Protein 9DZA (pdb70)

Foldseek 3Di:
DPDPLQVPQFQFPQFFAPQKWKWWFADPQRFTQKIWQNCCVAFVDRVVVRGRPGPVVTHDPQVVVCVVCCVVPQWDWTQGPVGIWIWGWDDFPRIIMIMIGHADDDPCLVVLLVVLVCQLVPDPHQPVHLLNLQQSLQVSLCVSFVFQKKFWWFADPVQKIATCYMDGDPPDDDRHQAIEDNSLQDDVNQVLCLVAFKAKFQFLPDDTTGMPPSPRVVPPTHIRCSNPRGRDGDNQNSLVCVLVQFTIKMKGFQAAPSHGGTIIIGTHNHGHDDHPVSRVSSNSSSPSSNVVVVVVVVVVVVVLLVVLVVLLVVLVVLPVVDDDPLVSCQVCVVSVQVQFVFQWKWWFQPDQTRIHGQDPDSVVVVVVLVVVLPDDDPFKDKFQQVCVVPVVCNVVLQKALMKIWGDLDDRDSGIMIGGHHKDKDKGWHQDDPVPQWDADPVRDPIHGDNGGDTDIDIDISGGDDGDPSSNVSRVSCSVVRD/DCDPLNPPQFQFPQFFADQKWKWKFADPQRFTQKTWQNCCVQQVDRVVVRGRPGPVNGHDPQVVVCVPVCVVVQWDWGADPVGIWIWGWDDFPRIIMIMIGHADDDPCLVVLLVVLVCQLVPVPQQPPHLLSSQQSLQVSLCVSFVFQKKFWWFQDPVQKIATDYMDGDPPDDDRHQAIADNSLQYDVNQVLCLVAFKAKFQFLPDDTTGMPPSPRVVPPGHIRCSHPRGRDGDNQNSLVCVLVQFGIKMKGFQQQPSHGGTITIGTHNHGHDDHPVSRVSSNSSSPSSSVSVNVVVVVVVVVLLVVLVVLLVVLVVLVPVDDDPLVSCQVVVVSVLVQFVFQKKWWQAPDQIRIHGDDDDSVVVVVVLVVVLPDDDDFKDKFQQCCVVPVVCLVVLQKALMKIWGALDPDDSTIMIGGHHKDKDKGWHQDDPVPQWDADPVNPDIHGDNGGDTDIDIDISGGDDGDPSSNVSRVSCSVVRD

Sequence (964 aa):
DLSQCDREPIHLLGGIQSHGVLLAFRGPDRLLEVVSANAQALLGRPPETLLGQPVGRVLPAEVLAQWEPLVARGSVRVVLPAGAYRALLHESDGLTVLELEPAELQPGMEETALEVVRRLVSPLAGVKGTQALLQTAADTVRALTGFDRVMVYRFDADWHGEVLAESKRGGMDGFLGMHFPATDIPVQARALYTRNPLRLIADARARPVPLLPPVVPALGRPLDLSNSALRSVSPVHLEYLRNMGVGASFSLSLLKEGVLWGLIACHHLEPLHISHERRRACEVLTQLLALQLSAEERAAEASEDAHRAALLGQLATAMGEGGTLEEVLEKESERVLALTGAAGVALLLGEEPLLVGCTPAQDEVEALVAWLATQPFQTSFHTDRLGTVYPPLAARADVAAGILAVRLAPAAARFAIWFRPEVARTISWAGNPRKPAEPEPGHQRLHPRGSFQAWEETVRDTSLPWKRADLGAAEGFRGALVDLSQCDREPIHLLGGIQSHGVLLAFRGPDRLLEVVSANAQALLGRPPETLLGQPVGRVLPAEVLAQWEPLVARGSVRVVLPAGAYRALLHESDGLTVLELEPAELQPGMEETALEVVRRLVSPLAGVKGTQALLQTAADTVRALTGFDRVMVYRFDADWHGEVLAESKRGGMDGFLGMHFPATDIPVQARALYTRNPLRLIADARARPVPLLPPVVPALGRPLDLSNSALRSVSPVHLEYLRNMGVGASFSLSLLKEGVLWGLIACHHLEPLHISHERRRACEVLTQLLALQLSAEERAAEASEDAHRAALLGQLATAMGEGGTLEEVLEKESERVLALTGAAGVALLLGEEPLLVGCTPAQDEVEALVAWLATQPFQTSFHTDRLGTVYPPLAARADVAAGILAVRLAPAAARFAIWFRPEVARTISWAGNPRKPAEPEPGHQRLHPRGSFQAWEETVRDTSLPWKRADLGAAEGFRGALV

Structure (mmCIF, N/CA/C/O backbone):
data_9DZA
#
_entry.id   9DZA
#
_cell.length_a   82.330
_cell.length_b   81.690
_cell.length_c   83.490
_cell.angle_alpha   90.000
_cell.angle_beta   107.070
_cell.angle_gamma   90.000
#
_symmetry.space_group_name_H-M   'P 1 21 1'
#
loop_
_entity.id
_entity.type
_entity.pdbx_description
1 polymer 'Photoreceptor-histidine kinase BphP'
2 non-polymer '3-[(2Z)-2-({3-(2-carboxyethyl)-5-[(E)-(4-ethenyl-3-methyl-5-oxo-1,5-dihydro-2H-pyrrol-2-ylidene)methyl]-4-methyl-1H-pyrrol-2-yl}methylidene)-5-{(Z)-[(3E,4S)-3-ethylidene-4-methyl-5-oxopyrrolidin-2-ylidene]methyl}-4-methyl-2H-pyrrol-3-yl]propanoic acid'
3 non-polymer 3,6,9,12,15,18-HEXAOXAICOSANE-1,20-DIOL
4 water water
#
loop_
_atom_site.group_PDB
_atom_site.id
_atom_site.type_symbol
_atom_site.label_atom_id
_atom_site.label_alt_id
_atom_site.label_comp_id
_atom_site.label_asym_id
_atom_site.label_entity_id
_atom_site.label_seq_id
_atom_site.pdbx_PDB_ins_code
_atom_site.Cartn_x
_atom_site.Cartn_y
_atom_site.Cartn_z
_atom_site.occupancy
_atom_site.B_iso_or_equiv
_atom_site.auth_seq_id
_atom_site.auth_comp_id
_atom_site.auth_asym_id
_atom_site.auth_atom_id
_atom_site.pdbx_PDB_model_num
ATOM 1 N N . ASP A 1 1 ? -40.78713 14.40883 -2.56702 1.000 69.39718 9 ASP A N 1
ATOM 2 C CA . ASP A 1 1 ? -41.79805 13.37388 -2.38997 1.000 69.82451 9 ASP A CA 1
ATOM 3 C C . ASP A 1 1 ? -42.42784 13.45267 -1.00099 1.000 70.34440 9 ASP A C 1
ATOM 4 O O . ASP A 1 1 ? -42.27386 14.45119 -0.29652 1.000 69.23062 9 ASP A O 1
ATOM 9 N N . LEU A 1 2 ? -43.12947 12.38649 -0.61390 1.000 71.89807 10 LEU A N 1
ATOM 10 C CA . LEU A 1 2 ? -43.89590 12.35867 0.62845 1.000 72.98962 10 LEU A CA 1
ATOM 11 C C . LEU A 1 2 ? -43.03051 12.56126 1.86840 1.000 70.64118 10 LEU A C 1
ATOM 12 O O . LEU A 1 2 ? -43.16180 13.57195 2.56715 1.000 71.68244 10 LEU A O 1
ATOM 17 N N . SER A 1 3 ? -42.14409 11.61013 2.14470 1.000 65.97589 11 SER A N 1
ATOM 18 C CA . SER A 1 3 ? -41.46220 11.54439 3.42741 1.000 61.36854 11 SER A CA 1
ATOM 19 C C . SER A 1 3 ? -40.33187 12.56657 3.51648 1.000 54.70075 11 SER A C 1
ATOM 20 O O . SER A 1 3 ? -39.76505 13.00316 2.51000 1.000 51.42867 11 SER A O 1
ATOM 23 N N . GLN A 1 4 ? -40.00871 12.94880 4.75771 1.000 50.32985 12 GLN A N 1
ATOM 24 C CA . GLN A 1 4 ? -38.71448 13.56872 5.01160 1.000 47.25719 12 GLN A CA 1
ATOM 25 C C . GLN A 1 4 ? -37.58827 12.58986 4.72576 1.000 41.73907 12 GLN A C 1
ATOM 26 O O . GLN A 1 4 ? -36.45714 13.00647 4.45258 1.000 42.93884 12 GLN A O 1
ATOM 32 N N . CYS A 1 5 ? -37.87330 11.28668 4.81938 1.000 37.44824 13 CYS A N 1
ATOM 33 C CA . CYS A 1 5 ? -36.89702 10.27669 4.42548 1.000 32.85591 13 CYS A CA 1
ATOM 34 C C . CYS A 1 5 ? -36.48291 10.46657 2.97288 1.000 30.26613 13 CYS A C 1
ATOM 35 O O . CYS A 1 5 ? -35.32067 10.24244 2.61603 1.000 28.28749 13 CYS A O 1
ATOM 38 N N . ASP A 1 6 ? -37.42279 10.88985 2.12351 1.000 29.81684 14 ASP A N 1
ATOM 39 C CA . ASP A 1 6 ? -37.18464 11.02051 0.69401 1.000 28.36279 14 ASP A CA 1
ATOM 40 C C . ASP A 1 6 ? -36.34189 12.23645 0.33560 1.000 26.62981 14 ASP A C 1
ATOM 41 O O . ASP A 1 6 ? -35.88466 12.32860 -0.80745 1.000 27.57332 14 ASP A O 1
ATOM 46 N N . ARG A 1 7 ? -36.12896 13.16661 1.26561 1.000 28.35414 15 ARG A N 1
ATOM 47 C CA . ARG A 1 7 ? -35.50133 14.43926 0.93651 1.000 30.15496 15 ARG A CA 1
ATOM 48 C C . ARG A 1 7 ? -34.00229 14.46303 1.18799 1.000 28.14235 15 ARG A C 1
ATOM 49 O O . ARG A 1 7 ? -33.33177 15.39592 0.73121 1.000 30.17256 15 ARG A O 1
ATOM 57 N N . GLU A 1 8 ? -33.46296 13.47822 1.88927 1.000 24.80218 16 GLU A N 1
ATOM 58 C CA . GLU A 1 8 ? -32.04127 13.49533 2.19979 1.000 22.07071 16 GLU A CA 1
ATOM 59 C C . GLU A 1 8 ? -31.24412 13.27644 0.92313 1.000 19.02180 16 GLU A C 1
ATOM 60 O O . GLU A 1 8 ? -31.43124 12.25058 0.25799 1.000 18.62836 16 GLU A O 1
ATOM 66 N N . PRO A 1 9 ? -30.36202 14.20304 0.53826 1.000 19.43401 17 PRO A N 1
ATOM 67 C CA . PRO A 1 9 ? -29.56453 14.05788 -0.69826 1.000 19.12859 17 PRO A CA 1
ATOM 68 C C . PRO A 1 9 ? -28.37075 13.13516 -0.47942 1.000 17.23574 17 PRO A C 1
ATOM 69 O O . PRO A 1 9 ? -27.23116 13.55895 -0.26011 1.000 16.69049 17 PRO A O 1
ATOM 73 N N . ILE A 1 10 ? -28.64357 11.83219 -0.57950 1.000 15.50628 18 ILE A N 1
ATOM 74 C CA . ILE A 1 10 ? -27.66761 10.81320 -0.19229 1.000 15.12653 18 ILE A CA 1
ATOM 75 C C . ILE A 1 10 ? -26.42718 10.80633 -1.08150 1.000 14.61911 18 ILE A C 1
ATOM 76 O O . ILE A 1 10 ? -25.40930 10.21561 -0.70617 1.000 14.69005 18 ILE A O 1
ATOM 81 N N . HIS A 1 11 ? -26.47974 11.43950 -2.25102 1.000 14.63688 19 HIS A N 1
ATOM 82 C CA . HIS A 1 11 ? -25.32489 11.55144 -3.12546 1.000 15.01952 19 HIS A CA 1
ATOM 83 C C . HIS A 1 11 ? -24.49898 12.80247 -2.83363 1.000 14.15332 19 HIS A C 1
ATOM 84 O O . HIS A 1 11 ? -23.45566 13.00196 -3.46718 1.000 13.42017 19 HIS A O 1
ATOM 91 N N . LEU A 1 12 ? -24.92772 13.63379 -1.87266 1.000 14.45323 20 LEU A N 1
ATOM 92 C CA . LEU A 1 12 ? -24.26972 14.89522 -1.55933 1.000 15.24223 20 LEU A CA 1
ATOM 93 C C . LEU A 1 12 ? -23.94129 15.00730 -0.07351 1.000 15.33055 20 LEU A C 1
ATOM 94 O O . LEU A 1 12 ? -23.92774 16.11530 0.48741 1.000 18.18324 20 LEU A O 1
ATOM 99 N N . LEU A 1 13 ? -23.63827 13.88682 0.57668 1.000 15.40032 21 LEU A N 1
ATOM 100 C CA . LEU A 1 13 ? -23.33214 13.91824 2.00535 1.000 14.86070 21 LEU A CA 1
ATOM 101 C C . LEU A 1 13 ? -21.87468 14.25660 2.30691 1.000 16.87614 21 LEU A C 1
ATOM 102 O O . LEU A 1 13 ? -21.54456 14.53106 3.47340 1.000 18.37724 21 LEU A O 1
ATOM 107 N N . GLY A 1 14 ? -21.00274 14.21192 1.30238 1.000 17.04623 22 GLY A N 1
ATOM 108 C CA . GLY A 1 14 ? -19.63443 14.67502 1.44268 1.000 16.44656 22 GLY A CA 1
ATOM 109 C C . GLY A 1 14 ? -18.71679 13.75295 2.21439 1.000 17.61814 22 GLY A C 1
ATOM 110 O O . GLY A 1 14 ? -17.70606 14.21021 2.75541 1.000 19.78625 22 GLY A O 1
ATOM 111 N N . GLY A 1 15 ? -19.02528 12.46667 2.27776 1.000 16.32663 23 GLY A N 1
ATOM 112 C CA . GLY A 1 15 ? -18.21040 11.54662 3.04629 1.000 16.78707 23 GLY A CA 1
ATOM 113 C C . GLY A 1 15 ? -17.93857 10.27400 2.27752 1.000 13.84418 23 GLY A C 1
ATOM 114 O O . GLY A 1 15 ? -18.76153 9.81228 1.47616 1.000 14.82808 23 GLY A O 1
ATOM 115 N N . ILE A 1 16 ? -16.77067 9.68994 2.55160 1.000 13.62924 24 ILE A N 1
ATOM 116 C CA . ILE A 1 16 ? -16.42142 8.36960 2.04831 1.000 13.09694 24 ILE A CA 1
ATOM 117 C C . ILE A 1 16 ? -16.12423 7.44788 3.22956 1.000 14.29739 24 ILE A C 1
ATOM 118 O O . ILE A 1 16 ? -15.90450 7.88971 4.36790 1.000 15.98342 24 ILE A O 1
ATOM 123 N N . GLN A 1 17 ? -16.09147 6.15261 2.93165 1.000 14.24109 25 GLN A N 1
ATOM 124 C CA . GLN A 1 17 ? -15.80715 5.13558 3.92914 1.000 16.06020 25 GLN A CA 1
ATOM 125 C C . GLN A 1 17 ? -14.30879 5.03472 4.18538 1.000 17.05057 25 GLN A C 1
ATOM 126 O O . GLN A 1 17 ? -13.48711 5.20923 3.27908 1.000 16.22659 25 GLN A O 1
ATOM 132 N N . SER A 1 18 ? -13.96770 4.71977 5.44283 1.000 16.46881 26 SER A N 1
ATOM 133 C CA . SER A 1 18 ? -12.60897 4.88985 5.94590 1.000 19.04767 26 SER A CA 1
ATOM 134 C C . SER A 1 18 ? -11.59636 3.94627 5.30676 1.000 19.17315 26 SER A C 1
ATOM 135 O O . SER A 1 18 ? -10.38894 4.18133 5.43728 1.000 24.07451 26 SER A O 1
ATOM 138 N N . HIS A 1 19 ? -12.03850 2.87852 4.64668 1.000 17.04728 27 HIS A N 1
ATOM 139 C CA . HIS A 1 19 ? -11.08959 1.92162 4.09181 1.000 18.42026 27 HIS A CA 1
ATOM 140 C C . HIS A 1 19 ? -10.55586 2.32001 2.72333 1.000 18.23246 27 HIS A C 1
ATOM 141 O O . HIS A 1 19 ? -9.73272 1.58908 2.16405 1.000 19.28321 27 HIS A O 1
ATOM 148 N N . GLY A 1 20 ? -11.00076 3.44293 2.16376 1.000 17.53361 28 GLY A N 1
ATOM 149 C CA . GLY A 1 20 ? -10.53797 3.88868 0.86776 1.000 16.68927 28 GLY A CA 1
ATOM 150 C C . GLY A 1 20 ? -10.13475 5.34899 0.90787 1.000 14.82958 28 GLY A C 1
ATOM 151 O O . GLY A 1 20 ? -10.28521 6.02607 1.92744 1.000 16.38268 28 GLY A O 1
ATOM 152 N N . VAL A 1 21 ? -9.63492 5.82065 -0.23543 1.000 16.26260 29 VAL A N 1
ATOM 153 C CA . VAL A 1 21 ? -9.22378 7.20652 -0.42133 1.000 16.63464 29 VAL A CA 1
ATOM 154 C C . VAL A 1 21 ? -9.80772 7.69947 -1.73941 1.000 15.33217 29 VAL A C 1
ATOM 155 O O . VAL A 1 21 ? -9.88228 6.94432 -2.71578 1.000 15.39814 29 VAL A O 1
ATOM 159 N N . LEU A 1 22 ? -10.24243 8.95807 -1.76785 1.000 15.07222 30 LEU A N 1
ATOM 160 C CA . LEU A 1 22 ? -10.80762 9.55233 -2.97405 1.000 13.68060 30 LEU A CA 1
ATOM 161 C C . LEU A 1 22 ? -10.02804 10.80529 -3.34688 1.000 13.44044 30 LEU A C 1
ATOM 162 O O . LEU A 1 22 ? -9.71292 11.62690 -2.48043 1.000 14.71806 30 LEU A O 1
ATOM 167 N N . LEU A 1 23 ? -9.72115 10.94679 -4.64124 1.000 14.61550 31 LEU A N 1
ATOM 168 C CA . LEU A 1 23 ? -9.05333 12.13358 -5.16884 1.000 16.39258 31 LEU A CA 1
ATOM 169 C C . LEU A 1 23 ? -9.74494 12.53099 -6.45760 1.000 16.97389 31 LEU A C 1
ATOM 170 O O . LEU A 1 23 ? -9.95424 11.67806 -7.31933 1.000 21.98609 31 LEU A O 1
ATOM 175 N N . ALA A 1 24 ? -10.10860 13.80502 -6.59695 1.000 12.97486 32 ALA A N 1
ATOM 176 C CA . ALA A 1 24 ? -10.76719 14.27119 -7.81015 1.000 13.91995 32 ALA A CA 1
ATOM 177 C C . ALA A 1 24 ? -9.90819 15.34300 -8.45472 1.000 14.51296 32 ALA A C 1
ATOM 178 O O . ALA A 1 24 ? -9.45592 16.26782 -7.77640 1.000 16.45727 32 ALA A O 1
ATOM 180 N N . PHE A 1 25 ? -9.67087 15.20458 -9.75807 1.000 15.70122 33 PHE A N 1
ATOM 181 C CA . PHE A 1 25 ? -8.73155 16.04992 -10.48096 1.000 16.34455 33 PHE A CA 1
ATOM 182 C C . PHE A 1 25 ? -9.45364 16.83896 -11.56819 1.000 15.31125 33 PHE A C 1
ATOM 183 O O . PHE A 1 25 ? -10.39413 16.34376 -12.19792 1.000 16.94366 33 PHE A O 1
ATOM 191 N N . ARG A 1 26 ? -8.97293 18.05671 -11.81924 1.000 15.76150 34 ARG A N 1
ATOM 192 C CA . ARG A 1 26 ? -9.65349 19.00938 -12.69211 1.000 16.91786 34 ARG A CA 1
ATOM 193 C C . ARG A 1 26 ? -8.76340 19.44735 -13.85579 1.000 18.39405 34 ARG A C 1
ATOM 194 O O . ARG A 1 26 ? -7.61905 19.87417 -13.65367 1.000 18.41087 34 ARG A O 1
ATOM 202 N N . GLY A 1 27 ? -9.28971 19.35251 -15.07274 1.000 19.84811 35 GLY A N 1
ATOM 203 C CA . GLY A 1 27 ? -8.69317 20.03968 -16.19253 1.000 19.90057 35 GLY A CA 1
ATOM 204 C C . GLY A 1 27 ? -7.56642 19.28693 -16.86841 1.000 21.51523 35 GLY A C 1
ATOM 205 O O . GLY A 1 27 ? -7.25792 18.13992 -16.53609 1.000 21.09737 35 GLY A O 1
ATOM 206 N N . PRO A 1 28 ? -6.94733 19.92315 -17.87031 1.000 22.88684 36 PRO A N 1
ATOM 207 C CA . PRO A 1 28 ? -5.90010 19.23032 -18.63731 1.000 25.25993 36 PRO A CA 1
ATOM 208 C C . PRO A 1 28 ? -4.61700 19.01495 -17.85970 1.000 25.53577 36 PRO A C 1
ATOM 209 O O . PRO A 1 28 ? -3.85918 18.09793 -18.20123 1.000 27.89030 36 PRO A O 1
ATOM 213 N N . ASP A 1 29 ? -4.35445 19.80510 -16.81753 1.000 23.72899 37 ASP A N 1
ATOM 214 C CA . ASP A 1 29 ? -3.19982 19.57832 -15.95834 1.000 24.25261 37 ASP A CA 1
ATOM 215 C C . ASP A 1 29 ? -3.51827 18.66763 -14.78356 1.000 20.68624 37 ASP A C 1
ATOM 216 O O . ASP A 1 29 ? -2.62820 18.38755 -13.97159 1.000 19.76217 37 ASP A O 1
ATOM 221 N N . ARG A 1 30 ? -4.75881 18.19569 -14.67732 1.000 21.54303 38 ARG A N 1
ATOM 222 C CA . ARG A 1 30 ? -5.13744 17.22080 -13.65749 1.000 18.80314 38 ARG A CA 1
ATOM 223 C C . ARG A 1 30 ? -4.83627 17.75109 -12.26233 1.000 16.70641 38 ARG A C 1
ATOM 224 O O . ARG A 1 30 ? -4.18438 17.09333 -11.44742 1.000 19.08122 38 ARG A O 1
ATOM 232 N N . LEU A 1 31 ? -5.30007 18.96271 -11.98720 1.000 16.20152 39 LEU A N 1
ATOM 233 C CA . LEU A 1 31 ? -5.04362 19.55787 -10.68018 1.000 16.13227 39 LEU A CA 1
ATOM 234 C C . LEU A 1 31 ? -5.96702 18.95145 -9.63450 1.000 16.93235 39 LEU A C 1
ATOM 235 O O . LEU A 1 31 ? -7.17189 18.79740 -9.85785 1.000 19.08377 39 LEU A O 1
ATOM 240 N N . LEU A 1 32 ? -5.39135 18.60705 -8.48646 1.000 16.51096 40 LEU A N 1
ATOM 241 C CA . LEU A 1 32 ? -6.17980 18.04748 -7.39203 1.000 18.03185 40 LEU A CA 1
ATOM 242 C C . LEU A 1 32 ? -7.14280 19.10435 -6.85754 1.000 17.06389 40 LEU A C 1
ATOM 243 O O . LEU A 1 32 ? -6.71866 20.18220 -6.41880 1.000 18.19378 40 LEU A O 1
ATOM 248 N N . GLU A 1 33 ? -8.44007 18.80160 -6.89969 1.000 19.34153 41 GLU A N 1
ATOM 249 C CA . GLU A 1 33 ? -9.46639 19.74624 -6.48556 1.000 22.75703 41 GLU A CA 1
ATOM 250 C C . GLU A 1 33 ? -10.28848 19.29610 -5.28808 1.000 18.95446 41 GLU A C 1
ATOM 251 O O . GLU A 1 33 ? -10.74192 20.14693 -4.51844 1.000 18.04347 41 GLU A O 1
ATOM 257 N N . VAL A 1 34 ? -10.52341 17.99788 -5.12709 1.000 15.71149 42 VAL A N 1
ATOM 258 C CA . VAL A 1 34 ? -11.19933 17.45374 -3.95091 1.000 17.27067 42 VAL A CA 1
ATOM 259 C C . VAL A 1 34 ? -10.42900 16.22568 -3.49729 1.000 16.52479 42 VAL A C 1
ATOM 260 O O . VAL A 1 34 ? -10.00753 15.40865 -4.31940 1.000 16.72702 42 VAL A O 1
ATOM 264 N N . VAL A 1 35 ? -10.24029 16.08912 -2.19107 1.000 14.25707 43 VAL A N 1
ATOM 265 C CA . VAL A 1 35 ? -9.49290 14.95298 -1.66663 1.000 15.08247 43 VAL A CA 1
ATOM 266 C C . VAL A 1 35 ? -10.08847 14.55902 -0.32297 1.000 14.75385 43 VAL A C 1
ATOM 267 O O . VAL A 1 35 ? -10.48142 15.41880 0.47139 1.000 15.75130 43 VAL A O 1
ATOM 271 N N . SER A 1 36 ? -10.14966 13.25484 -0.06607 1.000 13.80434 44 SER A N 1
ATOM 272 C CA . SER A 1 36 ? -10.64210 12.79124 1.22420 1.000 13.38423 44 SER A CA 1
ATOM 273 C C . SER A 1 36 ? -9.64085 13.12798 2.32920 1.000 12.16030 44 SER A C 1
ATOM 274 O O . SER A 1 36 ? -8.42220 13.15486 2.11415 1.000 15.95833 44 SER A O 1
ATOM 277 N N . ALA A 1 37 ? -10.16996 13.37751 3.52894 1.000 13.13229 45 ALA A N 1
ATOM 278 C CA . ALA A 1 37 ? -9.36037 13.88309 4.62877 1.000 16.54695 45 ALA A CA 1
ATOM 279 C C . ALA A 1 37 ? -8.38830 12.84721 5.18520 1.000 20.56163 45 ALA A C 1
ATOM 280 O O . ALA A 1 37 ? -7.48742 13.21892 5.94684 1.000 24.03491 45 ALA A O 1
ATOM 282 N N . ASN A 1 38 ? -8.52265 11.57646 4.80058 1.000 19.74113 46 ASN A N 1
ATOM 283 C CA . ASN A 1 38 ? -7.63866 10.51005 5.25314 1.000 18.57479 46 ASN A CA 1
ATOM 284 C C . ASN A 1 38 ? -6.56772 10.18114 4.22433 1.000 21.19190 46 ASN A C 1
ATOM 285 O O . ASN A 1 38 ? -5.88190 9.16297 4.36068 1.000 21.95593 46 ASN A O 1
ATOM 290 N N . ALA A 1 39 ? -6.42169 11.01216 3.19040 1.000 24.15409 47 ALA A N 1
ATOM 291 C CA . ALA A 1 39 ? -5.62769 10.63914 2.02627 1.000 26.83468 47 ALA A CA 1
ATOM 292 C C . ALA A 1 39 ? -4.15390 10.43827 2.32773 1.000 30.16482 47 ALA A C 1
ATOM 293 O O . ALA A 1 39 ? -3.44300 9.88876 1.47950 1.000 28.76940 47 ALA A O 1
ATOM 295 N N . GLN A 1 40 ? -3.66704 10.86722 3.48980 1.000 32.39367 48 GLN A N 1
ATOM 296 C CA . GLN A 1 40 ? -2.31560 10.48064 3.86612 1.000 37.26860 48 GLN A CA 1
ATOM 297 C C . GLN A 1 40 ? -2.19089 8.96835 4.02374 1.000 38.78585 48 GLN A C 1
ATOM 298 O O . GLN A 1 40 ? -1.07184 8.44317 4.01462 1.000 39.63908 48 GLN A O 1
ATOM 304 N N . ALA A 1 41 ? -3.32004 8.25779 4.14078 1.000 39.29926 49 ALA A N 1
ATOM 305 C CA . ALA A 1 41 ? -3.30261 6.80036 4.18941 1.000 42.45223 49 ALA A CA 1
ATOM 306 C C . ALA A 1 41 ? -2.64596 6.19137 2.96108 1.000 44.52927 49 ALA A C 1
ATOM 307 O O . ALA A 1 41 ? -2.22410 5.03229 3.01077 1.000 45.81051 49 ALA A O 1
ATOM 309 N N . LEU A 1 42 ? -2.56217 6.93601 1.85781 1.000 44.65303 50 LEU A N 1
ATOM 310 C CA . LEU A 1 42 ? -1.83351 6.48873 0.68181 1.000 48.09751 50 LEU A CA 1
ATOM 311 C C . LEU A 1 42 ? -0.93136 7.55095 0.06567 1.000 47.49055 50 LEU A C 1
ATOM 312 O O . LEU A 1 42 ? -0.09097 7.20028 -0.76924 1.000 48.98506 50 LEU A O 1
ATOM 317 N N . LEU A 1 43 ? -1.05552 8.82122 0.45567 1.000 45.59686 51 LEU A N 1
ATOM 318 C CA . LEU A 1 43 ? -0.26326 9.88226 -0.16008 1.000 45.74528 51 LEU A CA 1
ATOM 319 C C . LEU A 1 43 ? 1.04044 10.17025 0.57828 1.000 46.46012 51 LEU A C 1
ATOM 320 O O . LEU A 1 43 ? 2.04884 10.48652 -0.06032 1.000 46.50715 51 LEU A O 1
ATOM 325 N N . GLY A 1 44 ? 1.04708 10.09114 1.90818 1.000 46.83306 52 GLY A N 1
ATOM 326 C CA . GLY A 1 44 ? 2.22528 10.39413 2.68727 1.000 48.65581 52 GLY A CA 1
ATOM 327 C C . GLY A 1 44 ? 2.30920 11.82268 3.19267 1.000 51.47545 52 GLY A C 1
ATOM 328 O O . GLY A 1 44 ? 2.97531 12.07156 4.20252 1.000 52.54851 52 GLY A O 1
ATOM 329 N N . ARG A 1 45 ? 1.65909 12.76503 2.51633 1.000 52.43443 53 ARG A N 1
ATOM 330 C CA . ARG A 1 45 ? 1.59769 14.15919 2.92910 1.000 52.71955 53 ARG A CA 1
ATOM 331 C C . ARG A 1 45 ? 0.20039 14.50822 3.42699 1.000 46.93200 53 ARG A C 1
ATOM 332 O O . ARG A 1 45 ? -0.77720 13.82168 3.10602 1.000 44.48654 53 ARG A O 1
ATOM 340 N N . PRO A 1 46 ? 0.06737 15.56849 4.22028 1.000 42.96056 54 PRO A N 1
ATOM 341 C CA . PRO A 1 46 ? -1.26469 16.08078 4.54807 1.000 41.45449 54 PRO A CA 1
ATOM 342 C C . PRO A 1 46 ? -2.00555 16.46294 3.28117 1.000 37.03155 54 PRO A C 1
ATOM 343 O O . PRO A 1 46 ? -1.48741 17.22886 2.45335 1.000 36.40917 54 PRO A O 1
ATOM 347 N N . PRO A 1 47 ? -3.21577 15.93406 3.09005 1.000 32.87084 55 PRO A N 1
ATOM 348 C CA . PRO A 1 47 ? -3.91010 16.13270 1.80925 1.000 32.08418 55 PRO A CA 1
ATOM 349 C C . PRO A 1 47 ? -4.17028 17.58843 1.46338 1.000 31.97414 55 PRO A C 1
ATOM 350 O O . PRO A 1 47 ? -4.11821 17.94680 0.27966 1.000 29.72431 55 PRO A O 1
ATOM 354 N N . GLU A 1 48 ? -4.42933 18.44112 2.45951 1.000 34.17393 56 GLU A N 1
ATOM 355 C CA . GLU A 1 48 ? -4.75366 19.83642 2.17864 1.000 37.11570 56 GLU A CA 1
ATOM 356 C C . GLU A 1 48 ? -3.61266 20.55910 1.47196 1.000 36.25509 56 GLU A C 1
ATOM 357 O O . GLU A 1 48 ? -3.85760 21.48568 0.69260 1.000 36.95478 56 GLU A O 1
ATOM 363 N N . THR A 1 49 ? -2.36836 20.14366 1.71539 1.000 34.47510 57 THR A N 1
ATOM 364 C CA . THR A 1 49 ? -1.21559 20.78196 1.09288 1.000 34.56500 57 THR A CA 1
ATOM 365 C C . THR A 1 49 ? -1.08937 20.45376 -0.38895 1.000 34.12717 57 THR A C 1
ATOM 366 O O . THR A 1 49 ? -0.32208 21.12074 -1.09086 1.000 35.44467 57 THR A O 1
ATOM 370 N N . LEU A 1 50 ? -1.81598 19.45589 -0.87878 1.000 33.96178 58 LEU A N 1
ATOM 371 C CA . LEU A 1 50 ? -1.69531 19.01138 -2.25758 1.000 32.81954 58 LEU A CA 1
ATOM 372 C C . LEU A 1 50 ? -2.82988 19.49283 -3.15139 1.000 28.57041 58 LEU A C 1
ATOM 373 O O . LEU A 1 50 ? -2.78485 19.25408 -4.36145 1.000 25.61742 58 LEU A O 1
ATOM 378 N N . LEU A 1 51 ? -3.83980 20.15852 -2.59508 1.000 26.12020 59 LEU A N 1
ATOM 379 C CA . LEU A 1 51 ? -4.86678 20.77125 -3.42426 1.000 23.90836 59 LEU A CA 1
ATOM 380 C C . LEU A 1 51 ? -4.23640 21.82459 -4.32689 1.000 23.73954 59 LEU A C 1
ATOM 381 O O . LEU A 1 51 ? -3.43557 22.65268 -3.87524 1.000 26.51978 59 LEU A O 1
ATOM 386 N N . GLY A 1 52 ? -4.58588 21.77515 -5.61295 1.000 20.95987 60 GLY A N 1
ATOM 387 C CA . GLY A 1 52 ? -3.99906 22.63817 -6.61559 1.000 22.06870 60 GLY A CA 1
ATOM 388 C C . GLY A 1 52 ? -2.77752 22.07072 -7.30835 1.000 22.72853 60 GLY A C 1
ATOM 389 O O . GLY A 1 52 ? -2.30140 22.67106 -8.28032 1.000 25.29311 60 GLY A O 1
ATOM 390 N N . GLN A 1 53 ? -2.24196 20.93782 -6.83218 1.000 21.41176 61 GLN A N 1
ATOM 391 C CA . GLN A 1 53 ? -1.07594 20.34464 -7.47117 1.000 23.67636 61 GLN A CA 1
ATOM 392 C C . GLN A 1 53 ? -1.49926 19.39866 -8.59076 1.000 21.13800 61 GLN A C 1
ATOM 393 O O . GLN A 1 53 ? -2.53848 18.74077 -8.49408 1.000 21.26289 61 GLN A O 1
ATOM 399 N N . PRO A 1 54 ? -0.71343 19.33233 -9.66442 1.000 21.89152 62 PRO A N 1
ATOM 400 C CA . PRO A 1 54 ? -1.01094 18.38940 -10.74774 1.000 20.86274 62 PRO A CA 1
ATOM 401 C C . PRO A 1 54 ? -0.74638 16.95572 -10.31342 1.000 22.85067 62 PRO A C 1
ATOM 402 O O . PRO A 1 54 ? 0.05736 16.68760 -9.41670 1.000 23.84018 62 PRO A O 1
ATOM 406 N N . VAL A 1 55 ? -1.43752 16.02951 -10.99048 1.000 22.45173 63 VAL A N 1
ATOM 407 C CA . VAL A 1 55 ? -1.48313 14.62451 -10.57693 1.000 22.39594 63 VAL A CA 1
ATOM 408 C C . VAL A 1 55 ? -0.08335 14.03644 -10.40812 1.000 22.26285 63 VAL A C 1
ATOM 409 O O . VAL A 1 55 ? 0.16230 13.23400 -9.49948 1.000 20.60984 63 VAL A O 1
ATOM 413 N N . GLY A 1 56 ? 0.86450 14.45863 -11.24530 1.000 21.48572 64 GLY A N 1
ATOM 414 C CA . GLY A 1 56 ? 2.21135 13.91939 -11.18276 1.000 25.36747 64 GLY A CA 1
ATOM 415 C C . GLY A 1 56 ? 2.98025 14.33126 -9.94898 1.000 27.40196 64 GLY A C 1
ATOM 416 O O . GLY A 1 56 ? 3.96273 13.66941 -9.59780 1.000 30.08952 64 GLY A O 1
ATOM 417 N N . ARG A 1 57 ? 2.57040 15.41801 -9.29500 1.000 26.71348 65 ARG A N 1
ATOM 418 C CA . ARG A 1 57 ? 3.16186 15.83786 -8.03177 1.000 31.03989 65 ARG A CA 1
ATOM 419 C C . ARG A 1 57 ? 2.36762 15.35076 -6.82609 1.000 31.33356 65 ARG A C 1
ATOM 420 O O . ARG A 1 57 ? 2.73433 15.66204 -5.69001 1.000 33.81270 65 ARG A O 1
ATOM 428 N N . VAL A 1 58 ? 1.30136 14.58743 -7.03821 1.000 29.03757 66 VAL A N 1
ATOM 429 C CA . VAL A 1 58 ? 0.38743 14.18942 -5.96711 1.000 26.06658 66 VAL A CA 1
ATOM 430 C C . VAL A 1 58 ? 0.44259 12.68451 -5.70783 1.000 24.99028 66 VAL A C 1
ATOM 431 O O . VAL A 1 58 ? 0.67422 12.24704 -4.57841 1.000 23.87766 66 VAL A O 1
ATOM 435 N N . LEU A 1 59 ? 0.22273 11.88020 -6.73789 1.000 25.44847 67 LEU A N 1
ATOM 436 C CA . LEU A 1 59 ? 0.04993 10.44487 -6.57690 1.000 23.59591 67 LEU A CA 1
ATOM 437 C C . LEU A 1 59 ? 1.39375 9.74118 -6.38898 1.000 24.04626 67 LEU A C 1
ATOM 438 O O . LEU A 1 59 ? 2.43006 10.22179 -6.85867 1.000 24.44464 67 LEU A O 1
ATOM 443 N N . PRO A 1 60 ? 1.39813 8.60437 -5.69261 1.000 25.26043 68 PRO A N 1
ATOM 444 C CA . PRO A 1 60 ? 2.63323 7.82233 -5.56274 1.000 26.14923 68 PRO A CA 1
ATOM 445 C C . PRO A 1 60 ? 3.11211 7.32648 -6.91652 1.000 26.77602 68 PRO A C 1
ATOM 446 O O . PRO A 1 60 ? 2.32205 7.11027 -7.84182 1.000 27.14906 68 PRO A O 1
ATOM 450 N N . ALA A 1 61 ? 4.43278 7.14259 -7.01371 1.000 28.59376 69 ALA A N 1
ATOM 451 C CA . ALA A 1 61 ? 5.04223 6.63284 -8.23863 1.000 27.07656 69 ALA A CA 1
ATOM 452 C C . ALA A 1 61 ? 4.35827 5.35960 -8.72022 1.000 27.02947 69 ALA A C 1
ATOM 453 O O . ALA A 1 61 ? 4.18663 5.16111 -9.92819 1.000 26.10104 69 ALA A O 1
ATOM 455 N N . GLU A 1 62 ? 3.94544 4.49359 -7.78713 1.000 26.49873 70 GLU A N 1
ATOM 456 C CA . GLU A 1 62 ? 3.30636 3.23528 -8.16492 1.000 25.08042 70 GLU A CA 1
ATOM 457 C C . GLU A 1 62 ? 2.00804 3.46551 -8.92633 1.000 23.90252 70 GLU A C 1
ATOM 458 O O . GLU A 1 62 ? 1.71124 2.73815 -9.87809 1.000 23.08581 70 GLU A O 1
ATOM 464 N N . VAL A 1 63 ? 1.22005 4.47202 -8.52722 1.000 22.08506 71 VAL A N 1
ATOM 465 C CA . VAL A 1 63 ? -0.02543 4.74719 -9.23177 1.000 21.67773 71 VAL A CA 1
ATOM 466 C C . VAL A 1 63 ? 0.25298 5.41576 -10.56753 1.000 22.85847 71 VAL A C 1
ATOM 467 O O . VAL A 1 63 ? -0.35613 5.07136 -11.58629 1.000 23.92971 71 VAL A O 1
ATOM 471 N N . LEU A 1 64 ? 1.16931 6.38461 -10.58615 1.000 24.31335 72 LEU A N 1
ATOM 472 C CA . LEU A 1 64 ? 1.51874 7.03390 -11.84537 1.000 26.56976 72 LEU A CA 1
ATOM 473 C C . LEU A 1 64 ? 2.05612 6.03116 -12.85728 1.000 26.33231 72 LEU A C 1
ATOM 474 O O . LEU A 1 64 ? 1.82487 6.17770 -14.06256 1.000 27.09721 72 LEU A O 1
ATOM 479 N N . ALA A 1 65 ? 2.75737 4.99789 -12.38757 1.000 25.90245 73 ALA A N 1
ATOM 480 C CA . ALA A 1 65 ? 3.26327 3.96908 -13.28787 1.000 24.77438 73 ALA A CA 1
ATOM 481 C C . ALA A 1 65 ? 2.15045 3.16385 -13.94581 1.000 26.16354 73 ALA A C 1
ATOM 482 O O . ALA A 1 65 ? 2.40538 2.48135 -14.94435 1.000 27.56312 73 ALA A O 1
ATOM 484 N N . GLN A 1 66 ? 0.92893 3.21793 -13.41300 1.000 25.21405 74 GLN A N 1
ATOM 485 C CA . GLN A 1 66 ? -0.21490 2.54585 -14.01661 1.000 26.44477 74 GLN A CA 1
ATOM 486 C C . GLN A 1 66 ? -1.19226 3.52668 -14.64888 1.000 27.01825 74 GLN A C 1
ATOM 487 O O . GLN A 1 66 ? -2.35064 3.17251 -14.88136 1.000 26.37571 74 GLN A O 1
ATOM 493 N N . TRP A 1 67 ? -0.75573 4.75580 -14.93003 1.000 31.08683 75 TRP A N 1
ATOM 494 C CA . TRP A 1 67 ? -1.71996 5.78572 -15.30584 1.000 34.82826 75 TRP A CA 1
ATOM 495 C C . TRP A 1 67 ? -2.38528 5.47413 -16.64111 1.000 35.11813 75 TRP A C 1
ATOM 496 O O . TRP A 1 67 ? -3.60917 5.60723 -16.77432 1.000 33.58746 75 TRP A O 1
ATOM 507 N N . GLU A 1 68 ? -1.60347 5.04564 -17.63270 1.000 36.99380 76 GLU A N 1
ATOM 508 C CA . GLU A 1 68 ? -2.17618 4.74674 -18.94565 1.000 39.15908 76 GLU A CA 1
ATOM 509 C C . GLU A 1 68 ? -3.24128 3.65564 -18.90756 1.000 34.55077 76 GLU A C 1
ATOM 510 O O . GLU A 1 68 ? -4.34874 3.89299 -19.42018 1.000 33.00338 76 GLU A O 1
ATOM 516 N N . PRO A 1 69 ? -3.00771 2.47124 -18.32264 1.000 33.36419 77 PRO A N 1
ATOM 517 C CA . PRO A 1 69 ? -4.11404 1.50173 -18.23374 1.000 32.60564 77 PRO A CA 1
ATOM 518 C C . PRO A 1 69 ? -5.27722 1.99983 -17.39423 1.000 30.72426 77 PRO A C 1
ATOM 519 O O . PRO A 1 69 ? -6.43794 1.71803 -17.71925 1.000 29.65030 77 PRO A O 1
ATOM 523 N N . LEU A 1 70 ? -4.99876 2.74409 -16.32189 1.000 28.94502 78 LEU A N 1
ATOM 524 C CA . LEU A 1 70 ? -6.07797 3.30494 -15.51871 1.000 29.12365 78 LEU A CA 1
ATOM 525 C C . LEU A 1 70 ? -6.96219 4.22487 -16.35167 1.000 31.43339 78 LEU A C 1
ATOM 526 O O . LEU A 1 70 ? -8.19353 4.11324 -16.32410 1.000 33.49186 78 LEU A O 1
ATOM 531 N N . VAL A 1 71 ? -6.34911 5.14377 -17.10260 1.000 29.25087 79 VAL A N 1
ATOM 532 C CA . VAL A 1 71 ? -7.13684 6.08335 -17.89444 1.000 31.96195 79 VAL A CA 1
ATOM 533 C C . VAL A 1 71 ? -7.88404 5.35614 -19.00218 1.000 33.92746 79 VAL A C 1
ATOM 534 O O . VAL A 1 71 ? -9.05546 5.64672 -19.27550 1.000 33.99336 79 VAL A O 1
ATOM 538 N N . ALA A 1 72 ? -7.22930 4.38888 -19.64467 1.000 34.33779 80 ALA A N 1
ATOM 539 C CA . ALA A 1 72 ? -7.83917 3.71881 -20.78635 1.000 35.16477 80 ALA A CA 1
ATOM 540 C C . ALA A 1 72 ? -8.86671 2.67163 -20.36981 1.000 36.75255 80 ALA A C 1
ATOM 541 O O . ALA A 1 72 ? -9.82676 2.42962 -21.10998 1.000 37.61916 80 ALA A O 1
ATOM 543 N N . ARG A 1 73 ? -8.69151 2.04487 -19.20334 1.000 35.74406 81 ARG A N 1
ATOM 544 C CA . ARG A 1 73 ? -9.58194 0.98174 -18.75394 1.000 37.34710 81 ARG A CA 1
ATOM 545 C C . ARG A 1 73 ? -10.50545 1.36872 -17.60617 1.000 33.37289 81 ARG A C 1
ATOM 546 O O . ARG A 1 73 ? -11.50281 0.67283 -17.38689 1.000 31.42845 81 ARG A O 1
ATOM 554 N N . GLY A 1 74 ? -10.20268 2.44220 -16.86884 1.000 29.72162 82 GLY A N 1
ATOM 555 C CA . GLY A 1 74 ? -11.00644 2.86192 -15.73439 1.000 28.42359 82 GLY A CA 1
ATOM 556 C C . GLY A 1 74 ? -10.79789 2.06726 -14.46136 1.000 23.71400 82 GLY A C 1
ATOM 557 O O . GLY A 1 74 ? -11.43089 2.37955 -13.44133 1.000 24.42147 82 GLY A O 1
ATOM 558 N N . SER A 1 75 ? -9.93165 1.05836 -14.48048 1.000 22.95275 83 SER A N 1
ATOM 559 C CA . SER A 1 75 ? -9.77605 0.15684 -13.34802 1.000 22.98473 83 SER A CA 1
ATOM 560 C C . SER A 1 75 ? -8.44057 -0.54506 -13.49824 1.000 22.19713 83 SER A C 1
ATOM 561 O O . SER A 1 75 ? -8.14980 -1.08624 -14.56643 1.000 23.78377 83 SER A O 1
ATOM 564 N N . VAL A 1 76 ? -7.62864 -0.53057 -12.44172 1.000 19.33163 84 VAL A N 1
ATOM 565 C CA . VAL A 1 76 ? -6.33949 -1.21229 -12.47907 1.000 19.60173 84 VAL A CA 1
ATOM 566 C C . VAL A 1 76 ? -5.94526 -1.59088 -11.06111 1.000 18.48596 84 VAL A C 1
ATOM 567 O O . VAL A 1 76 ? -6.36650 -0.95960 -10.08921 1.000 18.65210 84 VAL A O 1
ATOM 571 N N . ARG A 1 77 ? -5.14099 -2.64208 -10.94977 1.000 18.91551 85 ARG A N 1
ATOM 572 C CA . ARG A 1 77 ? -4.56203 -3.05472 -9.68383 1.000 20.81684 85 ARG A CA 1
ATOM 573 C C . ARG A 1 77 ? -3.23680 -2.32201 -9.51142 1.000 20.86750 85 ARG A C 1
ATOM 574 O O . ARG A 1 77 ? -2.44113 -2.25564 -10.45179 1.000 23.65350 85 ARG A O 1
ATOM 582 N N . VAL A 1 78 ? -3.01260 -1.74059 -8.32877 1.000 20.96152 86 VAL A N 1
ATOM 583 C CA . VAL A 1 78 ? -1.75923 -1.05316 -8.02390 1.000 21.01058 86 VAL A CA 1
ATOM 584 C C . VAL A 1 78 ? -1.20879 -1.58520 -6.70946 1.000 20.07637 86 VAL A C 1
ATOM 585 O O . VAL A 1 78 ? -1.95452 -1.75679 -5.73938 1.000 21.95882 86 VAL A O 1
ATOM 589 N N . VAL A 1 79 ? 0.09770 -1.84116 -6.66706 1.000 20.96301 87 VAL A N 1
ATOM 590 C CA . VAL A 1 79 ? 0.74697 -2.33164 -5.45406 1.000 20.82690 87 VAL A CA 1
ATOM 591 C C . VAL A 1 79 ? 1.39440 -1.15692 -4.73462 1.000 22.17903 87 VAL A C 1
ATOM 592 O O . VAL A 1 79 ? 2.39019 -0.59833 -5.20401 1.000 21.46129 87 VAL A O 1
ATOM 596 N N . LEU A 1 80 ? 0.84072 -0.79174 -3.58789 1.000 22.98783 88 LEU A N 1
ATOM 597 C CA . LEU A 1 80 ? 1.31169 0.30632 -2.76384 1.000 23.22600 88 LEU A CA 1
ATOM 598 C C . LEU A 1 80 ? 2.02072 -0.22449 -1.52668 1.000 23.84369 88 LEU A C 1
ATOM 599 O O . LEU A 1 80 ? 1.94144 -1.41650 -1.21084 1.000 23.16366 88 LEU A O 1
ATOM 604 N N . PRO A 1 81 ? 2.75962 0.62858 -0.81339 1.000 26.67883 89 PRO A N 1
ATOM 605 C CA . PRO A 1 81 ? 3.35572 0.17045 0.44988 1.000 28.65672 89 PRO A CA 1
ATOM 606 C C . PRO A 1 81 ? 2.33343 -0.37100 1.43260 1.000 30.39675 89 PRO A C 1
ATOM 607 O O . PRO A 1 81 ? 2.66072 -1.26763 2.21681 1.000 30.44989 89 PRO A O 1
ATOM 611 N N . ALA A 1 82 ? 1.09221 0.11740 1.39334 1.000 29.38158 90 ALA A N 1
ATOM 612 C CA . ALA A 1 82 ? 0.05453 -0.40866 2.27331 1.000 30.80109 90 ALA A CA 1
ATOM 613 C C . ALA A 1 82 ? -0.49894 -1.75140 1.81266 1.000 30.09423 90 ALA A C 1
ATOM 614 O O . ALA A 1 82 ? -1.19975 -2.40853 2.58899 1.000 31.09852 90 ALA A O 1
ATOM 616 N N . GLY A 1 83 ? -0.20709 -2.17243 0.57950 1.000 25.00862 91 GLY A N 1
ATOM 617 C CA . GLY A 1 83 ? -0.68092 -3.41718 0.01825 1.000 23.74367 91 GLY A CA 1
ATOM 618 C C . GLY A 1 83 ? -1.27419 -3.18530 -1.35525 1.000 22.16976 91 GLY A C 1
ATOM 619 O O . GLY A 1 83 ? -1.14515 -2.10540 -1.94257 1.000 22.34941 91 GLY A O 1
ATOM 620 N N . ALA A 1 84 ? -1.92423 -4.21967 -1.88785 1.000 21.87773 92 ALA A N 1
ATOM 621 C CA . ALA A 1 84 ? -2.53786 -4.13386 -3.20669 1.000 20.41654 92 ALA A CA 1
ATOM 622 C C . ALA A 1 84 ? -3.84838 -3.36789 -3.11429 1.000 18.22360 92 ALA A C 1
ATOM 623 O O . ALA A 1 84 ? -4.69443 -3.67975 -2.27582 1.000 18.74167 92 ALA A O 1
ATOM 625 N N . TYR A 1 85 ? -4.00663 -2.36262 -3.97184 1.000 18.01938 93 TYR A N 1
ATOM 626 C CA . TYR A 1 85 ? -5.22698 -1.58163 -4.05468 1.000 17.55899 93 TYR A CA 1
ATOM 627 C C . TYR A 1 85 ? -5.80010 -1.66358 -5.45949 1.000 16.62820 93 TYR A C 1
ATOM 628 O O . TYR A 1 85 ? -5.07686 -1.86679 -6.43796 1.000 19.24184 93 TYR A O 1
ATOM 637 N N . ARG A 1 86 ? -7.11677 -1.54124 -5.54103 1.000 14.37404 94 ARG A N 1
ATOM 638 C CA . ARG A 1 86 ? -7.80627 -1.37814 -6.80719 1.000 15.60658 94 ARG A CA 1
ATOM 639 C C . ARG A 1 86 ? -8.05028 0.10984 -7.00539 1.000 15.34564 94 ARG A C 1
ATOM 640 O O . ARG A 1 86 ? -8.60334 0.77406 -6.12234 1.000 17.08968 94 ARG A O 1
ATOM 648 N N . ALA A 1 87 ? -7.59644 0.63753 -8.13442 1.000 15.42120 95 ALA A N 1
ATOM 649 C CA . ALA A 1 87 ? -7.81359 2.03461 -8.49046 1.000 15.47314 95 ALA A CA 1
ATOM 650 C C . ALA A 1 87 ? -8.93675 2.12205 -9.51893 1.000 16.09288 95 ALA A C 1
ATOM 651 O O . ALA A 1 87 ? -8.92018 1.40365 -10.52582 1.000 18.30067 95 ALA A O 1
ATOM 653 N N . LEU A 1 88 ? -9.90944 2.99836 -9.25946 1.000 17.01505 96 LEU A N 1
ATOM 654 C CA . LEU A 1 88 ? -11.10114 3.13231 -10.08544 1.000 19.36888 96 LEU A CA 1
ATOM 655 C C . LEU A 1 88 ? -11.26188 4.58658 -10.49772 1.000 17.33895 96 LEU A C 1
ATOM 656 O O . LEU A 1 88 ? -11.13269 5.47808 -9.65824 1.000 20.45053 96 LEU A O 1
ATOM 661 N N . LEU A 1 89 ? -11.57391 4.82799 -11.77608 1.000 17.50904 97 LEU A N 1
ATOM 662 C CA . LEU A 1 89 ? -11.81762 6.17483 -12.27589 1.000 19.99639 97 LEU A CA 1
ATOM 663 C C . LEU A 1 89 ? -13.26294 6.29922 -12.72642 1.000 20.00136 97 LEU A C 1
ATOM 664 O O . LEU A 1 89 ? -13.79273 5.39930 -13.38126 1.000 20.23559 97 LEU A O 1
ATOM 669 N N . HIS A 1 90 ? -13.89064 7.42612 -12.39341 1.000 17.45912 98 HIS A N 1
ATOM 670 C CA . HIS A 1 90 ? -15.14055 7.81627 -13.03731 1.000 17.61047 98 HIS A CA 1
ATOM 671 C C . HIS A 1 90 ? -15.17767 9.33493 -13.11456 1.000 16.76720 98 HIS A C 1
ATOM 672 O O . HIS A 1 90 ? -14.32795 10.02353 -12.54778 1.000 19.52602 98 HIS A O 1
ATOM 679 N N . GLU A 1 91 ? -16.17321 9.85213 -13.82224 1.000 16.62028 99 GLU A N 1
ATOM 680 C CA . GLU A 1 91 ? -16.33836 11.28245 -14.02705 1.000 17.98527 99 GLU A CA 1
ATOM 681 C C . GLU A 1 91 ? -17.52628 11.78104 -13.22006 1.000 15.66009 99 GLU A C 1
ATOM 682 O O . GLU A 1 91 ? -18.58335 11.14134 -13.19568 1.000 19.29663 99 GLU A O 1
ATOM 688 N N . SER A 1 92 ? -17.34625 12.92026 -12.55122 1.000 14.13517 100 SER A N 1
ATOM 689 C CA . SER A 1 92 ? -18.44198 13.53228 -11.81137 1.000 13.97664 100 SER A CA 1
ATOM 690 C C . SER A 1 92 ? -18.17860 15.02576 -11.70130 1.000 14.40479 100 SER A C 1
ATOM 691 O O . SER A 1 92 ? -17.06236 15.43591 -11.35948 1.000 15.47575 100 SER A O 1
ATOM 694 N N . ASP A 1 93 ? -19.20762 15.82812 -11.96482 1.000 14.90763 101 ASP A N 1
ATOM 695 C CA . ASP A 1 93 ? -19.13060 17.27991 -11.79000 1.000 15.98928 101 ASP A CA 1
ATOM 696 C C . ASP A 1 93 ? -17.96416 17.88643 -12.56764 1.000 16.48583 101 ASP A C 1
ATOM 697 O O . ASP A 1 93 ? -17.32111 18.83435 -12.12242 1.000 18.49139 101 ASP A O 1
ATOM 702 N N . GLY A 1 94 ? -17.68976 17.33904 -13.74673 1.000 17.15995 102 GLY A N 1
ATOM 703 C CA . GLY A 1 94 ? -16.58325 17.84976 -14.53026 1.000 18.28540 102 GLY A CA 1
ATOM 704 C C . GLY A 1 94 ? -15.20983 17.50556 -14.00334 1.000 17.86677 102 GLY A C 1
ATOM 705 O O . GLY A 1 94 ? -14.22536 18.09363 -14.45902 1.000 21.87123 102 GLY A O 1
ATOM 706 N N . LEU A 1 95 ? -15.11587 16.58035 -13.04729 1.000 17.11055 103 LEU A N 1
ATOM 707 C CA . LEU A 1 95 ? -13.85480 16.14894 -12.46461 1.000 14.85246 103 LEU A CA 1
ATOM 708 C C . LEU A 1 95 ? -13.62196 14.68041 -12.79511 1.000 15.63112 103 LEU A C 1
ATOM 709 O O . LEU A 1 95 ? -14.57276 13.91082 -12.97779 1.000 16.64842 103 LEU A O 1
ATOM 714 N N . THR A 1 96 ? -12.34833 14.29307 -12.87180 1.000 14.97784 104 THR A N 1
ATOM 715 C CA . THR A 1 96 ? -11.97925 12.88407 -12.92999 1.000 15.49456 104 THR A CA 1
ATOM 716 C C . THR A 1 96 ? -11.74873 12.40180 -11.50338 1.000 17.30845 104 THR A C 1
ATOM 717 O O . THR A 1 96 ? -10.86498 12.91740 -10.80618 1.000 18.44345 104 THR A O 1
ATOM 721 N N . VAL A 1 97 ? -12.54704 11.42760 -11.07072 1.000 17.00391 105 VAL A N 1
ATOM 722 C CA . VAL A 1 97 ? -12.55461 10.96688 -9.68616 1.000 14.08461 105 VAL A CA 1
ATOM 723 C C . VAL A 1 97 ? -11.82495 9.63449 -9.61127 1.000 15.64539 105 VAL A C 1
ATOM 724 O O . VAL A 1 97 ? -12.21598 8.65993 -10.26944 1.000 16.20368 105 VAL A O 1
ATOM 728 N N . LEU A 1 98 ? -10.75023 9.60982 -8.82257 1.000 15.20596 106 LEU A N 1
ATOM 729 C CA . LEU A 1 98 ? -9.95017 8.42034 -8.57176 1.000 13.80483 106 LEU A CA 1
ATOM 730 C C . LEU A 1 98 ? -10.26451 7.90828 -7.17445 1.000 14.80126 106 LEU A C 1
ATOM 731 O O . LEU A 1 98 ? -10.20678 8.66632 -6.19938 1.000 15.38298 106 LEU A O 1
ATOM 736 N N . GLU A 1 99 ? -10.63497 6.64078 -7.08599 1.000 15.29944 107 GLU A N 1
ATOM 737 C CA . GLU A 1 99 ? -10.89014 5.98906 -5.81369 1.000 15.15858 107 GLU A CA 1
ATOM 738 C C . GLU A 1 99 ? -9.93708 4.80993 -5.66525 1.000 13.49106 107 GLU A C 1
ATOM 739 O O . GLU A 1 99 ? -9.67556 4.08628 -6.63352 1.000 14.05327 107 GLU A O 1
ATOM 745 N N . LEU A 1 100 ? -9.42020 4.62126 -4.44976 1.000 14.83332 108 LEU A N 1
ATOM 746 C CA . LEU A 1 100 ? -8.52419 3.51518 -4.14054 1.000 14.93835 108 LEU A CA 1
ATOM 747 C C . LEU A 1 100 ? -9.10961 2.74479 -2.97035 1.000 16.89401 108 LEU A C 1
ATOM 748 O O . LEU A 1 100 ? -9.47768 3.34706 -1.96083 1.000 16.96900 108 LEU A O 1
ATOM 753 N N . GLU A 1 101 ? -9.21713 1.43111 -3.10625 1.000 14.62060 109 GLU A N 1
ATOM 754 C CA . GLU A 1 101 ? -9.69477 0.57571 -2.02986 1.000 16.26842 109 GLU A CA 1
ATOM 755 C C . GLU A 1 101 ? -8.91515 -0.72900 -2.04976 1.000 16.05050 109 GLU A C 1
ATOM 756 O O . GLU A 1 101 ? -8.37199 -1.11842 -3.09013 1.000 16.31446 109 GLU A O 1
ATOM 762 N N . PRO A 1 102 ? -8.83962 -1.43066 -0.91776 1.000 16.69545 110 PRO A N 1
ATOM 763 C CA . PRO A 1 102 ? -8.03357 -2.66316 -0.87412 1.000 16.01170 110 PRO A CA 1
ATOM 764 C C . PRO A 1 102 ? -8.47747 -3.65260 -1.94453 1.000 14.71027 110 PRO A C 1
ATOM 765 O O . PRO A 1 102 ? -9.67230 -3.86601 -2.15588 1.000 15.12450 110 PRO A O 1
ATOM 769 N N . ALA A 1 103 ? -7.50035 -4.23284 -2.64120 1.000 15.56506 111 ALA A N 1
ATOM 770 C CA . ALA A 1 103 ? -7.76231 -5.11894 -3.76635 1.000 16.15900 111 ALA A CA 1
ATOM 771 C C . ALA A 1 103 ? -8.00863 -6.55748 -3.29952 1.000 15.38161 111 ALA A C 1
ATOM 772 O O . ALA A 1 103 ? -7.67454 -6.94495 -2.17921 1.000 17.49902 111 ALA A O 1
ATOM 774 N N . GLU A 1 104 ? -8.62051 -7.34677 -4.18661 1.000 16.16654 112 GLU A N 1
ATOM 775 C CA . GLU A 1 104 ? -8.88920 -8.75659 -3.91420 1.000 15.28640 112 GLU A CA 1
ATOM 776 C C . GLU A 1 104 ? -7.59916 -9.49340 -3.58578 1.000 17.34857 112 GLU A C 1
ATOM 777 O O . GLU A 1 104 ? -6.60864 -9.37148 -4.30202 1.000 17.86987 112 GLU A O 1
ATOM 783 N N . LEU A 1 105 ? -7.62563 -10.28890 -2.51595 1.000 17.19112 113 LEU A N 1
ATOM 784 C CA . LEU A 1 105 ? -6.42324 -10.97564 -2.07097 1.000 20.57995 113 LEU A CA 1
ATOM 785 C C . LEU A 1 105 ? -6.30140 -12.39903 -2.59694 1.000 21.15882 113 LEU A C 1
ATOM 786 O O . LEU A 1 105 ? -5.19094 -12.93947 -2.60783 1.000 23.49143 113 LEU A O 1
ATOM 791 N N . GLN A 1 106 ? -7.40385 -13.02125 -3.02576 1.000 20.97939 114 GLN A N 1
ATOM 792 C CA . GLN A 1 106 ? -7.36814 -14.40803 -3.47289 1.000 20.86916 114 GLN A CA 1
ATOM 793 C C . GLN A 1 106 ? -7.16772 -14.44642 -4.98276 1.000 19.11354 114 GLN A C 1
ATOM 794 O O . GLN A 1 106 ? -8.04402 -13.98006 -5.72213 1.000 18.71828 114 GLN A O 1
ATOM 800 N N . PRO A 1 107 ? -6.05087 -14.97464 -5.48520 1.000 21.22577 115 PRO A N 1
ATOM 801 C CA . PRO A 1 107 ? -5.87691 -15.06009 -6.94428 1.000 22.61204 115 PRO A CA 1
ATOM 802 C C . PRO A 1 107 ? -6.91465 -15.93879 -7.61185 1.000 22.37697 115 PRO A C 1
ATOM 803 O O . PRO A 1 107 ? -7.20862 -15.74567 -8.79588 1.000 23.16107 115 PRO A O 1
ATOM 807 N N . GLY A 1 108 ? -7.47111 -16.90616 -6.89180 1.000 21.47437 116 GLY A N 1
ATOM 808 C CA . GLY A 1 108 ? -8.47612 -17.78999 -7.43929 1.000 20.44713 116 GLY A CA 1
ATOM 809 C C . GLY A 1 108 ? -9.89788 -17.28322 -7.36555 1.000 18.53179 116 GLY A C 1
ATOM 810 O O . GLY A 1 108 ? -10.82137 -18.03783 -7.68569 1.000 19.67200 116 GLY A O 1
ATOM 811 N N . MET A 1 109 ? -10.11252 -16.02651 -6.96652 1.000 18.47168 117 MET A N 1
ATOM 812 C CA . MET A 1 109 ? -11.47812 -15.53823 -6.78810 1.000 18.26114 117 MET A CA 1
ATOM 813 C C . MET A 1 109 ? -12.31667 -15.74319 -8.04595 1.000 16.71540 117 MET A C 1
ATOM 814 O O . MET A 1 109 ? -13.45349 -16.22722 -7.97838 1.000 16.46815 117 MET A O 1
ATOM 819 N N . GLU A 1 110 ? -11.77402 -15.36858 -9.20670 1.000 18.46688 118 GLU A N 1
ATOM 820 C CA . GLU A 1 110 ? -12.57051 -15.42875 -10.42450 1.000 18.08457 118 GLU A CA 1
ATOM 821 C C . GLU A 1 110 ? -12.86694 -16.86649 -10.82685 1.000 17.74684 118 GLU A C 1
ATOM 822 O O . GLU A 1 110 ? -13.93984 -17.14563 -11.38677 1.000 18.28169 118 GLU A O 1
ATOM 828 N N . GLU A 1 111 ? -11.93671 -17.78735 -10.54725 1.000 15.02529 119 GLU A N 1
ATOM 829 C CA . GLU A 1 111 ? -12.20900 -19.20120 -10.76207 1.000 17.48460 119 GLU A CA 1
ATOM 830 C C . GLU A 1 111 ? -13.36093 -19.66592 -9.88510 1.000 17.79027 119 GLU A C 1
ATOM 831 O O . GLU A 1 111 ? -14.27261 -20.36095 -10.35671 1.000 17.46027 119 GLU A O 1
ATOM 837 N N . THR A 1 112 ? -13.35454 -19.26184 -8.61039 1.000 18.43380 120 THR A N 1
ATOM 838 C CA . THR A 1 112 ? -14.46082 -19.58839 -7.71906 1.000 18.56388 120 THR A CA 1
ATOM 839 C C . THR A 1 112 ? -15.76476 -18.96837 -8.20578 1.000 17.60779 120 THR A C 1
ATOM 840 O O . THR A 1 112 ? -16.82099 -19.61242 -8.16295 1.000 17.85045 120 THR A O 1
ATOM 844 N N . ALA A 1 113 ? -15.71068 -17.72325 -8.68889 1.000 16.16807 121 ALA A N 1
ATOM 845 C CA . ALA A 1 113 ? -16.92540 -17.06024 -9.16518 1.000 16.44877 121 ALA A CA 1
ATOM 846 C C . ALA A 1 113 ? -17.52965 -17.78893 -10.35887 1.000 16.50727 121 ALA A C 1
ATOM 847 O O . ALA A 1 113 ? -18.75236 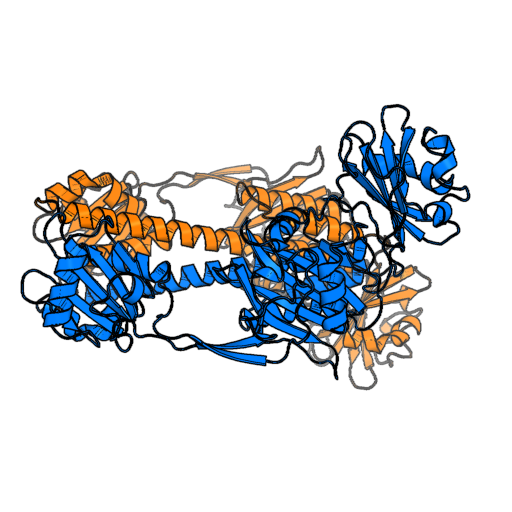-17.93491 -10.45056 1.000 16.84491 121 ALA A O 1
ATOM 849 N N . LEU A 1 114 ? -16.69341 -18.23778 -11.29513 1.000 19.20551 122 LEU A N 1
ATOM 850 C CA . LEU A 1 114 ? -17.21868 -18.98072 -12.43329 1.000 19.89187 122 LEU A CA 1
ATOM 851 C C . LEU A 1 114 ? -17.90000 -20.26949 -11.99278 1.000 18.84450 122 LEU A C 1
ATOM 852 O O . LEU A 1 114 ? -18.90180 -20.67942 -12.58750 1.000 20.04376 122 LEU A O 1
ATOM 857 N N . GLU A 1 115 ? -17.35224 -20.93964 -10.97562 1.000 18.19964 123 GLU A N 1
ATOM 858 C CA . GLU A 1 115 ? -17.97674 -22.15754 -10.46913 1.000 20.47072 123 GLU A CA 1
ATOM 859 C C . GLU A 1 115 ? -19.38721 -21.88658 -9.95756 1.000 21.33478 123 GLU A C 1
ATOM 860 O O . GLU A 1 115 ? -20.30450 -22.67518 -10.21357 1.000 21.45983 123 GLU A O 1
ATOM 866 N N . VAL A 1 116 ? -19.58357 -20.78494 -9.22346 1.000 21.38160 124 VAL A N 1
ATOM 867 C CA . VAL A 1 116 ? -20.92808 -20.49622 -8.72825 1.000 22.42226 124 VAL A CA 1
ATOM 868 C C . VAL A 1 116 ? -21.83234 -19.99659 -9.84573 1.000 20.13488 124 VAL A C 1
ATOM 869 O O . VAL A 1 116 ? -23.05050 -20.21003 -9.80071 1.000 22.03879 124 VAL A O 1
ATOM 873 N N . VAL A 1 117 ? -21.26827 -19.32688 -10.85407 1.000 20.71759 125 VAL A N 1
ATOM 874 C CA . VAL A 1 117 ? -22.05307 -18.96833 -12.03239 1.000 19.38082 125 VAL A CA 1
ATOM 875 C C . VAL A 1 117 ? -22.62938 -20.21654 -12.68509 1.000 20.99606 125 VAL A C 1
ATOM 876 O O . VAL A 1 117 ? -23.75872 -20.20406 -13.18364 1.000 21.15625 125 VAL A O 1
ATOM 880 N N . ARG A 1 118 ? -21.87211 -21.32060 -12.67281 1.000 22.56737 126 ARG A N 1
ATOM 881 C CA . ARG A 1 118 ? -22.36136 -22.56868 -13.25395 1.000 20.70800 126 ARG A CA 1
ATOM 882 C C . ARG A 1 118 ? -23.62559 -23.06166 -12.56292 1.000 25.39508 126 ARG A C 1
ATOM 883 O O . ARG A 1 118 ? -24.47095 -23.69780 -13.20301 1.000 26.13978 126 ARG A O 1
ATOM 891 N N . ARG A 1 119 ? -23.77170 -22.78499 -11.26293 1.000 26.89519 127 ARG A N 1
ATOM 892 C CA . ARG A 1 119 ? -24.96917 -23.20972 -10.53639 1.000 31.03921 127 ARG A CA 1
ATOM 893 C C . ARG A 1 119 ? -26.21972 -22.49034 -11.02398 1.000 33.12596 127 ARG A C 1
ATOM 894 O O . ARG A 1 119 ? -27.31264 -23.07025 -11.00642 1.000 33.64190 127 ARG A O 1
ATOM 902 N N . LEU A 1 120 ? -26.08127 -21.23717 -11.45488 1.000 34.56983 128 LEU A N 1
ATOM 903 C CA . LEU A 1 120 ? -27.20575 -20.39473 -11.83613 1.000 36.65291 128 LEU A CA 1
ATOM 904 C C . LEU A 1 120 ? -27.43355 -20.34762 -13.34322 1.000 38.59550 128 LEU A C 1
ATOM 905 O O . LEU A 1 120 ? -28.49682 -19.89429 -13.78344 1.000 38.16126 128 LEU A O 1
ATOM 910 N N . VAL A 1 121 ? -26.46501 -20.79741 -14.14050 1.000 40.71937 129 VAL A N 1
ATOM 911 C CA . VAL A 1 121 ? -26.63764 -20.95303 -15.57936 1.000 43.71815 129 VAL A CA 1
ATOM 912 C C . VAL A 1 121 ? -26.81431 -22.41891 -15.96961 1.000 50.46847 129 VAL A C 1
ATOM 913 O O . VAL A 1 121 ? -26.83179 -22.74564 -17.16124 1.000 51.81031 129 VAL A O 1
ATOM 917 N N . SER A 1 122 ? -26.98746 -23.30255 -14.98614 1.000 55.34782 130 SER A N 1
ATOM 918 C CA . SER A 1 122 ? -26.87811 -24.73790 -15.20427 1.000 59.95188 130 SER A CA 1
ATOM 919 C C . SER A 1 122 ? -27.87844 -25.21197 -16.25692 1.000 64.37715 130 SER A C 1
ATOM 920 O O . SER A 1 122 ? -28.90723 -24.56584 -16.48397 1.000 64.08910 130 SER A O 1
ATOM 923 N N . PRO A 1 123 ? -27.58641 -26.33936 -16.93078 1.000 68.36857 131 PRO A N 1
ATOM 924 C CA . PRO A 1 123 ? -28.56370 -26.92321 -17.85752 1.000 70.29691 131 PRO A CA 1
ATOM 925 C C . PRO A 1 123 ? -29.91326 -27.08580 -17.18583 1.000 71.66284 131 PRO A C 1
ATOM 926 O O . PRO A 1 123 ? -30.06753 -27.90833 -16.27701 1.000 72.06525 131 PRO A O 1
ATOM 930 N N . LEU A 1 124 ? -30.88653 -26.27979 -17.60980 1.000 72.42932 132 LEU A N 1
ATOM 931 C CA . LEU A 1 124 ? -32.22650 -26.27855 -17.02941 1.000 72.65215 132 LEU A CA 1
ATOM 932 C C . LEU A 1 124 ? -32.16508 -25.94134 -15.53464 1.000 71.81876 132 LEU A C 1
ATOM 933 O O . LEU A 1 124 ? -32.35718 -26.78374 -14.65648 1.000 71.97680 132 LEU A O 1
ATOM 938 N N . ALA A 1 125 ? -31.86782 -24.67112 -15.27260 1.000 71.12522 133 ALA A N 1
ATOM 939 C CA . ALA A 1 125 ? -31.76767 -24.16775 -13.90928 1.000 70.12857 133 ALA A CA 1
ATOM 940 C C . ALA A 1 125 ? -33.11821 -23.62151 -13.46609 1.000 67.76991 133 ALA A C 1
ATOM 941 O O . ALA A 1 125 ? -33.76414 -22.86856 -14.20167 1.000 69.10645 133 ALA A O 1
ATOM 943 N N . GLY A 1 126 ? -33.53810 -24.00017 -12.26346 1.000 63.66950 134 GLY A N 1
ATOM 944 C CA . GLY A 1 126 ? -34.84679 -23.62646 -11.76872 1.000 58.20086 134 GLY A CA 1
ATOM 945 C C . GLY A 1 126 ? -35.94338 -24.61796 -12.06743 1.000 50.77541 134 GLY A C 1
ATOM 946 O O . GLY A 1 126 ? -37.12080 -24.24308 -12.04450 1.000 48.69551 134 GLY A O 1
ATOM 947 N N . VAL A 1 127 ? -35.59604 -25.87515 -12.33203 1.000 46.51009 135 VAL A N 1
ATOM 948 C CA . VAL A 1 127 ? -36.56734 -26.90864 -12.66740 1.000 44.58005 135 VAL A CA 1
ATOM 949 C C . VAL A 1 127 ? -37.22753 -27.47260 -11.41517 1.000 46.72899 135 VAL A C 1
ATOM 950 O O . VAL A 1 127 ? -38.03044 -28.41065 -11.49271 1.000 49.44595 135 VAL A O 1
ATOM 954 N N . LYS A 1 128 ? -36.89556 -26.90967 -10.25591 1.000 45.44164 136 LYS A N 1
ATOM 955 C CA . LYS A 1 128 ? -37.53083 -27.26556 -8.99546 1.000 44.77522 136 LYS A CA 1
ATOM 956 C C . LYS A 1 128 ? -38.51817 -26.21321 -8.52153 1.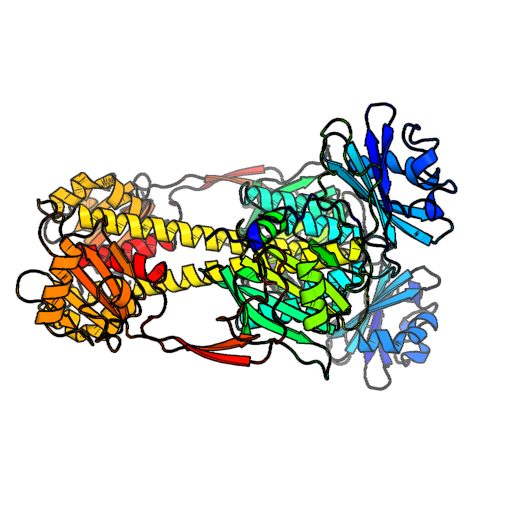000 42.58268 136 LYS A C 1
ATOM 957 O O . LYS A 1 128 ? -39.10322 -26.37535 -7.44661 1.000 43.28229 136 LYS A O 1
ATOM 963 N N . GLY A 1 129 ? -38.71736 -25.14609 -9.29086 1.000 39.82596 137 GLY A N 1
ATOM 964 C CA . GLY A 1 129 ? -39.54017 -24.02809 -8.87264 1.000 36.25784 137 GLY A CA 1
ATOM 965 C C . GLY A 1 129 ? -38.74084 -22.74276 -8.79963 1.000 32.55091 137 GLY A C 1
ATOM 966 O O . GLY A 1 129 ? -37.52913 -22.78698 -8.57722 1.000 33.22555 137 GLY A O 1
ATOM 967 N N . THR A 1 130 ? -39.38909 -21.59024 -8.99122 1.000 32.18867 138 THR A N 1
ATOM 968 C CA . THR A 1 130 ? -38.65493 -20.33090 -8.91212 1.000 31.30845 138 THR A CA 1
ATOM 969 C C . THR A 1 130 ? -38.20099 -20.01826 -7.49233 1.000 28.75418 138 THR A C 1
ATOM 970 O O . THR A 1 130 ? -37.22689 -19.27330 -7.31339 1.000 25.75619 138 THR A O 1
ATOM 974 N N . GLN A 1 131 ? -38.87614 -20.57576 -6.48431 1.000 24.60870 139 GLN A N 1
ATOM 975 C CA . GLN A 1 131 ? -38.34067 -20.52221 -5.12875 1.000 21.56562 139 GLN A CA 1
ATOM 976 C C . GLN A 1 131 ? -36.95615 -21.14303 -5.07619 1.000 24.02292 139 GLN A C 1
ATOM 977 O O . GLN A 1 131 ? -36.05489 -20.60872 -4.41779 1.000 24.64793 139 GLN A O 1
ATOM 983 N N . ALA A 1 132 ? -36.75895 -22.26259 -5.78497 1.000 23.13182 140 ALA A N 1
ATOM 984 C CA . ALA A 1 132 ? -35.43365 -22.87767 -5.81767 1.000 23.41795 140 ALA A CA 1
ATOM 985 C C . ALA A 1 132 ? -34.40798 -21.96989 -6.48879 1.000 23.40015 140 ALA A C 1
ATOM 986 O O . ALA A 1 132 ? -33.23847 -21.95830 -6.09263 1.000 22.82084 140 ALA A O 1
ATOM 988 N N . LEU A 1 133 ? -34.82180 -21.20981 -7.51045 1.000 22.56571 141 LEU A N 1
ATOM 989 C CA . LEU A 1 133 ? -33.92320 -20.23945 -8.13188 1.000 23.71909 141 LEU A CA 1
ATOM 990 C C . LEU A 1 133 ? -33.49645 -19.17941 -7.12689 1.000 20.79182 141 LEU A C 1
ATOM 991 O O . LEU A 1 133 ? -32.31038 -18.84485 -7.02453 1.000 21.28699 141 LEU A O 1
ATOM 996 N N . LEU A 1 134 ? -34.46111 -18.62605 -6.38759 1.000 19.27161 142 LEU A N 1
ATOM 997 C CA . LEU A 1 134 ? -34.14723 -17.60449 -5.39381 1.000 17.44626 142 LEU A CA 1
ATOM 998 C C . LEU A 1 134 ? -33.20596 -18.14707 -4.33571 1.000 16.43674 142 LEU A C 1
ATOM 999 O O . LEU A 1 134 ? -32.27074 -17.45689 -3.92972 1.000 15.89921 142 LEU A O 1
ATOM 1004 N N . GLN A 1 135 ? -33.43124 -19.38948 -3.89034 1.000 18.24709 143 GLN A N 1
ATOM 1005 C CA . GLN A 1 135 ? -32.57197 -19.98881 -2.87075 1.000 17.96914 143 GLN A CA 1
ATOM 1006 C C . GLN A 1 135 ? -31.15270 -20.20068 -3.38826 1.000 18.14414 143 GLN A C 1
ATOM 1007 O O . GLN A 1 135 ? -30.17909 -19.96803 -2.66423 1.000 18.20855 143 GLN A O 1
ATOM 1013 N N . THR A 1 136 ? -31.01614 -20.65223 -4.63413 1.000 17.45402 144 THR A N 1
ATOM 1014 C CA . THR A 1 136 ? -29.68873 -20.83824 -5.20641 1.000 18.47951 144 THR A CA 1
ATOM 1015 C C . THR A 1 136 ? -28.95969 -19.50555 -5.33407 1.000 17.75210 144 THR A C 1
ATOM 1016 O O . THR A 1 136 ? -27.74786 -19.42460 -5.09743 1.000 19.02056 144 THR A O 1
ATOM 1020 N N . ALA A 1 137 ? -29.68711 -18.44227 -5.68041 1.000 16.51544 145 ALA A N 1
ATOM 1021 C CA . ALA A 1 137 ? -29.07697 -17.11481 -5.74294 1.000 17.24560 145 ALA A CA 1
ATOM 1022 C C . ALA A 1 137 ? -28.55244 -16.68571 -4.37694 1.000 16.78853 145 ALA A C 1
ATOM 1023 O O . ALA A 1 137 ? -27.41601 -16.20826 -4.24996 1.000 17.69431 145 ALA A O 1
ATOM 1025 N N . ALA A 1 138 ? -29.36669 -16.85122 -3.33720 1.000 15.70838 146 ALA A N 1
ATOM 1026 C CA . ALA A 1 138 ? -28.92116 -16.50456 -1.99314 1.000 16.96851 146 ALA A CA 1
ATOM 1027 C C . ALA A 1 138 ? -27.72081 -17.34948 -1.58032 1.000 17.08683 146 ALA A C 1
ATOM 1028 O O . ALA A 1 138 ? -26.73100 -16.81945 -1.05936 1.000 18.28308 146 ALA A O 1
ATOM 1030 N N . ASP A 1 139 ? -27.78179 -18.67059 -1.83277 1.000 15.49053 147 ASP A N 1
ATOM 1031 C CA . ASP A 1 139 ? -26.68367 -19.56451 -1.45065 1.000 15.81902 147 ASP A CA 1
ATOM 1032 C C . ASP A 1 139 ? -25.38884 -19.21298 -2.18011 1.000 16.77596 147 ASP A C 1
ATOM 1033 O O . ASP A 1 139 ? -24.30729 -19.22959 -1.57694 1.000 18.53273 147 ASP A O 1
ATOM 1038 N N . THR A 1 140 ? -25.46460 -18.93424 -3.48840 1.000 17.42416 148 THR A N 1
ATOM 1039 C CA . THR A 1 140 ? -24.23712 -18.65949 -4.24108 1.000 19.73030 148 THR A CA 1
ATOM 1040 C C . THR A 1 140 ? -23.62141 -17.32007 -3.85143 1.000 16.48986 148 THR A C 1
ATOM 1041 O O . THR A 1 140 ? -22.38816 -17.20242 -3.76187 1.000 15.54040 148 THR A O 1
ATOM 1045 N N . VAL A 1 141 ? -24.45717 -16.29877 -3.61305 1.000 15.43762 149 VAL A N 1
ATOM 1046 C CA . VAL A 1 141 ? -23.93846 -15.00969 -3.15424 1.000 14.67077 149 VAL A CA 1
ATOM 1047 C C . VAL A 1 141 ? -23.29836 -15.15837 -1.78046 1.000 15.67016 149 VAL A C 1
ATOM 1048 O O . VAL A 1 141 ? -22.22007 -14.60736 -1.51728 1.000 16.63816 149 VAL A O 1
ATOM 1052 N N . ARG A 1 142 ? -23.92343 -15.94314 -0.89807 1.000 14.78807 150 ARG A N 1
ATOM 1053 C CA . ARG A 1 142 ? -23.32081 -16.18966 0.40785 1.000 16.54587 150 ARG A CA 1
ATOM 1054 C C . ARG A 1 142 ? -21.99019 -16.91669 0.26586 1.000 17.02636 150 ARG A C 1
ATOM 1055 O O . ARG A 1 142 ? -21.01003 -16.56862 0.93275 1.000 19.21772 150 ARG A O 1
ATOM 1063 N N . ALA A 1 143 ? -21.92610 -17.90842 -0.62071 1.000 17.24105 151 ALA A N 1
ATOM 1064 C CA . ALA A 1 143 ? -20.67746 -18.63677 -0.80779 1.000 18.82484 151 ALA A CA 1
ATOM 1065 C C . ALA A 1 143 ? -19.58465 -17.72606 -1.35126 1.000 19.96024 151 ALA A C 1
ATOM 1066 O O . ALA A 1 143 ? -18.42332 -17.83131 -0.94655 1.000 23.59130 151 ALA A O 1
ATOM 1068 N N . LEU A 1 144 ? -19.93460 -16.82264 -2.26254 1.000 19.03602 152 LEU A N 1
ATOM 1069 C CA . LEU A 1 144 ? -18.92794 -15.97372 -2.88904 1.000 19.64240 152 LEU A CA 1
ATOM 1070 C C . LEU A 1 144 ? -18.48124 -14.82894 -1.98691 1.000 20.25749 152 LEU A C 1
ATOM 1071 O O . LEU A 1 144 ? -17.31172 -14.43171 -2.04370 1.000 22.61315 152 LEU A O 1
ATOM 1076 N N . THR A 1 145 ? -19.37751 -14.29803 -1.14581 1.000 21.04320 153 THR A N 1
ATOM 1077 C CA . THR A 1 145 ? -19.04608 -13.16404 -0.29159 1.000 20.68289 153 THR A CA 1
ATOM 1078 C C . THR A 1 145 ? -18.56927 -13.56459 1.09202 1.000 21.28424 153 THR A C 1
ATOM 1079 O O . THR A 1 145 ? -17.78701 -12.82529 1.69910 1.000 24.82031 153 THR A O 1
ATOM 1083 N N . GLY A 1 146 ? -19.04430 -14.68732 1.62424 1.000 19.82208 154 GLY A N 1
ATOM 1084 C CA . GLY A 1 146 ? -18.79013 -15.01891 3.01330 1.000 19.09032 154 GLY A CA 1
ATOM 1085 C C . GLY A 1 146 ? -19.62111 -14.25874 4.02605 1.000 18.76669 154 GLY A C 1
ATOM 1086 O O . GLY A 1 146 ? -19.32681 -14.33125 5.21924 1.000 21.03898 154 GLY A O 1
ATOM 1087 N N . PHE A 1 147 ? -20.65329 -13.54114 3.59978 1.000 18.27444 155 PHE A N 1
ATOM 1088 C CA . PHE A 1 147 ? -21.48895 -12.81527 4.54436 1.000 16.95510 155 PHE A CA 1
ATOM 1089 C C . PHE A 1 147 ? -22.32776 -13.78259 5.38224 1.000 15.64475 155 PHE A C 1
ATOM 1090 O O . PHE A 1 147 ? -22.75567 -14.83798 4.91025 1.000 18.77133 155 PHE A O 1
ATOM 1098 N N . ASP A 1 148 ? -22.57656 -13.39636 6.63882 1.000 16.90420 156 ASP A N 1
ATOM 1099 C CA . ASP A 1 148 ? -23.32554 -14.25450 7.55749 1.000 15.24690 156 ASP A CA 1
ATOM 1100 C C . ASP A 1 148 ? -24.73649 -14.55249 7.05167 1.000 16.44396 156 ASP A C 1
ATOM 1101 O O . ASP A 1 148 ? -25.25997 -15.65001 7.27837 1.000 17.99807 156 ASP A O 1
ATOM 1106 N N . ARG A 1 149 ? -25.38465 -13.58061 6.40890 1.000 15.79611 157 ARG A N 1
ATOM 1107 C CA . ARG A 1 149 ? -26.79135 -13.72631 6.05232 1.000 14.58478 157 ARG A CA 1
ATOM 1108 C C . ARG A 1 149 ? -27.02647 -13.02646 4.72878 1.000 12.17336 157 ARG A C 1
ATOM 1109 O O . ARG A 1 149 ? -26.61600 -11.87826 4.55662 1.000 14.98264 157 ARG A O 1
ATOM 1117 N N . VAL A 1 150 ? -27.68593 -13.71517 3.80315 1.000 13.82626 158 VAL A N 1
ATOM 1118 C CA . VAL A 1 150 ? -27.99023 -13.18125 2.48238 1.000 13.38676 158 VAL A CA 1
ATOM 1119 C C . VAL A 1 150 ? -29.47466 -13.40130 2.24723 1.000 13.71023 158 VAL A C 1
ATOM 1120 O O . VAL A 1 150 ? -29.97546 -14.50367 2.47771 1.000 16.06063 158 VAL A O 1
ATOM 1124 N N . MET A 1 151 ? -30.18156 -12.34631 1.82969 1.000 14.21031 159 MET A N 1
ATOM 1125 C CA . MET A 1 151 ? -31.63085 -12.36482 1.66627 1.000 15.41572 159 MET A CA 1
ATOM 1126 C C . MET A 1 151 ? -32.02609 -11.85745 0.28833 1.000 15.92517 159 MET A C 1
ATOM 1127 O O . MET A 1 151 ? -31.44288 -10.89898 -0.22951 1.000 17.73570 159 MET A O 1
ATOM 1132 N N . VAL A 1 152 ? -33.05197 -12.47047 -0.28809 1.000 14.53839 160 VAL A N 1
ATOM 1133 C CA . VAL A 1 152 ? -33.62717 -11.98135 -1.53281 1.000 13.50901 160 VAL A CA 1
ATOM 1134 C C . VAL A 1 152 ? -34.89069 -11.20999 -1.18886 1.000 13.85937 160 VAL A C 1
ATOM 1135 O O . VAL A 1 152 ? -35.84425 -11.78040 -0.64752 1.000 16.16035 160 VAL A O 1
ATOM 1139 N N . TYR A 1 153 ? -34.90220 -9.92717 -1.52805 1.000 12.95139 161 TYR A N 1
ATOM 1140 C CA . TYR A 1 153 ? -35.92765 -8.98198 -1.11067 1.000 14.11335 161 TYR A CA 1
ATOM 1141 C C . TYR A 1 153 ? -36.62741 -8.47000 -2.35940 1.000 13.77461 161 TYR A C 1
ATOM 1142 O O . TYR A 1 153 ? -35.97416 -7.97428 -3.27635 1.000 17.04953 161 TYR A O 1
ATOM 1151 N N . ARG A 1 154 ? -37.94814 -8.61816 -2.41753 1.000 15.06418 162 ARG A N 1
ATOM 1152 C CA . ARG A 1 154 ? -38.71794 -8.21441 -3.58219 1.000 15.06018 162 ARG A CA 1
ATOM 1153 C C . ARG A 1 154 ? -39.62009 -7.05226 -3.20744 1.000 13.51479 162 ARG A C 1
ATOM 1154 O O . ARG A 1 154 ? -40.30342 -7.09700 -2.17791 1.000 15.67890 162 ARG A O 1
ATOM 1162 N N . PHE A 1 155 ? -39.64189 -6.03304 -4.05616 1.000 13.83448 163 PHE A N 1
ATOM 1163 C CA . PHE A 1 155 ? -40.53816 -4.90455 -3.86184 1.000 16.66286 163 PHE A CA 1
ATOM 1164 C C . PHE A 1 155 ? -41.94082 -5.26735 -4.32820 1.000 16.66206 163 PHE A C 1
ATOM 1165 O O . PHE A 1 155 ? -42.12228 -5.81812 -5.41655 1.000 17.24177 163 PHE A O 1
ATOM 1173 N N . ASP A 1 156 ? -42.93250 -4.95422 -3.50394 1.000 17.29002 164 ASP A N 1
ATOM 1174 C CA . ASP A 1 156 ? -44.31713 -5.14202 -3.90021 1.000 20.04402 164 ASP A CA 1
ATOM 1175 C C . ASP A 1 156 ? -44.82653 -3.88466 -4.60329 1.000 20.39445 164 ASP A C 1
ATOM 1176 O O . ASP A 1 156 ? -44.08826 -2.92082 -4.81640 1.000 19.27123 164 ASP A O 1
ATOM 1181 N N . ALA A 1 157 ? -46.10789 -3.89107 -4.97144 1.000 23.39515 165 ALA A N 1
ATOM 1182 C CA . ALA A 1 157 ? -46.63649 -2.83081 -5.82581 1.000 27.27434 165 ALA A CA 1
ATOM 1183 C C . ALA A 1 157 ? -46.64550 -1.46472 -5.14115 1.000 26.81405 165 ALA A C 1
ATOM 1184 O O . ALA A 1 157 ? -46.57170 -0.43771 -5.82504 1.000 27.77990 165 ALA A O 1
ATOM 1186 N N . ASP A 1 158 ? -46.73034 -1.41951 -3.81280 1.000 24.43897 166 ASP A N 1
ATOM 1187 C CA . ASP A 1 158 ? -46.68696 -0.15439 -3.08793 1.000 23.17795 166 ASP A CA 1
ATOM 1188 C C . ASP A 1 158 ? -45.28241 0.21017 -2.61875 1.000 20.15557 166 ASP A C 1
ATOM 1189 O O . ASP A 1 158 ? -45.13105 1.12470 -1.80001 1.000 21.44283 166 ASP A O 1
ATOM 1194 N N . TRP A 1 159 ? -44.26347 -0.49957 -3.10125 1.000 18.67070 167 TRP A N 1
ATOM 1195 C CA . TRP A 1 159 ? -42.84648 -0.29855 -2.80109 1.000 16.79637 167 TRP A CA 1
ATOM 1196 C C . TRP A 1 159 ? -42.41561 -0.77262 -1.41263 1.000 16.30409 167 TRP A C 1
ATOM 1197 O O . TRP A 1 159 ? -41.23024 -0.69277 -1.09690 1.000 17.50942 167 TRP A O 1
ATOM 1208 N N . HIS A 1 160 ? -43.32159 -1.27706 -0.58282 1.000 16.58508 168 HIS A N 1
ATOM 1209 C CA . HIS A 1 160 ? -42.87191 -2.09075 0.53452 1.000 17.54125 168 HIS A CA 1
ATOM 1210 C C . HIS A 1 160 ? -42.38688 -3.43547 -0.00785 1.000 17.15475 168 HIS A C 1
ATOM 1211 O O . HIS A 1 160 ? -42.73082 -3.83804 -1.12024 1.000 18.50848 168 HIS A O 1
ATOM 1218 N N . GLY A 1 161 ? -41.55170 -4.12628 0.76942 1.000 16.22324 169 GLY A N 1
ATOM 1219 C CA . GLY A 1 161 ? -40.91110 -5.33234 0.29512 1.000 15.08922 169 GLY A CA 1
ATOM 1220 C C . GLY A 1 161 ? -41.05500 -6.49032 1.26717 1.000 14.74626 169 GLY A C 1
ATOM 1221 O O . GLY A 1 161 ? -41.48219 -6.32463 2.40574 1.000 16.61371 169 GLY A O 1
ATOM 1222 N N . GLU A 1 162 ? -40.66814 -7.67608 0.78931 1.000 15.50555 170 GLU A N 1
ATOM 1223 C CA . GLU A 1 162 ? -40.67257 -8.87136 1.61739 1.000 16.90989 170 GLU A CA 1
ATOM 1224 C C . GLU A 1 162 ? -39.47740 -9.74558 1.27179 1.000 16.10091 170 GLU A C 1
ATOM 1225 O O . GLU A 1 162 ? -39.00380 -9.76369 0.13149 1.000 16.79001 170 GLU A O 1
ATOM 1231 N N . VAL A 1 163 ? -39.00298 -10.47995 2.27197 1.000 16.54195 171 VAL A N 1
ATOM 1232 C CA . VAL A 1 163 ? -37.88861 -11.40173 2.08334 1.000 15.92591 171 VAL A CA 1
ATOM 1233 C C . VAL A 1 163 ? -38.45338 -12.72219 1.57398 1.000 15.82853 171 VAL A C 1
ATOM 1234 O O . VAL A 1 163 ? -39.19383 -13.40803 2.28639 1.000 17.54111 171 VAL A O 1
ATOM 1238 N N . LEU A 1 164 ? -38.09671 -13.08289 0.34298 1.000 15.01705 172 LEU A N 1
ATOM 1239 C CA . LEU A 1 164 ? -38.62765 -14.28521 -0.28310 1.000 16.52386 172 LEU A CA 1
ATOM 1240 C C . LEU A 1 164 ? -37.75064 -15.50070 -0.04429 1.000 16.54251 172 LEU A C 1
ATOM 1241 O O . LEU A 1 164 ? -38.25713 -16.63131 -0.05151 1.000 18.42537 172 LEU A O 1
ATOM 1246 N N . ALA A 1 165 ? -36.45200 -15.28417 0.16350 1.000 16.17504 173 ALA A N 1
ATOM 1247 C CA . ALA A 1 165 ? -35.49267 -16.36259 0.33317 1.000 14.79856 173 ALA A CA 1
ATOM 1248 C C . ALA A 1 165 ? -34.32775 -15.87658 1.17840 1.000 14.84914 173 ALA A C 1
ATOM 1249 O O . ALA A 1 165 ? -34.00944 -14.68803 1.20487 1.000 15.39943 173 ALA A O 1
ATOM 1251 N N . GLU A 1 166 ? -33.70848 -16.81253 1.88562 1.000 14.68250 174 GLU A N 1
ATOM 1252 C CA . GLU A 1 166 ? -32.64729 -16.46667 2.81541 1.000 15.94096 174 GLU A CA 1
ATOM 1253 C C . GLU A 1 166 ? -31.63466 -17.59989 2.86339 1.000 17.86967 174 GLU A C 1
ATOM 1254 O O . GLU A 1 166 ? -32.00766 -18.77414 2.83946 1.000 18.55940 174 GLU A O 1
ATOM 1260 N N . SER A 1 167 ? -30.35761 -17.23769 2.93943 1.000 18.48077 175 SER A N 1
ATOM 1261 C CA . SER A 1 167 ? -29.27082 -18.18256 3.15703 1.000 18.19423 175 SER A CA 1
ATOM 1262 C C . SER A 1 167 ? -28.39735 -17.62156 4.27547 1.000 18.54037 175 SER A C 1
ATOM 1263 O O . SER A 1 167 ? -27.96307 -16.46999 4.19541 1.000 16.40483 175 SER A O 1
ATOM 1266 N N . LYS A 1 168 ? -28.15888 -18.40911 5.32961 1.000 18.37830 176 LYS A N 1
ATOM 1267 C CA . LYS A 1 168 ? -27.43624 -17.88438 6.48345 1.000 20.75946 176 LYS A CA 1
ATOM 1268 C C . LYS A 1 168 ? -26.75910 -19.01863 7.23053 1.000 23.10377 176 LYS A C 1
ATOM 1269 O O . LYS A 1 168 ? -27.23889 -20.15426 7.22786 1.000 24.40242 176 LYS A O 1
ATOM 1275 N N . ARG A 1 169 ? -25.65049 -18.70059 7.89306 1.000 23.44077 177 ARG A N 1
ATOM 1276 C CA . ARG A 1 169 ? -24.97028 -19.76285 8.61533 1.000 28.02867 177 ARG A CA 1
ATOM 1277 C C . ARG A 1 169 ? -25.72381 -20.10521 9.89195 1.000 28.36864 177 ARG A C 1
ATOM 1278 O O . ARG A 1 169 ? -26.52553 -19.31725 10.40147 1.000 26.94623 177 ARG A O 1
ATOM 1286 N N . GLY A 1 170 ? -25.44846 -21.30681 10.40137 1.000 29.34516 178 GLY A N 1
ATOM 1287 C CA . GLY A 1 170 ? -26.19684 -21.81715 11.53732 1.000 31.24379 178 GLY A CA 1
ATOM 1288 C C . GLY A 1 170 ? -26.07165 -20.92179 12.75475 1.000 33.90614 178 GLY A C 1
ATOM 1289 O O . GLY A 1 170 ? -25.03147 -20.30746 13.00885 1.000 34.52981 178 GLY A O 1
ATOM 1290 N N . GLY A 1 171 ? -27.16278 -20.83788 13.50852 1.000 37.72873 179 GLY A N 1
ATOM 1291 C CA . GLY A 1 171 ? -27.23704 -19.98679 14.66927 1.000 39.49127 179 GLY A CA 1
ATOM 1292 C C . GLY A 1 171 ? -27.66021 -18.56313 14.38258 1.000 40.05356 179 GLY A C 1
ATOM 1293 O O . GLY A 1 171 ? -28.01221 -17.83503 15.31900 1.000 42.26295 179 GLY A O 1
ATOM 1294 N N . MET A 1 172 ? -27.63621 -18.14833 13.11960 1.000 38.20189 180 MET A N 1
ATOM 1295 C CA . MET A 1 172 ? -28.07211 -16.81089 12.75782 1.000 36.67572 180 MET A CA 1
ATOM 1296 C C . MET A 1 172 ? -29.59226 -16.72851 12.79357 1.000 34.53287 180 MET A C 1
ATOM 1297 O O . MET A 1 172 ? -30.29233 -17.65174 12.36669 1.000 34.72956 180 MET A O 1
ATOM 1302 N N . ASP A 1 173 ? -30.10078 -15.61614 13.31345 1.000 33.47381 181 ASP A N 1
ATOM 1303 C CA . ASP A 1 173 ? -31.49427 -15.27088 13.10033 1.000 33.89100 181 ASP A CA 1
ATOM 1304 C C . ASP A 1 173 ? -31.67568 -14.75068 11.67853 1.000 28.23485 181 ASP A C 1
ATOM 1305 O O . ASP A 1 173 ? -30.71167 -14.46817 10.96425 1.000 25.77422 181 ASP A O 1
ATOM 1310 N N . GLY A 1 174 ? -32.93300 -14.61445 11.26700 1.000 25.36392 182 GLY A N 1
ATOM 1311 C CA . GLY A 1 174 ? -33.20118 -14.13388 9.92816 1.000 22.92798 182 GLY A CA 1
ATOM 1312 C C . GLY A 1 174 ? -34.49115 -13.36026 9.79045 1.000 20.35467 182 GLY A C 1
ATOM 1313 O O . GLY A 1 174 ? -35.13021 -13.00860 10.78863 1.000 22.52470 182 GLY A O 1
ATOM 1314 N N . PHE A 1 175 ? -34.87286 -13.08614 8.53739 1.000 18.28044 183 PHE A N 1
ATOM 1315 C CA . PHE A 1 175 ? -36.05080 -12.28663 8.22631 1.000 17.99417 183 PHE A CA 1
ATOM 1316 C C . PHE A 1 175 ? -36.91905 -12.95168 7.16237 1.000 17.91483 183 PHE A C 1
ATOM 1317 O O . PHE A 1 175 ? -37.77701 -12.28800 6.57111 1.000 18.55679 183 PHE A O 1
ATOM 1325 N N . LEU A 1 176 ? -36.70805 -14.24101 6.89764 1.000 18.14310 184 LEU A N 1
ATOM 1326 C CA . LEU A 1 176 ? -37.46085 -14.93081 5.85511 1.000 17.78694 184 LEU A CA 1
ATOM 1327 C C . LEU A 1 176 ? -38.96219 -14.74284 6.03575 1.000 18.92661 184 LEU A C 1
ATOM 1328 O O . LEU A 1 176 ? -39.50589 -14.96806 7.12337 1.000 20.07635 184 LEU A O 1
ATOM 1333 N N . GLY A 1 177 ? -39.62648 -14.32548 4.95535 1.000 18.72621 185 GLY A N 1
ATOM 1334 C CA . GLY A 1 177 ? -41.06610 -14.15249 4.93693 1.000 18.62802 185 GLY A CA 1
ATOM 1335 C C . GLY A 1 177 ? -41.57938 -12.86729 5.54966 1.000 20.49501 185 GLY A C 1
ATOM 1336 O O . GLY A 1 177 ? -42.79872 -12.63492 5.52588 1.000 22.51981 185 GLY A O 1
ATOM 1337 N N . MET A 1 178 ? -40.70777 -12.02136 6.08418 1.000 16.36341 186 MET A N 1
ATOM 1338 C CA . MET A 1 178 ? -41.14804 -10.80538 6.75268 1.000 16.02992 186 MET A CA 1
ATOM 1339 C C . MET A 1 178 ? -41.21111 -9.62369 5.78959 1.000 15.88130 186 MET A C 1
ATOM 1340 O O . MET A 1 178 ? -40.50134 -9.57038 4.77926 1.000 16.69167 186 MET A O 1
ATOM 1345 N N . HIS A 1 179 ? -42.10122 -8.68823 6.10774 1.000 16.04687 187 HIS A N 1
ATOM 1346 C CA . HIS A 1 179 ? -42.39751 -7.52778 5.28633 1.000 14.31769 187 HIS A CA 1
ATOM 1347 C C . HIS A 1 179 ? -41.84399 -6.26922 5.94074 1.000 14.94022 187 HIS A C 1
ATOM 1348 O O . HIS A 1 179 ? -41.82083 -6.14480 7.17027 1.000 15.42507 187 HIS A O 1
ATOM 1355 N N . PHE A 1 180 ? -41.39380 -5.33256 5.10548 1.000 14.59680 188 PHE A N 1
ATOM 1356 C CA . PHE A 1 180 ? -40.76342 -4.11431 5.58973 1.000 14.59667 188 PHE A CA 1
ATOM 1357 C C . PHE A 1 180 ? -41.39490 -2.91937 4.89068 1.000 15.11834 188 PHE A C 1
ATOM 1358 O O . PHE A 1 180 ? -41.73640 -3.00571 3.70463 1.000 14.92378 188 PHE A O 1
ATOM 1366 N N . PRO A 1 181 ? -41.56625 -1.79987 5.60112 1.000 14.28606 189 PRO A N 1
ATOM 1367 C CA . PRO A 1 181 ? -42.19918 -0.61551 5.00708 1.000 15.91622 189 PRO A CA 1
ATOM 1368 C C . PRO A 1 181 ? -41.43047 -0.06907 3.81229 1.000 16.16680 189 PRO A C 1
ATOM 1369 O O . PRO A 1 181 ? -40.20665 -0.19380 3.72025 1.000 15.36987 189 PRO A O 1
ATOM 1373 N N . ALA A 1 182 ? -42.16987 0.59351 2.91681 1.000 15.95081 190 ALA A N 1
ATOM 1374 C CA . ALA A 1 182 ? -41.55475 1.28610 1.78454 1.000 16.59907 190 ALA A CA 1
ATOM 1375 C C . ALA A 1 182 ? -40.51964 2.31731 2.22882 1.000 16.32685 190 ALA A C 1
ATOM 1376 O O . ALA A 1 182 ? -39.51085 2.51784 1.53862 1.000 15.52655 190 ALA A O 1
ATOM 1378 N N . THR A 1 183 ? -40.73935 2.97118 3.37502 1.000 16.35109 191 THR A N 1
ATOM 1379 C CA . THR A 1 183 ? -39.81398 3.99316 3.85654 1.000 16.60849 191 THR A CA 1
ATOM 1380 C C . THR A 1 183 ? -38.46662 3.42604 4.28937 1.000 15.83364 191 THR A C 1
ATOM 1381 O O . THR A 1 183 ? -37.52580 4.20457 4.48583 1.000 18.01199 191 THR A O 1
ATOM 1385 N N . ASP A 1 184 ? -38.34799 2.10414 4.44903 1.000 14.65398 192 ASP A N 1
ATOM 1386 C CA . ASP A 1 184 ? -37.04842 1.52961 4.78393 1.000 14.47633 192 ASP A CA 1
ATOM 1387 C C . ASP A 1 184 ? -36.03667 1.74741 3.66075 1.000 14.78200 192 ASP A C 1
ATOM 1388 O O . ASP A 1 184 ? -34.82923 1.78726 3.91672 1.000 15.23777 192 ASP A O 1
ATOM 1393 N N . ILE A 1 185 ? -36.49957 1.83667 2.41677 1.000 14.05248 193 ILE A N 1
ATOM 1394 C CA . ILE A 1 185 ? -35.64412 2.17370 1.27817 1.000 14.78448 193 ILE A CA 1
ATOM 1395 C C . ILE A 1 185 ? -36.35713 3.28599 0.51793 1.000 15.89417 193 ILE A C 1
ATOM 1396 O O . ILE A 1 185 ? -37.16501 3.00690 -0.37885 1.000 15.94691 193 ILE A O 1
ATOM 1401 N N . PRO A 1 186 ? -36.10464 4.54787 0.85009 1.000 16.10627 194 PRO A N 1
ATOM 1402 C CA . PRO A 1 186 ? -36.95230 5.63737 0.34501 1.000 16.50278 194 PRO A CA 1
ATOM 1403 C C . PRO A 1 186 ? -36.72208 5.91290 -1.13787 1.000 16.59719 194 PRO A C 1
ATOM 1404 O O . PRO A 1 186 ? -35.83744 5.35453 -1.78155 1.000 15.51685 194 PRO A O 1
ATOM 1408 N N . VAL A 1 187 ? -37.53821 6.82025 -1.67544 1.000 15.18958 195 VAL A N 1
ATOM 1409 C CA . VAL A 1 187 ? -37.66151 6.94919 -3.12893 1.000 18.15546 195 VAL A CA 1
ATOM 1410 C C . VAL A 1 187 ? -36.33590 7.34788 -3.77223 1.000 18.48745 195 VAL A C 1
ATOM 1411 O O . VAL A 1 187 ? -35.99067 6.86868 -4.86084 1.000 18.79571 195 VAL A O 1
ATOM 1415 N N . GLN A 1 188 ? -35.56310 8.21059 -3.11164 1.000 17.81376 196 GLN A N 1
ATOM 1416 C CA . GLN A 1 188 ? -34.30048 8.63268 -3.70642 1.000 17.30990 196 GLN A CA 1
ATOM 1417 C C . GLN A 1 188 ? -33.24349 7.54393 -3.61272 1.000 17.05752 196 GLN A C 1
ATOM 1418 O O . GLN A 1 188 ? -32.37473 7.46156 -4.48363 1.000 16.29039 196 GLN A O 1
ATOM 1424 N N . ALA A 1 189 ? -33.31587 6.68421 -2.59098 1.000 16.28770 197 ALA A N 1
ATOM 1425 C CA . ALA A 1 189 ? -32.44571 5.51485 -2.57045 1.000 14.99668 197 ALA A CA 1
ATOM 1426 C C . ALA A 1 189 ? -32.81177 4.54656 -3.68855 1.000 14.51218 197 ALA A C 1
ATOM 1427 O O . ALA A 1 189 ? -31.93095 4.06280 -4.40611 1.000 15.79932 197 ALA A O 1
ATOM 1429 N N . ARG A 1 190 ? -34.10958 4.27503 -3.87511 1.000 14.00420 198 ARG A N 1
ATOM 1430 C CA . ARG A 1 190 ? -34.52692 3.40704 -4.97257 1.000 15.58447 198 ARG A CA 1
ATOM 1431 C C . ARG A 1 190 ? -34.07166 3.96104 -6.31515 1.000 14.82330 198 ARG A C 1
ATOM 1432 O O . ARG A 1 190 ? -33.63657 3.20242 -7.19077 1.000 15.19449 198 ARG A O 1
ATOM 1440 N N . ALA A 1 191 ? -34.14802 5.28550 -6.48799 1.000 14.60477 199 ALA A N 1
ATOM 1441 C CA . ALA A 1 191 ? -33.72493 5.88881 -7.74757 1.000 14.20398 199 ALA A CA 1
ATOM 1442 C C . ALA A 1 191 ? -32.23031 5.70023 -7.95962 1.000 15.37960 199 ALA A C 1
ATOM 1443 O O . ALA A 1 191 ? -31.79405 5.28967 -9.04219 1.000 16.21787 199 ALA A O 1
ATOM 1445 N N . LEU A 1 192 ? -31.43233 5.98362 -6.92561 1.000 14.78659 200 LEU A N 1
ATOM 1446 C CA . LEU A 1 192 ? -29.98985 5.78011 -7.03163 1.000 13.98518 200 LEU A CA 1
ATOM 1447 C C . LEU A 1 192 ? -29.65866 4.32027 -7.32414 1.000 13.30374 200 LEU A C 1
ATOM 1448 O O . LEU A 1 192 ? -28.77095 4.02723 -8.13121 1.000 15.01797 200 LEU A O 1
ATOM 1453 N N . TYR A 1 193 ? -30.36939 3.38946 -6.68478 1.000 12.91050 201 TYR A N 1
ATOM 1454 C CA . TYR A 1 193 ? -30.05646 1.97270 -6.82662 1.000 13.63489 201 TYR A CA 1
ATOM 1455 C C . TYR A 1 193 ? -30.49312 1.41731 -8.16981 1.000 14.90078 201 TYR A C 1
ATOM 1456 O O . TYR A 1 193 ? -30.06923 0.31213 -8.53612 1.000 16.50209 201 TYR A O 1
ATOM 1465 N N . THR A 1 194 ? -31.33423 2.14834 -8.89745 1.000 14.77691 202 THR A N 1
ATOM 1466 C CA . THR A 1 194 ? -31.66684 1.77176 -10.26101 1.000 16.41011 202 THR A CA 1
ATOM 1467 C C . THR A 1 194 ? -30.53435 2.09798 -11.23032 1.000 19.18180 202 THR A C 1
ATOM 1468 O O . THR A 1 194 ? -30.35277 1.38436 -12.22221 1.000 21.76001 202 THR A O 1
ATOM 1472 N N . ARG A 1 195 ? -29.74697 3.14039 -10.93883 1.000 17.94033 203 ARG A N 1
ATOM 1473 C CA . ARG A 1 195 ? -28.62772 3.57689 -11.77094 1.000 20.32981 203 ARG A CA 1
ATOM 1474 C C . ARG A 1 195 ? -27.30217 2.97094 -11.33619 1.000 18.39547 203 ARG A C 1
ATOM 1475 O O . ARG A 1 195 ? -26.43601 2.71357 -12.17801 1.000 20.97169 203 ARG A O 1
ATOM 1483 N N . ASN A 1 196 ? -27.10588 2.79107 -10.03257 1.000 15.61976 204 ASN A N 1
ATOM 1484 C CA . ASN A 1 196 ? -25.86711 2.24041 -9.47885 1.000 14.93397 204 ASN A CA 1
ATOM 1485 C C . ASN A 1 196 ? -26.26343 0.97743 -8.73724 1.000 14.45494 204 ASN A C 1
ATOM 1486 O O . ASN A 1 196 ? -26.80817 1.05534 -7.62165 1.000 15.68246 204 ASN A O 1
ATOM 1491 N N . PRO A 1 197 ? -26.00393 -0.20501 -9.29230 1.000 13.42643 205 PRO A N 1
ATOM 1492 C CA . PRO A 1 197 ? -26.64456 -1.42407 -8.77754 1.000 15.68036 205 PRO A CA 1
ATOM 1493 C C . PRO A 1 197 ? -25.90937 -2.14527 -7.65658 1.000 12.32138 205 PRO A C 1
ATOM 1494 O O . PRO A 1 197 ? -26.35151 -3.22983 -7.27633 1.000 16.50606 205 PRO A O 1
ATOM 1498 N N . LEU A 1 198 ? -24.83545 -1.58705 -7.09141 1.000 12.28380 206 LEU A N 1
ATOM 1499 C CA . LEU A 1 198 ? -24.08537 -2.24098 -6.02424 1.000 15.57984 206 LEU A CA 1
ATOM 1500 C C . LEU A 1 198 ? -23.75143 -1.21244 -4.96403 1.000 15.31983 206 LEU A C 1
ATOM 1501 O O . LEU A 1 198 ? -23.45849 -0.06387 -5.28872 1.000 17.01308 206 LEU A O 1
ATOM 1506 N N . ARG A 1 199 ? -23.72225 -1.64377 -3.70146 1.000 12.19460 207 ARG A N 1
ATOM 1507 C CA . ARG A 1 199 ? -23.26195 -0.77135 -2.62590 1.000 13.27445 207 ARG A CA 1
ATOM 1508 C C . ARG A 1 199 ? -22.75566 -1.62195 -1.47225 1.000 12.97603 207 ARG A C 1
ATOM 1509 O O . ARG A 1 199 ? -23.42109 -2.57661 -1.05859 1.000 13.08643 207 ARG A O 1
ATOM 1517 N N . LEU A 1 200 ? -21.58799 -1.25908 -0.94441 1.000 12.38411 208 LEU A N 1
ATOM 1518 C CA . LEU A 1 200 ? -20.99540 -1.92436 0.21075 1.000 11.97721 208 LEU A CA 1
ATOM 1519 C C . LEU A 1 200 ? -20.86543 -0.93797 1.36108 1.000 15.01316 208 LEU A C 1
ATOM 1520 O O . LEU A 1 200 ? -20.36487 0.17701 1.17532 1.000 15.65069 208 LEU A O 1
ATOM 1525 N N . ILE A 1 201 ? -21.26549 -1.37120 2.55036 1.000 13.16810 209 ILE A N 1
ATOM 1526 C CA . ILE A 1 201 ? -21.00909 -0.66000 3.80293 1.000 14.82670 209 ILE A CA 1
ATOM 1527 C C . ILE A 1 201 ? -20.10336 -1.57686 4.60968 1.000 13.08719 209 ILE A C 1
ATOM 1528 O O . ILE A 1 201 ? -20.57621 -2.51967 5.25224 1.000 14.31686 209 ILE A O 1
ATOM 1533 N N . ALA A 1 202 ? -18.79534 -1.30520 4.57856 1.000 13.28861 210 ALA A N 1
ATOM 1534 C CA . ALA A 1 202 ? -17.83096 -2.26254 5.11457 1.000 13.72423 210 ALA A CA 1
ATOM 1535 C C . ALA A 1 202 ? -17.81529 -2.28417 6.63638 1.000 16.20386 210 ALA A C 1
ATOM 1536 O O . ALA A 1 202 ? -17.52510 -3.32687 7.23609 1.000 17.93255 210 ALA A O 1
ATOM 1538 N N . ASP A 1 203 ? -18.13626 -1.16373 7.27654 1.000 17.99181 211 ASP A N 1
ATOM 1539 C CA . ASP A 1 203 ? -18.11658 -1.09183 8.73625 1.000 19.10783 211 ASP A CA 1
ATOM 1540 C C . ASP A 1 203 ? -19.22893 -0.13371 9.15058 1.000 18.98474 211 ASP A C 1
ATOM 1541 O O . ASP A 1 203 ? -19.04312 1.08316 9.10008 1.000 20.47247 211 ASP A O 1
ATOM 1546 N N . ALA A 1 204 ? -20.36005 -0.69230 9.59200 1.000 20.71693 212 ALA A N 1
ATOM 1547 C CA . ALA A 1 204 ? -21.54285 0.10063 9.92397 1.000 22.83819 212 ALA A CA 1
ATOM 1548 C C . ALA A 1 204 ? -21.33154 1.02817 11.11870 1.000 23.69345 212 ALA A C 1
ATOM 1549 O O . ALA A 1 204 ? -22.11281 1.96994 11.30441 1.000 25.11295 212 ALA A O 1
ATOM 1551 N N . ARG A 1 205 ? -20.30397 0.79588 11.93199 1.000 23.88918 213 ARG A N 1
ATOM 1552 C CA . ARG A 1 205 ? -20.02597 1.66465 13.06395 1.000 25.39699 213 ARG A CA 1
ATOM 1553 C C . ARG A 1 205 ? -18.91206 2.66600 12.79622 1.000 23.57583 213 ARG A C 1
ATOM 1554 O O . ARG A 1 205 ? -18.63472 3.49708 13.66177 1.000 23.06629 213 ARG A O 1
ATOM 1562 N N . ALA A 1 206 ? -18.27831 2.62475 11.62547 1.000 23.64896 214 ALA A N 1
ATOM 1563 C CA . ALA A 1 206 ? -17.18114 3.54086 11.34494 1.000 24.57993 214 ALA A CA 1
ATOM 1564 C C . ALA A 1 206 ? -17.71217 4.93899 11.05770 1.000 24.85395 214 ALA A C 1
ATOM 1565 O O . ALA A 1 206 ? -18.82503 5.10961 10.55351 1.000 25.38460 214 ALA A O 1
ATOM 1567 N N . ARG A 1 207 ? -16.90399 5.95181 11.40294 1.000 21.57458 215 ARG A N 1
ATOM 1568 C CA . ARG A 1 207 ? -17.28370 7.32462 11.11661 1.000 21.79961 215 ARG A CA 1
ATOM 1569 C C . ARG A 1 207 ? -16.93669 7.66510 9.67161 1.000 22.20961 215 ARG A C 1
ATOM 1570 O O . ARG A 1 207 ? -15.94847 7.16422 9.13112 1.000 22.42974 215 ARG A O 1
ATOM 1578 N N . PRO A 1 208 ? -17.72987 8.51695 9.02912 1.000 22.44452 216 PRO A N 1
ATOM 1579 C CA . PRO A 1 208 ? -17.41014 8.91686 7.65502 1.000 20.57560 216 PRO A CA 1
ATOM 1580 C C . PRO A 1 208 ? -16.17099 9.79767 7.61435 1.000 19.43479 216 PRO A C 1
ATOM 1581 O O . PRO A 1 208 ? -15.82694 10.47073 8.59065 1.000 22.17085 216 PRO A O 1
ATOM 1585 N N . VAL A 1 209 ? -15.48127 9.75372 6.48073 1.000 18.70645 217 VAL A N 1
ATOM 1586 C CA . VAL A 1 209 ? -14.30336 10.58220 6.23134 1.000 17.88833 217 VAL A CA 1
ATOM 1587 C C . VAL A 1 209 ? -14.73676 11.74414 5.34677 1.000 17.26924 217 VAL A C 1
ATOM 1588 O O . VAL A 1 209 ? -15.21793 11.50590 4.23221 1.000 17.76924 217 VAL A O 1
ATOM 1592 N N . PRO A 1 210 ? -14.60319 12.98811 5.78905 1.000 17.06991 218 PRO A N 1
ATOM 1593 C CA . PRO A 1 210 ? -15.06661 14.10558 4.96559 1.000 16.23362 218 PRO A CA 1
ATOM 1594 C C . PRO A 1 210 ? -14.13681 14.38878 3.79455 1.000 15.27026 218 PRO A C 1
ATOM 1595 O O . PRO A 1 210 ? -12.96661 14.01161 3.77369 1.000 14.92288 218 PRO A O 1
ATOM 1599 N N . LEU A 1 211 ? -14.69565 15.06174 2.80248 1.000 15.26312 219 LEU A N 1
ATOM 1600 C CA . LEU A 1 211 ? -13.92894 15.55642 1.67116 1.000 15.76634 219 LEU A CA 1
ATOM 1601 C C . LEU A 1 211 ? -13.45922 16.98466 1.94303 1.000 17.27928 219 LEU A C 1
ATOM 1602 O O . LEU A 1 211 ? -14.11493 17.74888 2.65976 1.000 20.67638 219 LEU A O 1
ATOM 1607 N N . LEU A 1 212 ? -12.30855 17.33483 1.36049 1.000 14.64883 220 LEU A N 1
ATOM 1608 C CA . LEU A 1 212 ? -11.68231 18.64627 1.46371 1.000 13.66300 220 LEU A CA 1
ATOM 1609 C C . LEU A 1 212 ? -11.51887 19.21059 0.05970 1.000 16.50627 220 LEU A C 1
ATOM 1610 O O . LEU A 1 212 ? -10.95977 18.52536 -0.80880 1.000 17.68962 220 LEU A O 1
ATOM 1615 N N . PRO A 1 213 ? -11.99519 20.42850 -0.21385 1.000 15.26564 221 PRO A N 1
ATOM 1616 C CA . PRO A 1 213 ? -12.87058 21.25898 0.62437 1.000 14.32991 221 PRO A CA 1
ATOM 1617 C C . PRO A 1 213 ? -14.24974 20.61343 0.65124 1.000 15.52103 221 PRO A C 1
ATOM 1618 O O . PRO A 1 213 ? -14.51084 19.66790 -0.10443 1.000 16.82497 221 PRO A O 1
ATOM 1622 N N . PRO A 1 214 ? -15.15256 21.08249 1.51391 1.000 17.35152 222 PRO A N 1
ATOM 1623 C CA . PRO A 1 214 ? -16.46375 20.42616 1.63183 1.000 17.69757 222 PRO A CA 1
ATOM 1624 C C . PRO A 1 214 ? -17.42506 20.72383 0.49221 1.000 15.34741 222 PRO A C 1
ATOM 1625 O O . PRO A 1 214 ? -18.51051 20.12340 0.45332 1.000 17.67997 222 PRO A O 1
ATOM 1629 N N . VAL A 1 215 ? -17.06414 21.60532 -0.43998 1.000 14.81794 223 VAL A N 1
ATOM 1630 C CA . VAL A 1 215 ? -17.83071 21.80509 -1.66035 1.000 13.43722 223 VAL A CA 1
ATOM 1631 C C . VAL A 1 215 ? -16.86808 21.72397 -2.83095 1.000 13.25033 223 VAL A C 1
ATOM 1632 O O . VAL A 1 215 ? -15.66328 21.92816 -2.68832 1.000 16.26472 223 VAL A O 1
ATOM 1636 N N . VAL A 1 216 ? -17.41479 21.40175 -3.99727 1.000 12.73702 224 VAL A N 1
ATOM 1637 C CA . VAL A 1 216 ? -16.69876 21.65448 -5.24190 1.000 13.23062 224 VAL A CA 1
ATOM 1638 C C . VAL A 1 216 ? -16.74726 23.16761 -5.42291 1.000 13.11758 224 VAL A C 1
ATOM 1639 O O . VAL A 1 216 ? -17.84187 23.73657 -5.53710 1.000 14.10211 224 VAL A O 1
ATOM 1643 N N . PRO A 1 217 ? -15.60618 23.86786 -5.39968 1.000 14.20157 225 PRO A N 1
ATOM 1644 C CA . PRO A 1 217 ? -15.65151 25.34456 -5.41407 1.000 15.19077 225 PRO A CA 1
ATOM 1645 C C . PRO A 1 217 ? -16.46105 25.95248 -6.54773 1.000 15.71601 225 PRO A C 1
ATOM 1646 O O . PRO A 1 217 ? -17.13031 26.96460 -6.33092 1.000 17.76240 225 PRO A O 1
ATOM 1650 N N . ALA A 1 218 ? -16.43866 25.36158 -7.74286 1.000 14.38295 226 ALA A N 1
ATOM 1651 C CA . ALA A 1 218 ? -17.21192 25.92638 -8.84506 1.000 13.55038 226 ALA A CA 1
ATOM 1652 C C . ALA A 1 218 ? -18.71302 25.82385 -8.60926 1.000 13.78006 226 ALA A C 1
ATOM 1653 O O . ALA A 1 218 ? -19.47012 26.62542 -9.15664 1.000 15.43844 226 ALA A O 1
ATOM 1655 N N . LEU A 1 219 ? -19.16347 24.84602 -7.82145 1.000 13.88739 227 LEU A N 1
ATOM 1656 C CA . LEU A 1 219 ? -20.58669 24.55155 -7.67695 1.000 14.19102 227 LEU A CA 1
ATOM 1657 C C . LEU A 1 219 ? -21.18948 25.01879 -6.36338 1.000 14.45923 227 LEU A C 1
ATOM 1658 O O . LEU A 1 219 ? -22.39285 25.28495 -6.31889 1.000 15.81390 227 LEU A O 1
ATOM 1663 N N . GLY A 1 220 ? -20.40675 25.09624 -5.29013 1.000 15.12614 228 GLY A N 1
ATOM 1664 C CA . GLY A 1 220 ? -20.96958 25.47521 -4.00667 1.000 14.61638 228 GLY A CA 1
ATOM 1665 C C . GLY A 1 220 ? -21.77617 24.38758 -3.33090 1.000 13.28047 228 GLY A C 1
ATOM 1666 O O . GLY A 1 220 ? -22.58501 24.68111 -2.44746 1.000 14.27847 228 GLY A O 1
ATOM 1667 N N . ARG A 1 221 ? -21.57333 23.13676 -3.71113 1.000 14.64454 229 ARG A N 1
ATOM 1668 C CA . ARG A 1 221 ? -22.18009 22.00083 -3.03992 1.000 14.07457 229 ARG A CA 1
ATOM 1669 C C . ARG A 1 221 ? -21.16559 20.87190 -3.04842 1.000 14.93470 229 ARG A C 1
ATOM 1670 O O . ARG A 1 221 ? -20.18437 20.92432 -3.79897 1.000 12.64592 229 ARG A O 1
ATOM 1678 N N . PRO A 1 222 ? -21.36255 19.84141 -2.21829 1.000 12.68408 230 PRO A N 1
ATOM 1679 C CA . PRO A 1 222 ? -20.41425 18.72221 -2.18596 1.000 11.85318 230 PRO A CA 1
ATOM 1680 C C . PRO A 1 222 ? -20.35588 18.00428 -3.52901 1.000 10.36362 230 PRO A C 1
ATOM 1681 O O . PRO A 1 222 ? -21.27954 18.07111 -4.34788 1.000 13.06573 230 PRO A O 1
ATOM 1685 N N . LEU A 1 223 ? -19.24060 17.31257 -3.74148 1.000 13.95084 231 LEU A N 1
ATOM 1686 C CA . LEU A 1 223 ? -19.05997 16.48876 -4.92955 1.000 10.82145 231 LEU A CA 1
ATOM 1687 C C . LEU A 1 223 ? -20.15604 15.42272 -5.03246 1.000 12.87664 231 LEU A C 1
ATOM 1688 O O . LEU A 1 223 ? -20.49879 14.76337 -4.04890 1.000 15.25983 231 LEU A O 1
ATOM 1693 N N . ASP A 1 224 ? -20.69637 15.23612 -6.24290 1.000 13.08650 232 ASP A N 1
ATOM 1694 C CA . ASP A 1 224 ? -21.72633 14.22276 -6.46132 1.000 13.85991 232 ASP A CA 1
ATOM 1695 C C . ASP A 1 224 ? -21.09204 12.83427 -6.37950 1.000 14.58210 232 ASP A C 1
ATOM 1696 O O . ASP A 1 224 ? -20.30541 12.45019 -7.24538 1.000 14.16582 232 ASP A O 1
ATOM 1701 N N . LEU A 1 225 ? -21.43735 12.06539 -5.34706 1.000 13.06543 233 LEU A N 1
ATOM 1702 C CA . LEU A 1 225 ? -20.86728 10.73900 -5.16120 1.000 13.42207 233 LEU A CA 1
ATOM 1703 C C . LEU A 1 225 ? -21.77509 9.61789 -5.66959 1.000 13.83319 233 LEU A C 1
ATOM 1704 O O . LEU A 1 225 ? -21.60891 8.45980 -5.25743 1.000 15.60751 233 LEU A O 1
ATOM 1709 N N . SER A 1 226 ? -22.71205 9.93475 -6.57319 1.000 13.49964 234 SER A N 1
ATOM 1710 C CA . SER A 1 226 ? -23.65633 8.93171 -7.07692 1.000 15.64908 234 SER A CA 1
ATOM 1711 C C . SER A 1 226 ? -22.96832 7.66222 -7.55546 1.000 15.33862 234 SER A C 1
ATOM 1712 O O . SER A 1 226 ? -23.45950 6.55721 -7.31011 1.000 17.00610 234 SER A O 1
ATOM 1715 N N . ASN A 1 227 ? -21.85214 7.79725 -8.27441 1.000 14.00019 235 ASN A N 1
ATOM 1716 C CA . ASN A 1 227 ? -21.18404 6.65733 -8.88821 1.000 14.48775 235 ASN A CA 1
ATOM 1717 C C . ASN A 1 227 ? -19.93496 6.23491 -8.12901 1.000 14.81271 235 ASN A C 1
ATOM 1718 O O . ASN A 1 227 ? -19.11600 5.48218 -8.66514 1.000 18.72612 235 ASN A O 1
ATOM 1723 N N . SER A 1 228 ? -19.79764 6.67296 -6.87779 1.000 13.80897 236 SER A N 1
ATOM 1724 C CA . SER A 1 228 ? -18.61210 6.41726 -6.07550 1.000 13.42686 236 SER A CA 1
ATOM 1725 C C . SER A 1 228 ? -18.75817 5.09328 -5.33717 1.000 16.41596 236 SER A C 1
ATOM 1726 O O . SER A 1 228 ? -19.77347 4.84966 -4.68337 1.000 17.44640 236 SER A O 1
ATOM 1729 N N . ALA A 1 229 ? -17.72996 4.24877 -5.42887 1.000 16.39817 237 ALA A N 1
ATOM 1730 C CA . ALA A 1 229 ? -17.72550 2.98913 -4.69144 1.000 16.50390 237 ALA A CA 1
ATOM 1731 C C . ALA A 1 229 ? -17.47610 3.19277 -3.20254 1.000 15.44522 237 ALA A C 1
ATOM 1732 O O . ALA A 1 229 ? -17.83398 2.33155 -2.39515 1.000 20.80982 237 ALA A O 1
ATOM 1734 N N . LEU A 1 230 ? -16.89498 4.31607 -2.82176 1.000 13.63361 238 LEU A N 1
ATOM 1735 C CA . LEU A 1 230 ? -16.55706 4.56507 -1.42337 1.000 13.63269 238 LEU A CA 1
ATOM 1736 C C . LEU A 1 230 ? -17.58096 5.41794 -0.68438 1.000 12.26445 238 LEU A C 1
ATOM 1737 O O . LEU A 1 230 ? -17.40270 5.66616 0.50743 1.000 15.98230 238 LEU A O 1
ATOM 1742 N N . ARG A 1 231 ? -18.66173 5.83796 -1.33836 1.000 11.88115 239 ARG A N 1
ATOM 1743 C CA . ARG A 1 231 ? -19.61033 6.76520 -0.73079 1.000 12.85677 239 ARG A CA 1
ATOM 1744 C C . ARG A 1 231 ? -20.09557 6.24934 0.61819 1.000 13.64345 239 ARG A C 1
ATOM 1745 O O . ARG A 1 231 ? -20.50982 5.09201 0.74223 1.000 14.86978 239 ARG A O 1
ATOM 1753 N N . SER A 1 232 ? -20.03573 7.11855 1.62551 1.000 15.37604 240 SER A N 1
ATOM 1754 C CA . SER A 1 232 ? -20.61108 6.82840 2.92840 1.000 15.97412 240 SER A CA 1
ATOM 1755 C C . SER A 1 232 ? -22.11590 7.07356 2.87185 1.000 13.42413 240 SER A C 1
ATOM 1756 O O . SER A 1 232 ? -22.57053 8.07597 2.30999 1.000 15.95485 240 SER A O 1
ATOM 1759 N N . VAL A 1 233 ? -22.88948 6.12968 3.40185 1.000 14.66937 241 VAL A N 1
ATOM 1760 C CA . VAL A 1 233 ? -24.34301 6.14326 3.23432 1.000 13.89415 241 VAL A CA 1
ATOM 1761 C C . VAL A 1 233 ? -25.03723 7.00196 4.28884 1.000 13.93753 241 VAL A C 1
ATOM 1762 O O . VAL A 1 233 ? -24.42367 7.44744 5.26224 1.000 14.44735 241 VAL A O 1
ATOM 1766 N N . SER A 1 234 ? -26.34320 7.17720 4.12217 1.000 13.33897 242 SER A N 1
ATOM 1767 C CA . SER A 1 234 ? -27.14366 7.99000 5.02327 1.000 14.92297 242 SER A CA 1
ATOM 1768 C C . SER A 1 234 ? -26.92304 7.58453 6.48264 1.000 15.96960 242 SER A C 1
ATOM 1769 O O . SER A 1 234 ? -26.99615 6.38626 6.81214 1.000 15.94890 242 SER A O 1
ATOM 1772 N N . PRO A 1 235 ? -26.70452 8.54581 7.38372 1.000 15.58306 243 PRO A N 1
ATOM 1773 C CA . PRO A 1 235 ? -26.59002 8.21227 8.81360 1.000 17.33744 243 PRO A CA 1
ATOM 1774 C C . PRO A 1 235 ? -27.79919 7.49761 9.39250 1.000 17.16700 243 PRO A C 1
ATOM 1775 O O . PRO A 1 235 ? -27.62478 6.65621 10.28157 1.000 20.50221 243 PRO A O 1
ATOM 1779 N N . VAL A 1 236 ? -29.01502 7.80774 8.93198 1.000 16.40042 244 VAL A N 1
ATOM 1780 C CA . VAL A 1 236 ? -30.19588 7.10823 9.43136 1.000 17.87087 244 VAL A CA 1
ATOM 1781 C C . VAL A 1 236 ? -30.11960 5.62586 9.09371 1.000 16.69674 244 VAL A C 1
ATOM 1782 O O . VAL A 1 236 ? -30.53864 4.77114 9.88175 1.000 16.43664 244 VAL A O 1
ATOM 1786 N N . HIS A 1 237 ? -29.59065 5.29438 7.91635 1.000 14.88595 245 HIS A N 1
ATOM 1787 C CA . HIS A 1 237 ? -29.47552 3.88554 7.56979 1.000 15.72328 245 HIS A CA 1
ATOM 1788 C C . HIS A 1 237 ? -28.38750 3.19738 8.38442 1.000 15.11772 245 HIS A C 1
ATOM 1789 O O . HIS A 1 237 ? -28.53526 2.03019 8.75590 1.000 15.41776 245 HIS A O 1
ATOM 1796 N N . LEU A 1 238 ? -27.28506 3.89484 8.67834 1.000 15.76791 246 LEU A N 1
ATOM 1797 C CA . LEU A 1 238 ? -26.27951 3.28975 9.54789 1.000 15.60065 246 LEU A CA 1
ATOM 1798 C C . LEU A 1 238 ? -26.86422 2.97723 10.92263 1.000 15.19293 246 LEU A C 1
ATOM 1799 O O . LEU A 1 238 ? -26.55909 1.93273 11.51089 1.000 15.39064 246 LEU A O 1
ATOM 1804 N N . GLU A 1 239 ? -27.74063 3.85305 11.43259 1.000 14.69723 247 GLU A N 1
ATOM 1805 C CA . GLU A 1 239 ? -28.42612 3.57120 12.69420 1.000 15.63380 247 GLU A CA 1
ATOM 1806 C C . GLU A 1 239 ? -29.36700 2.38319 12.55781 1.000 15.90739 247 GLU A C 1
ATOM 1807 O O . GLU A 1 239 ? -29.49850 1.57579 13.48392 1.000 15.82768 247 GLU A O 1
ATOM 1813 N N . TYR A 1 240 ? -30.04064 2.27775 11.41049 1.000 15.65354 248 TYR A N 1
ATOM 1814 C CA . TYR A 1 240 ? -30.91750 1.14516 11.13893 1.000 14.87371 248 TYR A CA 1
ATOM 1815 C C . TYR A 1 240 ? -30.14513 -0.16841 11.20331 1.000 14.50470 248 TYR A C 1
ATOM 1816 O O . TYR A 1 240 ? -30.58142 -1.12524 11.85073 1.000 16.03558 248 TYR A O 1
ATOM 1825 N N . LEU A 1 241 ? -28.97594 -0.22192 10.55214 1.000 15.73949 249 LEU A N 1
ATOM 1826 C CA . LEU A 1 241 ? -28.14053 -1.41930 10.62153 1.000 15.73829 249 LEU A CA 1
ATOM 1827 C C . LEU A 1 241 ? -27.71870 -1.71782 12.05619 1.000 15.59747 249 LEU A C 1
ATOM 1828 O O . LEU A 1 241 ? -27.77869 -2.86933 12.50004 1.000 17.43530 249 LEU A O 1
ATOM 1833 N N . ARG A 1 242 ? -27.30096 -0.69130 12.80321 1.000 16.98768 250 ARG A N 1
ATOM 1834 C CA . ARG A 1 242 ? -26.92090 -0.90799 14.19349 1.000 19.80097 250 ARG A CA 1
ATOM 1835 C C . ARG A 1 242 ? -28.09136 -1.44867 15.00684 1.000 17.96864 250 ARG A C 1
ATOM 1836 O O . ARG A 1 242 ? -27.92217 -2.36018 15.82527 1.000 19.80286 250 ARG A O 1
ATOM 1844 N N . ASN A 1 243 ? -29.29675 -0.92777 14.76312 1.000 17.33845 251 ASN A N 1
ATOM 1845 C CA . ASN A 1 243 ? -30.47493 -1.43917 15.45685 1.000 17.77317 251 ASN A CA 1
ATOM 1846 C C . ASN A 1 243 ? -30.78467 -2.88239 15.06485 1.000 18.30896 251 ASN A C 1
ATOM 1847 O O . ASN A 1 243 ? -31.35476 -3.63168 15.86677 1.000 20.77565 251 ASN A O 1
ATOM 1852 N N . MET A 1 244 ? -30.43354 -3.28884 13.84166 1.000 18.46652 252 MET A N 1
ATOM 1853 C CA . MET A 1 244 ? -30.55478 -4.68666 13.44987 1.000 22.76107 252 MET A CA 1
ATOM 1854 C C . MET A 1 244 ? -29.45041 -5.55648 14.02671 1.000 24.94573 252 MET A C 1
ATOM 1855 O O . MET A 1 244 ? -29.54767 -6.78372 13.93792 1.000 27.43789 252 MET A O 1
ATOM 1860 N N . GLY A 1 245 ? -28.40009 -4.95948 14.58328 1.000 25.03179 253 GLY A N 1
ATOM 1861 C CA . GLY A 1 245 ? -27.25420 -5.72863 15.02849 1.000 25.39263 253 GLY A CA 1
ATOM 1862 C C . GLY A 1 245 ? -26.29553 -6.10235 13.92361 1.000 23.34800 253 GLY A C 1
ATOM 1863 O O . GLY A 1 245 ? -25.56540 -7.08923 14.05387 1.000 25.66071 253 GLY A O 1
ATOM 1864 N N . VAL A 1 246 ? -26.25432 -5.31861 12.84727 1.000 19.26304 254 VAL A N 1
ATOM 1865 C CA . VAL A 1 246 ? -25.48910 -5.63520 11.64492 1.000 19.20100 254 VAL A CA 1
ATOM 1866 C C . VAL A 1 246 ? -24.22821 -4.78248 11.62757 1.000 18.27711 254 VAL A C 1
ATOM 1867 O O . VAL A 1 246 ? -24.29635 -3.55425 11.78294 1.000 18.97136 254 VAL A O 1
ATOM 1871 N N . GLY A 1 247 ? -23.07837 -5.43076 11.43022 1.000 16.87532 255 GLY A N 1
ATOM 1872 C CA . GLY A 1 247 ? -21.80006 -4.73769 11.38664 1.000 16.59634 255 GLY A CA 1
ATOM 1873 C C . GLY A 1 247 ? -21.29279 -4.34660 10.00712 1.000 15.73005 255 GLY A C 1
ATOM 1874 O O . GLY A 1 247 ? -20.42598 -3.47245 9.88780 1.000 16.66842 255 GLY A O 1
ATOM 1875 N N . ALA A 1 248 ? -21.80747 -4.99501 8.96471 1.000 16.06583 256 ALA A N 1
ATOM 1876 C CA . ALA A 1 248 ? -21.44603 -4.68556 7.58539 1.000 15.39395 256 ALA A CA 1
ATOM 1877 C C . ALA A 1 248 ? -22.59763 -5.12264 6.69758 1.000 13.35487 256 ALA A C 1
ATOM 1878 O O . ALA A 1 248 ? -23.31389 -6.07040 7.02403 1.000 15.30474 256 ALA A O 1
ATOM 1880 N N . SER A 1 249 ? -22.74598 -4.44356 5.56015 1.000 13.56474 257 SER A N 1
ATOM 1881 C CA . SER A 1 249 ? -23.86908 -4.67120 4.66444 1.000 12.85351 257 SER A CA 1
ATOM 1882 C C . SER A 1 249 ? -23.41283 -4.54031 3.21392 1.000 14.76510 257 SER A C 1
ATOM 1883 O O . SER A 1 249 ? -22.54164 -3.73305 2.89981 1.000 15.95007 257 SER A O 1
ATOM 1886 N N . PHE A 1 250 ? -24.00628 -5.34867 2.32872 1.000 13.00315 258 PHE A N 1
ATOM 1887 C CA . PHE A 1 250 ? -23.70908 -5.30169 0.89638 1.000 12.03068 258 PHE A CA 1
ATOM 1888 C C . PHE A 1 250 ? -24.98508 -5.68044 0.16861 1.000 10.96261 258 PHE A C 1
ATOM 1889 O O . PHE A 1 250 ? -25.53273 -6.75718 0.41200 1.000 13.38802 258 PHE A O 1
ATOM 1897 N N . SER A 1 251 ? -25.46154 -4.82816 -0.72155 1.000 12.54182 259 SER A N 1
ATOM 1898 C CA . SER A 1 251 ? -26.66738 -5.16326 -1.46851 1.000 12.16111 259 SER A CA 1
ATOM 1899 C C . SER A 1 251 ? -26.44818 -4.92247 -2.94647 1.000 11.52584 259 SER A C 1
ATOM 1900 O O . SER A 1 251 ? -25.62452 -4.08633 -3.34555 1.000 12.68956 259 SER A O 1
ATOM 1903 N N . LEU A 1 252 ? -27.20540 -5.67586 -3.74408 1.000 11.90952 260 LEU A N 1
ATOM 1904 C CA . LEU A 1 252 ? -27.16427 -5.61787 -5.19741 1.000 11.72873 260 LEU A CA 1
ATOM 1905 C C . LEU A 1 252 ? -28.57977 -5.42244 -5.71086 1.000 12.37262 260 LEU A C 1
ATOM 1906 O O . LEU A 1 252 ? -29.49931 -6.12100 -5.27690 1.000 13.83901 260 LEU A O 1
ATOM 1911 N N . SER A 1 253 ? -28.74530 -4.50114 -6.65392 1.000 13.12451 261 SER A N 1
ATOM 1912 C CA . SER A 1 253 ? -30.04767 -4.27656 -7.26554 1.000 12.83888 261 SER A CA 1
ATOM 1913 C C . SER A 1 253 ? -30.40216 -5.40518 -8.22022 1.000 13.44784 261 SER A C 1
ATOM 1914 O O . SER A 1 253 ? -29.58211 -5.83760 -9.04189 1.000 16.97867 261 SER A O 1
ATOM 1917 N N . LEU A 1 254 ? -31.64289 -5.88150 -8.11779 1.000 13.48294 262 LEU A N 1
ATOM 1918 C CA . LEU A 1 254 ? -32.18276 -6.83499 -9.07800 1.000 16.78505 262 LEU A CA 1
ATOM 1919 C C . LEU A 1 254 ? -33.00624 -6.04437 -10.07617 1.000 18.67288 262 LEU A C 1
ATOM 1920 O O . LEU A 1 254 ? -34.11070 -5.58622 -9.75715 1.000 18.77823 262 LEU A O 1
ATOM 1925 N N . LEU A 1 255 ? -32.45297 -5.87620 -11.27437 1.000 20.04038 263 LEU A N 1
ATOM 1926 C CA . LEU A 1 255 ? -33.08595 -5.14238 -12.35806 1.000 21.50874 263 LEU A CA 1
ATOM 1927 C C . LEU A 1 255 ? -33.61448 -6.16735 -13.35039 1.000 23.89825 263 LEU A C 1
ATOM 1928 O O . LEU A 1 255 ? -32.84162 -6.88270 -13.99687 1.000 25.05153 263 LEU A O 1
ATOM 1933 N N . LYS A 1 256 ? -34.92953 -6.24406 -13.45901 1.000 23.10861 264 LYS A N 1
ATOM 1934 C CA . LYS A 1 256 ? -35.59179 -7.27260 -14.24219 1.000 26.49802 264 LYS A CA 1
ATOM 1935 C C . LYS A 1 256 ? -36.48560 -6.56655 -15.24675 1.000 29.37274 264 LYS A C 1
ATOM 1936 O O . LYS A 1 256 ? -37.38039 -5.80945 -14.85742 1.000 26.64340 264 LYS A O 1
ATOM 1942 N N . GLU A 1 257 ? -36.20750 -6.77984 -16.53276 1.000 33.53857 265 GLU A N 1
ATOM 1943 C CA . GLU A 1 257 ? -36.90090 -6.08544 -17.61554 1.000 38.73398 265 GLU A CA 1
ATOM 1944 C C . GLU A 1 257 ? -36.86364 -4.56655 -17.43575 1.000 36.17728 265 GLU A C 1
ATOM 1945 O O . GLU A 1 257 ? -37.81337 -3.85364 -17.76475 1.000 35.66406 265 GLU A O 1
ATOM 1951 N N . GLY A 1 258 ? -35.75078 -4.07048 -16.89265 1.000 35.19741 266 GLY A N 1
ATOM 1952 C CA . GLY A 1 258 ? -35.47060 -2.64946 -16.83845 1.000 34.91091 266 GLY A CA 1
ATOM 1953 C C . GLY A 1 258 ? -35.95697 -1.90345 -15.61128 1.000 35.76751 266 GLY A C 1
ATOM 1954 O O . GLY A 1 258 ? -35.70924 -0.69388 -15.50770 1.000 36.49758 266 GLY A O 1
ATOM 1955 N N . VAL A 1 259 ? -36.63996 -2.56533 -14.68036 1.000 34.71784 267 VAL A N 1
ATOM 1956 C CA . VAL A 1 259 ? -37.15813 -1.89041 -13.49744 1.000 34.34066 267 VAL A CA 1
ATOM 1957 C C . VAL A 1 259 ? -36.55775 -2.52158 -12.24282 1.000 27.05016 267 VAL A C 1
ATOM 1958 O O . VAL A 1 259 ? -36.11281 -3.67539 -12.24185 1.000 25.08321 267 VAL A O 1
ATOM 1962 N N . LEU A 1 260 ? -36.53596 -1.73984 -11.16414 1.000 22.76720 268 LEU A N 1
ATOM 1963 C CA . LEU A 1 260 ? -36.01536 -2.23256 -9.89049 1.000 20.94385 268 LEU A CA 1
ATOM 1964 C C . LEU A 1 260 ? -37.02390 -3.19732 -9.28079 1.000 19.76472 268 LEU A C 1
ATOM 1965 O O . LEU A 1 260 ? -38.06181 -2.78463 -8.74992 1.000 22.45701 268 LEU A O 1
ATOM 1970 N N . TRP A 1 261 ? -36.70663 -4.48030 -9.34473 1.000 18.15655 269 TRP A N 1
ATOM 1971 C CA . TRP A 1 261 ? -37.60069 -5.54027 -8.91287 1.000 17.46211 269 TRP A CA 1
ATOM 1972 C C . TRP A 1 261 ? -37.36592 -5.91743 -7.46375 1.000 15.78856 269 TRP A C 1
ATOM 1973 O O . TRP A 1 261 ? -38.30795 -6.30198 -6.75892 1.000 16.68517 269 TRP A O 1
ATOM 1984 N N . GLY A 1 262 ? -36.13075 -5.78885 -7.01119 1.000 15.49285 270 GLY A N 1
ATOM 1985 C CA . GLY A 1 262 ? -35.78537 -6.18275 -5.66618 1.000 14.70159 270 GLY A CA 1
ATOM 1986 C C . GLY A 1 262 ? -34.30935 -5.96704 -5.42888 1.000 14.89085 270 GLY A C 1
ATOM 1987 O O . GLY A 1 262 ? -33.63709 -5.26989 -6.19008 1.000 15.12763 270 GLY A O 1
ATOM 1988 N N . LEU A 1 263 ? -33.81653 -6.58253 -4.36327 1.000 13.49417 271 LEU A N 1
ATOM 1989 C CA . LEU A 1 263 ? -32.40903 -6.52559 -3.99827 1.000 13.01396 271 LEU A CA 1
ATOM 1990 C C . LEU A 1 263 ? -31.98672 -7.89673 -3.50506 1.000 14.68616 271 LEU A C 1
ATOM 1991 O O . LEU A 1 263 ? -32.80373 -8.66209 -2.99173 1.000 14.96937 271 LEU A O 1
ATOM 1996 N N . ILE A 1 264 ? -30.70026 -8.19892 -3.64120 1.000 13.48307 272 ILE A N 1
ATOM 1997 C CA . ILE A 1 264 ? -30.07061 -9.20113 -2.79552 1.000 15.23549 272 ILE A CA 1
ATOM 1998 C C . ILE A 1 264 ? -29.33445 -8.43581 -1.70901 1.000 13.12417 272 ILE A C 1
ATOM 1999 O O . ILE A 1 264 ? -28.44677 -7.62166 -1.99786 1.000 14.02107 272 ILE A O 1
ATOM 2004 N N . ALA A 1 265 ? -29.72947 -8.65438 -0.46470 1.000 12.74028 273 ALA A N 1
ATOM 2005 C CA . ALA A 1 265 ? -29.17294 -7.92842 0.66556 1.000 15.50033 273 ALA A CA 1
ATOM 2006 C C . ALA A 1 265 ? -28.34972 -8.88301 1.51624 1.000 14.89937 273 ALA A C 1
ATOM 2007 O O . ALA A 1 265 ? -28.77772 -10.00470 1.78675 1.000 16.55985 273 ALA A O 1
ATOM 2009 N N . CYS A 1 266 ? -27.16877 -8.43395 1.92986 1.000 14.04699 274 CYS A N 1
ATOM 2010 C CA . CYS A 1 266 ? -26.22497 -9.25276 2.67826 1.000 14.49406 274 CYS A CA 1
ATOM 2011 C C . CYS A 1 266 ? -25.85723 -8.53455 3.96437 1.000 13.52625 274 CYS A C 1
ATOM 2012 O O . CYS A 1 266 ? -25.56221 -7.33513 3.94440 1.000 13.64694 274 CYS A O 1
ATOM 2015 N N . HIS A 1 267 ? -25.84322 -9.28129 5.07115 1.000 13.33792 275 HIS A N 1
ATOM 2016 C CA . HIS A 1 267 ? -25.52086 -8.76017 6.39013 1.000 14.33991 275 HIS A CA 1
ATOM 2017 C C . HIS A 1 267 ? -24.39911 -9.56955 7.01956 1.000 14.52261 275 HIS A C 1
ATOM 2018 O O . HIS A 1 267 ? -24.37378 -10.80182 6.91097 1.000 15.88308 275 HIS A O 1
ATOM 2025 N N . HIS A 1 268 ? -23.50692 -8.87837 7.73762 1.000 13.83110 276 HIS A N 1
ATOM 2026 C CA . HIS A 1 268 ? -22.45560 -9.53049 8.50746 1.000 15.25484 276 HIS A CA 1
ATOM 2027 C C . HIS A 1 268 ? -22.47183 -8.98268 9.92629 1.000 16.61507 276 HIS A C 1
ATOM 2028 O O . HIS A 1 268 ? -22.73279 -7.79346 10.13331 1.000 17.81237 276 HIS A O 1
ATOM 2035 N N . LEU A 1 269 ? -22.19732 -9.84912 10.90640 1.000 17.88497 277 LEU A N 1
ATOM 2036 C CA . LEU A 1 269 ? -22.24234 -9.41656 12.29791 1.000 19.73618 277 LEU A CA 1
ATOM 2037 C C . LEU A 1 269 ? -21.04212 -8.56965 12.69868 1.000 21.52993 277 LEU A C 1
ATOM 2038 O O . LEU A 1 269 ? -21.08505 -7.92349 13.75226 1.000 22.62290 277 LEU A O 1
ATOM 2043 N N . GLU A 1 270 ? -19.98427 -8.56512 11.90140 1.000 19.34605 278 GLU A N 1
ATOM 2044 C CA . GLU A 1 270 ? -18.77125 -7.79910 12.14280 1.000 19.73311 278 GLU A CA 1
ATOM 2045 C C . GLU A 1 270 ? -18.41735 -7.05349 10.87014 1.000 17.59585 278 GLU A C 1
ATOM 2046 O O . GLU A 1 270 ? -18.95441 -7.34902 9.79839 1.000 18.17019 278 GLU A O 1
ATOM 2052 N N . PRO A 1 271 ? -17.50765 -6.08181 10.94863 1.000 19.24090 279 PRO A N 1
ATOM 2053 C CA . PRO A 1 271 ? -17.02870 -5.42143 9.72734 1.000 20.22300 279 PRO A CA 1
ATOM 2054 C C . PRO A 1 271 ? -16.47438 -6.42480 8.72739 1.000 19.97582 279 PRO A C 1
ATOM 2055 O O . PRO A 1 271 ? -15.85470 -7.42522 9.09510 1.000 20.97925 279 PRO A O 1
ATOM 2059 N N . LEU A 1 272 ? -16.70086 -6.14720 7.44516 1.000 17.87266 280 LEU A N 1
ATOM 2060 C CA . LEU A 1 272 ? -16.21732 -7.03257 6.38853 1.000 19.05275 280 LEU A CA 1
ATOM 2061 C C . LEU A 1 272 ? -16.13955 -6.23393 5.10160 1.000 19.13403 280 LEU A C 1
ATOM 2062 O O . LEU A 1 272 ? -17.14037 -5.65224 4.68171 1.000 20.66712 280 LEU A O 1
ATOM 2067 N N . HIS A 1 273 ? -14.96191 -6.19921 4.48887 1.000 17.37275 281 HIS A N 1
ATOM 2068 C CA . HIS A 1 273 ? -14.76745 -5.58355 3.18634 1.000 17.98467 281 HIS A CA 1
ATOM 2069 C C . HIS A 1 273 ? -14.75262 -6.66320 2.11100 1.000 18.91823 281 HIS A C 1
ATOM 2070 O O . HIS A 1 273 ? -14.12532 -7.71706 2.27875 1.000 21.43577 281 HIS A O 1
ATOM 2077 N N . ILE A 1 274 ? -15.46673 -6.38862 1.01994 1.000 17.79361 282 ILE A N 1
ATOM 2078 C CA . ILE A 1 274 ? -15.51547 -7.21231 -0.18629 1.000 20.80436 282 ILE A CA 1
ATOM 2079 C C . ILE A 1 274 ? -14.85997 -6.41039 -1.29994 1.000 17.72093 282 ILE A C 1
ATOM 2080 O O . ILE A 1 274 ? -15.23250 -5.25710 -1.53336 1.000 16.99481 282 ILE A O 1
ATOM 2085 N N . SER A 1 275 ? -13.90236 -7.01496 -1.99515 1.000 15.59503 283 SER A N 1
ATOM 2086 C CA . SER A 1 275 ? -13.16737 -6.28885 -3.02358 1.000 14.62226 283 SER A CA 1
ATOM 2087 C C . SER A 1 275 ? -14.08424 -5.88400 -4.17449 1.000 13.39353 283 SER A C 1
ATOM 2088 O O . SER A 1 275 ? -15.14526 -6.47216 -4.40370 1.000 14.17605 283 SER A O 1
ATOM 2091 N N . HIS A 1 276 ? -13.63622 -4.87652 -4.92591 1.000 13.21440 284 HIS A N 1
ATOM 2092 C CA . HIS A 1 276 ? -14.38747 -4.41421 -6.09038 1.000 14.06840 284 HIS A CA 1
ATOM 2093 C C . HIS A 1 276 ? -14.64658 -5.55302 -7.07061 1.000 14.68255 284 HIS A C 1
ATOM 2094 O O . HIS A 1 276 ? -15.77539 -5.74162 -7.53123 1.000 15.75916 284 HIS A O 1
ATOM 2101 N N . GLU A 1 277 ? -13.60498 -6.31184 -7.41850 1.000 14.05271 285 GLU A N 1
ATOM 2102 C CA . GLU A 1 277 ? -13.77497 -7.39934 -8.36952 1.000 16.31445 285 GLU A CA 1
ATOM 2103 C C . GLU A 1 277 ? -14.68442 -8.49467 -7.83330 1.000 15.79729 285 GLU A C 1
ATOM 2104 O O . GLU A 1 277 ? -15.44035 -9.08906 -8.60412 1.000 17.48104 285 GLU A O 1
ATOM 2110 N N . ARG A 1 278 ? -14.65481 -8.76286 -6.52588 1.000 17.33187 286 ARG A N 1
ATOM 2111 C CA . ARG A 1 278 ? -15.58599 -9.74568 -5.97188 1.000 15.70283 286 ARG A CA 1
ATOM 2112 C C . ARG A 1 278 ? -17.02219 -9.22302 -5.99770 1.000 16.08290 286 ARG A C 1
ATOM 2113 O O . ARG A 1 278 ? -17.95714 -9.98416 -6.27619 1.000 14.67851 286 ARG A O 1
ATOM 2121 N N . ARG A 1 279 ? -17.21935 -7.92352 -5.74146 1.000 15.09728 287 ARG A N 1
ATOM 2122 C CA . ARG A 1 279 ? -18.55814 -7.34168 -5.85918 1.000 14.71279 287 ARG A CA 1
ATOM 2123 C C . ARG A 1 279 ? -19.08294 -7.44715 -7.28940 1.000 14.11795 287 ARG A C 1
ATOM 2124 O O . ARG A 1 279 ? -20.26515 -7.75099 -7.50464 1.000 15.25505 287 ARG A O 1
ATOM 2132 N N . ARG A 1 280 ? -18.21734 -7.19406 -8.27992 1.000 14.42440 288 ARG A N 1
ATOM 2133 C CA . ARG A 1 280 ? -18.61201 -7.33257 -9.68075 1.000 14.86639 288 ARG A CA 1
ATOM 2134 C C . ARG A 1 280 ? -18.94614 -8.77509 -10.03219 1.000 13.92090 288 ARG A C 1
ATOM 2135 O O . ARG A 1 280 ? -19.82445 -9.01809 -10.86754 1.000 16.91471 288 ARG A O 1
ATOM 2143 N N . ALA A 1 281 ? -18.24886 -9.74028 -9.42900 1.000 13.90950 289 ALA A N 1
ATOM 2144 C CA . ALA A 1 281 ? -18.58035 -11.14482 -9.65347 1.000 13.65657 289 ALA A CA 1
ATOM 2145 C C . ALA A 1 281 ? -19.96382 -11.46018 -9.10636 1.000 14.69317 289 ALA A C 1
ATOM 2146 O O . ALA A 1 281 ? -20.75128 -12.16336 -9.75400 1.000 15.78714 289 ALA A O 1
ATOM 2148 N N . CYS A 1 282 ? -20.28775 -10.92454 -7.92725 1.000 16.03961 290 CYS A N 1
ATOM 2149 C CA . CYS A 1 282 ? -21.63246 -11.09068 -7.38141 1.000 15.27860 290 CYS A CA 1
ATOM 2150 C C . CYS A 1 282 ? -22.67159 -10.43545 -8.27041 1.000 13.76494 290 CYS A C 1
ATOM 2151 O O . CYS A 1 282 ? -23.80492 -10.92440 -8.37548 1.000 16.39565 290 CYS A O 1
ATOM 2154 N N . GLU A 1 283 ? -22.30884 -9.33015 -8.91333 1.000 15.18241 291 GLU A N 1
ATOM 2155 C CA . GLU A 1 283 ? -23.22848 -8.67819 -9.83030 1.000 15.70798 291 GLU A CA 1
ATOM 2156 C C . GLU A 1 283 ? -23.59712 -9.58613 -10.99365 1.000 14.45861 291 GLU A C 1
ATOM 2157 O O . GLU A 1 283 ? -24.74119 -9.56707 -11.45716 1.000 14.90860 291 GLU A O 1
ATOM 2163 N N . VAL A 1 284 ? -22.64750 -10.38948 -11.48062 1.000 14.66866 292 VAL A N 1
ATOM 2164 C CA . VAL A 1 284 ? -22.98012 -11.36684 -12.51773 1.000 14.71909 292 VAL A CA 1
ATOM 2165 C C . VAL A 1 284 ? -24.04244 -12.34089 -12.02233 1.000 14.34828 292 VAL A C 1
ATOM 2166 O O . VAL A 1 284 ? -24.98849 -12.66815 -12.75045 1.000 15.73966 292 VAL A O 1
ATOM 2170 N N . LEU A 1 285 ? -23.92081 -12.80746 -10.77697 1.000 14.08291 293 LEU A N 1
ATOM 2171 C CA . LEU A 1 285 ? -24.92154 -13.73328 -10.24107 1.000 15.47027 293 LEU A CA 1
ATOM 2172 C C . LEU A 1 285 ? -26.30119 -13.09545 -10.20829 1.000 14.85815 293 LEU A C 1
ATOM 2173 O O . LEU A 1 285 ? -27.30467 -13.74477 -10.53379 1.000 15.42409 293 LEU A O 1
ATOM 2178 N N . THR A 1 286 ? -26.37312 -11.82094 -9.82060 1.000 15.18104 294 THR A N 1
ATOM 2179 C CA . THR A 1 286 ? -27.66287 -11.14244 -9.73850 1.000 16.75785 294 THR A CA 1
ATOM 2180 C C . THR A 1 286 ? -28.25959 -10.92445 -11.12602 1.000 16.16888 294 THR A C 1
ATOM 2181 O O . THR A 1 286 ? -29.47727 -11.04169 -11.31064 1.000 16.88893 294 THR A O 1
ATOM 2185 N N . GLN A 1 287 ? -27.42117 -10.61296 -12.11267 1.000 15.51512 295 GLN A N 1
ATOM 2186 C CA . GLN A 1 287 ? -27.91866 -10.47863 -13.47534 1.000 14.64863 295 GLN A CA 1
ATOM 2187 C C . GLN A 1 287 ? -28.40815 -11.81893 -14.00502 1.000 13.93424 295 GLN A C 1
ATOM 2188 O O . GLN A 1 287 ? -29.44258 -11.88780 -14.68661 1.000 15.58272 295 GLN A O 1
ATOM 2194 N N . LEU A 1 288 ? -27.70724 -12.90250 -13.67160 1.000 15.07516 296 LEU A N 1
ATOM 2195 C CA . LEU A 1 288 ? -28.17957 -14.22365 -14.07620 1.000 14.47896 296 LEU A CA 1
ATOM 2196 C C . LEU A 1 288 ? -29.49703 -14.58271 -13.39273 1.000 14.58806 296 LEU A C 1
ATOM 2197 O O . LEU A 1 288 ? -30.38629 -15.15978 -14.02996 1.000 15.53156 296 LEU A O 1
ATOM 2202 N N . LEU A 1 289 ? -29.64996 -14.25748 -12.10046 1.000 15.19475 297 LEU A N 1
ATOM 2203 C CA . LEU A 1 289 ? -30.92999 -14.52157 -11.44389 1.000 12.52806 297 LEU A CA 1
ATOM 2204 C C . LEU A 1 289 ? -32.05523 -13.77792 -12.14805 1.000 14.40255 297 LEU A C 1
ATOM 2205 O O . LEU A 1 289 ? -33.12493 -14.34482 -12.39585 1.000 15.54338 297 LEU A O 1
ATOM 2210 N N . ALA A 1 290 ? -31.82680 -12.50941 -12.49627 1.000 15.86291 298 ALA A N 1
ATOM 2211 C CA . ALA A 1 290 ? -32.86644 -11.74679 -13.17802 1.000 15.64676 298 ALA A CA 1
ATOM 2212 C C . ALA A 1 290 ? -33.24103 -12.38936 -14.50644 1.000 13.14541 298 ALA A C 1
ATOM 2213 O O . ALA A 1 290 ? -34.42320 -12.45272 -14.86323 1.000 15.37046 298 ALA A O 1
ATOM 2215 N N . LEU A 1 291 ? -32.24802 -12.87214 -15.25055 1.000 14.18826 299 LEU A N 1
ATOM 2216 C CA . LEU A 1 291 ? -32.51148 -13.51462 -16.53560 1.000 14.93889 299 LEU A CA 1
ATOM 2217 C C . LEU A 1 291 ? -33.26018 -14.83602 -16.36093 1.000 14.20798 299 LEU A C 1
ATOM 2218 O O . LEU A 1 291 ? -34.20919 -15.12764 -17.10452 1.000 15.57234 299 LEU A O 1
ATOM 2223 N N . GLN A 1 292 ? -32.85938 -15.64566 -15.38083 1.000 11.97621 300 GLN A N 1
ATOM 2224 C CA . GLN A 1 292 ? -33.59783 -16.87372 -15.09132 1.000 13.43454 300 GLN A CA 1
ATOM 2225 C C . GLN A 1 292 ? -35.03300 -16.58116 -14.67300 1.000 13.31294 300 GLN A C 1
ATOM 2226 O O . GLN A 1 292 ? -35.96081 -17.27664 -15.09944 1.000 14.65232 300 GLN A O 1
ATOM 2232 N N . LEU A 1 293 ? -35.23656 -15.57188 -13.82213 1.000 13.33141 301 LEU A N 1
ATOM 2233 C CA . LEU A 1 293 ? -36.59658 -15.23284 -13.41683 1.000 12.47851 301 LEU A CA 1
ATOM 2234 C C . LEU A 1 293 ? -37.43174 -14.80595 -14.61380 1.000 12.41649 301 LEU A C 1
ATOM 2235 O O . LEU A 1 293 ? -38.59391 -15.21518 -14.74589 1.000 14.70377 301 LEU A O 1
ATOM 2240 N N . SER A 1 294 ? -36.85220 -14.00101 -15.50756 1.000 12.86012 302 SER A N 1
ATOM 2241 C CA . SER A 1 294 ? -37.57110 -13.58494 -16.71205 1.000 14.76497 302 SER A CA 1
ATOM 2242 C C . SER A 1 294 ? -37.91816 -14.77801 -17.59215 1.000 13.72485 302 SER A C 1
ATOM 2243 O O . SER A 1 294 ? -39.04381 -14.88536 -18.09237 1.000 14.51675 302 SER A O 1
ATOM 2246 N N . ALA A 1 295 ? -36.95608 -15.67345 -17.81456 1.000 13.61700 303 ALA A N 1
ATOM 2247 C CA . ALA A 1 295 ? -37.21280 -16.84071 -18.65191 1.000 14.04006 303 ALA A CA 1
ATOM 2248 C C . ALA A 1 295 ? -38.35122 -17.68052 -18.08890 1.000 13.57971 303 ALA A C 1
ATOM 2249 O O . ALA A 1 295 ? -39.23459 -18.12859 -18.82867 1.000 14.17494 303 ALA A O 1
ATOM 2251 N N . GLU A 1 296 ? -38.34352 -17.90620 -16.77923 1.000 14.36253 304 GLU A N 1
ATOM 2252 C CA . GLU A 1 296 ? -39.37795 -18.73198 -16.17114 1.000 13.97884 304 GLU A CA 1
ATOM 2253 C C . GLU A 1 296 ? -40.73360 -18.04014 -16.20327 1.000 13.91697 304 GLU A C 1
ATOM 2254 O O . GLU A 1 296 ? -41.75716 -18.68667 -16.46428 1.000 14.96066 304 GLU A O 1
ATOM 2260 N N . GLU A 1 297 ? -40.76557 -16.72492 -15.95935 1.000 14.51792 305 GLU A N 1
ATOM 2261 C CA . GLU A 1 297 ? -42.04553 -16.01973 -15.96557 1.000 14.00939 305 GLU A CA 1
ATOM 2262 C C . GLU A 1 297 ? -42.65630 -15.99626 -17.35711 1.000 15.19936 305 GLU A C 1
ATOM 2263 O O . GLU A 1 297 ? -43.87295 -16.16675 -17.50909 1.000 16.54445 305 GLU A O 1
ATOM 2269 N N . ARG A 1 298 ? -41.83619 -15.76369 -18.38086 1.000 14.49433 306 ARG A N 1
ATOM 2270 C CA . ARG A 1 298 ? -42.37318 -15.75756 -19.73497 1.000 14.68207 306 ARG A CA 1
ATOM 2271 C C . ARG A 1 298 ? -42.80975 -17.15234 -20.15352 1.000 13.23217 306 ARG A C 1
ATOM 2272 O O . ARG A 1 298 ? -43.82081 -17.30558 -20.84291 1.000 15.11888 306 ARG A O 1
ATOM 2280 N N . ALA A 1 299 ? -42.07128 -18.18235 -19.74289 1.000 13.58049 307 ALA A N 1
ATOM 2281 C CA . ALA A 1 299 ? -42.50096 -19.54793 -20.03394 1.000 13.38661 307 ALA A CA 1
ATOM 2282 C C . ALA A 1 299 ? -43.83218 -19.85533 -19.35999 1.000 14.01989 307 ALA A C 1
ATOM 2283 O O . ALA A 1 299 ? -44.71481 -20.47546 -19.96883 1.000 14.50792 307 ALA A O 1
ATOM 2285 N N . ALA A 1 300 ? -44.01224 -19.39237 -18.11899 1.000 15.16898 308 ALA A N 1
ATOM 2286 C CA . ALA A 1 300 ? -45.28337 -19.59791 -17.43513 1.000 14.79013 308 ALA A CA 1
ATOM 2287 C C . ALA A 1 300 ? -46.42694 -18.92165 -18.17823 1.000 14.04708 308 ALA A C 1
ATOM 2288 O O . ALA A 1 300 ? -47.51885 -19.48968 -18.30029 1.000 15.70969 308 ALA A O 1
ATOM 2290 N N . GLU A 1 301 ? -46.19628 -17.69857 -18.66796 1.000 13.88335 309 GLU A N 1
ATOM 2291 C CA . GLU A 1 301 ? -47.22105 -16.98886 -19.42306 1.000 15.11686 309 GLU A CA 1
ATOM 2292 C C . GLU A 1 301 ? -47.57656 -17.75244 -20.68457 1.000 12.61201 309 GLU A C 1
ATOM 2293 O O . GLU A 1 301 ? -48.75814 -17.90902 -21.01225 1.000 14.49541 309 GLU A O 1
ATOM 2299 N N . ALA A 1 302 ? -46.57267 -18.24893 -21.40174 1.000 12.62875 310 ALA A N 1
ATOM 2300 C CA . ALA A 1 302 ? -46.85016 -18.98644 -22.62997 1.000 13.74823 310 ALA A CA 1
ATOM 2301 C C . ALA A 1 302 ? -47.66483 -20.24136 -22.33786 1.000 12.70579 310 ALA A C 1
ATOM 2302 O O . ALA A 1 302 ? -48.59384 -20.57575 -23.08015 1.000 13.78232 310 ALA A O 1
ATOM 2304 N N . SER A 1 303 ? -47.35301 -20.93365 -21.24378 1.000 13.46875 311 SER A N 1
ATOM 2305 C CA . SER A 1 303 ? -48.10082 -22.13469 -20.88933 1.000 13.22592 311 SER A CA 1
ATOM 2306 C C . SER A 1 303 ? -49.52171 -21.79446 -20.47781 1.000 14.15784 311 SER A C 1
ATOM 2307 O O . SER A 1 303 ? -50.45760 -22.50201 -20.84771 1.000 14.90003 311 SER A O 1
ATOM 2310 N N . GLU A 1 304 ? -49.69903 -20.72993 -19.68912 1.000 14.09650 312 GLU A N 1
ATOM 2311 C CA . GLU A 1 304 ? -51.04234 -20.32128 -19.29552 1.000 14.56939 312 GLU A CA 1
ATOM 2312 C C . GLU A 1 304 ? -51.86779 -19.93441 -20.50916 1.000 13.75769 312 GLU A C 1
ATOM 2313 O O . GLU A 1 304 ? -53.03250 -20.33879 -20.63243 1.000 13.72701 312 GLU A O 1
ATOM 2319 N N . ASP A 1 305 ? -51.27717 -19.16174 -21.42231 1.000 13.10465 313 ASP A N 1
ATOM 2320 C CA . ASP A 1 305 ? -51.98813 -18.76430 -22.63231 1.000 12.89646 313 ASP A CA 1
ATOM 2321 C C . ASP A 1 305 ? -52.46806 -19.97743 -23.41952 1.000 13.67111 313 ASP A C 1
ATOM 2322 O O . ASP A 1 305 ? -53.58848 -19.98178 -23.94131 1.000 12.78594 313 ASP A O 1
ATOM 2327 N N . ALA A 1 306 ? -51.61738 -20.99495 -23.55286 1.000 13.41981 314 ALA A N 1
ATOM 2328 C CA . ALA A 1 306 ? -52.00007 -22.21884 -24.24886 1.000 14.59597 314 ALA A CA 1
ATOM 2329 C C . ALA A 1 306 ? -53.18713 -22.88652 -23.58180 1.000 14.13778 314 ALA A C 1
ATOM 2330 O O . ALA A 1 306 ? -54.10759 -23.35700 -24.26246 1.000 17.05481 314 ALA A O 1
ATOM 2332 N N . HIS A 1 307 ? -53.19460 -22.93263 -22.25172 1.000 15.45336 315 HIS A N 1
ATOM 2333 C CA . HIS A 1 307 ? -54.35452 -23.47270 -21.55084 1.000 15.06410 315 HIS A CA 1
ATOM 2334 C C . HIS A 1 307 ? -55.62326 -22.69748 -21.86476 1.000 13.43092 315 HIS A C 1
ATOM 2335 O O . HIS A 1 307 ? -56.69217 -23.29915 -22.02422 1.000 14.73892 315 HIS A O 1
ATOM 2342 N N . ARG A 1 308 ? -55.53019 -21.36372 -21.95728 1.000 15.47443 316 ARG A N 1
ATOM 2343 C CA . ARG A 1 308 ? -56.72566 -20.57022 -22.23330 1.000 14.65758 316 ARG A CA 1
ATOM 2344 C C . ARG A 1 308 ? -57.25389 -20.84303 -23.63553 1.000 12.92304 316 ARG A C 1
ATOM 2345 O O . ARG A 1 308 ? -58.46886 -20.98824 -23.82859 1.000 14.78158 316 ARG A O 1
ATOM 2353 N N . ALA A 1 309 ? -56.36571 -20.89522 -24.62663 1.000 15.43305 317 ALA A N 1
ATOM 2354 C CA . ALA A 1 309 ? -56.77906 -21.22395 -25.98473 1.000 17.66821 317 ALA A CA 1
ATOM 2355 C C . ALA A 1 309 ? -57.39977 -22.61003 -26.04249 1.000 16.30504 317 ALA A C 1
ATOM 2356 O O . ALA A 1 309 ? -58.39936 -22.81684 -26.73686 1.000 16.64360 317 ALA A O 1
ATOM 2358 N N . ALA A 1 310 ? -56.84627 -23.56714 -25.28913 1.000 16.89125 318 ALA A N 1
ATOM 2359 C CA . ALA A 1 310 ? -57.40782 -24.91513 -25.28577 1.000 16.42511 318 ALA A CA 1
ATOM 2360 C C . ALA A 1 310 ? -58.81803 -24.91100 -24.71240 1.000 16.70351 318 ALA A C 1
ATOM 2361 O O . ALA A 1 310 ? -59.71075 -25.59168 -25.22927 1.000 16.82048 318 ALA A O 1
ATOM 2363 N N . LEU A 1 311 ? -59.03984 -24.12687 -23.65907 1.000 16.55718 319 LEU A N 1
ATOM 2364 C CA . LEU A 1 311 ? -60.36898 -24.01478 -23.07887 1.000 15.83173 319 LEU A CA 1
ATOM 2365 C C . LEU A 1 311 ? -61.33794 -23.38573 -24.06370 1.000 13.83437 319 LEU A C 1
ATOM 2366 O O . LEU A 1 311 ? -62.47642 -23.85058 -24.19883 1.000 15.42405 319 LEU A O 1
ATOM 2371 N N . LEU A 1 312 ? -60.91036 -22.32466 -24.76256 1.000 14.59099 320 LEU A N 1
ATOM 2372 C CA . LEU A 1 312 ? -61.78446 -21.73340 -25.77151 1.000 16.19466 320 LEU A CA 1
ATOM 2373 C C . LEU A 1 312 ? -62.14581 -22.75172 -26.84705 1.000 17.14066 320 LEU A C 1
ATOM 2374 O O . LEU A 1 312 ? -63.29470 -22.80995 -27.29569 1.000 18.88105 320 LEU A O 1
ATOM 2379 N N . GLY A 1 313 ? -61.18158 -23.56963 -27.26595 1.000 18.06369 321 GLY A N 1
ATOM 2380 C CA . GLY A 1 313 ? -61.47421 -24.58969 -28.25717 1.000 19.50583 321 GLY A CA 1
ATOM 2381 C C . GLY A 1 313 ? -62.40560 -25.66918 -27.73684 1.000 19.52767 321 GLY A C 1
ATOM 2382 O O . GLY A 1 313 ? -63.31541 -26.11100 -28.44545 1.000 18.88458 321 GLY A O 1
ATOM 2383 N N . GLN A 1 314 ? -62.19956 -26.10674 -26.49398 1.000 18.65497 322 GLN A N 1
ATOM 2384 C CA . GLN A 1 314 ? -63.09556 -27.09589 -25.90182 1.000 17.09866 322 GLN A CA 1
ATOM 2385 C C . GLN A 1 314 ? -64.51049 -26.55267 -25.76623 1.000 17.56125 322 GLN A C 1
ATOM 2386 O O . GLN A 1 314 ? -65.48409 -27.28691 -25.96925 1.000 19.32533 322 GLN A O 1
ATOM 2392 N N . LEU A 1 315 ? -64.64956 -25.26536 -25.44202 1.000 18.96833 323 LEU A N 1
ATOM 2393 C CA . LEU A 1 315 ? -65.98168 -24.67863 -25.35027 1.000 18.37186 323 LEU A CA 1
ATOM 2394 C C . LEU A 1 315 ? -66.65034 -24.57985 -26.71758 1.000 18.67301 323 LEU A C 1
ATOM 2395 O O . LEU A 1 315 ? -67.85747 -24.81347 -26.83796 1.000 21.57470 323 LEU A O 1
ATOM 2400 N N . ALA A 1 316 ? -65.88661 -24.25922 -27.76479 1.000 17.94921 324 ALA A N 1
ATOM 2401 C CA . ALA A 1 316 ? -66.45102 -24.23861 -29.11238 1.000 19.47112 324 ALA A CA 1
ATOM 2402 C C . ALA A 1 316 ? -66.89841 -25.63055 -29.54826 1.000 19.76436 324 ALA A C 1
ATOM 2403 O O . ALA A 1 316 ? -67.93864 -25.77957 -30.20515 1.000 21.53245 324 ALA A O 1
ATOM 2405 N N . THR A 1 317 ? -66.12746 -26.66384 -29.19993 1.000 20.42946 325 THR A N 1
ATOM 2406 C CA . THR A 1 317 ? -66.56432 -28.03251 -29.46168 1.000 22.24595 325 THR A CA 1
ATOM 2407 C C . THR A 1 317 ? -67.87815 -28.33745 -28.75622 1.000 22.23319 325 THR A C 1
ATOM 2408 O O . THR A 1 317 ? -68.77787 -28.94983 -29.34536 1.000 25.38761 325 THR A O 1
ATOM 2412 N N . ALA A 1 318 ? -68.02371 -27.87663 -27.51065 1.000 23.64647 326 ALA A N 1
ATOM 2413 C CA . ALA A 1 318 ? -69.23913 -28.13425 -26.74732 1.000 25.96639 326 ALA A CA 1
ATOM 2414 C C . ALA A 1 318 ? -70.43639 -27.41219 -27.35278 1.000 27.64147 326 ALA A C 1
ATOM 2415 O O . ALA A 1 318 ? -71.53315 -27.98133 -27.45356 1.000 27.52484 326 ALA A O 1
ATOM 2417 N N . MET A 1 319 ? -70.26054 -26.14942 -27.73232 1.000 30.22470 327 MET A N 1
ATOM 2418 C CA . MET A 1 319 ? -71.26079 -25.48432 -28.55211 1.000 37.80272 327 MET A CA 1
ATOM 2419 C C . MET A 1 319 ? -71.40236 -26.24173 -29.86689 1.000 41.79880 327 MET A C 1
ATOM 2420 O O . MET A 1 319 ? -70.45452 -26.85847 -30.35868 1.000 43.35691 327 MET A O 1
ATOM 2425 N N . GLY A 1 320 ? -72.60021 -26.21613 -30.43568 1.000 43.95184 328 GLY A N 1
ATOM 2426 C CA . GLY A 1 320 ? -72.79577 -26.93615 -31.67476 1.000 47.65428 328 GLY A CA 1
ATOM 2427 C C . GLY A 1 320 ? -72.72263 -28.44356 -31.56864 1.000 49.71790 328 GLY A C 1
ATOM 2428 O O . GLY A 1 320 ? -72.87006 -29.12428 -32.59082 1.000 50.14375 328 GLY A O 1
ATOM 2429 N N . GLU A 1 321 ? -72.46973 -28.99167 -30.37790 1.000 49.93564 329 GLU A N 1
ATOM 2430 C CA . GLU A 1 321 ? -72.83330 -30.37744 -30.11280 1.000 50.47876 329 GLU A CA 1
ATOM 2431 C C . GLU A 1 321 ? -74.33461 -30.54590 -29.94784 1.000 51.56636 329 GLU A C 1
ATOM 2432 O O . GLU A 1 321 ? -74.79841 -31.66311 -29.68996 1.000 51.95371 329 GLU A O 1
ATOM 2438 N N . GLY A 1 322 ? -75.09058 -29.46979 -30.09426 1.000 51.71311 330 GLY A N 1
ATOM 2439 C CA . GLY A 1 322 ? -76.50313 -29.43196 -29.79687 1.000 51.37316 330 GLY A CA 1
ATOM 2440 C C . GLY A 1 322 ? -76.79032 -28.58215 -28.56991 1.000 51.33090 330 GLY A C 1
ATOM 2441 O O . GLY A 1 322 ? -75.91421 -28.29445 -27.75001 1.000 52.16652 330 GLY A O 1
ATOM 2442 N N . GLY A 1 323 ? -78.04380 -28.17098 -28.45526 1.000 50.17647 331 GLY A N 1
ATOM 2443 C CA . GLY A 1 323 ? -78.47434 -27.37104 -27.33231 1.000 48.35274 331 GLY A CA 1
ATOM 2444 C C . GLY A 1 323 ? -78.17222 -25.89444 -27.51769 1.000 45.47278 331 GLY A C 1
ATOM 2445 O O . GLY A 1 323 ? -77.35389 -25.48654 -28.34275 1.000 47.82878 331 GLY A O 1
ATOM 2446 N N . THR A 1 324 ? -78.85898 -25.08298 -26.71832 1.000 39.43843 332 THR A N 1
ATOM 2447 C CA . THR A 1 324 ? -78.71459 -23.63848 -26.74987 1.000 35.15914 332 THR A CA 1
ATOM 2448 C C . THR A 1 324 ? -77.43003 -23.21807 -26.04019 1.000 32.83699 332 THR A C 1
ATOM 2449 O O . THR A 1 324 ? -76.78914 -24.00156 -25.33692 1.000 32.39443 332 THR A O 1
ATOM 2453 N N . LEU A 1 325 ? -77.05298 -21.95271 -26.24560 1.000 30.13827 333 LEU A N 1
ATOM 2454 C CA . LEU A 1 325 ? -75.87951 -21.39525 -25.57578 1.000 33.55833 333 LEU A CA 1
ATOM 2455 C C . LEU A 1 325 ? -75.97511 -21.55959 -24.06383 1.000 33.64452 333 LEU A C 1
ATOM 2456 O O . LEU A 1 325 ? -74.99465 -21.92797 -23.40594 1.000 31.94187 333 LEU A O 1
ATOM 2461 N N . GLU A 1 326 ? -77.14988 -21.27576 -23.49542 1.000 34.02261 334 GLU A N 1
ATOM 2462 C CA . GLU A 1 326 ? -77.30936 -21.33375 -22.04549 1.000 31.92395 334 GLU A CA 1
ATOM 2463 C C . GLU A 1 326 ? -77.13199 -22.75467 -21.52362 1.000 27.88862 334 GLU A C 1
ATOM 2464 O O . GLU A 1 326 ? -76.51425 -22.96770 -20.47256 1.000 27.46414 334 GLU A O 1
ATOM 2470 N N . GLU A 1 327 ? -77.66424 -23.73978 -22.24650 1.000 23.90236 335 GLU A N 1
ATOM 2471 C CA . GLU A 1 327 ? -77.49271 -25.13116 -21.84369 1.000 21.37197 335 GLU A CA 1
ATOM 2472 C C . GLU A 1 327 ? -76.02238 -25.51114 -21.84179 1.000 22.13274 335 GLU A C 1
ATOM 2473 O O . GLU A 1 327 ? -75.53280 -26.14405 -20.89812 1.000 22.23268 335 GLU A O 1
ATOM 2479 N N . VAL A 1 328 ? -75.30015 -25.12379 -22.89414 1.000 23.37040 336 VAL A N 1
ATOM 2480 C CA . VAL A 1 328 ? -73.89230 -25.48778 -23.00609 1.000 24.74781 336 VAL A CA 1
ATOM 2481 C C . VAL A 1 328 ? -73.07884 -24.83174 -21.89618 1.000 24.92440 336 VAL A C 1
ATOM 2482 O O . VAL A 1 328 ? -72.24017 -25.47671 -21.25395 1.000 26.69631 336 VAL A O 1
ATOM 2486 N N . LEU A 1 329 ? -73.31238 -23.53558 -21.65310 1.000 24.11053 337 LEU A N 1
ATOM 2487 C CA . LEU A 1 329 ? -72.53237 -22.83358 -20.63681 1.000 27.15769 337 LEU A CA 1
ATOM 2488 C C . LEU A 1 329 ? -72.74144 -23.43902 -19.25068 1.000 26.57387 337 LEU A C 1
ATOM 2489 O O . LEU A 1 329 ? -71.80364 -23.50250 -18.44436 1.000 25.03127 337 LEU A O 1
ATOM 2494 N N . GLU A 1 330 ? -73.96063 -23.89499 -18.95574 1.000 28.17865 338 GLU A N 1
ATOM 2495 C CA . GLU A 1 330 ? -74.21124 -24.52804 -17.66430 1.000 30.63798 338 GLU A CA 1
ATOM 2496 C C . GLU A 1 330 ? -73.54416 -25.89686 -17.58096 1.000 28.30379 338 GLU A C 1
ATOM 2497 O O . GLU A 1 330 ? -72.96899 -26.25544 -16.54549 1.000 28.44094 338 GLU A O 1
ATOM 2503 N N . LYS A 1 331 ? -73.62340 -26.67800 -18.65980 1.000 25.47766 339 LYS A N 1
ATOM 2504 C CA . LYS A 1 331 ? -72.99533 -27.99439 -18.68231 1.000 24.70358 339 LYS A CA 1
ATOM 2505 C C . LYS A 1 331 ? -71.47634 -27.87320 -18.59618 1.000 25.19776 339 LYS A C 1
ATOM 2506 O O . LYS A 1 331 ? -70.81646 -28.67177 -17.92329 1.000 26.78111 339 LYS A O 1
ATOM 2512 N N . GLU A 1 332 ? -70.90584 -26.85651 -19.24410 1.000 24.09140 340 GLU A N 1
ATOM 2513 C CA . GLU A 1 332 ? -69.46639 -26.62920 -19.23994 1.000 22.41876 340 GLU A CA 1
ATOM 2514 C C . GLU A 1 332 ? -69.03201 -25.57573 -18.21867 1.000 19.27327 340 GLU A C 1
ATOM 2515 O O . GLU A 1 332 ? -68.03465 -24.87834 -18.43502 1.000 17.44066 340 GLU A O 1
ATOM 2521 N N . SER A 1 333 ? -69.75060 -25.47479 -17.09437 1.000 19.98777 341 SER A N 1
ATOM 2522 C CA . SER A 1 333 ? -69.48930 -24.43215 -16.09821 1.000 20.39962 341 SER A CA 1
ATOM 2523 C C . SER A 1 333 ? -68.03249 -24.40608 -15.63091 1.000 19.10023 341 SER A C 1
ATOM 2524 O O . SER A 1 333 ? -67.43640 -23.33099 -15.49253 1.000 19.10652 341 SER A O 1
ATOM 2527 N N . GLU A 1 334 ? -67.44539 -25.57053 -15.35835 1.000 19.13664 342 GLU A N 1
ATOM 2528 C CA . GLU A 1 334 ? -66.06417 -25.57596 -14.88679 1.000 20.81396 342 GLU A CA 1
ATOM 2529 C C . GLU A 1 334 ? -65.10519 -24.98415 -15.91897 1.000 17.54110 342 GLU A C 1
ATOM 2530 O O . GLU A 1 334 ? -64.17861 -24.25428 -15.55585 1.000 17.09638 342 GLU A O 1
ATOM 2536 N N . ARG A 1 335 ? -65.31008 -25.27654 -17.21096 1.000 16.48627 343 ARG A N 1
ATOM 2537 C CA . ARG A 1 335 ? -64.45064 -24.69210 -18.24721 1.000 15.18574 343 ARG A CA 1
ATOM 2538 C C . ARG A 1 335 ? -64.66703 -23.18981 -18.38583 1.000 15.03916 343 ARG A C 1
ATOM 2539 O O . ARG A 1 335 ? -63.70189 -22.43321 -18.55119 1.000 16.14195 343 ARG A O 1
ATOM 2547 N N . VAL A 1 336 ? -65.92354 -22.73866 -18.35233 1.000 16.04403 344 VAL A N 1
ATOM 2548 C CA . VAL A 1 336 ? -66.20359 -21.30926 -18.46123 1.000 14.59047 344 VAL A CA 1
ATOM 2549 C C . VAL A 1 336 ? -65.54213 -20.53882 -17.32358 1.000 14.12668 344 VAL A C 1
ATOM 2550 O O . VAL A 1 336 ? -65.00790 -19.43926 -17.52639 1.000 15.12797 344 VAL A O 1
ATOM 2554 N N . LEU A 1 337 ? -65.58372 -21.09198 -16.10613 1.000 16.12277 345 LEU A N 1
ATOM 2555 C CA . LEU A 1 337 ? -64.96125 -20.40963 -14.97558 1.000 14.28823 345 LEU A CA 1
ATOM 2556 C C . LEU A 1 337 ? -63.43929 -20.46189 -15.05437 1.000 15.11481 345 LEU A C 1
ATOM 2557 O O . LEU A 1 337 ? -62.75864 -19.49974 -14.66977 1.000 18.52300 345 LEU A O 1
ATOM 2562 N N . ALA A 1 338 ? -62.88369 -21.58028 -15.53510 1.000 15.66214 346 ALA A N 1
ATOM 2563 C CA . ALA A 1 338 ? -61.43426 -21.73841 -15.60383 1.000 14.75276 346 ALA A CA 1
ATOM 2564 C C . ALA A 1 338 ? -60.79214 -20.76048 -16.57164 1.000 15.30972 346 ALA A C 1
ATOM 2565 O O . ALA A 1 338 ? -59.58710 -20.49590 -16.45682 1.000 16.21697 346 ALA A O 1
ATOM 2567 N N . LEU A 1 339 ? -61.56481 -20.22768 -17.52390 1.000 15.94897 347 LEU A N 1
ATOM 2568 C CA . LEU A 1 339 ? -61.02017 -19.26257 -18.47591 1.000 13.78696 347 LEU A CA 1
ATOM 2569 C C . LEU A 1 339 ? -60.31792 -18.12814 -17.75413 1.000 15.11786 347 LEU A C 1
ATOM 2570 O O . LEU A 1 339 ? -59.29038 -17.62801 -18.21780 1.000 15.55001 347 LEU A O 1
ATOM 2575 N N . THR A 1 340 ? -60.86536 -17.69543 -16.61963 1.000 14.41613 348 THR A N 1
ATOM 2576 C CA . THR A 1 340 ? -60.31338 -16.56656 -15.88182 1.000 16.32463 348 THR A CA 1
ATOM 2577 C C . THR A 1 340 ? -59.96185 -16.92595 -14.44439 1.000 17.81404 348 THR A C 1
ATOM 2578 O O . THR A 1 340 ? -59.81483 -16.02536 -13.61411 1.000 17.32912 348 THR A O 1
ATOM 2582 N N . GLY A 1 341 ? -59.84905 -18.21460 -14.12885 1.000 17.73100 349 GLY A N 1
ATOM 2583 C CA . GLY A 1 341 ? -59.59656 -18.63911 -12.76106 1.000 15.77544 349 GLY A CA 1
ATOM 2584 C C . GLY A 1 341 ? -60.63297 -18.13127 -11.78255 1.000 16.34278 349 GLY A C 1
ATOM 2585 O O . GLY A 1 341 ? -60.28065 -17.70281 -10.67764 1.000 19.16986 349 GLY A O 1
ATOM 2586 N N . ALA A 1 342 ? -61.90610 -18.15281 -12.16943 1.000 13.59683 350 ALA A N 1
ATOM 2587 C CA . ALA A 1 342 ? -62.98258 -17.54211 -11.40373 1.000 14.19420 350 ALA A CA 1
ATOM 2588 C C . ALA A 1 342 ? -63.75664 -18.59492 -10.61732 1.000 13.52105 350 ALA A C 1
ATOM 2589 O O . ALA A 1 342 ? -63.66529 -19.80025 -10.88424 1.000 14.39754 350 ALA A O 1
ATOM 2591 N N . ALA A 1 343 ? -64.53832 -18.11780 -9.64028 1.000 15.53993 351 ALA A N 1
ATOM 2592 C CA . ALA A 1 343 ? -65.44351 -18.97576 -8.87683 1.000 15.45983 351 ALA A CA 1
ATOM 2593 C C . ALA A 1 343 ? -66.88976 -18.88387 -9.34801 1.000 16.86392 351 ALA A C 1
ATOM 2594 O O . ALA A 1 343 ? -67.70881 -19.70936 -8.94421 1.000 18.69206 351 ALA A O 1
ATOM 2596 N N . GLY A 1 344 ? -67.21917 -17.90345 -10.18524 1.000 14.72960 352 GLY A N 1
ATOM 2597 C CA . GLY A 1 344 ? -68.57061 -17.75794 -10.69949 1.000 15.11144 352 GLY A CA 1
ATOM 2598 C C . GLY A 1 344 ? -68.55866 -16.82645 -11.89158 1.000 14.32077 352 GLY A C 1
ATOM 2599 O O . GLY A 1 344 ? -67.59274 -16.10153 -12.13849 1.000 14.56088 352 GLY A O 1
ATOM 2600 N N . VAL A 1 345 ? -69.66089 -16.85228 -12.63714 1.000 14.15147 353 VAL A N 1
ATOM 2601 C CA . VAL A 1 345 ? -69.83122 -15.98487 -13.79483 1.000 14.47031 353 VAL A CA 1
ATOM 2602 C C . VAL A 1 345 ? -71.30771 -15.63738 -13.93001 1.000 15.76990 353 VAL A C 1
ATOM 2603 O O . VAL A 1 345 ? -72.18963 -16.47484 -13.69850 1.000 17.25746 353 VAL A O 1
ATOM 2607 N N . ALA A 1 346 ? -71.56586 -14.38905 -14.30853 1.000 16.92742 354 ALA A N 1
ATOM 2608 C CA . ALA A 1 346 ? -72.89445 -13.92266 -14.68041 1.000 14.29190 354 ALA A CA 1
ATOM 2609 C C . ALA A 1 346 ? -72.86968 -13.52961 -16.14899 1.000 17.08309 354 ALA A C 1
ATOM 2610 O O . ALA A 1 346 ? -72.00319 -12.75422 -16.57562 1.000 17.48573 354 ALA A O 1
ATOM 2612 N N . LEU A 1 347 ? -73.80737 -14.07075 -16.91871 1.000 20.08089 355 LEU A N 1
ATOM 2613 C CA . LEU A 1 347 ? -73.91272 -13.78210 -18.33986 1.000 24.30526 355 LEU A CA 1
ATOM 2614 C C . LEU A 1 347 ? -75.19688 -13.00728 -18.55764 1.000 24.50435 355 LEU A C 1
ATOM 2615 O O . LEU A 1 347 ? -76.28335 -13.48027 -18.19793 1.000 24.50163 355 LEU A O 1
ATOM 2620 N N . LEU A 1 348 ? -75.06756 -11.81675 -19.11532 1.000 24.37927 356 LEU A N 1
ATOM 2621 C CA . LEU A 1 348 ? -76.21353 -10.98507 -19.46070 1.000 26.75868 356 LEU A CA 1
ATOM 2622 C C . LEU A 1 348 ? -76.32107 -10.99804 -20.97672 1.000 28.64976 356 LEU A C 1
ATOM 2623 O O . LEU A 1 348 ? -75.63014 -10.24666 -21.67261 1.000 30.21350 356 LEU A O 1
ATOM 2628 N N . LEU A 1 349 ? -77.18867 -11.87728 -21.47332 1.000 29.12080 357 LEU A N 1
ATOM 2629 C CA . LEU A 1 349 ? -77.33513 -12.15742 -22.89217 1.000 33.17927 357 LEU A CA 1
ATOM 2630 C C . LEU A 1 349 ? -78.67386 -11.67291 -23.43370 1.000 34.59322 357 LEU A C 1
ATOM 2631 O O . LEU A 1 349 ? -79.12872 -12.15526 -24.47710 1.000 37.06333 357 LEU A O 1
ATOM 2636 N N . GLY A 1 350 ? -79.32216 -10.73887 -22.73984 1.000 35.43961 358 GLY A N 1
ATOM 2637 C CA . GLY A 1 350 ? -80.57150 -10.18715 -23.22715 1.000 36.51936 358 GLY A CA 1
ATOM 2638 C C . GLY A 1 350 ? -81.71763 -10.22463 -22.23592 1.000 39.71137 358 GLY A C 1
ATOM 2639 O O . GLY A 1 350 ? -82.57314 -9.33465 -22.23789 1.000 43.29546 358 GLY A O 1
ATOM 2640 N N . GLU A 1 351 ? -81.76315 -11.25468 -21.39459 1.000 38.16341 359 GLU A N 1
ATOM 2641 C CA . GLU A 1 351 ? -82.81507 -11.43463 -20.41122 1.000 39.28264 359 GLU A CA 1
ATOM 2642 C C . GLU A 1 351 ? -82.23704 -11.19592 -19.01355 1.000 37.64564 359 GLU A C 1
ATOM 2643 O O . GLU A 1 351 ? -81.27032 -10.42661 -18.86141 1.000 38.78954 359 GLU A O 1
ATOM 2649 N N . GLU A 1 352 ? -82.81663 -11.84642 -18.00653 1.000 34.98284 360 GLU A N 1
ATOM 2650 C CA . GLU A 1 352 ? -82.22672 -11.85702 -16.68537 1.000 34.37340 360 GLU A CA 1
ATOM 2651 C C . GLU A 1 352 ? -80.83899 -12.49498 -16.76989 1.000 30.64155 360 GLU A C 1
ATOM 2652 O O . GLU A 1 352 ? -80.55116 -13.25765 -17.69783 1.000 28.93167 360 GLU A O 1
ATOM 2658 N N . PRO A 1 353 ? -79.94613 -12.17854 -15.83343 1.000 29.12465 361 PRO A N 1
ATOM 2659 C CA . PRO A 1 353 ? -78.60153 -12.76149 -15.89869 1.000 27.35127 361 PRO A CA 1
ATOM 2660 C C . PRO A 1 353 ? -78.63808 -14.26500 -15.67770 1.000 27.15062 361 PRO A C 1
ATOM 2661 O O . PRO A 1 353 ? -79.38353 -14.77352 -14.83403 1.000 28.88170 361 PRO A O 1
ATOM 2665 N N . LEU A 1 354 ? -77.84260 -14.97442 -16.47485 1.000 25.56412 362 LEU A N 1
ATOM 2666 C CA . LEU A 1 354 ? -77.57831 -16.38822 -16.26222 1.000 25.36867 362 LEU A CA 1
ATOM 2667 C C . LEU A 1 354 ? -76.42768 -16.49673 -15.27424 1.000 22.49622 362 LEU A C 1
ATOM 2668 O O . LEU A 1 354 ? -75.31726 -16.02840 -15.55259 1.000 22.34117 362 LEU A O 1
ATOM 2673 N N . LEU A 1 355 ? -76.70137 -17.08217 -14.11531 1.000 23.01250 363 LEU A N 1
ATOM 2674 C CA . LEU A 1 355 ? -75.72940 -17.17073 -13.03619 1.000 21.63957 363 LEU A CA 1
ATOM 2675 C C . LEU A 1 355 ? -75.16837 -18.58310 -12.99022 1.000 21.65288 363 LEU A C 1
ATOM 2676 O O . LEU A 1 355 ? -75.92100 -19.55558 -12.85843 1.000 24.99259 363 LEU A O 1
ATOM 2681 N N . VAL A 1 356 ? -73.84920 -18.69312 -13.08012 1.000 21.71929 364 VAL A N 1
ATOM 2682 C CA . VAL A 1 356 ? -73.17574 -19.97958 -13.10367 1.000 21.90606 364 VAL A CA 1
ATOM 2683 C C . VAL A 1 356 ? -72.09935 -19.93737 -12.03619 1.000 22.71160 364 VAL A C 1
ATOM 2684 O O . VAL A 1 356 ? -71.33035 -18.97591 -11.97398 1.000 21.82405 364 VAL A O 1
ATOM 2688 N N . GLY A 1 357 ? -72.06665 -20.95636 -11.18109 1.000 23.51798 365 GLY A N 1
ATOM 2689 C CA . GLY A 1 357 ? -71.12159 -20.95835 -10.08108 1.000 24.00985 365 GLY A CA 1
ATOM 2690 C C . GLY A 1 357 ? -71.51641 -20.00526 -8.96177 1.000 26.31366 365 GLY A C 1
ATOM 2691 O O . GLY A 1 357 ? -72.68831 -19.67598 -8.77175 1.000 29.50361 365 GLY A O 1
ATOM 2692 N N . CYS A 1 358 ? -70.50566 -19.56313 -8.21234 1.000 25.20505 366 CYS A N 1
ATOM 2693 C CA . CYS A 1 358 ? -70.67488 -18.70478 -7.04018 1.000 26.10998 366 CYS A CA 1
ATOM 2694 C C . CYS A 1 358 ? -70.72129 -17.25422 -7.48373 1.000 20.64295 366 CYS A C 1
ATOM 2695 O O . CYS A 1 358 ? -69.69239 -16.68102 -7.85249 1.000 19.71322 366 CYS A O 1
ATOM 2698 N N . THR A 1 359 ? -71.89992 -16.65332 -7.42790 1.000 20.22479 367 THR A N 1
ATOM 2699 C CA . THR A 1 359 ? -72.07165 -15.25072 -7.76450 1.000 19.96024 367 THR A CA 1
ATOM 2700 C C . THR A 1 359 ? -72.92107 -14.59737 -6.69225 1.000 21.96583 367 THR A C 1
ATOM 2701 O O . THR A 1 359 ? -73.59710 -15.28411 -5.91847 1.000 23.84202 367 THR A O 1
ATOM 2705 N N . PRO A 1 360 ? -72.92848 -13.26726 -6.63330 1.000 19.78279 368 PRO A N 1
ATOM 2706 C CA . PRO A 1 360 ? -73.97349 -12.57996 -5.87289 1.000 20.49040 368 PRO A CA 1
ATOM 2707 C C . PRO A 1 360 ? -75.34435 -12.94451 -6.42997 1.000 21.35084 368 PRO A C 1
ATOM 2708 O O . PRO A 1 360 ? -75.47358 -13.46417 -7.54122 1.000 21.94440 368 PRO A O 1
ATOM 2712 N N . ALA A 1 361 ? -76.37999 -12.67453 -5.63748 1.000 21.63397 369 ALA A N 1
ATOM 2713 C CA . ALA A 1 361 ? -77.74068 -12.99331 -6.04746 1.000 22.60167 369 ALA A CA 1
ATOM 2714 C C . ALA A 1 361 ? -78.16246 -12.12665 -7.23444 1.000 21.05337 369 ALA A C 1
ATOM 2715 O O . ALA A 1 361 ? -77.51515 -11.13384 -7.58134 1.000 21.63161 369 ALA A O 1
ATOM 2717 N N . GLN A 1 362 ? -79.27987 -12.51818 -7.85467 1.000 21.21019 370 GLN A N 1
ATOM 2718 C CA . GLN A 1 362 ? -79.73737 -11.86776 -9.08198 1.000 21.56380 370 GLN A CA 1
ATOM 2719 C C . GLN A 1 362 ? -79.85215 -10.35163 -8.92724 1.000 22.22468 370 GLN A C 1
ATOM 2720 O O . GLN A 1 362 ? -79.40192 -9.59697 -9.79765 1.000 21.02322 370 GLN A O 1
ATOM 2726 N N . ASP A 1 363 ? -80.47152 -9.89033 -7.83329 1.000 24.03996 371 ASP A N 1
ATOM 2727 C CA . ASP A 1 363 ? -80.63642 -8.45302 -7.60148 1.000 23.37239 371 ASP A CA 1
ATOM 2728 C C . ASP A 1 363 ? -79.29418 -7.73481 -7.58494 1.000 24.02737 371 ASP A C 1
ATOM 2729 O O . ASP A 1 363 ? -79.13350 -6.67990 -8.21390 1.000 25.22120 371 ASP A O 1
ATOM 2734 N N . GLU A 1 364 ? -78.32035 -8.28511 -6.85071 1.000 22.08034 372 GLU A N 1
ATOM 2735 C CA . GLU A 1 364 ? -77.00606 -7.65713 -6.77043 1.000 20.94918 372 GLU A CA 1
ATOM 2736 C C . GLU A 1 364 ? -76.30259 -7.66504 -8.12424 1.000 20.27190 372 GLU A C 1
ATOM 2737 O O . GLU A 1 364 ? -75.63408 -6.68942 -8.48953 1.000 20.55328 372 GLU A O 1
ATOM 2743 N N . VAL A 1 365 ? -76.44809 -8.74996 -8.89043 1.000 18.46257 373 VAL A N 1
ATOM 2744 C CA . VAL A 1 365 ? -75.87662 -8.77591 -10.23794 1.000 18.83984 373 VAL A CA 1
ATOM 2745 C C . VAL A 1 365 ? -76.52830 -7.71661 -11.11878 1.000 20.30919 373 VAL A C 1
ATOM 2746 O O . VAL A 1 365 ? -75.85020 -7.00188 -11.86490 1.000 21.37672 373 VAL A O 1
ATOM 2750 N N . GLU A 1 366 ? -77.85270 -7.58922 -11.04408 1.000 20.25033 374 GLU A N 1
ATOM 2751 C CA . GLU A 1 366 ? -78.52144 -6.61868 -11.90059 1.000 21.71773 374 GLU A CA 1
ATOM 2752 C C . GLU A 1 366 ? -78.10141 -5.19176 -11.55619 1.000 20.65312 374 GLU A C 1
ATOM 2753 O O . GLU A 1 366 ? -77.90364 -4.36695 -12.45334 1.000 21.85514 374 GLU A O 1
ATOM 2759 N N . ALA A 1 367 ? -77.92003 -4.89234 -10.26616 1.000 20.10012 375 ALA A N 1
ATOM 2760 C CA . ALA A 1 367 ? -77.45800 -3.56344 -9.87007 1.000 19.25704 375 ALA A CA 1
ATOM 2761 C C . ALA A 1 367 ? -76.03633 -3.30800 -10.34876 1.000 21.05367 375 ALA A C 1
ATOM 2762 O O . ALA A 1 367 ? -75.72683 -2.21550 -10.83975 1.000 21.95722 375 ALA A O 1
ATOM 2764 N N . LEU A 1 368 ? -75.15901 -4.30535 -10.21653 1.000 19.60485 376 LEU A N 1
ATOM 2765 C CA . LEU A 1 368 ? -73.78752 -4.15018 -10.68926 1.000 19.27295 376 LEU A CA 1
ATOM 2766 C C . LEU A 1 368 ? -73.74733 -3.90077 -12.19480 1.000 20.07242 376 LEU A C 1
ATOM 2767 O O . LEU A 1 368 ? -72.95745 -3.08250 -12.67662 1.000 20.42987 376 LEU A O 1
ATOM 2772 N N . VAL A 1 369 ? -74.60122 -4.58975 -12.95378 1.000 22.14377 377 VAL A N 1
ATOM 2773 C CA . VAL A 1 369 ? -74.64018 -4.39264 -14.40211 1.000 24.25142 377 VAL A CA 1
ATOM 2774 C C . VAL A 1 369 ? -75.05629 -2.97263 -14.74424 1.000 23.98677 377 VAL A C 1
ATOM 2775 O O . VAL A 1 369 ? -74.48175 -2.34137 -15.63868 1.000 22.99698 377 VAL A O 1
ATOM 2779 N N . ALA A 1 370 ? -76.06679 -2.45151 -14.04678 1.000 23.84953 378 ALA A N 1
ATOM 2780 C CA . ALA A 1 370 ? -76.50762 -1.08569 -14.29939 1.000 25.79341 378 ALA A CA 1
ATOM 2781 C C . ALA A 1 370 ? -75.41632 -0.07946 -13.95597 1.000 27.34816 378 ALA A C 1
ATOM 2782 O O . ALA A 1 370 ? -75.30850 0.96372 -14.60952 1.000 29.20238 378 ALA A O 1
ATOM 2784 N N . TRP A 1 371 ? -74.59266 -0.38030 -12.94656 1.000 26.44186 379 TRP A N 1
ATOM 2785 C CA . TRP A 1 371 ? -73.43775 0.46153 -12.64217 1.000 25.36984 379 TRP A CA 1
ATOM 2786 C C . TRP A 1 371 ? -72.35335 0.31088 -13.70240 1.000 24.96397 379 TRP A C 1
ATOM 2787 O O . TRP A 1 371 ? -71.81332 1.30664 -14.19618 1.000 27.40954 379 TRP A O 1
ATOM 2798 N N . LEU A 1 372 ? -72.01171 -0.93309 -14.05935 1.000 24.00084 380 LEU A N 1
ATOM 2799 C CA . LEU A 1 372 ? -71.00614 -1.15336 -15.09599 1.000 26.99290 380 LEU A CA 1
ATOM 2800 C C . LEU A 1 372 ? -71.35404 -0.42980 -16.38983 1.000 29.16163 380 LEU A C 1
ATOM 2801 O O . LEU A 1 372 ? -70.45887 0.07036 -17.07988 1.000 29.34730 380 LEU A O 1
ATOM 2806 N N . ALA A 1 373 ? -72.64211 -0.34654 -16.72699 1.000 30.60018 381 ALA A N 1
ATOM 2807 C CA . ALA A 1 373 ? -73.04672 0.30454 -17.96539 1.000 32.40787 381 ALA A CA 1
ATOM 2808 C C . ALA A 1 373 ? -72.73606 1.79664 -17.97927 1.000 36.50683 381 ALA A C 1
ATOM 2809 O O . ALA A 1 373 ? -72.82041 2.41716 -19.04613 1.000 38.66935 381 ALA A O 1
ATOM 2811 N N . THR A 1 374 ? -72.37503 2.38356 -16.83594 1.000 40.12177 382 THR A N 1
ATOM 2812 C CA . THR A 1 374 ? -72.04087 3.80066 -16.76690 1.000 43.99362 382 THR A CA 1
ATOM 2813 C C . THR A 1 374 ? -70.54096 4.06858 -16.74370 1.000 44.11682 382 THR A C 1
ATOM 2814 O O . THR A 1 374 ? -70.12262 5.17620 -17.08884 1.000 46.64931 382 THR A O 1
ATOM 2818 N N . GLN A 1 375 ? -69.72692 3.09387 -16.35926 1.000 42.92942 383 GLN A N 1
ATOM 2819 C CA . GLN A 1 375 ? -68.29827 3.31164 -16.22143 1.000 44.42119 383 GLN A CA 1
ATOM 2820 C C . GLN A 1 375 ? -67.60865 3.28737 -17.58333 1.000 43.94294 383 GLN A C 1
ATOM 2821 O O . GLN A 1 375 ? -68.10266 2.67711 -18.53513 1.000 43.83822 383 GLN A O 1
ATOM 2827 N N . PRO A 1 376 ? -66.45921 3.94620 -17.70353 1.000 43.49062 384 PRO A N 1
ATOM 2828 C CA . PRO A 1 376 ? -65.76803 3.98188 -18.99712 1.000 44.34645 384 PRO A CA 1
ATOM 2829 C C . PRO A 1 376 ? -64.61935 2.98752 -19.05351 1.000 44.71913 384 PRO A C 1
ATOM 2830 O O . PRO A 1 376 ? -63.58140 3.19590 -18.41526 1.000 44.90823 384 PRO A O 1
ATOM 2834 N N . PHE A 1 377 ? -64.77933 1.89797 -19.81749 1.000 44.47226 385 PHE A N 1
ATOM 2835 C CA . PHE A 1 377 ? -63.71995 0.89314 -19.82518 1.000 44.89367 385 PHE A CA 1
ATOM 2836 C C . PHE A 1 377 ? -63.54976 0.14447 -21.14507 1.000 46.95560 385 PHE A C 1
ATOM 2837 O O . PHE A 1 377 ? -63.03152 -0.97874 -21.13071 1.000 48.76635 385 PHE A O 1
ATOM 2845 N N . GLN A 1 378 ? -63.96306 0.72103 -22.27180 1.000 44.61922 386 GLN A N 1
ATOM 2846 C CA . GLN A 1 378 ? -63.68936 0.15851 -23.59293 1.000 43.01822 386 GLN A CA 1
ATOM 2847 C C . GLN A 1 378 ? -64.32986 -1.21367 -23.79634 1.000 36.86366 386 GLN A C 1
ATOM 2848 O O . GLN A 1 378 ? -65.45604 -1.30226 -24.28798 1.000 37.56832 386 GLN A O 1
ATOM 2854 N N . THR A 1 379 ? -63.62165 -2.29264 -23.45345 1.000 30.52778 387 THR A N 1
ATOM 2855 C CA . THR A 1 379 ? -64.16065 -3.63719 -23.64796 1.000 27.15160 387 THR A CA 1
ATOM 2856 C C . THR A 1 379 ? -64.08265 -4.48080 -22.38146 1.000 25.25396 387 THR A C 1
ATOM 2857 O O . THR A 1 379 ? -64.89902 -5.38637 -22.19213 1.000 24.58874 387 THR A O 1
ATOM 2861 N N . SER A 1 380 ? -63.11000 -4.20303 -21.51489 1.000 23.51111 388 SER A N 1
ATOM 2862 C CA . SER A 1 380 ? -62.89390 -4.99906 -20.31468 1.000 25.22440 388 SER A CA 1
ATOM 2863 C C . SER A 1 380 ? -62.68178 -4.09464 -19.11170 1.000 23.46415 388 SER A C 1
ATOM 2864 O O . SER A 1 380 ? -62.03750 -3.04545 -19.21170 1.000 23.87176 388 SER A O 1
ATOM 2867 N N . PHE A 1 381 ? -63.23098 -4.52020 -17.97642 1.000 22.56794 389 PHE A N 1
ATOM 2868 C CA . PHE A 1 381 ? -63.04939 -3.88197 -16.67892 1.000 22.75531 389 PHE A CA 1
ATOM 2869 C C . PHE A 1 381 ? -62.64420 -4.97153 -15.69524 1.000 20.78358 389 PHE A C 1
ATOM 2870 O O . PHE A 1 381 ? -63.25278 -6.04589 -15.67779 1.000 21.51900 389 PHE A O 1
ATOM 2878 N N . HIS A 1 382 ? -61.62302 -4.70808 -14.87915 1.000 18.74428 390 HIS A N 1
ATOM 2879 C CA . HIS A 1 382 ? -61.25630 -5.68347 -13.86463 1.000 18.54175 390 HIS A CA 1
ATOM 2880 C C . HIS A 1 382 ? -60.76399 -4.97978 -12.61059 1.000 15.97889 390 HIS A C 1
ATOM 2881 O O . HIS A 1 382 ? -60.18045 -3.89488 -12.67136 1.000 19.52181 390 HIS A O 1
ATOM 2888 N N . THR A 1 383 ? -60.99733 -5.62106 -11.47057 1.000 16.21728 391 THR A N 1
ATOM 2889 C CA . THR A 1 383 ? -60.45800 -5.15785 -10.19818 1.000 14.65072 391 THR A CA 1
ATOM 2890 C C . THR A 1 383 ? -60.32569 -6.34405 -9.25377 1.000 16.22583 391 THR A C 1
ATOM 2891 O O . THR A 1 383 ? -61.12008 -7.28258 -9.30513 1.000 14.43007 391 THR A O 1
ATOM 2895 N N . ASP A 1 384 ? -59.31540 -6.29325 -8.38228 1.000 17.16073 392 ASP A N 1
ATOM 2896 C CA . ASP A 1 384 ? -59.15335 -7.27543 -7.31224 1.000 16.56411 392 ASP A CA 1
ATOM 2897 C C . ASP A 1 384 ? -59.64064 -6.76559 -5.95839 1.000 16.32144 392 ASP A C 1
ATOM 2898 O O . ASP A 1 384 ? -59.43541 -7.43672 -4.94301 1.000 17.96763 392 ASP A O 1
ATOM 2903 N N . ARG A 1 385 ? -60.28720 -5.59494 -5.91761 1.000 16.61091 393 ARG A N 1
ATOM 2904 C CA . ARG A 1 385 ? -60.78285 -5.04075 -4.66110 1.000 17.50721 393 ARG A CA 1
ATOM 2905 C C . ARG A 1 385 ? -62.02761 -4.21388 -4.99294 1.000 17.01547 393 ARG A C 1
ATOM 2906 O O . ARG A 1 385 ? -62.03192 -2.97929 -4.97305 1.000 19.42803 393 ARG A O 1
ATOM 2914 N N . LEU A 1 386 ? -63.09671 -4.93512 -5.33309 1.000 15.74017 394 LEU A N 1
ATOM 2915 C CA . LEU A 1 386 ? -64.28968 -4.30510 -5.87493 1.000 17.69441 394 LEU A CA 1
ATOM 2916 C C . LEU A 1 386 ? -64.88592 -3.30917 -4.89546 1.000 18.99832 394 LEU A C 1
ATOM 2917 O O . LEU A 1 386 ? -65.38416 -2.25684 -5.30989 1.000 20.05293 394 LEU A O 1
ATOM 2922 N N . GLY A 1 387 ? -64.78969 -3.59444 -3.59478 1.000 19.04139 395 GLY A N 1
ATOM 2923 C CA . GLY A 1 387 ? -65.46026 -2.76615 -2.60491 1.000 22.22783 395 GLY A CA 1
ATOM 2924 C C . GLY A 1 387 ? -64.94580 -1.34250 -2.53331 1.000 25.78366 395 GLY A C 1
ATOM 2925 O O . GLY A 1 387 ? -65.66999 -0.44171 -2.10118 1.000 27.98430 395 GLY A O 1
ATOM 2926 N N . THR A 1 388 ? -63.69670 -1.10824 -2.94481 1.000 28.59175 396 THR A N 1
ATOM 2927 C CA . THR A 1 388 ? -63.18862 0.25940 -2.89274 1.000 32.49284 396 THR A CA 1
ATOM 2928 C C . THR A 1 388 ? -63.77076 1.13226 -3.99583 1.000 30.64478 396 THR A C 1
ATOM 2929 O O . THR A 1 388 ? -63.83566 2.35493 -3.82851 1.000 30.01311 396 THR A O 1
ATOM 2933 N N . VAL A 1 389 ? -64.20935 0.53839 -5.10392 1.000 28.87795 397 VAL A N 1
ATOM 2934 C CA . VAL A 1 389 ? -64.82048 1.29251 -6.19014 1.000 27.68533 397 VAL A CA 1
ATOM 2935 C C . VAL A 1 389 ? -66.33153 1.11852 -6.27621 1.000 27.53714 397 VAL A C 1
ATOM 2936 O O . VAL A 1 389 ? -66.99342 1.93705 -6.93647 1.000 26.85145 397 VAL A O 1
ATOM 2940 N N . TYR A 1 390 ? -66.90059 0.09821 -5.63882 1.000 24.89969 398 TYR A N 1
ATOM 2941 C CA . TYR A 1 390 ? -68.32237 -0.21312 -5.78242 1.000 22.11723 398 TYR A CA 1
ATOM 2942 C C . TYR A 1 390 ? -68.87389 -0.64122 -4.42935 1.000 22.58017 398 TYR A C 1
ATOM 2943 O O . TYR A 1 390 ? -68.97262 -1.83831 -4.12680 1.000 21.62033 398 TYR A O 1
ATOM 2952 N N . PRO A 1 391 ? -69.27812 0.32359 -3.60417 1.000 25.38613 399 PRO A N 1
ATOM 2953 C CA . PRO A 1 391 ? -69.64762 0.04796 -2.19703 1.000 26.58142 399 PRO A CA 1
ATOM 2954 C C . PRO A 1 391 ? -70.78674 -0.94880 -2.02494 1.000 25.01769 399 PRO A C 1
ATOM 2955 O O . PRO A 1 391 ? -70.83412 -1.62826 -0.98767 1.000 24.79084 399 PRO A O 1
ATOM 2959 N N . PRO A 1 392 ? -71.74995 -1.05886 -2.95556 1.000 23.23280 400 PRO A N 1
ATOM 2960 C CA . PRO A 1 392 ? -72.82718 -2.04360 -2.72963 1.000 23.46190 400 PRO A CA 1
ATOM 2961 C C . PRO A 1 392 ? -72.35768 -3.48661 -2.56120 1.000 22.53538 400 PRO A C 1
ATOM 2962 O O . PRO A 1 392 ? -73.10286 -4.29773 -1.99954 1.000 25.69247 400 PRO A O 1
ATOM 2966 N N . LEU A 1 393 ? -71.15908 -3.84408 -3.02229 1.000 20.50048 401 LEU A N 1
ATOM 2967 C CA . LEU A 1 393 ? -70.64869 -5.19975 -2.85080 1.000 20.71398 401 LEU A CA 1
ATOM 2968 C C . LEU A 1 393 ? -69.42508 -5.24760 -1.94417 1.000 21.20524 401 LEU A C 1
ATOM 2969 O O . LEU A 1 393 ? -68.72882 -6.26185 -1.89226 1.000 21.45153 401 LEU A O 1
ATOM 2974 N N . ALA A 1 394 ? -69.18861 -4.18077 -1.18447 1.000 21.44813 402 ALA A N 1
ATOM 2975 C CA . ALA A 1 394 ? -68.03347 -4.12672 -0.29728 1.000 21.55423 402 ALA A CA 1
ATOM 2976 C C . ALA A 1 394 ? -68.10811 -5.16816 0.81329 1.000 21.04734 402 ALA A C 1
ATOM 2977 O O . ALA A 1 394 ? -67.06796 -5.67172 1.24853 1.000 22.44784 402 ALA A O 1
ATOM 2979 N N . ALA A 1 395 ? -69.31009 -5.51686 1.27459 1.000 22.74051 403 ALA A N 1
ATOM 2980 C CA . ALA A 1 395 ? -69.44114 -6.52967 2.31724 1.0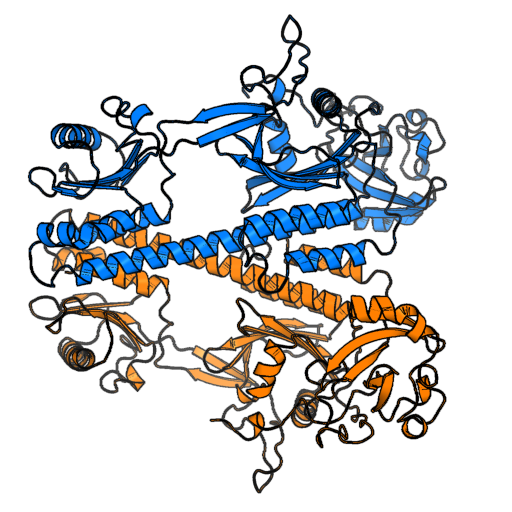00 23.40574 403 ALA A CA 1
ATOM 2981 C C . ALA A 1 395 ? -69.43929 -7.95109 1.76922 1.000 23.48496 403 ALA A C 1
ATOM 2982 O O . ALA A 1 395 ? -69.39306 -8.90606 2.55795 1.000 24.41680 403 ALA A O 1
ATOM 2984 N N . ARG A 1 396 ? -69.47462 -8.11183 0.44784 1.000 20.68941 404 ARG A N 1
ATOM 2985 C CA . ARG A 1 396 ? -69.61226 -9.41419 -0.19530 1.000 18.45790 404 ARG A CA 1
ATOM 2986 C C . ARG A 1 396 ? -68.28633 -9.92526 -0.74144 1.000 17.46399 404 ARG A C 1
ATOM 2987 O O . ARG A 1 396 ? -68.23435 -10.48534 -1.84174 1.000 17.41548 404 ARG A O 1
ATOM 2995 N N . ALA A 1 397 ? -67.20260 -9.76292 0.02291 1.000 16.13003 405 ALA A N 1
ATOM 2996 C CA . ALA A 1 397 ? -65.91137 -10.30718 -0.38017 1.000 17.27348 405 ALA A CA 1
ATOM 2997 C C . ALA A 1 397 ? -65.90157 -11.82689 -0.38292 1.000 17.58501 405 ALA A C 1
ATOM 2998 O O . ALA A 1 397 ? -64.94474 -12.41815 -0.89778 1.000 19.42556 405 ALA A O 1
ATOM 3000 N N . ASP A 1 398 ? -66.94200 -12.46759 0.16196 1.000 16.40763 406 ASP A N 1
ATOM 3001 C CA . ASP A 1 398 ? -67.00066 -13.92430 0.12194 1.000 16.45651 406 ASP A CA 1
ATOM 3002 C C . ASP A 1 398 ? -67.20108 -14.43406 -1.29392 1.000 13.76343 406 ASP A C 1
ATOM 3003 O O . ASP A 1 398 ? -66.78605 -15.55402 -1.60619 1.000 16.00453 406 ASP A O 1
ATOM 3008 N N . VAL A 1 399 ? -67.82140 -13.63615 -2.16297 1.000 14.58880 407 VAL A N 1
ATOM 3009 C CA . VAL A 1 399 ? -68.07950 -14.05416 -3.53904 1.000 13.62409 407 VAL A CA 1
ATOM 3010 C C . VAL A 1 399 ? -67.63958 -13.04510 -4.58017 1.000 15.43619 407 VAL A C 1
ATOM 3011 O O . VAL A 1 399 ? -67.57495 -13.39443 -5.77616 1.000 18.44811 407 VAL A O 1
ATOM 3015 N N . ALA A 1 400 ? -67.34039 -11.80343 -4.21364 1.000 16.27486 408 ALA A N 1
ATOM 3016 C CA . ALA A 1 400 ? -67.17110 -10.75640 -5.21133 1.000 16.89133 408 ALA A CA 1
ATOM 3017 C C . ALA A 1 400 ? -66.12594 -9.74589 -4.75975 1.000 16.79876 408 ALA A C 1
ATOM 3018 O O . ALA A 1 400 ? -66.31734 -8.53158 -4.90484 1.000 18.48780 408 ALA A O 1
ATOM 3020 N N . ALA A 1 401 ? -65.00010 -10.23971 -4.21096 1.000 15.48546 409 ALA A N 1
ATOM 3021 C CA . ALA A 1 401 ? -63.86508 -9.36506 -3.93228 1.000 15.68274 409 ALA A CA 1
ATOM 3022 C C . ALA A 1 401 ? -63.23835 -8.85043 -5.21806 1.000 15.73163 409 ALA A C 1
ATOM 3023 O O . ALA A 1 401 ? -62.78006 -7.70880 -5.27275 1.000 15.55057 409 ALA A O 1
ATOM 3025 N N . GLY A 1 402 ? -63.20959 -9.67211 -6.25403 1.000 16.85156 410 GLY A N 1
ATOM 3026 C CA . GLY A 1 402 ? -62.74325 -9.23803 -7.55189 1.000 15.43318 410 GLY A CA 1
ATOM 3027 C C . GLY A 1 402 ? -63.73747 -9.58740 -8.63922 1.000 15.03377 410 GLY A C 1
ATOM 3028 O O . GLY A 1 402 ? -64.49066 -10.56272 -8.53912 1.000 13.58558 410 GLY A O 1
ATOM 3029 N N . ILE A 1 403 ? -63.74557 -8.75672 -9.68250 1.000 15.22502 411 ILE A N 1
ATOM 3030 C CA . ILE A 1 403 ? -64.51169 -9.04339 -10.88939 1.000 14.52475 411 ILE A CA 1
ATOM 3031 C C . ILE A 1 403 ? -63.67875 -8.76143 -12.12781 1.000 11.996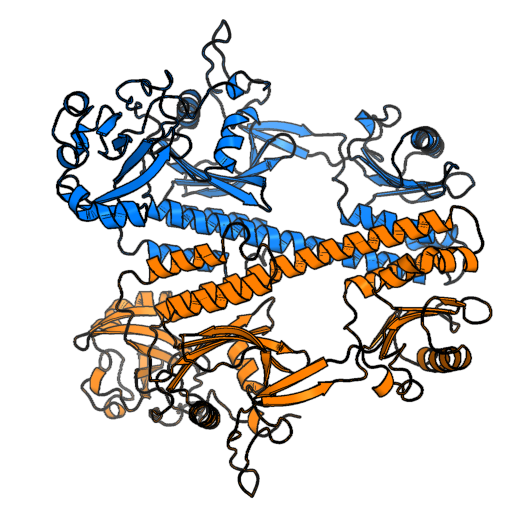75 411 ILE A C 1
ATOM 3032 O O . ILE A 1 403 ? -62.75824 -7.93523 -12.12211 1.000 13.98611 411 ILE A O 1
ATOM 3037 N N . LEU A 1 404 ? -64.03781 -9.45486 -13.20566 1.000 12.17605 412 LEU A N 1
ATOM 3038 C CA . LEU A 1 404 ? -63.55636 -9.19005 -14.55190 1.000 16.10150 412 LEU A CA 1
ATOM 3039 C C . LEU A 1 404 ? -64.81202 -9.17883 -15.40703 1.000 13.28254 412 LEU A C 1
ATOM 3040 O O . LEU A 1 404 ? -65.50764 -10.19344 -15.48406 1.000 13.63465 412 LEU A O 1
ATOM 3045 N N . ALA A 1 405 ? -65.12425 -8.02222 -16.00742 1.000 15.83299 413 ALA A N 1
ATOM 3046 C CA . ALA A 1 405 ? -66.31690 -7.83324 -16.82258 1.000 17.11279 413 ALA A CA 1
ATOM 3047 C C . ALA A 1 405 ? -65.91203 -7.47801 -18.24893 1.000 18.69550 413 ALA A C 1
ATOM 3048 O O . ALA A 1 405 ? -64.99543 -6.67904 -18.46295 1.000 20.61490 413 ALA A O 1
ATOM 3050 N N . VAL A 1 406 ? -66.58247 -8.08454 -19.22818 1.000 17.77602 414 VAL A N 1
ATOM 3051 C CA . VAL A 1 406 ? -66.34347 -7.76213 -20.63044 1.000 19.47779 414 VAL A CA 1
ATOM 3052 C C . VAL A 1 406 ? -67.64695 -7.37363 -21.30540 1.000 20.73476 414 VAL A C 1
ATOM 3053 O O . VAL A 1 406 ? -68.71380 -7.93031 -21.01953 1.000 19.65389 414 VAL A O 1
ATOM 3057 N N . ARG A 1 407 ? -67.53952 -6.42514 -22.23141 1.000 21.49891 415 ARG A N 1
ATOM 3058 C CA . ARG A 1 407 ? -68.69638 -5.91894 -22.96201 1.000 23.39133 415 ARG A CA 1
ATOM 3059 C C . ARG A 1 407 ? -69.07894 -6.87285 -24.08444 1.000 23.86723 415 ARG A C 1
ATOM 3060 O O . ARG A 1 407 ? -68.21559 -7.39296 -24.79652 1.000 24.12183 415 ARG A O 1
ATOM 3068 N N . LEU A 1 408 ? -70.38504 -7.08956 -24.24772 1.000 22.22475 416 LEU A N 1
ATOM 3069 C CA . LEU A 1 408 ? -70.91084 -7.93880 -25.31016 1.000 25.69231 416 LEU A CA 1
ATOM 3070 C C . LEU A 1 408 ? -71.74351 -7.15704 -26.31824 1.000 29.33647 416 LEU A C 1
ATOM 3071 O O . LEU A 1 408 ? -72.34312 -7.76186 -27.21883 1.000 31.39693 416 LEU A O 1
ATOM 3076 N N . ALA A 1 409 ? -71.79424 -5.83388 -26.19466 1.000 33.55911 417 ALA A N 1
ATOM 3077 C CA . ALA A 1 409 ? -72.62292 -5.00548 -27.05895 1.000 39.79517 417 ALA A CA 1
ATOM 3078 C C . ALA A 1 409 ? -72.09747 -3.58154 -26.98910 1.000 45.88400 417 ALA A C 1
ATOM 3079 O O . ALA A 1 409 ? -71.60908 -3.15853 -25.93432 1.000 45.85965 417 ALA A O 1
ATOM 3081 N N . PRO A 1 410 ? -72.17495 -2.82039 -28.08627 1.000 51.28070 418 PRO A N 1
ATOM 3082 C CA . PRO A 1 410 ? -71.65111 -1.44645 -28.07124 1.000 53.80284 418 PRO A CA 1
ATOM 3083 C C . PRO A 1 410 ? -72.32676 -0.56068 -27.03587 1.000 56.23505 418 PRO A C 1
ATOM 3084 O O . PRO A 1 410 ? -71.65888 -0.00686 -26.15682 1.000 57.31098 418 PRO A O 1
ATOM 3088 N N . ALA A 1 411 ? -73.64908 -0.42451 -27.12311 1.000 56.94705 419 ALA A N 1
ATOM 3089 C CA . ALA A 1 411 ? -74.39592 0.45551 -26.23004 1.000 57.36829 419 ALA A CA 1
ATOM 3090 C C . ALA A 1 411 ? -75.17434 -0.28909 -25.15365 1.000 56.46280 419 ALA A C 1
ATOM 3091 O O . ALA A 1 411 ? -75.22067 0.16855 -24.00638 1.000 56.84178 419 ALA A O 1
ATOM 3093 N N . ALA A 1 412 ? -75.78401 -1.42408 -25.49246 1.000 53.71186 420 ALA A N 1
ATOM 3094 C CA . ALA A 1 412 ? -76.61601 -2.14405 -24.53885 1.000 51.00368 420 ALA A CA 1
ATOM 3095 C C . ALA A 1 412 ? -75.78254 -2.66564 -23.36889 1.000 49.07129 420 ALA A C 1
ATOM 3096 O O . ALA A 1 412 ? -74.56923 -2.86465 -23.46894 1.000 49.56759 420 ALA A O 1
ATOM 3098 N N . ALA A 1 413 ? -76.45846 -2.87841 -22.23757 1.000 46.63248 421 ALA A N 1
ATOM 3099 C CA . ALA A 1 413 ? -75.81849 -3.42009 -21.03910 1.000 44.21166 421 ALA A CA 1
ATOM 3100 C C . ALA A 1 413 ? -75.82058 -4.94022 -21.14566 1.000 39.48109 421 ALA A C 1
ATOM 3101 O O . ALA A 1 413 ? -76.63126 -5.64444 -20.54065 1.000 40.65179 421 ALA A O 1
ATOM 3103 N N . ARG A 1 414 ? -74.89241 -5.44867 -21.95027 1.000 33.25448 422 ARG A N 1
ATOM 3104 C CA . ARG A 1 414 ? -74.71029 -6.87872 -22.14949 1.000 29.54362 422 ARG A CA 1
ATOM 3105 C C . ARG A 1 414 ? -73.27109 -7.19045 -21.77078 1.000 25.27731 422 ARG A C 1
ATOM 3106 O O . ARG A 1 414 ? -72.34431 -6.59403 -22.32378 1.000 24.67085 422 ARG A O 1
ATOM 3114 N N . PHE A 1 415 ? -73.08797 -8.08939 -20.80631 1.000 24.45335 423 PHE A N 1
ATOM 3115 C CA . PHE A 1 415 ? -71.76478 -8.33772 -20.24846 1.000 23.25516 423 PHE A CA 1
ATOM 3116 C C . PHE A 1 415 ? -71.62768 -9.80143 -19.86319 1.000 19.36681 423 PHE A C 1
ATOM 3117 O O . PHE A 1 415 ? -72.61045 -10.49994 -19.60462 1.000 22.18769 423 PHE A O 1
ATOM 3125 N N . ALA A 1 416 ? -70.37902 -10.24775 -19.80838 1.000 19.36334 424 ALA A N 1
ATOM 3126 C CA . ALA A 1 416 ? -69.98809 -11.41385 -19.02969 1.000 17.35122 424 ALA A CA 1
ATOM 3127 C C . ALA A 1 416 ? -69.15849 -10.90413 -17.86438 1.000 17.78072 424 ALA A C 1
ATOM 3128 O O . ALA A 1 416 ? -68.23716 -10.10595 -18.06956 1.000 20.02596 424 ALA A O 1
ATOM 3130 N N . ILE A 1 417 ? -69.49393 -11.33652 -16.64483 1.000 16.57195 425 ILE A N 1
ATOM 3131 C CA . ILE A 1 417 ? -68.82989 -10.86094 -15.42821 1.000 15.96311 425 ILE A CA 1
ATOM 3132 C C . ILE A 1 417 ? -68.37299 -12.06498 -14.62499 1.000 15.73688 425 ILE A C 1
ATOM 3133 O O . ILE A 1 417 ? -69.20581 -12.79952 -14.07355 1.000 16.52677 425 ILE A O 1
ATOM 3138 N N . TRP A 1 418 ? -67.05562 -12.26090 -14.53903 1.000 14.94679 426 TRP A N 1
ATOM 3139 C CA . TRP A 1 418 ? -66.50202 -13.30898 -13.69783 1.000 13.33447 426 TRP A CA 1
ATOM 3140 C C . TRP A 1 418 ? -66.23199 -12.76684 -12.29779 1.000 15.32333 426 TRP A C 1
ATOM 3141 O O . TRP A 1 418 ? -65.88522 -11.59712 -12.11926 1.000 18.28135 426 TRP A O 1
ATOM 3152 N N . PHE A 1 419 ? -66.38161 -13.64060 -11.30694 1.000 11.87401 427 PHE A N 1
ATOM 3153 C CA . PHE A 1 419 ? -66.28423 -13.28007 -9.89747 1.000 12.17295 427 PHE A CA 1
ATOM 3154 C C . PHE A 1 419 ? -65.20548 -14.10920 -9.20346 1.000 12.49340 427 PHE A C 1
ATOM 3155 O O . PHE A 1 419 ? -65.01424 -15.29163 -9.51118 1.000 13.44910 427 PHE A O 1
ATOM 3163 N N . ARG A 1 420 ? -64.53661 -13.48463 -8.22611 1.000 13.28736 428 ARG A N 1
ATOM 3164 C CA . ARG A 1 420 ? -63.55902 -14.12973 -7.35567 1.000 13.30691 428 ARG A CA 1
ATOM 3165 C C . ARG A 1 420 ? -63.78457 -13.73394 -5.90348 1.000 13.53431 428 ARG A C 1
ATOM 3166 O O . ARG A 1 420 ? -64.08366 -12.56428 -5.61646 1.000 14.94189 428 ARG A O 1
ATOM 3174 N N . PRO A 1 421 ? -63.61713 -14.67489 -4.97092 1.000 14.70319 429 PRO A N 1
ATOM 3175 C CA . PRO A 1 421 ? -63.67761 -14.34752 -3.54249 1.000 14.18658 429 PRO A CA 1
ATOM 3176 C C . PRO A 1 421 ? -62.37164 -13.71571 -3.09485 1.000 14.85999 429 PRO A C 1
ATOM 3177 O O . PRO A 1 421 ? -61.36652 -13.73695 -3.79975 1.000 15.20151 429 PRO A O 1
ATOM 3181 N N . GLU A 1 422 ? -62.40076 -13.17101 -1.88287 1.000 14.89578 430 GLU A N 1
ATOM 3182 C CA . GLU A 1 422 ? -61.16051 -12.71028 -1.28326 1.000 14.60130 430 GLU A CA 1
ATOM 3183 C C . GLU A 1 422 ? -60.24025 -13.89158 -0.99943 1.000 14.15781 430 GLU A C 1
ATOM 3184 O O . GLU A 1 422 ? -60.67168 -15.03893 -0.85048 1.000 13.46239 430 GLU A O 1
ATOM 3190 N N . VAL A 1 423 ? -58.94902 -13.58928 -0.94895 1.000 17.08305 431 VAL A N 1
ATOM 3191 C CA . VAL A 1 423 ? -57.92678 -14.48742 -0.42385 1.000 17.34738 431 VAL A CA 1
ATOM 3192 C C . VAL A 1 423 ? -57.27865 -13.74110 0.73178 1.000 16.21378 431 VAL A C 1
ATOM 3193 O O . VAL A 1 423 ? -56.47066 -12.82982 0.51690 1.000 16.93697 431 VAL A O 1
ATOM 3197 N N . ALA A 1 424 ? -57.63436 -14.11424 1.95768 1.000 16.63283 432 ALA A N 1
ATOM 3198 C CA . ALA A 1 424 ? -57.01954 -13.51152 3.12839 1.000 18.04058 432 ALA A CA 1
ATOM 3199 C C . ALA A 1 424 ? -55.54253 -13.87471 3.17532 1.000 18.26648 432 ALA A C 1
ATOM 3200 O O . ALA A 1 424 ? -55.14737 -14.99188 2.83101 1.000 21.14259 432 ALA A O 1
ATOM 3202 N N . ARG A 1 425 ? -54.72004 -12.91029 3.57861 1.000 20.74605 433 ARG A N 1
ATOM 3203 C CA . ARG A 1 425 ? -53.26855 -13.06794 3.61401 1.000 23.72146 433 ARG A CA 1
ATOM 3204 C C . ARG A 1 425 ? -52.76406 -12.53943 4.94385 1.000 23.10842 433 ARG A C 1
ATOM 3205 O O . ARG A 1 425 ? -52.86457 -11.33896 5.21338 1.000 23.41436 433 ARG A O 1
ATOM 3213 N N . THR A 1 426 ? -52.22092 -13.42833 5.76652 1.000 22.83548 434 THR A N 1
ATOM 3214 C CA . THR A 1 426 ? -51.61488 -13.04342 7.03199 1.000 24.48048 434 THR A CA 1
ATOM 3215 C C . THR A 1 426 ? -50.12858 -12.81435 6.79027 1.000 26.23627 434 THR A C 1
ATOM 3216 O O . THR A 1 426 ? -49.41848 -13.72280 6.34050 1.000 28.66081 434 THR A O 1
ATOM 3220 N N . ILE A 1 427 ? -49.66648 -11.59561 7.05575 1.000 25.78680 435 ILE A N 1
ATOM 3221 C CA . ILE A 1 427 ? -48.27841 -11.22767 6.81177 1.000 25.25498 435 ILE A CA 1
ATOM 3222 C C . ILE A 1 427 ? -47.64142 -10.76540 8.11268 1.000 24.43486 435 ILE A C 1
ATOM 3223 O O . ILE A 1 427 ? -48.29683 -10.18000 8.98476 1.000 26.26582 435 ILE A O 1
ATOM 3228 N N . SER A 1 428 ? -46.34660 -11.03393 8.23924 1.000 20.14552 436 SER A N 1
ATOM 3229 C CA . SER A 1 428 ? -45.57708 -10.61615 9.40536 1.000 19.18155 436 SER A CA 1
ATOM 3230 C C . SER A 1 428 ? -44.67404 -9.45268 9.01689 1.000 16.28398 436 SER A C 1
ATOM 3231 O O . SER A 1 428 ? -43.78970 -9.60201 8.16447 1.000 17.42150 436 SER A O 1
ATOM 3234 N N . TRP A 1 429 ? -44.89284 -8.30080 9.64888 1.000 15.66677 437 TRP A N 1
ATOM 3235 C CA . TRP A 1 429 ? -44.03870 -7.13839 9.46340 1.000 16.22181 437 TRP A CA 1
ATOM 3236 C C . TRP A 1 429 ? -42.86676 -7.21455 10.42787 1.000 17.20165 437 TRP A C 1
ATOM 3237 O O . TRP A 1 429 ? -43.01289 -7.67941 11.56036 1.000 17.08607 437 TRP A O 1
ATOM 3248 N N . ALA A 1 430 ? -41.70659 -6.73245 9.97903 1.000 15.82353 438 ALA A N 1
ATOM 3249 C CA . ALA A 1 430 ? -40.52523 -6.64338 10.83102 1.000 15.43493 438 ALA A CA 1
ATOM 3250 C C . ALA A 1 430 ? -40.60926 -5.32610 11.58589 1.000 18.95534 438 ALA A C 1
ATOM 3251 O O . ALA A 1 430 ? -40.06689 -4.30243 11.16089 1.000 17.37873 438 ALA A O 1
ATOM 3253 N N . GLY A 1 431 ? -41.29148 -5.36662 12.72795 1.000 16.31125 439 GLY A N 1
ATOM 3254 C CA . GLY A 1 431 ? -41.60405 -4.17830 13.48759 1.000 16.50806 439 GLY A CA 1
ATOM 3255 C C . GLY A 1 431 ? -42.99709 -3.67327 13.16555 1.000 19.79647 439 GLY A C 1
ATOM 3256 O O . GLY A 1 431 ? -43.62888 -4.06510 12.18460 1.000 20.81698 439 GLY A O 1
ATOM 3257 N N . ASN A 1 432 ? -43.47374 -2.77190 14.00230 1.000 21.10350 440 ASN A N 1
ATOM 3258 C CA . ASN A 1 432 ? -44.79910 -2.19943 13.83345 1.000 21.93229 440 ASN A CA 1
ATOM 3259 C C . ASN A 1 432 ? -44.80707 -1.23379 12.65838 1.000 20.14059 440 ASN A C 1
ATOM 3260 O O . ASN A 1 432 ? -44.19565 -0.16182 12.75618 1.000 18.20140 440 ASN A O 1
ATOM 3265 N N . PRO A 1 433 ? -45.50244 -1.54165 11.55565 1.000 22.23535 441 PRO A N 1
ATOM 3266 C CA . PRO A 1 433 ? -45.52397 -0.61947 10.40957 1.000 20.47938 441 PRO A CA 1
ATOM 3267 C C . PRO A 1 433 ? -46.28059 0.66381 10.67071 1.000 21.64692 441 PRO A C 1
ATOM 3268 O O . PRO A 1 433 ? -46.17223 1.59242 9.85768 1.000 22.55947 441 PRO A O 1
ATOM 3272 N N . ARG A 1 434 ? -47.04595 0.74745 11.76261 1.000 22.68074 442 ARG A N 1
ATOM 3273 C CA . ARG A 1 434 ? -47.66886 2.00842 12.14245 1.000 24.51566 442 ARG A CA 1
ATOM 3274 C C . ARG A 1 434 ? -46.66015 2.98649 12.72334 1.000 23.52901 442 ARG A C 1
ATOM 3275 O O . ARG A 1 434 ? -46.94725 4.18454 12.79391 1.000 25.39721 442 ARG A O 1
ATOM 3283 N N . LYS A 1 435 ? -45.49633 2.50104 13.15049 1.000 20.55482 443 LYS A N 1
ATOM 3284 C CA . LYS A 1 435 ? -44.42687 3.33473 13.69835 1.000 21.11086 443 LYS A CA 1
ATOM 3285 C C . LYS A 1 435 ? -43.14038 3.02481 12.94138 1.000 20.97732 443 LYS A C 1
ATOM 3286 O O . LYS A 1 435 ? -42.21894 2.39988 13.48033 1.000 21.55452 443 LYS A O 1
ATOM 3292 N N . PRO A 1 436 ? -43.04047 3.46040 11.68350 1.000 20.12435 444 PRO A N 1
ATOM 3293 C CA . PRO A 1 436 ? -41.90264 3.07199 10.83948 1.000 20.38856 444 PRO A CA 1
ATOM 3294 C C . PRO A 1 436 ? -40.61849 3.84979 11.08964 1.000 21.58984 444 PRO A C 1
ATOM 3295 O O . PRO A 1 436 ? -39.61889 3.58566 10.40934 1.000 23.36583 444 PRO A O 1
ATOM 3299 N N . ALA A 1 437 ? -40.62003 4.78948 12.03005 1.000 19.87405 445 ALA A N 1
ATOM 3300 C CA . ALA A 1 437 ? -39.45017 5.58705 12.36123 1.000 19.59064 445 ALA A CA 1
ATOM 3301 C C . ALA A 1 437 ? -39.69288 6.20029 13.73049 1.000 19.98094 445 ALA A C 1
ATOM 3302 O O . ALA A 1 437 ? -40.80519 6.16453 14.26118 1.000 23.86168 445 ALA A O 1
ATOM 3304 N N . GLU A 1 438 ? -38.63736 6.76997 14.29662 1.000 20.06329 446 GLU A N 1
ATOM 3305 C CA . GLU A 1 438 ? -38.69862 7.42506 15.60279 1.000 22.56440 446 GLU A CA 1
ATOM 3306 C C . GLU A 1 438 ? -38.14066 8.83376 15.46136 1.000 21.14139 446 GLU A C 1
ATOM 3307 O O . GLU A 1 438 ? -36.96971 9.08684 15.76597 1.000 20.96584 446 GLU A O 1
ATOM 3313 N N . PRO A 1 439 ? -38.94974 9.77677 14.99193 1.000 21.16441 447 PRO A N 1
ATOM 3314 C CA . PRO A 1 439 ? -38.47648 11.16129 14.89241 1.000 22.03969 447 PRO A CA 1
ATOM 3315 C C . PRO A 1 439 ? -38.31762 11.78310 16.26823 1.000 20.03461 447 PRO A C 1
ATOM 3316 O O . PRO A 1 439 ? -39.01645 11.42867 17.22051 1.000 22.70235 447 PRO A O 1
ATOM 3320 N N . GLU A 1 440 ? -37.38313 12.72775 16.36542 1.000 17.16644 448 GLU A N 1
ATOM 3321 C CA . GLU A 1 440 ? -37.26625 13.50254 17.58570 1.000 15.73034 448 GLU A CA 1
ATOM 3322 C C . GLU A 1 440 ? -38.36601 14.55444 17.61171 1.000 16.16533 448 GLU A C 1
ATOM 3323 O O . GLU A 1 440 ? -38.93741 14.88448 16.56520 1.000 18.30977 448 GLU A O 1
ATOM 3329 N N . PRO A 1 441 ? -38.70777 15.06983 18.79569 1.000 18.14794 449 PRO A N 1
ATOM 3330 C CA . PRO A 1 441 ? -39.65506 16.18696 18.86889 1.000 18.27132 449 PRO A CA 1
ATOM 3331 C C . PRO A 1 441 ? -39.19690 17.32486 17.97600 1.000 18.38328 449 PRO A C 1
ATOM 3332 O O . PRO A 1 441 ? -38.02095 17.69256 17.96249 1.000 16.76524 449 PRO A O 1
ATOM 3336 N N . GLY A 1 442 ? -40.14454 17.87578 17.22101 1.000 20.93611 450 GLY A N 1
ATOM 3337 C CA . GLY A 1 442 ? -39.86510 18.84575 16.19752 1.000 24.03286 450 GLY A CA 1
ATOM 3338 C C . GLY A 1 442 ? -39.74907 18.24510 14.81914 1.000 27.78564 450 GLY A C 1
ATOM 3339 O O . GLY A 1 442 ? -39.82110 18.97898 13.82857 1.000 30.99947 450 GLY A O 1
ATOM 3340 N N . HIS A 1 443 ? -39.57959 16.92587 14.74131 1.000 29.50925 451 HIS A N 1
ATOM 3341 C CA . HIS A 1 443 ? -39.57473 16.18696 13.48019 1.000 33.11148 451 HIS A CA 1
ATOM 3342 C C . HIS A 1 443 ? -38.50025 16.70874 12.53089 1.000 34.18587 451 HIS A C 1
ATOM 3343 O O . HIS A 1 443 ? -38.73837 16.93245 11.34177 1.000 35.64467 451 HIS A O 1
ATOM 3350 N N . GLN A 1 444 ? -37.29243 16.88423 13.08281 1.000 35.67768 452 GLN A N 1
ATOM 3351 C CA . GLN A 1 444 ? -36.17154 17.48774 12.38113 1.000 37.47900 452 GLN A CA 1
ATOM 3352 C C . GLN A 1 444 ? -34.91610 16.62226 12.29572 1.000 37.15295 452 GLN A C 1
ATOM 3353 O O . GLN A 1 444 ? -34.05637 16.91783 11.46060 1.000 37.87548 452 GLN A O 1
ATOM 3359 N N . ARG A 1 445 ? -34.77008 15.58296 13.12227 1.000 36.21379 453 ARG A N 1
ATOM 3360 C CA . ARG A 1 445 ? -33.59485 14.71389 13.05902 1.000 36.78473 453 ARG A CA 1
ATOM 3361 C C . ARG A 1 445 ? -33.88692 13.31269 12.54079 1.000 41.25405 453 ARG A C 1
ATOM 3362 O O . ARG A 1 445 ? -33.15765 12.81330 11.67379 1.000 45.53488 453 ARG A O 1
ATOM 3370 N N . LEU A 1 446 ? -34.90568 12.64740 13.08177 1.000 37.68574 454 LEU A N 1
ATOM 3371 C CA . LEU A 1 446 ? -35.36773 11.35575 12.56999 1.000 33.98032 454 LEU A CA 1
ATOM 3372 C C . LEU A 1 446 ? -34.40276 10.19872 12.83850 1.000 29.17428 454 LEU A C 1
ATOM 3373 O O . LEU A 1 446 ? -33.19298 10.29694 12.60412 1.000 28.49994 454 LEU A O 1
ATOM 3378 N N . HIS A 1 447 ? -34.93870 9.09596 13.33710 1.000 24.81484 455 HIS A N 1
ATOM 3379 C CA . HIS A 1 447 ? -34.17996 7.89634 13.63905 1.000 21.05075 455 HIS A CA 1
ATOM 3380 C C . HIS A 1 447 ? -34.99256 6.71491 13.14093 1.000 20.35710 455 HIS A C 1
ATOM 3381 O O . HIS A 1 447 ? -36.20967 6.82804 12.96775 1.000 20.36530 455 HIS A O 1
ATOM 3388 N N . PRO A 1 448 ? -34.34797 5.58157 12.87342 1.000 20.26807 456 PRO A N 1
ATOM 3389 C CA . PRO A 1 448 ? -35.10322 4.37963 12.51234 1.000 18.52806 456 PRO A CA 1
ATOM 3390 C C . PRO A 1 448 ? -35.79783 3.80916 13.73709 1.000 17.90653 456 PRO A C 1
ATOM 3391 O O . PRO A 1 448 ? -35.53504 4.19059 14.88279 1.000 19.98059 456 PRO A O 1
ATOM 3395 N N . ARG A 1 449 ? -36.71075 2.88145 13.47376 1.000 17.56638 457 ARG A N 1
ATOM 3396 C CA . ARG A 1 449 ? -37.36835 2.17044 14.55429 1.000 18.26894 457 ARG A CA 1
ATOM 3397 C C . ARG A 1 449 ? -36.35774 1.31584 15.30619 1.000 20.35378 457 ARG A C 1
ATOM 3398 O O . ARG A 1 449 ? -35.32018 0.91451 14.76844 1.000 20.67688 457 ARG A O 1
ATOM 3406 N N . GLY A 1 450 ? -36.65676 1.06238 16.57463 1.000 23.01769 458 GLY A N 1
ATOM 3407 C CA . GLY A 1 450 ? -35.75570 0.28721 17.39582 1.000 23.93807 458 GLY A CA 1
ATOM 3408 C C . GLY A 1 450 ? -36.00952 -1.20409 17.34438 1.000 24.41923 458 GLY A C 1
ATOM 3409 O O . GLY A 1 450 ? -35.11725 -1.98739 17.67820 1.000 29.03997 458 GLY A O 1
ATOM 3410 N N . SER A 1 451 ? -37.20675 -1.61934 16.92844 1.000 23.05669 459 SER A N 1
ATOM 3411 C CA . SER A 1 451 ? -37.60610 -3.01940 17.00660 1.000 24.62019 459 SER A CA 1
ATOM 3412 C C . SER A 1 451 ? -37.99115 -3.56235 15.64102 1.000 21.35415 459 SER A C 1
ATOM 3413 O O . SER A 1 451 ? -38.72877 -2.92012 14.88603 1.000 22.40264 459 SER A O 1
ATOM 3416 N N . PHE A 1 452 ? -37.50003 -4.76430 15.34726 1.000 17.09526 460 PHE A N 1
ATOM 3417 C CA . PHE A 1 452 ? -37.85029 -5.48784 14.13418 1.000 18.90078 460 PHE A CA 1
ATOM 3418 C C . PHE A 1 452 ? -38.64024 -6.75270 14.44038 1.000 21.18184 460 PHE A C 1
ATOM 3419 O O . PHE A 1 452 ? -38.70893 -7.65597 13.60224 1.000 22.17938 460 PHE A O 1
ATOM 3427 N N . GLN A 1 453 ? -39.23677 -6.83036 15.62648 1.000 23.21795 461 GLN A N 1
ATOM 3428 C CA . GLN A 1 453 ? -39.97760 -8.02058 16.01961 1.000 26.24239 461 GLN A CA 1
ATOM 3429 C C . GLN A 1 453 ? -41.26211 -8.15716 15.20037 1.000 23.16765 461 GLN A C 1
ATOM 3430 O O . GLN A 1 453 ? -41.89380 -7.16831 14.82297 1.000 20.33790 461 GLN A O 1
ATOM 3436 N N . ALA A 1 454 ? -41.63831 -9.40721 14.92938 1.000 21.31091 462 ALA A N 1
ATOM 3437 C CA . ALA A 1 454 ? -42.78957 -9.70258 14.08410 1.000 21.21738 462 ALA A CA 1
ATOM 3438 C C . ALA A 1 454 ? -44.05736 -9.01589 14.57787 1.000 22.11569 462 ALA A C 1
ATOM 3439 O O . ALA A 1 454 ? -44.40075 -9.06563 15.76571 1.000 24.69046 462 ALA A O 1
ATOM 3441 N N . TRP A 1 455 ? -44.76195 -8.38769 13.64465 1.000 21.04901 463 TRP A N 1
ATOM 3442 C CA . TRP A 1 455 ? -46.02583 -7.71528 13.90277 1.000 22.45033 463 TRP A CA 1
ATOM 3443 C C . TRP A 1 455 ? -46.99367 -8.18356 12.82555 1.000 20.99104 463 TRP A C 1
ATOM 3444 O O . TRP A 1 455 ? -46.75173 -7.95987 11.63647 1.000 21.77384 463 TRP A O 1
ATOM 3455 N N . GLU A 1 456 ? -48.08118 -8.83166 13.23650 1.000 21.96439 464 GLU A N 1
ATOM 3456 C CA . GLU A 1 456 ? -48.94717 -9.57287 12.33052 1.000 24.60531 464 GLU A CA 1
ATOM 3457 C C . GLU A 1 456 ? -50.16714 -8.75370 11.93037 1.000 22.06739 464 GLU A C 1
ATOM 3458 O O . GLU A 1 456 ? -50.79233 -8.09880 12.76551 1.000 26.22427 464 GLU A O 1
ATOM 3464 N N . GLU A 1 457 ? -50.50657 -8.80261 10.64384 1.000 23.15629 465 GLU A N 1
ATOM 3465 C CA . GLU A 1 457 ? -51.78292 -8.29965 10.16188 1.000 25.27418 465 GLU A CA 1
ATOM 3466 C C . GLU A 1 457 ? -52.30007 -9.24921 9.09449 1.000 22.90049 465 GLU A C 1
ATOM 3467 O O . GLU A 1 457 ? -51.52261 -9.94598 8.43655 1.000 23.51864 465 GLU A O 1
ATOM 3473 N N . THR A 1 458 ? -53.62450 -9.29069 8.94262 1.000 20.80890 466 THR A N 1
ATOM 3474 C CA . THR A 1 458 ? -54.26732 -10.07972 7.90447 1.000 22.62160 466 THR A CA 1
ATOM 3475 C C . THR A 1 458 ? -54.96427 -9.13465 6.94478 1.000 21.75351 466 THR A C 1
ATOM 3476 O O . THR A 1 458 ? -55.78210 -8.30968 7.36229 1.000 23.54400 466 THR A O 1
ATOM 3480 N N . VAL A 1 459 ? -54.61525 -9.23953 5.67636 1.000 21.29620 467 VAL A N 1
ATOM 3481 C CA . VAL A 1 459 ? -55.20648 -8.42209 4.62791 1.000 24.24120 467 VAL A CA 1
ATOM 3482 C C . VAL A 1 459 ? -56.45179 -9.13483 4.11794 1.000 21.40570 467 VAL A C 1
ATOM 3483 O O . VAL A 1 459 ? -56.39723 -10.31705 3.76304 1.000 20.10293 467 VAL A O 1
ATOM 3487 N N . ARG A 1 460 ? -57.56172 -8.40995 4.05891 1.000 19.43940 468 ARG A N 1
ATOM 3488 C CA . ARG A 1 460 ? -58.86339 -8.95140 3.69386 1.000 19.03050 468 ARG A CA 1
ATOM 3489 C C . ARG A 1 460 ? -59.41561 -8.19776 2.49157 1.000 17.97699 468 ARG A C 1
ATOM 3490 O O . ARG A 1 460 ? -58.89606 -7.15150 2.09375 1.000 18.79677 468 ARG A O 1
ATOM 3498 N N . ASP A 1 461 ? -60.48963 -8.75009 1.91826 1.000 17.41029 469 ASP A N 1
ATOM 3499 C CA . ASP A 1 461 ? -61.34094 -8.11620 0.90846 1.000 19.10491 469 ASP A CA 1
ATOM 3500 C C . ASP A 1 461 ? -60.69816 -7.96992 -0.46714 1.000 18.55564 469 ASP A C 1
ATOM 3501 O O . ASP A 1 461 ? -61.27329 -7.29045 -1.34520 1.000 19.51879 469 ASP A O 1
ATOM 3506 N N . THR A 1 462 ? -59.55830 -8.61975 -0.70710 1.000 16.48282 470 THR A N 1
ATOM 3507 C CA . THR A 1 462 ? -58.85449 -8.54695 -1.97918 1.000 18.81862 470 THR A CA 1
ATOM 3508 C C . THR A 1 462 ? -58.71457 -9.94542 -2.56482 1.000 14.03400 470 THR A C 1
ATOM 3509 O O . THR A 1 462 ? -58.30659 -10.88172 -1.86462 1.000 17.62056 470 THR A O 1
ATOM 3513 N N . SER A 1 463 ? -59.05086 -10.08163 -3.84741 1.000 13.27213 471 SER A N 1
ATOM 3514 C CA . SER A 1 463 ? -58.93084 -11.35416 -4.54301 1.000 13.07091 471 SER A CA 1
ATOM 3515 C C . SER A 1 463 ? -57.50462 -11.55181 -5.04114 1.000 15.43003 471 SER A C 1
ATOM 3516 O O . SER A 1 463 ? -56.67277 -10.64579 -4.99741 1.000 18.51463 471 SER A O 1
ATOM 3519 N N . LEU A 1 464 ? -57.23409 -12.75092 -5.54868 1.000 16.82971 472 LEU A N 1
ATOM 3520 C CA . LEU A 1 464 ? -56.03113 -12.92841 -6.35051 1.000 18.14636 472 LEU A CA 1
ATOM 3521 C C . LEU A 1 464 ? -56.06659 -11.95390 -7.52559 1.000 16.20478 472 LEU A C 1
ATOM 3522 O O . LEU A 1 464 ? -57.14061 -11.62233 -8.03758 1.000 18.08258 472 LEU A O 1
ATOM 3527 N N . PRO A 1 465 ? -54.91121 -11.47742 -7.96682 1.000 15.75445 473 PRO A N 1
ATOM 3528 C CA . PRO A 1 465 ? -54.89756 -10.50417 -9.05629 1.000 15.55744 473 PRO A CA 1
ATOM 3529 C C . PRO A 1 465 ? -55.25557 -11.16870 -10.36639 1.000 14.97917 473 PRO A C 1
ATOM 3530 O O . PRO A 1 465 ? -54.94193 -12.33786 -10.60224 1.000 15.86043 473 PRO A O 1
ATOM 3534 N N . TRP A 1 466 ? -55.92498 -10.40371 -11.22562 1.000 17.67886 474 TRP A N 1
ATOM 3535 C CA . TRP A 1 466 ? -56.26228 -10.91552 -12.54192 1.000 19.36788 474 TRP A CA 1
ATOM 3536 C C . TRP A 1 466 ? -55.00842 -10.91945 -13.40197 1.000 20.78568 474 TRP A C 1
ATOM 3537 O O . TRP A 1 466 ? -54.31918 -9.89988 -13.53293 1.000 25.55602 474 TRP A O 1
ATOM 3548 N N . LYS A 1 467 ? -54.70405 -12.07275 -13.96523 1.000 20.50530 475 LYS A N 1
ATOM 3549 C CA . LYS A 1 467 ? -53.49327 -12.25557 -14.74516 1.000 21.53852 475 LYS A CA 1
ATOM 3550 C C . LYS A 1 467 ? -53.73392 -11.88831 -16.21108 1.000 18.22907 475 LYS A C 1
ATOM 3551 O O . LYS A 1 467 ? -54.86910 -11.88158 -16.70500 1.000 16.97219 475 LYS A O 1
ATOM 3557 N N . ARG A 1 468 ? -52.64409 -11.52727 -16.88950 1.000 17.33384 476 ARG A N 1
ATOM 3558 C CA . ARG A 1 468 ? -52.69647 -11.26103 -18.32238 1.000 18.22292 476 ARG A CA 1
ATOM 3559 C C . ARG A 1 468 ? -53.43631 -12.36268 -19.08185 1.000 16.38089 476 ARG A C 1
ATOM 3560 O O . ARG A 1 468 ? -54.25603 -12.07499 -19.95997 1.000 15.98786 476 ARG A O 1
ATOM 3568 N N . ALA A 1 469 ? -53.17752 -13.62920 -18.74187 1.000 17.08784 477 ALA A N 1
ATOM 3569 C CA . ALA A 1 469 ? -53.85660 -14.73881 -19.40874 1.000 16.04083 477 ALA A CA 1
ATOM 3570 C C . ALA A 1 469 ? -55.35708 -14.72654 -19.14239 1.000 14.41205 477 ALA A C 1
ATOM 3571 O O . ALA A 1 469 ? -56.14827 -15.11739 -20.01085 1.000 14.20459 477 ALA A O 1
ATOM 3573 N N . ASP A 1 470 ? -55.76251 -14.33080 -17.93320 1.000 15.34581 478 ASP A N 1
ATOM 3574 C CA . ASP A 1 470 ? -57.18689 -14.19573 -17.62151 1.000 16.92310 478 ASP A CA 1
ATOM 3575 C C . ASP A 1 470 ? -57.84698 -13.15823 -18.52126 1.000 15.00700 478 ASP A C 1
ATOM 3576 O O . ASP A 1 470 ? -58.96337 -13.36783 -19.02421 1.000 15.71224 478 ASP A O 1
ATOM 3581 N N . LEU A 1 471 ? -57.17949 -12.01779 -18.70755 1.000 15.44970 479 LEU A N 1
ATOM 3582 C CA . LEU A 1 471 ? -57.72452 -10.93810 -19.52021 1.000 15.18185 479 LEU A CA 1
ATOM 3583 C C . LEU A 1 471 ? -57.81421 -11.33418 -20.98693 1.000 14.23542 479 LEU A C 1
ATOM 3584 O O . LEU A 1 471 ? -58.80784 -11.02516 -21.64923 1.000 15.40985 479 LEU A O 1
ATOM 3589 N N . GLY A 1 472 ? -56.79135 -12.01399 -21.51069 1.000 14.80575 480 GLY A N 1
ATOM 3590 C CA . GLY A 1 472 ? -56.85425 -12.48459 -22.88505 1.000 15.13250 480 GLY A CA 1
ATOM 3591 C C . GLY A 1 472 ? -57.92956 -13.53441 -23.09073 1.000 14.09192 480 GLY A C 1
ATOM 3592 O O . GLY A 1 472 ? -58.63124 -13.52559 -24.10194 1.000 15.67801 480 GLY A O 1
ATOM 3593 N N . ALA A 1 473 ? -58.08057 -14.45414 -22.13879 1.000 13.26532 481 ALA A N 1
ATOM 3594 C CA . ALA A 1 473 ? -59.13079 -15.45998 -22.27402 1.000 12.42329 481 ALA A CA 1
ATOM 3595 C C . ALA A 1 473 ? -60.50569 -14.80586 -22.33523 1.000 11.69151 481 ALA A C 1
ATOM 3596 O O . ALA A 1 473 ? -61.36089 -15.20927 -23.13432 1.000 14.41655 481 ALA A O 1
ATOM 3598 N N . ALA A 1 474 ? -60.73124 -13.79327 -21.49434 1.000 12.91142 482 ALA A N 1
ATOM 3599 C CA . ALA A 1 474 ? -62.01694 -13.10703 -21.48844 1.000 14.71111 482 ALA A CA 1
ATOM 3600 C C . ALA A 1 474 ? -62.28144 -12.40009 -22.81314 1.000 15.98265 482 ALA A C 1
ATOM 3601 O O . ALA A 1 474 ? -63.40555 -12.43279 -23.32251 1.000 16.02641 482 ALA A O 1
ATOM 3603 N N . GLU A 1 475 ? -61.26540 -11.74000 -23.38166 1.000 16.89365 483 GLU A N 1
ATOM 3604 C CA . GLU A 1 475 ? -61.44882 -11.10831 -24.68503 1.000 18.64991 483 GLU A CA 1
ATOM 3605 C C . GLU A 1 475 ? -61.75225 -12.14554 -25.75779 1.000 17.71318 483 GLU A C 1
ATOM 3606 O O . GLU A 1 475 ? -62.60977 -11.92230 -26.62404 1.000 20.37455 483 GLU A O 1
ATOM 3612 N N . GLY A 1 476 ? -61.07119 -13.29343 -25.70886 1.000 18.05275 484 GLY A N 1
ATOM 3613 C CA . GLY A 1 476 ? -61.31683 -14.34389 -26.68253 1.000 19.76341 484 GLY A CA 1
ATOM 3614 C C . GLY A 1 476 ? -62.69158 -14.97626 -26.56308 1.000 19.89617 484 GLY A C 1
ATOM 3615 O O . GLY A 1 476 ? -63.25548 -15.43178 -27.55941 1.000 22.46367 484 GLY A O 1
ATOM 3616 N N . PHE A 1 477 ? -63.25050 -15.01872 -25.35371 1.000 18.05226 485 PHE A N 1
ATOM 3617 C CA . PHE A 1 477 ? -64.57582 -15.59649 -25.16940 1.000 16.35438 485 PHE A CA 1
ATOM 3618 C C . PHE A 1 477 ? -65.70035 -14.66721 -25.61149 1.000 16.54042 485 PHE A C 1
ATOM 3619 O O . PHE A 1 477 ? -66.80186 -15.15360 -25.90238 1.000 16.86075 485 PHE A O 1
ATOM 3627 N N . ARG A 1 478 ? -65.44974 -13.35254 -25.67058 1.000 17.38508 486 ARG A N 1
ATOM 3628 C CA . ARG A 1 478 ? -66.46977 -12.40649 -26.12564 1.000 17.77677 486 ARG A CA 1
ATOM 3629 C C . ARG A 1 478 ? -67.04313 -12.79722 -27.47996 1.000 20.45484 486 ARG A C 1
ATOM 3630 O O . ARG A 1 478 ? -68.25182 -12.67589 -27.71099 1.000 21.88523 486 ARG A O 1
ATOM 3638 N N . GLY A 1 479 ? -66.20057 -13.29554 -28.37932 1.000 21.69064 487 GLY A N 1
ATOM 3639 C CA . GLY A 1 479 ? -66.67592 -13.63590 -29.71207 1.000 24.13282 487 GLY A CA 1
ATOM 3640 C C . GLY A 1 479 ? -67.67259 -14.77750 -29.72790 1.000 26.66912 487 GLY A C 1
ATOM 3641 O O . GLY A 1 479 ? -68.58178 -14.80115 -30.56272 1.000 28.32990 487 GLY A O 1
ATOM 3642 N N . ALA A 1 480 ? -67.52877 -15.73329 -28.80767 1.000 25.49415 488 ALA A N 1
ATOM 3643 C CA . ALA A 1 480 ? -68.49054 -16.82788 -28.72113 1.000 25.82406 488 ALA A CA 1
ATOM 3644 C C . ALA A 1 480 ? -69.85336 -16.36179 -28.22160 1.000 26.47164 488 ALA A C 1
ATOM 3645 O O . ALA A 1 480 ? -70.86552 -17.01924 -28.50062 1.000 27.48486 488 ALA A O 1
ATOM 3647 N N . LEU A 1 481 ? -69.90271 -15.23674 -27.50976 1.000 26.74986 489 LEU A N 1
ATOM 3648 C CA . LEU A 1 481 ? -71.12950 -14.73819 -26.90194 1.000 27.08777 489 LEU A CA 1
ATOM 3649 C C . LEU A 1 481 ? -71.83246 -13.66906 -27.72959 1.000 26.23172 489 LEU A C 1
ATOM 3650 O O . LEU A 1 481 ? -73.06624 -13.60106 -27.70847 1.000 26.43012 489 LEU A O 1
ATOM 3655 N N . VAL A 1 482 ? -71.09436 -12.84519 -28.46660 1.000 28.61220 490 VAL A N 1
ATOM 3656 C CA . VAL A 1 482 ? -71.69286 -11.75582 -29.23698 1.000 31.87814 490 VAL A CA 1
ATOM 3657 C C . VAL A 1 482 ? -72.67711 -12.25315 -30.29315 1.000 35.99306 490 VAL A C 1
ATOM 3658 O O . VAL A 1 482 ? -73.81591 -11.79466 -30.34224 1.000 40.46246 490 VAL A O 1
ATOM 3662 N N . ASP B 1 1 ? -33.63671 -42.55435 -42.83196 1.000 86.15532 9 ASP B N 1
ATOM 3663 C CA . ASP B 1 1 ? -32.93001 -43.79636 -43.12275 1.000 86.14374 9 ASP B CA 1
ATOM 3664 C C . ASP B 1 1 ? -31.64352 -43.91250 -42.31158 1.000 83.06303 9 ASP B C 1
ATOM 3665 O O . ASP B 1 1 ? -30.69348 -43.15998 -42.53263 1.000 83.27586 9 ASP B O 1
ATOM 3670 N N . LEU B 1 2 ? -31.61910 -44.85719 -41.37000 1.000 79.19811 10 LEU B N 1
ATOM 3671 C CA . LEU B 1 2 ? -30.39983 -45.15191 -40.62679 1.000 74.87632 10 LEU B CA 1
ATOM 3672 C C . LEU B 1 2 ? -29.33691 -45.66889 -41.58618 1.000 70.07815 10 LEU B C 1
ATOM 3673 O O . LEU B 1 2 ? -29.35553 -46.84289 -41.97285 1.000 71.37277 10 LEU B O 1
ATOM 3678 N N . SER B 1 3 ? -28.41492 -44.79606 -41.97861 1.000 63.05205 11 SER B N 1
ATOM 3679 C CA . SER B 1 3 ? -27.44961 -45.08557 -43.02285 1.000 56.55052 11 SER B CA 1
ATOM 3680 C C . SER B 1 3 ? -26.14057 -45.59554 -42.42209 1.000 48.51931 11 SER B C 1
ATOM 3681 O O . SER B 1 3 ? -26.02007 -45.80202 -41.20933 1.000 44.17662 11 SER B O 1
ATOM 3684 N N . GLN B 1 4 ? -25.14356 -45.79736 -43.29046 1.000 44.79918 12 GLN B N 1
ATOM 3685 C CA . GLN B 1 4 ? -23.82643 -46.23724 -42.84066 1.000 42.51907 12 GLN B CA 1
ATOM 3686 C C . GLN B 1 4 ? -23.19265 -45.21711 -41.90233 1.000 38.04837 12 GLN B C 1
ATOM 3687 O O . GLN B 1 4 ? -22.45959 -45.58610 -40.97728 1.000 38.65577 12 GLN B O 1
ATOM 3693 N N . CYS B 1 5 ? -23.44902 -43.92741 -42.13906 1.000 34.08944 13 CYS B N 1
ATOM 3694 C CA . CYS B 1 5 ? -22.88949 -42.88563 -41.28364 1.000 31.69332 13 CYS B CA 1
ATOM 3695 C C . CYS B 1 5 ? -23.30840 -43.08917 -39.83815 1.000 28.39641 13 CYS B C 1
ATOM 3696 O O . CYS B 1 5 ? -22.52912 -42.82766 -38.91475 1.000 28.17675 13 CYS B O 1
ATOM 3699 N N . ASP B 1 6 ? -24.54038 -43.55241 -39.62660 1.000 27.78961 14 ASP B N 1
ATOM 3700 C CA . ASP B 1 6 ? -25.13762 -43.63115 -38.30316 1.000 26.19810 14 ASP B CA 1
ATOM 3701 C C . ASP B 1 6 ? -24.67567 -44.84045 -37.50563 1.000 25.64699 14 ASP B C 1
ATOM 3702 O O . ASP B 1 6 ? -24.96175 -44.90651 -36.30781 1.000 25.49289 14 ASP B O 1
ATOM 3707 N N . ARG B 1 7 ? -23.99329 -45.80290 -38.12738 1.000 25.24278 15 ARG B N 1
ATOM 3708 C CA . ARG B 1 7 ? -23.68513 -47.05845 -37.45459 1.000 27.75071 15 ARG B CA 1
ATOM 3709 C C . ARG B 1 7 ? -22.27839 -47.12198 -36.87607 1.000 23.81949 15 ARG B C 1
ATOM 3710 O O . ARG B 1 7 ? -21.96036 -48.08704 -36.16445 1.000 27.28889 15 ARG B O 1
ATOM 3718 N N . GLU B 1 8 ? -21.43495 -46.14510 -37.15768 1.000 22.14709 16 GLU B N 1
ATOM 3719 C CA . GLU B 1 8 ? -20.08631 -46.15401 -36.60400 1.000 20.77817 16 GLU B CA 1
ATOM 3720 C C . GLU B 1 8 ? -20.17241 -45.98767 -35.09069 1.000 18.82117 16 GLU B C 1
ATOM 3721 O O . GLU B 1 8 ? -20.75661 -45.00114 -34.61584 1.000 18.47680 16 GLU B O 1
ATOM 3727 N N . PRO B 1 9 ? -19.64013 -46.92456 -34.29721 1.000 18.55920 17 PRO B N 1
ATOM 3728 C CA . PRO B 1 9 ? -19.68505 -46.76965 -32.82739 1.000 16.92890 17 PRO B CA 1
ATOM 3729 C C . PRO B 1 9 ? -18.55700 -45.86329 -32.34566 1.000 15.63764 17 PRO B C 1
ATOM 3730 O O . PRO B 1 9 ? -17.48211 -46.30518 -31.93859 1.000 15.28390 17 PRO B O 1
ATOM 3734 N N . ILE B 1 10 ? -18.82932 -44.55285 -32.38733 1.000 13.91225 18 ILE B N 1
ATOM 3735 C CA . ILE B 1 10 ? -17.78574 -43.55078 -32.18744 1.000 14.46466 18 ILE B CA 1
ATOM 3736 C C . ILE B 1 10 ? -17.27794 -43.53536 -30.76075 1.000 15.07578 18 ILE B C 1
ATOM 3737 O O . ILE B 1 10 ? -16.21244 -42.97500 -30.48856 1.000 13.51315 18 ILE B O 1
ATOM 3742 N N . HIS B 1 11 ? -18.00467 -44.14899 -29.84390 1.000 13.27921 19 HIS B N 1
ATOM 3743 C CA . HIS B 1 11 ? -17.54541 -44.26909 -28.46559 1.000 13.45459 19 HIS B CA 1
ATOM 3744 C C . HIS B 1 11 ? -16.70622 -45.51762 -28.22307 1.000 13.83264 19 HIS B C 1
ATOM 3745 O O . HIS B 1 11 ? -16.22538 -45.70337 -27.10594 1.000 15.03550 19 HIS B O 1
ATOM 3752 N N . LEU B 1 12 ? -16.51132 -46.36831 -29.23881 1.000 13.64084 20 LEU B N 1
ATOM 3753 C CA . LEU B 1 12 ? -15.79451 -47.63436 -29.10742 1.000 13.74921 20 LEU B CA 1
ATOM 3754 C C . LEU B 1 12 ? -14.64818 -47.75549 -30.11227 1.000 13.61691 20 LEU B C 1
ATOM 3755 O O . LEU B 1 12 ? -14.28446 -48.86601 -30.50830 1.000 16.42691 20 LEU B O 1
ATOM 3760 N N . LEU B 1 13 ? -14.04850 -46.63350 -30.51836 1.000 13.31551 21 LEU B N 1
ATOM 3761 C CA . LEU B 1 13 ? -12.94625 -46.68137 -31.48004 1.000 13.23828 21 LEU B CA 1
ATOM 3762 C C . LEU B 1 13 ? -11.60472 -47.00523 -30.82979 1.000 15.16068 21 LEU B C 1
ATOM 3763 O O . LEU B 1 13 ? -10.64485 -47.31765 -31.54554 1.000 18.89765 21 LEU B O 1
ATOM 3768 N N . GLY B 1 14 ? -11.51217 -46.93689 -29.50393 1.000 13.57931 22 GLY B N 1
ATOM 3769 C CA . GLY B 1 14 ? -10.31966 -47.39487 -28.80619 1.000 15.71585 22 GLY B CA 1
ATOM 3770 C C . GLY B 1 14 ? -9.08620 -46.53217 -28.95986 1.000 15.86503 22 GLY B C 1
ATOM 3771 O O . GLY B 1 14 ? -7.96815 -47.04324 -28.85070 1.000 16.28816 22 GLY B O 1
ATOM 3772 N N . GLY B 1 15 ? -9.25417 -45.23755 -29.18636 1.000 13.81775 23 GLY B N 1
ATOM 3773 C CA . GLY B 1 15 ? -8.12463 -44.34268 -29.36989 1.000 15.38274 23 GLY B CA 1
ATOM 3774 C C . GLY B 1 15 ? -8.33191 -43.02998 -28.64249 1.000 13.15666 23 GLY B C 1
ATOM 3775 O O . GLY B 1 15 ? -9.46223 -42.57004 -28.43726 1.000 14.93512 23 GLY B O 1
ATOM 3776 N N . ILE B 1 16 ? -7.21598 -42.43504 -28.22908 1.000 12.10744 24 ILE B N 1
ATOM 3777 C CA . ILE B 1 16 ? -7.22398 -41.09715 -27.65591 1.000 11.72205 24 ILE B CA 1
ATOM 3778 C C . ILE B 1 16 ? -6.32347 -40.19040 -28.48616 1.000 13.13457 24 ILE B C 1
ATOM 3779 O O . ILE B 1 16 ? -5.53690 -40.63891 -29.31923 1.000 15.27449 24 ILE B O 1
ATOM 3784 N N . GLN B 1 17 ? -6.45480 -38.89739 -28.23759 1.000 12.85114 25 GLN B N 1
ATOM 3785 C CA . GLN B 1 17 ? -5.64913 -37.90435 -28.92033 1.000 11.85335 25 GLN B CA 1
ATOM 3786 C C . GLN B 1 17 ? -4.27735 -37.76574 -28.26976 1.000 12.93085 25 GLN B C 1
ATOM 3787 O O . GLN B 1 17 ? -4.10690 -37.97891 -27.06572 1.000 15.76032 25 GLN B O 1
ATOM 3793 N N . SER B 1 18 ? -3.30190 -37.36438 -29.08740 1.000 16.33792 26 SER B N 1
ATOM 3794 C CA . SER B 1 18 ? -1.88883 -37.47690 -28.74415 1.000 19.04859 26 SER B CA 1
ATOM 3795 C C . SER B 1 18 ? -1.44381 -36.52088 -27.64459 1.000 18.72308 26 SER B C 1
ATOM 3796 O O . SER B 1 18 ? -0.34693 -36.70266 -27.09977 1.000 22.04143 26 SER B O 1
ATOM 3799 N N . HIS B 1 19 ? -2.23978 -35.51294 -27.30320 1.000 17.84337 27 HIS B N 1
ATOM 3800 C CA . HIS B 1 19 ? -1.79445 -34.52840 -26.32360 1.000 19.34816 27 HIS B CA 1
ATOM 3801 C C . HIS B 1 19 ? -2.09328 -34.92793 -24.88602 1.000 18.46755 27 HIS B C 1
ATOM 3802 O O . HIS B 1 19 ? -1.69261 -34.21041 -23.96030 1.000 19.14799 27 HIS B O 1
ATOM 3809 N N . GLY B 1 20 ? -2.76563 -36.05482 -24.65903 1.000 16.88317 28 GLY B N 1
ATOM 3810 C CA . GLY B 1 20 ? -3.05398 -36.50426 -23.31444 1.000 15.30751 28 GLY B CA 1
ATOM 3811 C C . GLY B 1 20 ? -2.74371 -37.97826 -23.12599 1.000 12.60980 28 GLY B C 1
ATOM 3812 O O . GLY B 1 20 ? -2.31637 -38.66933 -24.05084 1.000 15.61976 28 GLY B O 1
ATOM 3813 N N . VAL B 1 21 ? -2.96388 -38.43583 -21.89163 1.000 12.18784 29 VAL B N 1
ATOM 3814 C CA . VAL B 1 21 ? -2.77661 -39.82917 -21.50531 1.000 12.65372 29 VAL B CA 1
ATOM 3815 C C . VAL B 1 21 ? -4.02956 -40.28889 -20.77455 1.000 14.22079 29 VAL B C 1
ATOM 3816 O O . VAL B 1 21 ? -4.64211 -39.51176 -20.02979 1.000 16.09409 29 VAL B O 1
ATOM 3820 N N . LEU B 1 22 ? -4.41185 -41.55160 -20.98900 1.000 14.46874 30 LEU B N 1
ATOM 3821 C CA . LEU B 1 22 ? -5.57420 -42.14276 -20.33574 1.000 14.28107 30 LEU B CA 1
ATOM 3822 C C . LEU B 1 22 ? -5.16751 -43.39890 -19.57751 1.000 13.83225 30 LEU B C 1
ATOM 3823 O O . LEU B 1 22 ? -4.41699 -44.23908 -20.09988 1.000 14.37902 30 LEU B O 1
ATOM 3828 N N . LEU B 1 23 ? -5.68494 -43.52555 -18.34921 1.000 13.28009 31 LEU B N 1
ATOM 3829 C CA . LEU B 1 23 ? -5.48175 -44.70167 -17.51388 1.000 13.57415 31 LEU B CA 1
ATOM 3830 C C . LEU B 1 23 ? -6.79394 -45.03396 -16.82677 1.000 16.42583 31 LEU B C 1
ATOM 3831 O O . LEU B 1 23 ? -7.44367 -44.14237 -16.27693 1.000 20.01171 31 LEU B O 1
ATOM 3836 N N . ALA B 1 24 ? -7.16009 -46.31385 -16.81443 1.000 16.18762 32 ALA B N 1
ATOM 3837 C CA . ALA B 1 24 ? -8.39035 -46.76360 -16.18103 1.000 16.15865 32 ALA B CA 1
ATOM 3838 C C . ALA B 1 24 ? -8.05859 -47.81093 -15.13079 1.000 17.29012 32 ALA B C 1
ATOM 3839 O O . ALA B 1 24 ? -7.28788 -48.73577 -15.39939 1.000 17.63806 32 ALA B O 1
ATOM 3841 N N . PHE B 1 25 ? -8.66710 -47.67880 -13.95073 1.000 16.85891 33 PHE B N 1
ATOM 3842 C CA . PHE B 1 25 ? -8.32952 -48.48463 -12.78225 1.000 17.18710 33 PHE B CA 1
ATOM 3843 C C . PHE B 1 25 ? -9.52963 -49.29980 -12.31232 1.000 16.54575 33 PHE B C 1
ATOM 3844 O O . PHE B 1 25 ? -10.66706 -48.82944 -12.36748 1.000 17.88361 33 PHE B O 1
ATOM 3852 N N . ARG B 1 26 ? -9.26932 -50.52358 -11.84809 1.000 16.76201 34 ARG B N 1
ATOM 3853 C CA . ARG B 1 26 ? -10.30764 -51.47956 -11.46637 1.000 18.91306 34 ARG B CA 1
ATOM 3854 C C . ARG B 1 26 ? -10.22812 -51.85291 -9.98860 1.000 17.69020 34 ARG B C 1
ATOM 3855 O O . ARG B 1 26 ? -9.15384 -52.19323 -9.48676 1.000 18.60637 34 ARG B O 1
ATOM 3863 N N . GLY B 1 27 ? -11.36384 -51.78409 -9.30076 1.000 19.87525 35 GLY B N 1
ATOM 3864 C CA . GLY B 1 27 ? -11.52015 -52.44213 -8.01992 1.000 22.52818 35 GLY B CA 1
ATOM 3865 C C . GLY B 1 27 ? -10.91462 -51.69918 -6.85077 1.000 22.46151 35 GLY B C 1
ATOM 3866 O O . GLY B 1 27 ? -10.35710 -50.60516 -7.00512 1.000 21.72843 35 GLY B O 1
ATOM 3867 N N . PRO B 1 28 ? -10.98592 -52.30800 -5.65543 1.000 23.23405 36 PRO B N 1
ATOM 3868 C CA . PRO B 1 28 ? -10.57980 -51.59000 -4.43591 1.000 23.69993 36 PRO B CA 1
ATOM 3869 C C . PRO B 1 28 ? -9.10456 -51.27285 -4.39910 1.000 25.09022 36 PRO B C 1
ATOM 3870 O O . PRO B 1 28 ? -8.71336 -50.26066 -3.80535 1.000 27.75033 36 PRO B O 1
ATOM 3874 N N . ASP B 1 29 ? -8.27292 -52.10498 -5.01164 1.000 24.11897 37 ASP B N 1
ATOM 3875 C CA . ASP B 1 29 ? -6.84643 -51.84013 -5.09157 1.000 24.46409 37 ASP B CA 1
ATOM 3876 C C . ASP B 1 29 ? -6.47250 -50.96460 -6.27764 1.000 21.59122 37 ASP B C 1
ATOM 3877 O O . ASP B 1 29 ? -5.28717 -50.67110 -6.45180 1.000 23.87328 37 ASP B O 1
ATOM 3882 N N . ARG B 1 30 ? -7.44642 -50.54755 -7.08748 1.000 18.60611 38 ARG B N 1
ATOM 3883 C CA . ARG B 1 30 ? -7.20638 -49.61793 -8.18981 1.000 20.65862 38 ARG B CA 1
ATOM 3884 C C . ARG B 1 30 ? -6.10362 -50.12730 -9.11121 1.000 19.07295 38 ARG B C 1
ATOM 3885 O O . ARG B 1 30 ? -5.10445 -49.45578 -9.36734 1.000 21.56251 38 ARG B O 1
ATOM 3893 N N . LEU B 1 31 ? -6.28114 -51.35508 -9.57749 1.000 18.46338 39 LEU B N 1
ATOM 3894 C CA . LEU B 1 31 ? -5.32937 -51.95592 -10.49786 1.000 19.13568 39 LEU B CA 1
ATOM 3895 C C . LEU B 1 31 ? -5.48788 -51.37190 -11.89959 1.000 16.24224 39 LEU B C 1
ATOM 3896 O O . LEU B 1 31 ? -6.60605 -51.16746 -12.39711 1.000 17.79484 39 LEU B O 1
ATOM 3901 N N . LEU B 1 32 ? -4.35848 -51.12226 -12.55180 1.000 17.67610 40 LEU B N 1
ATOM 3902 C CA . LEU B 1 32 ? -4.38505 -50.56144 -13.89822 1.000 18.44979 40 LEU B CA 1
ATOM 3903 C C . LEU B 1 32 ? -4.96478 -51.57753 -14.87785 1.000 19.47259 40 LEU B C 1
ATOM 3904 O O . LEU B 1 32 ? -4.42443 -52.67491 -15.04966 1.000 20.22539 40 LEU B O 1
ATOM 3909 N N . GLU B 1 33 ? -6.05912 -51.20313 -15.52893 1.000 18.05735 41 GLU B N 1
ATOM 3910 C CA . GLU B 1 33 ? -6.79742 -52.08609 -16.42605 1.000 20.36562 41 GLU B CA 1
ATOM 3911 C C . GLU B 1 33 ? -6.66181 -51.70728 -17.89086 1.000 18.54004 41 GLU B C 1
ATOM 3912 O O . GLU B 1 33 ? -6.59233 -52.59212 -18.75163 1.000 21.17378 41 GLU B O 1
ATOM 3918 N N . VAL B 1 34 ? -6.64185 -50.41352 -18.19332 1.000 16.49891 42 VAL B N 1
ATOM 3919 C CA . VAL B 1 34 ? -6.51893 -49.90406 -19.55671 1.000 15.81746 42 VAL B CA 1
ATOM 3920 C C . VAL B 1 34 ? -5.55433 -48.73157 -19.48885 1.000 17.68506 42 VAL B C 1
ATOM 3921 O O . VAL B 1 34 ? -5.59115 -47.94646 -18.53603 1.000 18.79157 42 VAL B O 1
ATOM 3925 N N . VAL B 1 35 ? -4.67898 -48.61767 -20.48398 1.000 16.17853 43 VAL B N 1
ATOM 3926 C CA . VAL B 1 35 ? -3.71183 -47.52585 -20.50965 1.000 15.32957 43 VAL B CA 1
ATOM 3927 C C . VAL B 1 35 ? -3.42609 -47.15977 -21.96152 1.000 14.20944 43 VAL B C 1
ATOM 3928 O O . VAL B 1 35 ? -3.28665 -48.03189 -22.82437 1.000 14.90426 43 VAL B O 1
ATOM 3932 N N . SER B 1 36 ? -3.32622 -45.86413 -22.23388 1.000 13.66946 44 SER B N 1
ATOM 3933 C CA . SER B 1 36 ? -3.00309 -45.44629 -23.59149 1.000 14.01549 44 SER B CA 1
ATOM 3934 C C . SER B 1 36 ? -1.53248 -45.74036 -23.89813 1.000 14.03016 44 SER B C 1
ATOM 3935 O O . SER B 1 36 ? -0.66546 -45.71787 -23.01218 1.000 14.69341 44 SER B O 1
ATOM 3938 N N . ALA B 1 37 ? -1.25486 -46.02384 -25.17055 1.000 14.97596 45 ALA B N 1
ATOM 3939 C CA . ALA B 1 37 ? 0.05830 -46.51727 -25.57449 1.000 16.45403 45 ALA B CA 1
ATOM 3940 C C . ALA B 1 37 ? 1.16731 -45.48823 -25.40887 1.000 17.86714 45 ALA B C 1
ATOM 3941 O O . ALA B 1 37 ? 2.34368 -45.86704 -25.44557 1.000 20.97646 45 ALA B O 1
ATOM 3943 N N . ASN B 1 38 ? 0.82615 -44.21354 -25.22544 1.000 17.15253 46 ASN B N 1
ATOM 3944 C CA . ASN B 1 38 ? 1.79033 -43.12894 -25.12286 1.000 16.84534 46 ASN B CA 1
ATOM 3945 C C . ASN B 1 38 ? 2.12878 -42.77597 -23.67735 1.000 17.22808 46 ASN B C 1
ATOM 3946 O O . ASN B 1 38 ? 2.74305 -41.72784 -23.42994 1.000 19.64240 46 ASN B O 1
ATOM 3951 N N . ALA B 1 39 ? 1.76126 -43.62792 -22.71736 1.000 19.47330 47 ALA B N 1
ATOM 3952 C CA . ALA B 1 39 ? 1.81513 -43.24201 -21.31029 1.000 20.22911 47 ALA B CA 1
ATOM 3953 C C . ALA B 1 39 ? 3.20670 -43.32303 -20.69141 1.000 24.35764 47 ALA B C 1
ATOM 3954 O O . ALA B 1 39 ? 3.36548 -42.91611 -19.53752 1.000 27.65064 47 ALA B O 1
ATOM 3956 N N . GLN B 1 40 ? 4.20996 -43.83651 -21.40437 1.000 25.01009 48 GLN B N 1
ATOM 3957 C CA . GLN B 1 40 ? 5.51360 -44.03013 -20.77491 1.000 31.56070 48 GLN B CA 1
ATOM 3958 C C . GLN B 1 40 ? 6.15215 -42.70578 -20.37548 1.000 39.36385 48 GLN B C 1
ATOM 3959 O O . GLN B 1 40 ? 6.78262 -42.61027 -19.31462 1.000 40.56536 48 GLN B O 1
ATOM 3965 N N . ALA B 1 41 ? 5.99204 -41.67237 -21.20347 1.000 43.38684 49 ALA B N 1
ATOM 3966 C CA . ALA B 1 41 ? 6.60653 -40.38240 -20.91339 1.000 48.58574 49 ALA B CA 1
ATOM 3967 C C . ALA B 1 41 ? 6.13169 -39.78880 -19.59168 1.000 53.16309 49 ALA B C 1
ATOM 3968 O O . ALA B 1 41 ? 6.82916 -38.93899 -19.02466 1.000 55.52081 49 ALA B O 1
ATOM 3970 N N . LEU B 1 42 ? 4.97039 -40.21505 -19.08444 1.000 52.95525 50 LEU B N 1
ATOM 3971 C CA . LEU B 1 42 ? 4.48380 -39.76859 -17.78580 1.000 52.33886 50 LEU B CA 1
ATOM 3972 C C . LEU B 1 42 ? 4.46904 -40.86232 -16.72426 1.000 50.64128 50 LEU B C 1
ATOM 3973 O O . LEU B 1 42 ? 4.20943 -40.55964 -15.55387 1.000 53.19617 50 LEU B O 1
ATOM 3978 N N . LEU B 1 43 ? 4.74191 -42.11566 -17.09041 1.000 46.95815 51 LEU B N 1
ATOM 3979 C CA . LEU B 1 43 ? 4.82711 -43.20101 -16.12420 1.000 45.41780 51 LEU B CA 1
ATOM 3980 C C . LEU B 1 43 ? 6.24880 -43.67806 -15.86428 1.000 45.67665 51 LEU B C 1
ATOM 3981 O O . LEU B 1 43 ? 6.45539 -44.47717 -14.94408 1.000 46.73878 51 LEU B O 1
ATOM 3986 N N . GLY B 1 44 ? 7.22801 -43.22409 -16.64523 1.000 45.04091 52 GLY B N 1
ATOM 3987 C CA . GLY B 1 44 ? 8.59379 -43.68730 -16.50947 1.000 45.26887 52 GLY B CA 1
ATOM 3988 C C . GLY B 1 44 ? 8.82354 -45.13777 -16.87092 1.000 44.95711 52 GLY B C 1
ATOM 3989 O O . GLY B 1 44 ? 9.98343 -45.56109 -16.95027 1.000 44.61143 52 GLY B O 1
ATOM 3990 N N . ARG B 1 45 ? 7.76824 -45.91691 -17.08561 1.000 43.35676 53 ARG B N 1
ATOM 3991 C CA . ARG B 1 45 ? 7.85558 -47.31107 -17.47949 1.000 43.54112 53 ARG B CA 1
ATOM 3992 C C . ARG B 1 45 ? 7.01125 -47.51159 -18.72931 1.000 41.57133 53 ARG B C 1
ATOM 3993 O O . ARG B 1 45 ? 6.01834 -46.80162 -18.93113 1.000 40.60895 53 ARG B O 1
ATOM 4001 N N . PRO B 1 46 ? 7.38959 -48.45089 -19.59302 1.000 38.48218 54 PRO B N 1
ATOM 4002 C CA . PRO B 1 46 ? 6.53699 -48.79782 -20.73401 1.000 36.66366 54 PRO B CA 1
ATOM 4003 C C . PRO B 1 46 ? 5.17119 -49.24210 -20.24197 1.000 34.21595 54 PRO B C 1
ATOM 4004 O O . PRO B 1 46 ? 5.07604 -50.12399 -19.37304 1.000 35.09141 54 PRO B O 1
ATOM 4008 N N . PRO B 1 47 ? 4.09113 -48.64594 -20.76009 1.000 30.17367 55 PRO B N 1
ATOM 4009 C CA . PRO B 1 47 ? 2.77820 -48.81565 -20.10695 1.000 30.55144 55 PRO B CA 1
ATOM 4010 C C . PRO B 1 47 ? 2.28418 -50.25227 -20.02196 1.000 30.35050 55 PRO B C 1
ATOM 4011 O O . PRO B 1 47 ? 1.57581 -50.59054 -19.06694 1.000 29.18120 55 PRO B O 1
ATOM 4015 N N . GLU B 1 48 ? 2.64932 -51.11216 -20.97477 1.000 30.86944 56 GLU B N 1
ATOM 4016 C CA . GLU B 1 48 ? 2.15567 -52.48719 -20.96797 1.000 34.08458 56 GLU B CA 1
ATOM 4017 C C . GLU B 1 48 ? 2.66257 -53.27796 -19.76461 1.000 33.46935 56 GLU B C 1
ATOM 4018 O O . GLU B 1 48 ? 1.95873 -54.16518 -19.26956 1.000 35.23180 56 GLU B O 1
ATOM 4024 N N . THR B 1 49 ? 3.86604 -52.97187 -19.27892 1.000 31.91700 57 THR B N 1
ATOM 4025 C CA . THR B 1 49 ? 4.43792 -53.68412 -18.13849 1.000 32.50033 57 THR B CA 1
ATOM 4026 C C . THR B 1 49 ? 3.78355 -53.30673 -16.81530 1.000 32.07514 57 THR B C 1
ATOM 4027 O O . THR B 1 49 ? 4.10572 -53.91334 -15.78615 1.000 32.97937 57 THR B O 1
ATOM 4031 N N . LEU B 1 50 ? 2.88978 -52.31984 -16.81181 1.000 31.98040 58 LEU B N 1
ATOM 4032 C CA . LEU B 1 50 ? 2.22927 -51.86647 -15.59685 1.000 32.17161 58 LEU B CA 1
ATOM 4033 C C . LEU B 1 50 ? 0.77665 -52.29942 -15.49398 1.000 29.07006 58 LEU B C 1
ATOM 4034 O O . LEU B 1 50 ? 0.15705 -52.06466 -14.45045 1.000 27.13982 58 LEU B O 1
ATOM 4039 N N . LEU B 1 51 ? 0.21514 -52.90550 -16.53952 1.000 26.69749 59 LEU B N 1
ATOM 4040 C CA . LEU B 1 51 ? -1.12773 -53.45862 -16.43817 1.000 26.02345 59 LEU B CA 1
ATOM 4041 C C . LEU B 1 51 ? -1.17703 -54.50734 -15.33324 1.000 26.89102 59 LEU B C 1
ATOM 4042 O O . LEU B 1 51 ? -0.29611 -55.36782 -15.23483 1.000 25.99461 59 LEU B O 1
ATOM 4047 N N . GLY B 1 52 ? -2.21702 -54.43050 -14.50265 1.000 27.72222 60 GLY B N 1
ATOM 4048 C CA . GLY B 1 52 ? -2.36072 -55.28914 -13.34675 1.000 28.49863 60 GLY B CA 1
ATOM 4049 C C . GLY B 1 52 ? -1.68940 -54.78151 -12.09074 1.000 30.94904 60 GLY B C 1
ATOM 4050 O O . GLY B 1 52 ? -1.81036 -55.42547 -11.03768 1.000 32.31361 60 GLY B O 1
ATOM 4051 N N . GLN B 1 53 ? -0.99918 -53.64905 -12.16143 1.000 28.80767 61 GLN B N 1
ATOM 4052 C CA . GLN B 1 53 ? -0.31822 -53.13923 -10.98725 1.000 30.45042 61 GLN B CA 1
ATOM 4053 C C . GLN B 1 53 ? -1.20002 -52.14184 -10.24271 1.000 28.31036 61 GLN B C 1
ATOM 4054 O O . GLN B 1 53 ? -2.03269 -51.45881 -10.85089 1.000 26.97610 61 GLN B O 1
ATOM 4060 N N . PRO B 1 54 ? -1.02573 -52.04873 -8.92613 1.000 28.78304 62 PRO B N 1
ATOM 4061 C CA . PRO B 1 54 ? -1.79866 -51.08093 -8.14106 1.000 29.82978 62 PRO B CA 1
ATOM 4062 C C . PRO B 1 54 ? -1.38187 -49.65353 -8.45137 1.000 29.60632 62 PRO B C 1
ATOM 4063 O O . PRO B 1 54 ? -0.22988 -49.37292 -8.79560 1.000 29.44655 62 PRO B O 1
ATOM 4067 N N . VAL B 1 55 ? -2.34313 -48.74185 -8.28624 1.000 26.66851 63 VAL B N 1
ATOM 4068 C CA . VAL B 1 55 ? -2.16711 -47.34971 -8.69209 1.000 29.40299 63 VAL B CA 1
ATOM 4069 C C . VAL B 1 55 ? -0.91013 -46.73461 -8.08205 1.000 28.89504 63 VAL B C 1
ATOM 4070 O O . VAL B 1 55 ? -0.24279 -45.91114 -8.71748 1.000 27.23154 63 VAL B O 1
ATOM 4074 N N . GLY B 1 56 ? -0.53484 -47.15930 -6.87086 1.000 29.94880 64 GLY B N 1
ATOM 4075 C CA . GLY B 1 56 ? 0.65602 -46.61950 -6.23269 1.000 32.05089 64 GLY B CA 1
ATOM 4076 C C . GLY B 1 56 ? 1.94810 -46.97629 -6.94194 1.000 34.12750 64 GLY B C 1
ATOM 4077 O O . GLY B 1 56 ? 2.95337 -46.27560 -6.79193 1.000 36.59877 64 GLY B O 1
ATOM 4078 N N . ARG B 1 57 ? 1.95324 -48.06542 -7.70787 1.000 35.39582 65 ARG B N 1
ATOM 4079 C CA . ARG B 1 57 ? 3.11846 -48.44633 -8.49312 1.000 37.14483 65 ARG B CA 1
ATOM 4080 C C . ARG B 1 57 ? 3.01977 -47.98429 -9.94106 1.000 35.88742 65 ARG B C 1
ATOM 4081 O O . ARG B 1 57 ? 3.86682 -48.35338 -10.76288 1.000 36.41555 65 ARG B O 1
ATOM 4089 N N . VAL B 1 58 ? 2.01011 -47.17846 -10.26638 1.000 34.11863 66 VAL B N 1
ATOM 4090 C CA . VAL B 1 58 ? 1.77490 -46.73516 -11.63385 1.000 33.55567 66 VAL B CA 1
ATOM 4091 C C . VAL B 1 58 ? 1.90341 -45.22097 -11.70908 1.000 33.71253 66 VAL B C 1
ATOM 4092 O O . VAL B 1 58 ? 2.71090 -44.69477 -12.48132 1.000 33.23459 66 VAL B O 1
ATOM 4096 N N . LEU B 1 59 ? 1.08874 -44.49910 -10.89618 1.000 33.84580 67 LEU B N 1
ATOM 4097 C CA . LEU B 1 59 ? 1.01095 -43.05298 -11.02462 1.000 34.25734 67 LEU B CA 1
ATOM 4098 C C . LEU B 1 59 ? 2.09324 -42.37240 -10.19759 1.000 36.95827 67 LEU B C 1
ATOM 4099 O O . LEU B 1 59 ? 2.54916 -42.91704 -9.18722 1.000 37.55458 67 LEU B O 1
ATOM 4104 N N . PRO B 1 60 ? 2.52066 -41.18715 -10.62575 1.000 38.32336 68 PRO B N 1
ATOM 4105 C CA . PRO B 1 60 ? 3.39450 -40.37094 -9.77688 1.000 38.40844 68 PRO B CA 1
ATOM 4106 C C . PRO B 1 60 ? 2.64720 -39.90434 -8.53815 1.000 38.46118 68 PRO B C 1
ATOM 4107 O O . PRO B 1 60 ? 1.42373 -39.74819 -8.54456 1.000 39.33369 68 PRO B O 1
ATOM 4111 N N . ALA B 1 61 ? 3.40336 -39.68635 -7.45800 1.000 39.59018 69 ALA B N 1
ATOM 4112 C CA . ALA B 1 61 ? 2.79112 -39.28068 -6.19360 1.000 41.53426 69 ALA B CA 1
ATOM 4113 C C . ALA B 1 61 ? 1.99752 -37.98617 -6.32881 1.000 43.21017 69 ALA B C 1
ATOM 4114 O O . ALA B 1 61 ? 1.01735 -37.78212 -5.60307 1.000 42.49834 69 ALA B O 1
ATOM 4116 N N . GLU B 1 62 ? 2.39495 -37.10852 -7.25464 1.000 44.06808 70 GLU B N 1
ATOM 4117 C CA . GLU B 1 62 ? 1.70219 -35.83387 -7.41580 1.000 43.92490 70 GLU B CA 1
ATOM 4118 C C . GLU B 1 62 ? 0.24018 -36.02561 -7.80073 1.000 42.86334 70 GLU B C 1
ATOM 4119 O O . GLU B 1 62 ? -0.60362 -35.18500 -7.47389 1.000 43.21955 70 GLU B O 1
ATOM 4125 N N . VAL B 1 63 ? -0.08503 -37.11702 -8.48695 1.000 38.12129 71 VAL B N 1
ATOM 4126 C CA . VAL B 1 63 ? -1.47862 -37.36245 -8.84618 1.000 38.78866 71 VAL B CA 1
ATOM 4127 C C . VAL B 1 63 ? -2.25500 -37.92861 -7.66200 1.000 38.33440 71 VAL B C 1
ATOM 4128 O O . VAL B 1 63 ? -3.31627 -37.41378 -7.28931 1.000 38.52862 71 VAL B O 1
ATOM 4132 N N . LEU B 1 64 ? -1.73433 -38.99271 -7.05071 1.000 37.18282 72 LEU B N 1
ATOM 4133 C CA . LEU B 1 64 ? -2.43542 -39.63807 -5.94381 1.000 37.30516 72 LEU B CA 1
ATOM 4134 C C . LEU B 1 64 ? -2.71382 -38.67109 -4.79859 1.000 37.68493 72 LEU B C 1
ATOM 4135 O O . LEU B 1 64 ? -3.69739 -38.84365 -4.06934 1.000 38.98881 72 LEU B O 1
ATOM 4140 N N . ALA B 1 65 ? -1.86681 -37.64752 -4.63006 1.000 35.16005 73 ALA B N 1
ATOM 4141 C CA . ALA B 1 65 ? -2.00562 -36.73240 -3.50223 1.000 35.30863 73 ALA B CA 1
ATOM 4142 C C . ALA B 1 65 ? -3.31555 -35.95515 -3.53082 1.000 36.45114 73 ALA B C 1
ATOM 4143 O O . ALA B 1 65 ? -3.84601 -35.60688 -2.47278 1.000 37.84425 73 ALA B O 1
ATOM 4145 N N . GLN B 1 66 ? -3.84514 -35.64493 -4.71518 1.000 35.11484 74 GLN B N 1
ATOM 4146 C CA . GLN B 1 66 ? -5.14392 -34.99081 -4.81572 1.000 36.48481 74 GLN B CA 1
ATOM 4147 C C . GLN B 1 66 ? -6.24318 -35.95256 -5.24428 1.000 35.06685 74 GLN B C 1
ATOM 4148 O O . GLN B 1 66 ? -7.23278 -35.53132 -5.85194 1.000 34.61660 74 GLN B O 1
ATOM 4154 N N . TRP B 1 67 ? -6.09238 -37.24219 -4.92538 1.000 32.90579 75 TRP B N 1
ATOM 4155 C CA . TRP B 1 67 ? -7.10628 -38.20997 -5.32536 1.000 32.71077 75 TRP B CA 1
ATOM 4156 C C . TRP B 1 67 ? -8.46920 -37.85746 -4.74608 1.000 31.64411 75 TRP B C 1
ATOM 4157 O O . TRP B 1 67 ? -9.49582 -38.03104 -5.41457 1.000 29.94531 75 TRP B O 1
ATOM 4168 N N . GLU B 1 68 ? -8.49952 -37.34602 -3.50975 1.000 33.04999 76 GLU B N 1
ATOM 4169 C CA . GLU B 1 68 ? -9.77415 -37.03485 -2.86453 1.000 34.92642 76 GLU B CA 1
ATOM 4170 C C . GLU B 1 68 ? -10.55668 -35.94381 -3.58090 1.000 33.38597 76 GLU B C 1
ATOM 4171 O O . GLU B 1 68 ? -11.71682 -36.18783 -3.95613 1.000 32.98445 76 GLU B O 1
ATOM 4177 N N . PRO B 1 69 ? -10.01538 -34.74042 -3.80293 1.000 33.23902 77 PRO B N 1
ATOM 4178 C CA . PRO B 1 69 ? -10.79142 -33.75361 -4.56965 1.000 31.86065 77 PRO B CA 1
ATOM 4179 C C . PRO B 1 69 ? -11.03387 -34.19037 -5.99928 1.000 30.24133 77 PRO B C 1
ATOM 4180 O O . PRO B 1 69 ? -12.03996 -33.79021 -6.60069 1.000 31.20752 77 PRO B O 1
ATOM 4184 N N . LEU B 1 70 ? -10.15017 -35.02587 -6.54712 1.000 29.23703 78 LEU B N 1
ATOM 4185 C CA . LEU B 1 70 ? -10.34410 -35.55265 -7.89377 1.000 29.13788 78 LEU B CA 1
ATOM 4186 C C . LEU B 1 70 ? -11.58027 -36.44275 -7.96395 1.000 29.52454 78 LEU B C 1
ATOM 4187 O O . LEU B 1 70 ? -12.38979 -36.32572 -8.89223 1.000 27.94230 78 LEU B O 1
ATOM 4192 N N . VAL B 1 71 ? -11.72960 -37.35577 -7.00097 1.000 29.72424 79 VAL B N 1
ATOM 4193 C CA . VAL B 1 71 ? -12.95509 -38.14414 -6.89404 1.000 30.89425 79 VAL B CA 1
ATOM 4194 C C . VAL B 1 71 ? -14.13106 -37.24763 -6.53339 1.000 34.20963 79 VAL B C 1
ATOM 4195 O O . VAL B 1 71 ? -15.24446 -37.41604 -7.05180 1.000 35.04135 79 VAL B O 1
ATOM 4199 N N . ALA B 1 72 ? -13.90197 -36.27786 -5.64541 1.000 35.77231 80 ALA B N 1
ATOM 4200 C CA . ALA B 1 72 ? -14.98757 -35.42759 -5.17163 1.000 38.22788 80 ALA B CA 1
ATOM 4201 C C . ALA B 1 72 ? -15.48009 -34.49193 -6.26716 1.000 39.66205 80 ALA B C 1
ATOM 4202 O O . ALA B 1 72 ? -16.69059 -34.36040 -6.48743 1.000 41.01114 80 ALA B O 1
ATOM 4204 N N . ARG B 1 73 ? -14.55681 -33.83405 -6.96744 1.000 39.75363 81 ARG B N 1
ATOM 4205 C CA . ARG B 1 73 ? -14.90982 -32.79903 -7.92722 1.000 39.26815 81 ARG B CA 1
ATOM 4206 C C . ARG B 1 73 ? -14.74568 -33.21791 -9.38192 1.000 36.06588 81 ARG B C 1
ATOM 4207 O O . ARG B 1 73 ? -15.27508 -32.53645 -10.26568 1.000 35.89195 81 ARG B O 1
ATOM 4215 N N . GLY B 1 74 ? -14.04512 -34.31340 -9.65901 1.000 32.43340 82 GLY B N 1
ATOM 4216 C CA . GLY B 1 74 ? -13.86623 -34.76532 -11.02277 1.000 29.68160 82 GLY B CA 1
ATOM 4217 C C . GLY B 1 74 ? -12.72877 -34.10586 -11.77220 1.000 26.23516 82 GLY B C 1
ATOM 4218 O O . GLY B 1 74 ? -12.47273 -34.48274 -12.92672 1.000 21.98473 82 GLY B O 1
ATOM 4219 N N . SER B 1 75 ? -12.03608 -33.14204 -11.16450 1.000 26.83731 83 SER B N 1
ATOM 4220 C CA . SER B 1 75 ? -10.94319 -32.45701 -11.84360 1.000 25.79402 83 SER B CA 1
ATOM 4221 C C . SER B 1 75 ? -10.08099 -31.71638 -10.83290 1.000 26.39762 83 SER B C 1
ATOM 4222 O O . SER B 1 75 ? -10.60573 -31.02417 -9.95686 1.000 27.51640 83 SER B O 1
ATOM 4225 N N . VAL B 1 76 ? -8.75752 -31.86415 -10.96248 1.000 22.56888 84 VAL B N 1
ATOM 4226 C CA . VAL B 1 76 ? -7.78630 -31.12368 -10.16534 1.000 22.34428 84 VAL B CA 1
ATOM 4227 C C . VAL B 1 76 ? -6.61740 -30.73831 -11.06565 1.000 22.14782 84 VAL B C 1
ATOM 4228 O O . VAL B 1 76 ? -6.42081 -31.29847 -12.14603 1.000 22.25521 84 VAL B O 1
ATOM 4232 N N . ARG B 1 77 ? -5.83610 -29.76768 -10.60434 1.000 21.70157 85 ARG B N 1
ATOM 4233 C CA . ARG B 1 77 ? -4.62207 -29.34945 -11.28798 1.000 21.73717 85 ARG B CA 1
ATOM 4234 C C . ARG B 1 77 ? -3.43042 -29.95446 -10.55744 1.000 23.65884 85 ARG B C 1
ATOM 4235 O O . ARG B 1 77 ? -3.30382 -29.79008 -9.34359 1.000 24.61803 85 ARG B O 1
ATOM 4243 N N . VAL B 1 78 ? -2.57643 -30.67505 -11.28964 1.000 22.92625 86 VAL B N 1
ATOM 4244 C CA . VAL B 1 78 ? -1.40503 -31.33701 -10.72148 1.000 25.88453 86 VAL B CA 1
ATOM 4245 C C . VAL B 1 78 ? -0.14927 -30.79573 -11.39606 1.000 26.13434 86 VAL B C 1
ATOM 4246 O O . VAL B 1 78 ? -0.11061 -30.61393 -12.61837 1.000 26.07285 86 VAL B O 1
ATOM 4250 N N . VAL B 1 79 ? 0.87638 -30.52808 -10.60064 1.000 29.01974 87 VAL B N 1
ATOM 4251 C CA . VAL B 1 79 ? 2.11350 -29.94003 -11.09817 1.000 32.41128 87 VAL B CA 1
ATOM 4252 C C . VAL B 1 79 ? 3.17830 -31.02917 -11.12730 1.000 33.70023 87 VAL B C 1
ATOM 4253 O O . VAL B 1 79 ? 3.58542 -31.54357 -10.07941 1.000 34.14387 87 VAL B O 1
ATOM 4257 N N . LEU B 1 80 ? 3.62287 -31.37951 -12.32594 1.000 35.34599 88 LEU B N 1
ATOM 4258 C CA . LEU B 1 80 ? 4.63369 -32.39106 -12.58321 1.000 38.89704 88 LEU B CA 1
ATOM 4259 C C . LEU B 1 80 ? 5.89159 -31.75898 -13.16649 1.000 40.59875 88 LEU B C 1
ATOM 4260 O O . LEU B 1 80 ? 5.89702 -30.58143 -13.54202 1.000 38.66649 88 LEU B O 1
ATOM 4265 N N . PRO B 1 81 ? 6.99729 -32.51332 -13.23003 1.000 43.56876 89 PRO B N 1
ATOM 4266 C CA . PRO B 1 81 ? 8.19392 -32.00053 -13.92583 1.000 44.22462 89 PRO B CA 1
ATOM 4267 C C . PRO B 1 81 ? 7.93594 -31.52572 -15.34702 1.000 44.64402 89 PRO B C 1
ATOM 4268 O O . PRO B 1 81 ? 8.43113 -30.46212 -15.74003 1.000 45.52277 89 PRO B O 1
ATOM 4272 N N . ALA B 1 82 ? 7.17925 -32.29155 -16.13642 1.000 44.74833 90 ALA B N 1
ATOM 4273 C CA . ALA B 1 82 ? 6.89188 -31.90301 -17.51299 1.000 44.20265 90 ALA B CA 1
ATOM 4274 C C . ALA B 1 82 ? 6.02456 -30.65450 -17.61058 1.000 42.01235 90 ALA B C 1
ATOM 4275 O O . ALA B 1 82 ? 5.94238 -30.06336 -18.69325 1.000 43.83162 90 ALA B O 1
ATOM 4277 N N . GLY B 1 83 ? 5.38626 -30.24114 -16.52680 1.000 36.46386 91 GLY B N 1
ATOM 4278 C CA . GLY B 1 83 ? 4.58968 -29.03669 -16.51597 1.000 32.66077 91 GLY B CA 1
ATOM 4279 C C . GLY B 1 83 ? 3.31282 -29.25335 -15.73545 1.000 29.62773 91 GLY B C 1
ATOM 4280 O O . GLY B 1 83 ? 3.12754 -30.27587 -15.07290 1.000 30.96822 91 GLY B O 1
ATOM 4281 N N . ALA B 1 84 ? 2.41977 -28.27023 -15.81865 1.000 26.37475 92 ALA B N 1
ATOM 4282 C CA . ALA B 1 84 ? 1.13859 -28.35228 -15.12914 1.000 24.45721 92 ALA B CA 1
ATOM 4283 C C . ALA B 1 84 ? 0.15527 -29.12956 -15.98737 1.000 22.37913 92 ALA B C 1
ATOM 4284 O O . ALA B 1 84 ? 0.04572 -28.88898 -17.19219 1.000 20.62521 92 ALA B O 1
ATOM 4286 N N . TYR B 1 85 ? -0.55465 -30.06657 -15.36692 1.000 20.35856 93 TYR B N 1
ATOM 4287 C CA . TYR B 1 85 ? -1.52898 -30.88220 -16.06637 1.000 19.78242 93 TYR B CA 1
ATOM 4288 C C . TYR B 1 85 ? -2.86161 -30.83973 -15.33687 1.000 17.90871 93 TYR B C 1
ATOM 4289 O O . TYR B 1 85 ? -2.92133 -30.69156 -14.11347 1.000 18.33948 93 TYR B O 1
ATOM 4298 N N . ARG B 1 86 ? -3.93306 -30.94208 -16.10974 1.000 16.90040 94 ARG B N 1
ATOM 4299 C CA . ARG B 1 86 ? -5.27193 -31.10612 -15.56769 1.000 16.34497 94 ARG B CA 1
ATOM 4300 C C . ARG B 1 86 ? -5.56779 -32.59796 -15.52493 1.000 15.17891 94 ARG B C 1
ATOM 4301 O O . ARG B 1 86 ? -5.42930 -33.28777 -16.54638 1.000 17.25503 94 ARG B O 1
ATOM 4309 N N . ALA B 1 87 ? -5.92219 -33.10460 -14.34213 1.000 14.23459 95 ALA B N 1
ATOM 4310 C CA . ALA B 1 87 ? -6.38275 -34.48063 -14.19150 1.000 15.26261 95 ALA B CA 1
ATOM 4311 C C . ALA B 1 87 ? -7.90407 -34.49743 -14.17124 1.000 15.98343 95 ALA B C 1
ATOM 4312 O O . ALA B 1 87 ? -8.52269 -33.71672 -13.44233 1.000 19.07402 95 ALA B O 1
ATOM 4314 N N . LEU B 1 88 ? -8.49710 -35.37759 -14.97735 1.000 16.00236 96 LEU B N 1
ATOM 4315 C CA . LEU B 1 88 ? -9.94501 -35.51651 -15.08813 1.000 16.57862 96 LEU B CA 1
ATOM 4316 C C . LEU B 1 88 ? -10.32852 -36.95216 -14.76246 1.000 18.60570 96 LEU B C 1
ATOM 4317 O O . LEU B 1 88 ? -9.70813 -37.89102 -15.27041 1.000 19.22232 96 LEU B O 1
ATOM 4322 N N . LEU B 1 89 ? -11.37036 -37.12499 -13.95209 1.000 18.04606 97 LEU B N 1
ATOM 4323 C CA . LEU B 1 89 ? -11.79121 -38.44945 -13.50995 1.000 17.64742 97 LEU B CA 1
ATOM 4324 C C . LEU B 1 89 ? -13.27221 -38.64884 -13.79291 1.000 17.84975 97 LEU B C 1
ATOM 4325 O O . LEU B 1 89 ? -14.08974 -37.77598 -13.47952 1.000 20.56874 97 LEU B O 1
ATOM 4330 N N . HIS B 1 90 ? -13.61376 -39.78963 -14.39920 1.000 15.49604 98 HIS B N 1
ATOM 4331 C CA . HIS B 1 90 ? -15.00624 -40.20500 -14.53680 1.000 15.59604 98 HIS B CA 1
ATOM 4332 C C . HIS B 1 90 ? -15.05465 -41.72305 -14.45034 1.000 16.13104 98 HIS B C 1
ATOM 4333 O O . HIS B 1 90 ? -14.02147 -42.39934 -14.43506 1.000 17.81333 98 HIS B O 1
ATOM 4340 N N . GLU B 1 91 ? -16.26647 -42.25998 -14.38708 1.000 18.40168 99 GLU B N 1
ATOM 4341 C CA . GLU B 1 91 ? -16.45354 -43.69955 -14.33112 1.000 21.35143 99 GLU B CA 1
ATOM 4342 C C . GLU B 1 91 ? -17.05186 -44.19923 -15.63828 1.000 19.98394 99 GLU B C 1
ATOM 4343 O O . GLU B 1 91 ? -17.93580 -43.56299 -16.21909 1.000 21.16749 99 GLU B O 1
ATOM 4349 N N . SER B 1 92 ? -16.52527 -45.32050 -16.11676 1.000 18.14436 100 SER B N 1
ATOM 4350 C CA . SER B 1 92 ? -17.02270 -45.96044 -17.32122 1.000 16.99725 100 SER B CA 1
ATOM 4351 C C . SER B 1 92 ? -16.74442 -47.44415 -17.19145 1.000 17.79137 100 SER B C 1
ATOM 4352 O O . SER B 1 92 ? -15.65095 -47.84064 -16.77914 1.000 16.93844 100 SER B O 1
ATOM 4355 N N . ASP B 1 93 ? -17.73721 -48.25736 -17.53895 1.000 17.00451 101 ASP B N 1
ATOM 4356 C CA . ASP B 1 93 ? -17.54834 -49.70284 -17.63964 1.000 17.07407 101 ASP B CA 1
ATOM 4357 C C . ASP B 1 93 ? -17.05202 -50.30115 -16.32327 1.000 18.24234 101 ASP B C 1
ATOM 4358 O O . ASP B 1 93 ? -16.25351 -51.23950 -16.31507 1.000 20.20632 101 ASP B O 1
ATOM 4363 N N . GLY B 1 94 ? -17.50165 -49.75148 -15.20344 1.000 19.05721 102 GLY B N 1
ATOM 4364 C CA . GLY B 1 94 ? -17.03436 -50.24253 -13.92297 1.000 19.59961 102 GLY B CA 1
ATOM 4365 C C . GLY B 1 94 ? -15.59832 -49.91974 -13.59613 1.000 20.50743 102 GLY B C 1
ATOM 4366 O O . GLY B 1 94 ? -15.04777 -50.49748 -12.64881 1.000 19.54804 102 GLY B O 1
ATOM 4367 N N . LEU B 1 95 ? -14.98410 -49.00019 -14.33376 1.000 20.24732 103 LEU B N 1
ATOM 4368 C CA . LEU B 1 95 ? -13.60843 -48.58670 -14.12046 1.000 16.09755 103 LEU B CA 1
ATOM 4369 C C . LEU B 1 95 ? -13.57515 -47.10656 -13.76778 1.000 15.79756 103 LEU B C 1
ATOM 4370 O O . LEU B 1 95 ? -14.45157 -46.33272 -14.16140 1.000 17.96869 103 LEU B O 1
ATOM 4375 N N . THR B 1 96 ? -12.54858 -46.71061 -13.02889 1.000 17.12116 104 THR B N 1
ATOM 4376 C CA . THR B 1 96 ? -12.29198 -45.30384 -12.78023 1.000 16.69246 104 THR B CA 1
ATOM 4377 C C . THR B 1 96 ? -11.32647 -44.83257 -13.85884 1.000 16.17770 104 THR B C 1
ATOM 4378 O O . THR B 1 96 ? -10.21520 -45.35755 -13.97223 1.000 17.49707 104 THR B O 1
ATOM 4382 N N . VAL B 1 97 ? -11.75934 -43.87032 -14.66658 1.000 15.54521 105 VAL B N 1
ATOM 4383 C CA . VAL B 1 97 ? -10.99832 -43.43271 -15.83328 1.000 15.39928 105 VAL B CA 1
ATOM 4384 C C . VAL B 1 97 ? -10.33519 -42.09731 -15.52479 1.000 16.56498 105 VAL B C 1
ATOM 4385 O O . VAL B 1 97 ? -11.01074 -41.10794 -15.22086 1.000 17.69770 105 VAL B O 1
ATOM 4389 N N . LEU B 1 98 ? -9.00937 -42.07187 -15.61228 1.000 16.47189 106 LEU B N 1
ATOM 4390 C CA . LEU B 1 98 ? -8.21436 -40.87831 -15.37950 1.000 16.55646 106 LEU B CA 1
ATOM 4391 C C . LEU B 1 98 ? -7.62371 -40.39689 -16.69894 1.000 16.33792 106 LEU B C 1
ATOM 4392 O O . LEU B 1 98 ? -6.99327 -41.17333 -17.42807 1.000 16.07015 106 LEU B O 1
ATOM 4397 N N . GLU B 1 99 ? -7.81619 -39.11560 -16.99209 1.000 15.26746 107 GLU B N 1
ATOM 4398 C CA . GLU B 1 99 ? -7.22726 -38.47478 -18.15650 1.000 15.77723 107 GLU B CA 1
ATOM 4399 C C . GLU B 1 99 ? -6.36736 -37.30453 -17.71271 1.000 16.38458 107 GLU B C 1
ATOM 4400 O O . GLU B 1 99 ? -6.73677 -36.56014 -16.79599 1.000 16.31391 107 GLU B O 1
ATOM 4406 N N . LEU B 1 100 ? -5.22126 -37.15034 -18.36753 1.000 14.67384 108 LEU B N 1
ATOM 4407 C CA . LEU B 1 100 ? -4.30710 -36.04560 -18.10618 1.000 15.29488 108 LEU B CA 1
ATOM 4408 C C . LEU B 1 100 ? -4.05160 -35.29039 -19.40399 1.000 14.51262 108 LEU B C 1
ATOM 4409 O O . LEU B 1 100 ? -3.72223 -35.89982 -20.42388 1.000 14.53765 108 LEU B O 1
ATOM 4414 N N . GLU B 1 101 ? -4.20431 -33.97596 -19.36723 1.000 14.79396 109 GLU B N 1
ATOM 4415 C CA . GLU B 1 101 ? -3.90453 -33.12039 -20.50775 1.000 15.70220 109 GLU B CA 1
ATOM 4416 C C . GLU B 1 101 ? -3.27938 -31.83227 -19.99404 1.000 13.71763 109 GLU B C 1
ATOM 4417 O O . GLU B 1 101 ? -3.40158 -31.51291 -18.80981 1.000 15.51068 109 GLU B O 1
ATOM 4423 N N . PRO B 1 102 ? -2.60309 -31.07354 -20.85366 1.000 14.76692 110 PRO B N 1
ATOM 4424 C CA . PRO B 1 102 ? -1.93425 -29.85789 -20.36864 1.000 14.78597 110 PRO B CA 1
ATOM 4425 C C . PRO B 1 102 ? -2.92833 -28.89977 -19.72472 1.000 12.56931 110 PRO B C 1
ATOM 4426 O O . PRO B 1 102 ? -4.03270 -28.69121 -20.23467 1.000 16.47393 110 PRO B O 1
ATOM 4430 N N . ALA B 1 103 ? -2.52543 -28.31281 -18.59652 1.000 14.83442 111 ALA B N 1
ATOM 4431 C CA . ALA B 1 103 ? -3.39839 -27.40043 -17.86600 1.000 16.54173 111 ALA B CA 1
ATOM 4432 C C . ALA B 1 103 ? -3.36311 -25.98672 -18.44468 1.000 16.93540 111 ALA B C 1
ATOM 4433 O O . ALA B 1 103 ? -2.45708 -25.60310 -19.19376 1.000 19.91552 111 ALA B O 1
ATOM 4435 N N . GLU B 1 104 ? -4.36994 -25.19642 -18.06421 1.000 16.89845 112 GLU B N 1
ATOM 4436 C CA . GLU B 1 104 ? -4.40313 -23.78999 -18.44388 1.000 15.89288 112 GLU B CA 1
ATOM 4437 C C . GLU B 1 104 ? -3.19754 -23.06867 -17.86201 1.000 17.82902 112 GLU B C 1
ATOM 4438 O O . GLU B 1 104 ? -2.90093 -23.19735 -16.67306 1.000 18.71742 112 GLU B O 1
ATOM 4444 N N . LEU B 1 105 ? -2.49827 -22.30880 -18.70190 1.000 19.43445 113 LEU B N 1
ATOM 4445 C CA . LEU B 1 105 ? -1.30176 -21.61366 -18.24300 1.000 22.01934 113 LEU B CA 1
ATOM 4446 C C . LEU B 1 105 ? -1.49420 -20.11681 -18.01172 1.000 21.50401 113 LEU B C 1
ATOM 4447 O O . LEU B 1 105 ? -0.61801 -19.49102 -17.40499 1.000 21.83544 113 LEU B O 1
ATOM 4452 N N . GLN B 1 106 ? -2.61159 -19.52756 -18.45208 1.000 20.53242 114 GLN B N 1
ATOM 4453 C CA . GLN B 1 106 ? -2.84389 -18.10259 -18.24427 1.000 23.09771 114 GLN B CA 1
ATOM 4454 C C . GLN B 1 106 ? -3.50005 -17.88877 -16.88623 1.000 23.05230 114 GLN B C 1
ATOM 4455 O O . GLN B 1 106 ? -4.61709 -18.37781 -16.66905 1.000 23.50155 114 GLN B O 1
ATOM 4461 N N . PRO B 1 107 ? -2.85645 -17.18501 -15.95269 1.000 25.49449 115 PRO B N 1
ATOM 4462 C CA . PRO B 1 107 ? -3.47352 -16.99747 -14.63069 1.000 24.18857 115 PRO B CA 1
ATOM 4463 C C . PRO B 1 107 ? -4.77493 -16.23079 -14.68677 1.000 24.26260 115 PRO B C 1
ATOM 4464 O O . PRO B 1 107 ? -5.67036 -16.49100 -13.87430 1.000 26.40494 115 PRO B O 1
ATOM 4468 N N . GLY B 1 108 ? -4.90584 -15.29814 -15.62456 1.000 25.07463 116 GLY B N 1
ATOM 4469 C CA . GLY B 1 108 ? -6.07954 -14.46865 -15.76600 1.000 22.18843 116 GLY B CA 1
ATOM 4470 C C . GLY B 1 108 ? -7.17800 -15.01359 -16.65033 1.000 20.84337 116 GLY B C 1
ATOM 4471 O O . GLY B 1 108 ? -8.10474 -14.26228 -16.97509 1.000 19.86159 116 GLY B O 1
ATOM 4472 N N . MET B 1 109 ? -7.11465 -16.29415 -17.03674 1.000 20.39735 117 MET B N 1
ATOM 4473 C CA . MET B 1 109 ? -8.13152 -16.86023 -17.92092 1.000 18.05615 117 MET B CA 1
ATOM 4474 C C . MET B 1 109 ? -9.53511 -16.64936 -17.36347 1.000 17.09631 117 MET B C 1
ATOM 4475 O O . MET B 1 109 ? -10.42608 -16.16119 -18.06854 1.000 17.25643 117 MET B O 1
ATOM 4480 N N . GLU B 1 110 ? -9.75538 -17.01513 -16.09475 1.000 18.52814 118 GLU B N 1
ATOM 4481 C CA . GLU B 1 110 ? -11.10937 -16.93857 -15.54855 1.000 19.19141 118 GLU B CA 1
ATOM 4482 C C . GLU B 1 110 ? -11.58412 -15.49935 -15.39389 1.000 17.29672 118 GLU B C 1
ATOM 4483 O O . GLU B 1 110 ? -12.78466 -15.23552 -15.51786 1.000 16.81242 118 GLU B O 1
ATOM 4489 N N . GLU B 1 111 ? -10.66420 -14.56893 -15.11141 1.000 19.14009 119 GLU B N 1
ATOM 4490 C CA . GLU B 1 111 ? -11.01037 -13.15081 -15.09385 1.000 19.13262 119 GLU B CA 1
ATOM 4491 C C . GLU B 1 111 ? -11.48266 -12.70327 -16.46812 1.000 18.67309 119 GLU B C 1
ATOM 4492 O O . GLU B 1 111 ? -12.49665 -12.00145 -16.59523 1.000 18.47533 119 GLU B O 1
ATOM 4498 N N . THR B 1 112 ? -10.76714 -13.12077 -17.51423 1.000 19.71016 120 THR B N 1
ATOM 4499 C CA . THR B 1 112 ? -11.20818 -12.82935 -18.87005 1.000 20.98088 120 THR B CA 1
ATOM 4500 C C . THR B 1 112 ? -12.55518 -13.48207 -19.15233 1.000 18.45319 120 THR B C 1
ATOM 4501 O O . THR B 1 112 ? -13.43227 -12.86830 -19.77666 1.000 20.10373 120 THR B O 1
ATOM 4505 N N . ALA B 1 113 ? -12.74770 -14.71780 -18.67246 1.000 16.95782 121 ALA B N 1
ATOM 4506 C CA . ALA B 1 113 ? -14.01235 -15.41414 -18.90390 1.000 17.20122 121 ALA B CA 1
ATOM 4507 C C . ALA B 1 113 ? -15.18669 -14.65592 -18.29278 1.000 15.58556 121 ALA B C 1
ATOM 4508 O O . ALA B 1 113 ? -16.24306 -14.52740 -18.92146 1.000 18.10262 121 ALA B O 1
ATOM 4510 N N . LEU B 1 114 ? -15.02908 -14.15145 -17.06545 1.000 17.25514 122 LEU B N 1
ATOM 4511 C CA . LEU B 1 114 ? -16.10248 -13.35910 -16.46049 1.000 17.16594 122 LEU B CA 1
ATOM 4512 C C . LEU B 1 114 ? -16.40351 -12.10132 -17.26849 1.000 18.15166 122 LEU B C 1
ATOM 4513 O O . LEU B 1 114 ? -17.56665 -11.69850 -17.39016 1.000 18.54187 122 LEU B O 1
ATOM 4518 N N . GLU B 1 115 ? -15.37549 -11.46360 -17.83116 1.000 18.23662 123 GLU B N 1
ATOM 4519 C CA . GLU B 1 115 ? -15.62603 -10.26296 -18.62548 1.000 20.64068 123 GLU B CA 1
ATOM 4520 C C . GLU B 1 115 ? -16.46492 -10.57101 -19.86155 1.000 21.25187 123 GLU B C 1
ATOM 4521 O O . GLU B 1 115 ? -17.37931 -9.80756 -20.20347 1.000 22.70886 123 GLU B O 1
ATOM 4527 N N . VAL B 1 116 ? -16.19010 -11.68824 -20.54230 1.000 20.67264 124 VAL B N 1
ATOM 4528 C CA . VAL B 1 116 ? -17.01458 -11.98716 -21.70897 1.000 21.71888 124 VAL B CA 1
ATOM 4529 C C . VAL B 1 116 ? -18.40540 -12.46635 -21.30037 1.000 20.47037 124 VAL B C 1
ATOM 4530 O O . VAL B 1 116 ? -19.38524 -12.21490 -22.01677 1.000 19.84758 124 VAL B O 1
ATOM 4534 N N . VAL B 1 117 ? -18.52365 -13.14473 -20.14939 1.000 18.84279 125 VAL B N 1
ATOM 4535 C CA . VAL B 1 117 ? -19.84430 -13.47583 -19.60828 1.000 18.50754 125 VAL B CA 1
ATOM 4536 C C . VAL B 1 117 ? -20.68114 -12.21509 -19.41375 1.000 20.72964 125 VAL B C 1
ATOM 4537 O O . VAL B 1 117 ? -21.88333 -12.20049 -19.70650 1.000 22.04177 125 VAL B O 1
ATOM 4541 N N . ARG B 1 118 ? -20.06081 -11.13688 -18.92493 1.000 19.32130 126 ARG B N 1
ATOM 4542 C CA . ARG B 1 118 ? -20.77646 -9.87243 -18.74419 1.000 20.55224 126 ARG B CA 1
ATOM 4543 C C . ARG B 1 118 ? -21.30390 -9.32910 -20.06396 1.000 24.46632 126 ARG B C 1
ATOM 4544 O O . ARG B 1 118 ? -22.40340 -8.75964 -20.11369 1.000 25.17831 126 ARG B O 1
ATOM 4552 N N . ARG B 1 119 ? -20.52030 -9.46371 -21.13666 1.000 25.16804 127 ARG B N 1
ATOM 4553 C CA . ARG B 1 119 ? -20.96595 -8.99505 -22.44495 1.000 28.97846 127 ARG B CA 1
ATOM 4554 C C . ARG B 1 119 ? -22.16472 -9.79504 -22.93245 1.000 31.16251 127 ARG B C 1
ATOM 4555 O O . ARG B 1 119 ? -23.08302 -9.24489 -23.56028 1.000 31.44314 127 ARG B O 1
ATOM 4563 N N . LEU B 1 120 ? -22.18342 -11.09476 -22.64889 1.000 34.49794 128 LEU B N 1
ATOM 4564 C CA . LEU B 1 120 ? -23.28881 -11.92502 -23.10307 1.000 35.55083 128 LEU B CA 1
ATOM 4565 C C . LEU B 1 120 ? -24.48101 -11.87946 -22.15346 1.000 41.13603 128 LEU B C 1
ATOM 4566 O O . LEU B 1 120 ? -25.61272 -12.11498 -22.59318 1.000 41.95606 128 LEU B O 1
ATOM 4571 N N . VAL B 1 121 ? -24.26241 -11.55888 -20.87560 1.000 45.89932 129 VAL B N 1
ATOM 4572 C CA . VAL B 1 121 ? -25.36474 -11.34726 -19.93998 1.000 51.33258 129 VAL B CA 1
ATOM 4573 C C . VAL B 1 121 ? -25.47174 -9.86381 -19.59204 1.000 57.63863 129 VAL B C 1
ATOM 4574 O O . VAL B 1 121 ? -25.84885 -9.49382 -18.47320 1.000 58.90993 129 VAL B O 1
ATOM 4578 N N . SER B 1 122 ? -25.16257 -9.00275 -20.56051 1.000 61.80365 130 SER B N 1
ATOM 4579 C CA . SER B 1 122 ? -25.35332 -7.57377 -20.36802 1.000 66.29233 130 SER B CA 1
ATOM 4580 C C . SER B 1 122 ? -26.80769 -7.30233 -19.98576 1.000 69.78797 130 SER B C 1
ATOM 4581 O O . SER B 1 122 ? -27.70174 -8.07766 -20.34106 1.000 70.59028 130 SER B O 1
ATOM 4584 N N . PRO B 1 123 ? -27.07098 -6.22581 -19.22645 1.000 71.76224 131 PRO B N 1
ATOM 4585 C CA . PRO B 1 123 ? -28.46306 -5.85286 -18.94066 1.000 72.46400 131 PRO B CA 1
ATOM 4586 C C . PRO B 1 123 ? -29.29831 -5.85614 -20.20979 1.000 71.90895 131 PRO B C 1
ATOM 4587 O O . PRO B 1 123 ? -29.34433 -4.87071 -20.95237 1.000 71.96209 131 PRO B O 1
ATOM 4591 N N . LEU B 1 124 ? -29.93925 -6.99685 -20.46742 1.000 71.54642 132 LEU B N 1
ATOM 4592 C CA . LEU B 1 124 ? -30.60674 -7.29082 -21.73465 1.000 71.04500 132 LEU B CA 1
ATOM 4593 C C . LEU B 1 124 ? -29.62401 -7.18619 -22.90709 1.000 70.02184 132 LEU B C 1
ATOM 4594 O O . LEU B 1 124 ? -29.65803 -6.26244 -23.72382 1.000 67.56823 132 LEU B O 1
ATOM 4599 N N . ALA B 1 125 ? -28.72253 -8.16582 -22.94539 1.000 71.05693 133 ALA B N 1
ATOM 4600 C CA . ALA B 1 125 ? -27.87410 -8.36763 -24.10873 1.000 71.89067 133 ALA B CA 1
ATOM 4601 C C . ALA B 1 125 ? -28.70449 -8.99388 -25.21912 1.000 72.43977 133 ALA B C 1
ATOM 4602 O O . ALA B 1 125 ? -29.48730 -9.91796 -24.98072 1.000 73.12196 133 ALA B O 1
ATOM 4604 N N . GLY B 1 126 ? -28.53641 -8.48275 -26.43518 1.000 71.82925 134 GLY B N 1
ATOM 4605 C CA . GLY B 1 126 ? -29.43194 -8.83761 -27.51784 1.000 70.54675 134 GLY B CA 1
ATOM 4606 C C . GLY B 1 126 ? -30.70116 -8.01703 -27.43802 1.000 69.00645 134 GLY B C 1
ATOM 4607 O O . GLY B 1 126 ? -31.81159 -8.55659 -27.46590 1.000 67.39349 134 GLY B O 1
ATOM 4608 N N . VAL B 1 127 ? -30.53188 -6.69428 -27.32609 1.000 68.81698 135 VAL B N 1
ATOM 4609 C CA . VAL B 1 127 ? -31.65140 -5.77365 -27.14307 1.000 66.79273 135 VAL B CA 1
ATOM 4610 C C . VAL B 1 127 ? -32.24691 -5.29522 -28.46069 1.000 64.57696 135 VAL B C 1
ATOM 4611 O O . VAL B 1 127 ? -33.26847 -4.58966 -28.45092 1.000 65.34033 135 VAL B O 1
ATOM 4615 N N . LYS B 1 128 ? -31.63386 -5.63427 -29.59987 1.000 59.60441 136 LYS B N 1
ATOM 4616 C CA . LYS B 1 128 ? -32.23445 -5.38573 -30.90339 1.000 53.88545 136 LYS B CA 1
ATOM 4617 C C . LYS B 1 128 ? -31.97992 -6.60616 -31.79102 1.000 49.97291 136 LYS B C 1
ATOM 4618 O O . LYS B 1 128 ? -31.22677 -6.56773 -32.75780 1.000 51.09567 136 LYS B O 1
ATOM 4624 N N . GLY B 1 129 ? -32.61364 -7.70960 -31.43277 1.000 44.49140 137 GLY B N 1
ATOM 4625 C CA . GLY B 1 129 ? -32.73069 -8.89188 -32.26240 1.000 39.87150 137 GLY B CA 1
ATOM 4626 C C . GLY B 1 129 ? -31.89278 -10.03738 -31.71127 1.000 34.86556 137 GLY B C 1
ATOM 4627 O O . GLY B 1 129 ? -30.74378 -9.85219 -31.28019 1.000 32.38210 137 GLY B O 1
ATOM 4628 N N . THR B 1 130 ? -32.47241 -11.24421 -31.73477 1.000 32.96978 138 THR B N 1
ATOM 4629 C CA . THR B 1 130 ? -31.72307 -12.43508 -31.35672 1.000 31.64766 138 THR B CA 1
ATOM 4630 C C . THR B 1 130 ? -30.51785 -12.66115 -32.25548 1.000 27.97273 138 THR B C 1
ATOM 4631 O O . THR B 1 130 ? -29.58123 -13.35091 -31.84313 1.000 27.05710 138 THR B O 1
ATOM 4635 N N . GLN B 1 131 ? -30.51949 -12.10650 -33.47198 1.000 25.11988 139 GLN B N 1
ATOM 4636 C CA . GLN B 1 131 ? -29.31367 -12.15047 -34.29148 1.000 22.86069 139 GLN B CA 1
ATOM 4637 C C . GLN B 1 131 ? -28.13914 -11.52014 -33.55289 1.000 20.19332 139 GLN B C 1
ATOM 4638 O O . GLN B 1 131 ? -27.01314 -12.03539 -33.60631 1.000 19.62226 139 GLN B O 1
ATOM 4644 N N . ALA B 1 132 ? -28.39177 -10.42824 -32.81758 1.000 20.99273 140 ALA B N 1
ATOM 4645 C CA . ALA B 1 132 ? -27.32695 -9.80215 -32.03211 1.000 19.81406 140 ALA B CA 1
ATOM 4646 C C . ALA B 1 132 ? -26.82377 -10.72497 -30.92947 1.000 20.44776 140 ALA B C 1
ATOM 4647 O O . ALA B 1 132 ? -25.63066 -10.70906 -30.60231 1.000 20.35605 140 ALA B O 1
ATOM 4649 N N . LEU B 1 133 ? -27.72108 -11.51618 -30.32645 1.000 20.24100 141 LEU B N 1
ATOM 4650 C CA . LEU B 1 133 ? -27.30134 -12.49257 -29.32560 1.000 20.13067 141 LEU B CA 1
ATOM 4651 C C . LEU B 1 133 ? -26.38262 -13.52508 -29.94682 1.000 16.50498 141 LEU B C 1
ATOM 4652 O O . LEU B 1 133 ? -25.34353 -13.86949 -29.37668 1.000 18.26133 141 LEU B O 1
ATOM 4657 N N . LEU B 1 134 ? -26.75304 -14.03026 -31.12591 1.000 16.36275 142 LEU B N 1
ATOM 4658 C CA . LEU B 1 134 ? -25.92410 -15.02593 -31.79703 1.000 14.90195 142 LEU B CA 1
ATOM 4659 C C . LEU B 1 134 ? -24.54495 -14.46988 -32.12472 1.000 14.76772 142 LEU B C 1
ATOM 4660 O O . LEU B 1 134 ? -23.53615 -15.15226 -31.92617 1.000 15.29622 142 LEU B O 1
ATOM 4665 N N . GLN B 1 135 ? -24.47831 -13.22542 -32.61287 1.000 14.71182 143 GLN B N 1
ATOM 4666 C CA . GLN B 1 135 ? -23.18296 -12.63568 -32.93403 1.000 14.92790 143 GLN B CA 1
ATOM 4667 C C . GLN B 1 135 ? -22.34461 -12.43468 -31.67780 1.000 16.79133 143 GLN B C 1
ATOM 4668 O O . GLN B 1 135 ? -21.13861 -12.69150 -31.68404 1.000 17.27244 143 GLN B O 1
ATOM 4674 N N . THR B 1 136 ? -22.95621 -11.95770 -30.59609 1.000 15.04872 144 THR B N 1
ATOM 4675 C CA . THR B 1 136 ? -22.19431 -11.77412 -29.36471 1.000 15.37083 144 THR B CA 1
ATOM 4676 C C . THR B 1 136 ? -21.63386 -13.10337 -28.86577 1.000 15.60894 144 THR B C 1
ATOM 4677 O O . THR B 1 136 ? -20.47529 -13.17617 -28.43912 1.000 16.07198 144 THR B O 1
ATOM 4681 N N . ALA B 1 137 ? -22.42018 -14.18008 -28.96136 1.000 14.42735 145 ALA B N 1
ATOM 4682 C CA . ALA B 1 137 ? -21.91335 -15.49267 -28.55793 1.000 16.18029 145 ALA B CA 1
ATOM 4683 C C . ALA B 1 137 ? -20.74036 -15.93566 -29.43077 1.000 15.28760 145 ALA B C 1
ATOM 4684 O O . ALA B 1 137 ? -19.74139 -16.46398 -28.92224 1.000 16.29949 145 ALA B O 1
ATOM 4686 N N . ALA B 1 138 ? -20.84382 -15.74542 -30.74815 1.000 15.62567 146 ALA B N 1
ATOM 4687 C CA . ALA B 1 138 ? -19.74105 -16.10894 -31.63271 1.000 15.50938 146 ALA B CA 1
ATOM 4688 C C . ALA B 1 138 ? -18.50301 -15.29295 -31.30141 1.000 14.79787 146 ALA B C 1
ATOM 4689 O O . ALA B 1 138 ? -17.39055 -15.83342 -31.19957 1.000 14.33140 146 ALA B O 1
ATOM 4691 N N . ASP B 1 139 ? -18.68783 -13.98290 -31.10493 1.000 14.88446 147 ASP B N 1
ATOM 4692 C CA . ASP B 1 139 ? -17.55940 -13.09552 -30.82695 1.000 13.78338 147 ASP B CA 1
ATOM 4693 C C . ASP B 1 139 ? -16.89296 -13.42485 -29.49906 1.000 14.74267 147 ASP B C 1
ATOM 4694 O O . ASP B 1 139 ? -15.66082 -13.40398 -29.40485 1.000 16.09490 147 ASP B O 1
ATOM 4699 N N . THR B 1 140 ? -17.68031 -13.70499 -28.45777 1.000 15.78092 148 THR B N 1
ATOM 4700 C CA . THR B 1 140 ? -17.09308 -13.94772 -27.13999 1.000 16.02792 148 THR B CA 1
ATOM 4701 C C . THR B 1 140 ? -16.37948 -15.29354 -27.08169 1.000 15.01434 148 THR B C 1
ATOM 4702 O O . THR B 1 140 ? -15.31767 -15.41356 -26.45681 1.000 16.33076 148 THR B O 1
ATOM 4706 N N . VAL B 1 141 ? -16.94633 -16.32098 -27.71267 1.000 14.34781 149 VAL B N 1
ATOM 4707 C CA . VAL B 1 141 ? -16.24193 -17.59437 -27.79431 1.000 15.35960 149 VAL B CA 1
ATOM 4708 C C . VAL B 1 141 ? -14.93778 -17.44219 -28.57112 1.000 15.67485 149 VAL B C 1
ATOM 4709 O O . VAL B 1 141 ? -13.89174 -17.96725 -28.16284 1.000 17.62075 149 VAL B O 1
ATOM 4713 N N . ARG B 1 142 ? -14.96003 -16.69920 -29.68029 1.000 14.60231 150 ARG B N 1
ATOM 4714 C CA . ARG B 1 142 ? -13.71407 -16.47369 -30.41449 1.000 15.26567 150 ARG B CA 1
ATOM 4715 C C . ARG B 1 142 ? -12.68946 -15.71919 -29.56754 1.000 16.78825 150 ARG B C 1
ATOM 4716 O O . ARG B 1 142 ? -11.50181 -16.06912 -29.56228 1.000 18.17414 150 ARG B O 1
ATOM 4724 N N . ALA B 1 143 ? -13.13392 -14.70691 -28.81705 1.000 16.44888 151 ALA B N 1
ATOM 4725 C CA . ALA B 1 143 ? -12.21575 -13.97709 -27.94699 1.000 16.66774 151 ALA B CA 1
ATOM 4726 C C . ALA B 1 143 ? -11.60400 -14.89576 -26.89712 1.000 18.44150 151 ALA B C 1
ATOM 4727 O O . ALA B 1 143 ? -10.40126 -14.81616 -26.61641 1.000 21.33316 151 ALA B O 1
ATOM 4729 N N . LEU B 1 144 ? -12.41323 -15.78872 -26.32350 1.000 17.89367 152 LEU B N 1
ATOM 4730 C CA . LEU B 1 144 ? -11.94397 -16.64607 -25.24319 1.000 19.22322 152 LEU B CA 1
ATOM 4731 C C . LEU B 1 144 ? -11.06654 -17.78963 -25.74654 1.000 19.81725 152 LEU B C 1
ATOM 4732 O O . LEU B 1 144 ? -10.11591 -18.17529 -25.06324 1.000 20.94820 152 LEU B O 1
ATOM 4737 N N . THR B 1 145 ? -11.34964 -18.33981 -26.93329 1.000 20.83716 153 THR B N 1
ATOM 4738 C CA . THR B 1 145 ? -10.58130 -19.48108 -27.43147 1.000 20.49923 153 THR B CA 1
ATOM 4739 C C . THR B 1 145 ? -9.40384 -19.08853 -28.31082 1.000 22.38088 153 THR B C 1
ATOM 4740 O O . THR B 1 145 ? -8.42946 -19.84783 -28.39937 1.000 25.02554 153 THR B O 1
ATOM 4744 N N . GLY B 1 146 ? -9.47831 -17.95168 -28.99330 1.000 22.45735 154 GLY B N 1
ATOM 4745 C CA . GLY B 1 146 ? -8.48307 -17.65246 -30.00004 1.000 21.91787 154 GLY B CA 1
ATOM 4746 C C . GLY B 1 146 ? -8.60076 -18.44217 -31.28660 1.000 20.51357 154 GLY B C 1
ATOM 4747 O O . GLY B 1 146 ? -7.67796 -18.39694 -32.10492 1.000 21.73577 154 GLY B O 1
ATOM 4748 N N . PHE B 1 147 ? -9.70605 -19.15597 -31.50538 1.000 18.01969 155 PHE B N 1
ATOM 4749 C CA . PHE B 1 147 ? -9.87850 -19.89155 -32.75489 1.000 16.65341 155 PHE B CA 1
ATOM 4750 C C . PHE B 1 147 ? -10.09752 -18.94045 -33.93179 1.000 16.27271 155 PHE B C 1
ATOM 4751 O O . PHE B 1 147 ? -10.74503 -17.89706 -33.79916 1.000 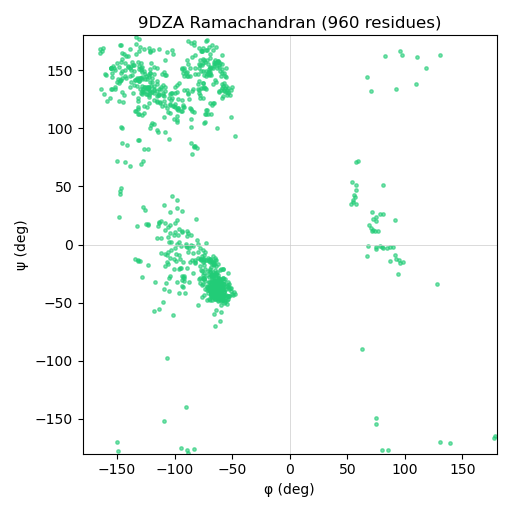17.39396 155 PHE B O 1
ATOM 4759 N N . ASP B 1 148 ? -9.57864 -19.33688 -35.10156 1.000 16.10434 156 ASP B N 1
ATOM 4760 C CA . ASP B 1 148 ? -9.65224 -18.49812 -36.29572 1.000 16.89004 156 ASP B CA 1
ATOM 4761 C C . ASP B 1 148 ? -11.09642 -18.20533 -36.70661 1.000 16.04774 156 ASP B C 1
ATOM 4762 O O . ASP B 1 148 ? -11.39213 -17.11288 -37.20736 1.000 18.77928 156 ASP B O 1
ATOM 4767 N N . ARG B 1 149 ? -12.00335 -19.17032 -36.53488 1.000 14.99786 157 ARG B N 1
ATOM 4768 C CA . ARG B 1 149 ? -13.36359 -19.03365 -37.04082 1.000 16.08591 157 ARG B CA 1
ATOM 4769 C C . ARG B 1 149 ? -14.32099 -19.68599 -36.05514 1.000 15.73727 157 ARG B C 1
ATOM 4770 O O . ARG B 1 149 ? -14.11329 -20.83546 -35.65555 1.000 16.71490 157 ARG B O 1
ATOM 4778 N N . VAL B 1 150 ? -15.36096 -18.95672 -35.65826 1.000 14.41664 158 VAL B N 1
ATOM 4779 C CA . VAL B 1 150 ? -16.37820 -19.47990 -34.75484 1.000 14.30397 158 VAL B CA 1
ATOM 4780 C C . VAL B 1 150 ? -17.73709 -19.27656 -35.40858 1.000 13.85745 158 VAL B C 1
ATOM 4781 O O . VAL B 1 150 ? -18.02970 -18.18554 -35.89838 1.000 16.59865 158 VAL B O 1
ATOM 4785 N N . MET B 1 151 ? -18.56023 -20.32294 -35.42405 1.000 12.91242 159 MET B N 1
ATOM 4786 C CA . MET B 1 151 ? -19.84571 -20.28437 -36.10786 1.000 11.96469 159 MET B CA 1
ATOM 4787 C C . MET B 1 151 ? -20.94799 -20.78959 -35.19234 1.000 13.68852 159 MET B C 1
ATOM 4788 O O . MET B 1 151 ? -20.76498 -21.75738 -34.45588 1.000 15.26340 159 MET B O 1
ATOM 4793 N N . VAL B 1 152 ? -22.10667 -20.14492 -35.25562 1.000 14.03316 160 VAL B N 1
ATOM 4794 C CA . VAL B 1 152 ? -23.30326 -20.62828 -34.58263 1.000 14.53462 160 VAL B CA 1
ATOM 4795 C C . VAL B 1 152 ? -24.12573 -21.39901 -35.60601 1.000 14.70300 160 VAL B C 1
ATOM 4796 O O . VAL B 1 152 ? -24.57831 -20.82759 -36.60560 1.000 15.17673 160 VAL B O 1
ATOM 4800 N N . TYR B 1 153 ? -24.32137 -22.69499 -35.35476 1.000 13.53821 161 TYR B N 1
ATOM 4801 C CA . TYR B 1 153 ? -24.92789 -23.62303 -36.30333 1.000 12.73780 161 TYR B CA 1
ATOM 4802 C C . TYR B 1 153 ? -26.24089 -24.12406 -35.71821 1.000 13.32028 161 TYR B C 1
ATOM 4803 O O . TYR B 1 153 ? -26.25152 -24.68397 -34.62150 1.000 16.97768 161 TYR B O 1
ATOM 4812 N N . ARG B 1 154 ? -27.34861 -23.91991 -36.43370 1.000 12.63612 162 ARG B N 1
ATOM 4813 C CA . ARG B 1 154 ? -28.66620 -24.32918 -35.95221 1.000 12.92483 162 ARG B CA 1
ATOM 4814 C C . ARG B 1 154 ? -29.19677 -25.52600 -36.74021 1.000 14.73245 162 ARG B C 1
ATOM 4815 O O . ARG B 1 154 ? -29.18973 -25.51455 -37.97797 1.000 16.59422 162 ARG B O 1
ATOM 4823 N N . PHE B 1 155 ? -29.69229 -26.53773 -36.01913 1.000 15.14763 163 PHE B N 1
ATOM 4824 C CA . PHE B 1 155 ? -30.35620 -27.67448 -36.64772 1.000 16.16937 163 PHE B CA 1
ATOM 4825 C C . PHE B 1 155 ? -31.77840 -27.30664 -37.04061 1.000 16.25744 163 PHE B C 1
ATOM 4826 O O . PHE B 1 155 ? -32.54674 -26.78886 -36.22304 1.000 17.47817 163 PHE B O 1
ATOM 4834 N N . ASP B 1 156 ? -32.12849 -27.59455 -38.29021 1.000 15.28752 164 ASP B N 1
ATOM 4835 C CA . ASP B 1 156 ? -33.48516 -27.40166 -38.75995 1.000 18.70539 164 ASP B CA 1
ATOM 4836 C C . ASP B 1 156 ? -34.30732 -28.66093 -38.49294 1.000 21.02918 164 ASP B C 1
ATOM 4837 O O . ASP B 1 156 ? -33.81313 -29.64997 -37.94665 1.000 19.99405 164 ASP B O 1
ATOM 4842 N N . ALA B 1 157 ? -35.58707 -28.62648 -38.88164 1.000 23.59543 165 ALA B N 1
ATOM 4843 C CA . ALA B 1 157 ? -36.51105 -29.67700 -38.46870 1.000 25.36571 165 ALA B CA 1
ATOM 4844 C C . ALA B 1 157 ? -36.11173 -31.05053 -38.99700 1.000 26.42701 165 ALA B C 1
ATOM 4845 O O . ALA B 1 157 ? -36.41492 -32.06509 -38.35933 1.000 28.16371 165 ALA B O 1
ATOM 4847 N N . ASP B 1 158 ? -35.44388 -31.11193 -40.15055 1.000 24.90088 166 ASP B N 1
ATOM 4848 C CA . ASP B 1 158 ? -35.01586 -32.37813 -40.73159 1.000 23.07546 166 ASP B CA 1
ATOM 4849 C C . ASP B 1 158 ? -33.59133 -32.76231 -40.34567 1.000 20.20906 166 ASP B C 1
ATOM 4850 O O . ASP B 1 158 ? -33.03032 -33.69424 -40.92944 1.000 23.19605 166 ASP B O 1
ATOM 4855 N N . TRP B 1 159 ? -32.99657 -32.05279 -39.39152 1.000 16.99765 167 TRP B N 1
ATOM 4856 C CA . TRP B 1 159 ? -31.65251 -32.25915 -38.84962 1.000 17.03899 167 TRP B CA 1
ATOM 4857 C C . TRP B 1 159 ? -30.52174 -31.80058 -39.76055 1.000 15.98047 167 TRP B C 1
ATOM 4858 O O . TRP B 1 159 ? -29.36066 -31.86374 -39.34947 1.000 15.52248 167 TRP B O 1
ATOM 4869 N N . HIS B 1 160 ? -30.80410 -31.33346 -40.97028 1.000 16.80538 168 HIS B N 1
ATOM 4870 C CA . HIS B 1 160 ? -29.79870 -30.52817 -41.63913 1.000 15.60703 168 HIS B CA 1
ATOM 4871 C C . HIS B 1 160 ? -29.68725 -29.20547 -40.89129 1.000 15.37057 168 HIS B C 1
ATOM 4872 O O . HIS B 1 160 ? -30.56279 -28.85094 -40.10670 1.000 18.49479 168 HIS B O 1
ATOM 4879 N N . GLY B 1 161 ? -28.56855 -28.49841 -41.07343 1.000 14.59047 169 GLY B N 1
ATOM 4880 C CA . GLY B 1 161 ? -28.32929 -27.28015 -40.33347 1.000 13.53687 169 GLY B CA 1
ATOM 4881 C C . GLY B 1 161 ? -27.84483 -26.13291 -41.20404 1.000 13.80148 169 GLY B C 1
ATOM 4882 O O . GLY B 1 161 ? -27.53708 -26.29681 -42.39032 1.000 14.08717 169 GLY B O 1
ATOM 4883 N N . GLU B 1 162 ? -27.75993 -24.95966 -40.57476 1.000 15.34189 170 GLU B N 1
ATOM 4884 C CA . GLU B 1 162 ? -27.30927 -23.75693 -41.26264 1.000 14.92649 170 GLU B CA 1
ATOM 4885 C C . GLU B 1 162 ? -26.53841 -22.86409 -40.30093 1.000 13.93424 170 GLU B C 1
ATOM 4886 O O . GLU B 1 162 ? -26.81831 -22.82371 -39.09577 1.000 15.15289 170 GLU B O 1
ATOM 4892 N N . VAL B 1 163 ? -25.55645 -22.15536 -40.84725 1.000 15.57024 171 VAL B N 1
ATOM 4893 C CA . VAL B 1 163 ? -24.73835 -21.23538 -40.06380 1.000 14.21695 171 VAL B CA 1
ATOM 4894 C C . VAL B 1 163 ? -25.48158 -19.90689 -39.95250 1.000 13.85200 171 VAL B C 1
ATOM 4895 O O . VAL B 1 163 ? -25.67598 -19.20203 -40.94870 1.000 15.14119 171 VAL B O 1
ATOM 4899 N N . LEU B 1 164 ? -25.89121 -19.55661 -38.73335 1.000 14.63661 172 LEU B N 1
ATOM 4900 C CA . LEU B 1 164 ? -26.67198 -18.34228 -38.52023 1.000 15.20959 172 LEU B CA 1
ATOM 4901 C C . LEU B 1 164 ? -25.82673 -17.11744 -38.20153 1.000 14.97152 172 LEU B C 1
ATOM 4902 O O . LEU B 1 164 ? -26.24462 -15.99442 -38.50349 1.000 17.12521 172 LEU B O 1
ATOM 4907 N N . ALA B 1 165 ? -24.66455 -17.30635 -37.58271 1.000 16.24439 173 ALA B N 1
ATOM 4908 C CA . ALA B 1 165 ? -23.77809 -16.20409 -37.25678 1.000 15.44794 173 ALA B CA 1
ATOM 4909 C C . ALA B 1 165 ? -22.34946 -16.71786 -37.28132 1.000 15.44751 173 ALA B C 1
ATOM 4910 O O . ALA B 1 165 ? -22.09617 -17.90524 -37.09024 1.000 14.25267 173 ALA B O 1
ATOM 4912 N N . GLU B 1 166 ? -21.41577 -15.80203 -37.49131 1.000 15.51912 174 GLU B N 1
ATOM 4913 C CA . GLU B 1 166 ? -20.02351 -16.16700 -37.66644 1.000 14.06456 174 GLU B CA 1
ATOM 4914 C C . GLU B 1 166 ? -19.14823 -15.04377 -37.13450 1.000 14.64489 174 GLU B C 1
ATOM 4915 O O . GLU B 1 166 ? -19.47822 -13.86268 -37.27995 1.000 18.44077 174 GLU B O 1
ATOM 4921 N N . SER B 1 167 ? -18.03922 -15.42414 -36.50386 1.000 16.28739 175 SER B N 1
ATOM 4922 C CA . SER B 1 167 ? -17.01146 -14.48518 -36.07253 1.000 15.91751 175 SER B CA 1
ATOM 4923 C C . SER B 1 167 ? -15.68424 -15.05145 -36.54410 1.000 14.60179 175 SER B C 1
ATOM 4924 O O . SER B 1 167 ? -15.34611 -16.18854 -36.20941 1.000 16.28073 175 SER B O 1
ATOM 4927 N N . LYS B 1 168 ? -14.93064 -14.27999 -37.32067 1.000 17.19774 176 LYS B N 1
ATOM 4928 C CA . LYS B 1 168 ? -13.70231 -14.84165 -37.86382 1.000 20.11809 176 LYS B CA 1
ATOM 4929 C C . LYS B 1 168 ? -12.63825 -13.76846 -38.03805 1.000 22.34094 176 LYS B C 1
ATOM 4930 O O . LYS B 1 168 ? -12.94336 -12.58771 -38.22869 1.000 23.69007 176 LYS B O 1
ATOM 4936 N N . ARG B 1 169 ? -11.38010 -14.20428 -37.96437 1.000 23.64135 177 ARG B N 1
ATOM 4937 C CA . ARG B 1 169 ? -10.24721 -13.33443 -38.24402 1.000 26.61357 177 ARG B CA 1
ATOM 4938 C C . ARG B 1 169 ? -10.34838 -12.77763 -39.65552 1.000 27.71086 177 ARG B C 1
ATOM 4939 O O . ARG B 1 169 ? -10.90463 -13.41046 -40.55557 1.000 25.18001 177 ARG B O 1
ATOM 4947 N N . GLY B 1 170 ? -9.79471 -11.57873 -39.84272 1.000 30.91325 178 GLY B N 1
ATOM 4948 C CA . GLY B 1 170 ? -9.71435 -10.97099 -41.15761 1.000 33.14612 178 GLY B CA 1
ATOM 4949 C C . GLY B 1 170 ? -8.93523 -11.81826 -42.14255 1.000 35.08806 178 GLY B C 1
ATOM 4950 O O . GLY B 1 170 ? -7.84899 -12.31197 -41.82763 1.000 36.22934 178 GLY B O 1
ATOM 4951 N N . GLY B 1 171 ? -9.48717 -12.00991 -43.33508 1.000 38.43677 179 GLY B N 1
ATOM 4952 C CA . GLY B 1 171 ? -8.86285 -12.83422 -44.34323 1.000 40.29100 179 GLY B CA 1
ATOM 4953 C C . GLY B 1 171 ? -9.33546 -14.27191 -44.37756 1.000 39.99709 179 GLY B C 1
ATOM 4954 O O . GLY B 1 171 ? -9.04683 -14.97887 -45.34882 1.000 42.78488 179 GLY B O 1
ATOM 4955 N N . MET B 1 172 ? -10.04209 -14.72788 -43.34693 1.000 37.36882 180 MET B N 1
ATOM 4956 C CA . MET B 1 172 ? -10.60295 -16.06878 -43.35924 1.000 35.58966 180 MET B CA 1
ATOM 4957 C C . MET B 1 172 ? -11.78861 -16.13422 -44.31080 1.000 33.12749 180 MET B C 1
ATOM 4958 O O . MET B 1 172 ? -12.55223 -15.17665 -44.45060 1.000 32.30852 180 MET B O 1
ATOM 4963 N N . ASP B 1 173 ? -11.93599 -17.27864 -44.97411 1.000 32.24199 181 ASP B N 1
ATOM 4964 C CA . ASP B 1 173 ? -13.22134 -17.62252 -45.55369 1.000 32.04482 181 ASP B CA 1
ATOM 4965 C C . ASP B 1 173 ? -14.16110 -18.08288 -44.44283 1.000 27.26308 181 ASP B C 1
ATOM 4966 O O . ASP B 1 173 ? -13.74318 -18.38128 -43.32292 1.000 26.95036 181 ASP B O 1
ATOM 4971 N N . GLY B 1 174 ? -15.44641 -18.15818 -44.76743 1.000 25.92759 182 GLY B N 1
ATOM 4972 C CA . GLY B 1 174 ? -16.42894 -18.57894 -43.79508 1.000 25.08297 182 GLY B CA 1
ATOM 4973 C C . GLY B 1 174 ? -17.58794 -19.28984 -44.45537 1.000 22.98568 182 GLY B C 1
ATOM 4974 O O . GLY B 1 174 ? -17.61840 -19.48828 -45.67316 1.000 23.61654 182 GLY B O 1
ATOM 4975 N N . PHE B 1 175 ? -18.56424 -19.65885 -43.62423 1.000 18.47015 183 PHE B N 1
ATOM 4976 C CA . PHE B 1 175 ? -19.72228 -20.42152 -44.06822 1.000 17.36746 183 PHE B CA 1
ATOM 4977 C C . PHE B 1 175 ? -21.03086 -19.73502 -43.70897 1.000 15.02265 183 PHE B C 1
ATOM 4978 O O . PHE B 1 175 ? -22.07003 -20.39280 -43.68341 1.000 16.73889 183 PHE B O 1
ATOM 4986 N N . LEU B 1 176 ? -20.99553 -18.44366 -43.38815 1.000 16.68673 184 LEU B N 1
ATOM 4987 C CA . LEU B 1 176 ? -22.19587 -17.73568 -42.95567 1.000 17.16678 184 LEU B CA 1
ATOM 4988 C C . LEU B 1 176 ? -23.32007 -17.90666 -43.96761 1.000 17.64342 184 LEU B C 1
ATOM 4989 O O . LEU B 1 176 ? -23.12218 -17.71958 -45.16918 1.000 18.15312 184 LEU B O 1
ATOM 4994 N N . GLY B 1 177 ? -24.50108 -18.27287 -43.46893 1.000 16.00583 185 GLY B N 1
ATOM 4995 C CA . GLY B 1 177 ? -25.67913 -18.44142 -44.29208 1.000 17.17680 185 GLY B CA 1
ATOM 4996 C C . GLY B 1 177 ? -25.78362 -19.76037 -45.02490 1.000 19.81128 185 GLY B C 1
ATOM 4997 O O . GLY B 1 177 ? -26.78686 -19.98654 -45.71344 1.000 24.22705 185 GLY B O 1
ATOM 4998 N N . MET B 1 178 ? -24.79215 -20.63337 -44.91976 1.000 17.32730 186 MET B N 1
ATOM 4999 C CA . MET B 1 178 ? -24.78305 -21.85593 -45.71051 1.000 14.58111 186 MET B CA 1
ATOM 5000 C C . MET B 1 178 ? -25.41097 -23.02474 -44.95786 1.000 16.05283 186 MET B C 1
ATOM 5001 O O . MET B 1 178 ? -25.38251 -23.09108 -43.72630 1.000 15.62361 186 MET B O 1
ATOM 5006 N N . HIS B 1 179 ? -25.97091 -23.95277 -45.72673 1.000 14.84868 187 HIS B N 1
ATOM 5007 C CA . HIS B 1 179 ? -26.67785 -25.12736 -45.23749 1.000 15.22909 187 HIS B CA 1
ATOM 5008 C C . HIS B 1 179 ? -25.85741 -26.39222 -45.46345 1.000 15.84834 187 HIS B C 1
ATOM 5009 O O . HIS B 1 179 ? -25.14200 -26.52128 -46.45646 1.000 16.10409 187 HIS B O 1
ATOM 5016 N N . PHE B 1 180 ? -25.98548 -27.33955 -44.53681 1.000 15.04820 188 PHE B N 1
ATOM 5017 C CA . PHE B 1 180 ? -25.17913 -28.54838 -44.55755 1.000 15.71295 188 PHE B CA 1
ATOM 5018 C C . PHE B 1 180 ? -26.09533 -29.74597 -44.33983 1.000 15.37180 188 PHE B C 1
ATOM 5019 O O . PHE B 1 180 ? -27.05688 -29.65225 -43.57044 1.000 14.65599 188 PHE B O 1
ATOM 5027 N N . PRO B 1 181 ? -25.82928 -30.87517 -45.00296 1.000 16.22264 189 PRO B N 1
ATOM 5028 C CA . PRO B 1 181 ? -26.69716 -32.05389 -44.85787 1.000 15.20358 189 PRO B CA 1
ATOM 5029 C C . PRO B 1 181 ? -26.74750 -32.58505 -43.42986 1.000 13.15242 189 PRO B C 1
ATOM 5030 O O . PRO B 1 181 ? -25.80283 -32.44170 -42.64777 1.000 14.34653 189 PRO B O 1
ATOM 5034 N N . ALA B 1 182 ? -27.85660 -33.25427 -43.11230 1.000 14.84390 190 ALA B N 1
ATOM 5035 C CA . ALA B 1 182 ? -28.00299 -33.87715 -41.79804 1.000 14.81986 190 ALA B CA 1
ATOM 5036 C C . ALA B 1 182 ? -26.93402 -34.93398 -41.55363 1.000 14.84013 190 ALA B C 1
ATOM 5037 O O . ALA B 1 182 ? -26.50971 -35.13458 -40.41124 1.000 14.14026 190 ALA B O 1
ATOM 5039 N N . THR B 1 183 ? -26.47625 -35.60481 -42.61124 1.000 13.55952 191 THR B N 1
ATOM 5040 C CA . THR B 1 183 ? -25.45080 -36.63107 -42.48167 1.000 14.75996 191 THR B CA 1
ATOM 5041 C C . THR B 1 183 ? -24.07981 -36.07636 -42.11627 1.000 14.53114 191 THR B C 1
ATOM 5042 O O . THR B 1 183 ? -23.20125 -36.87249 -41.77550 1.000 15.17591 191 THR B O 1
ATOM 5046 N N . ASP B 1 184 ? -23.87169 -34.75623 -42.19552 1.000 12.63402 192 ASP B N 1
ATOM 5047 C CA . ASP B 1 184 ? -22.61950 -34.17688 -41.70879 1.000 13.99520 192 ASP B CA 1
ATOM 5048 C C . ASP B 1 184 ? -22.42890 -34.41293 -40.21171 1.000 13.66585 192 ASP B C 1
ATOM 5049 O O . ASP B 1 184 ? -21.29087 -34.46588 -39.73990 1.000 13.87458 192 ASP B O 1
ATOM 5054 N N . ILE B 1 185 ? -23.51862 -34.51709 -39.45203 1.000 14.00283 193 ILE B N 1
ATOM 5055 C CA . ILE B 1 185 ? -23.46247 -34.83984 -38.02684 1.000 12.47435 193 ILE B CA 1
ATOM 5056 C C . ILE B 1 185 ? -24.48527 -35.94547 -37.80256 1.000 13.39087 193 ILE B C 1
ATOM 5057 O O . ILE B 1 185 ? -25.66314 -35.66498 -37.51864 1.000 13.07436 193 ILE B O 1
ATOM 5062 N N . PRO B 1 186 ? -24.08468 -37.19272 -37.92260 1.000 13.91992 194 PRO B N 1
ATOM 5063 C CA . PRO B 1 186 ? -25.06028 -38.29189 -37.97598 1.000 15.40083 194 PRO B CA 1
ATOM 5064 C C . PRO B 1 186 ? -25.73585 -38.58575 -36.64901 1.000 15.77347 194 PRO B C 1
ATOM 5065 O O . PRO B 1 186 ? -25.38355 -37.99879 -35.62072 1.000 14.72394 194 PRO B O 1
ATOM 5069 N N . VAL B 1 187 ? -26.69465 -39.52065 -36.67278 1.000 16.20848 195 VAL B N 1
ATOM 5070 C CA . VAL B 1 187 ? -27.63987 -39.67182 -35.56949 1.000 17.10807 195 VAL B CA 1
ATOM 5071 C C . VAL B 1 187 ? -26.92490 -40.00755 -34.26561 1.000 16.49977 195 VAL B C 1
ATOM 5072 O O . VAL B 1 187 ? -27.25402 -39.45978 -33.20736 1.000 16.40096 195 VAL B O 1
ATOM 5076 N N . GLN B 1 188 ? -25.92220 -40.88421 -34.31813 1.000 15.83368 196 GLN B N 1
ATOM 5077 C CA . GLN B 1 188 ? -25.26870 -41.29365 -33.07649 1.000 15.00328 196 GLN B CA 1
ATOM 5078 C C . GLN B 1 188 ? -24.33788 -40.21893 -32.54306 1.000 13.40989 196 GLN B C 1
ATOM 5079 O O . GLN B 1 188 ? -24.10280 -40.15583 -31.32724 1.000 16.04293 196 GLN B O 1
ATOM 5085 N N . ALA B 1 189 ? -23.81578 -39.36831 -33.42617 1.000 13.49868 197 ALA B N 1
ATOM 5086 C CA . ALA B 1 189 ? -23.06282 -38.20825 -32.97240 1.000 14.60316 197 ALA B CA 1
ATOM 5087 C C . ALA B 1 189 ? -23.98370 -37.21462 -32.27798 1.000 14.30698 197 ALA B C 1
ATOM 5088 O O . ALA B 1 189 ? -23.65948 -36.70814 -31.19758 1.000 15.07238 197 ALA B O 1
ATOM 5090 N N . ARG B 1 190 ? -25.15477 -36.94462 -32.86549 1.000 12.77000 198 ARG B N 1
ATOM 5091 C CA . ARG B 1 190 ? -26.09041 -36.02391 -32.22295 1.000 12.01689 198 ARG B CA 1
ATOM 5092 C C . ARG B 1 190 ? -26.52702 -36.55743 -30.86666 1.000 12.39247 198 ARG B C 1
ATOM 5093 O O . ARG B 1 190 ? -26.67092 -35.78927 -29.90939 1.000 15.06840 198 ARG B O 1
ATOM 5101 N N . ALA B 1 191 ? -26.72392 -37.87587 -30.76295 1.000 13.34864 199 ALA B N 1
ATOM 5102 C CA . ALA B 1 191 ? -27.06451 -38.47288 -29.47682 1.000 14.53545 199 ALA B CA 1
ATOM 5103 C C . ALA B 1 191 ? -25.94181 -38.26977 -28.46716 1.000 14.27476 199 ALA B C 1
ATOM 5104 O O . ALA B 1 191 ? -26.18464 -37.83501 -27.33157 1.000 15.77682 199 ALA B O 1
ATOM 5106 N N . LEU B 1 192 ? -24.69573 -38.57572 -28.86269 1.000 13.97851 200 LEU B N 1
ATOM 5107 C CA . LEU B 1 192 ? -23.57993 -38.39202 -27.93670 1.000 12.70682 200 LEU B CA 1
ATOM 5108 C C . LEU B 1 192 ? -23.44596 -36.93674 -27.50705 1.000 12.81953 200 LEU B C 1
ATOM 5109 O O . LEU B 1 192 ? -23.15601 -36.65707 -26.33490 1.000 14.57893 200 LEU B O 1
ATOM 5114 N N . TYR B 1 193 ? -23.65153 -35.99545 -28.43835 1.000 12.97966 201 TYR B N 1
ATOM 5115 C CA . TYR B 1 193 ? -23.46614 -34.58156 -28.13499 1.000 12.84052 201 TYR B CA 1
ATOM 5116 C C . TYR B 1 193 ? -24.59058 -34.00890 -27.28423 1.000 14.11691 201 TYR B C 1
ATOM 5117 O O . TYR B 1 193 ? -24.44445 -32.89858 -26.76318 1.000 15.86721 201 TYR B O 1
ATOM 5126 N N . THR B 1 194 ? -25.69881 -34.73670 -27.12817 1.000 14.10996 202 THR B N 1
ATOM 5127 C CA . THR B 1 194 ? -26.73104 -34.31724 -26.19340 1.000 16.32972 202 THR B CA 1
ATOM 5128 C C . THR B 1 194 ? -26.33657 -34.65038 -24.75886 1.000 17.30263 202 THR B C 1
ATOM 5129 O O . THR B 1 194 ? -26.73330 -33.93785 -23.82752 1.000 20.96721 202 THR B O 1
ATOM 5133 N N . ARG B 1 195 ? -25.53295 -35.70604 -24.57818 1.000 17.29563 203 ARG B N 1
ATOM 5134 C CA . ARG B 1 195 ? -25.05262 -36.19654 -23.28736 1.000 19.57663 203 ARG B CA 1
ATOM 5135 C C . ARG B 1 195 ? -23.72277 -35.57024 -22.87833 1.000 17.62419 203 ARG B C 1
ATOM 5136 O O . ARG B 1 195 ? -23.52553 -35.24311 -21.70325 1.000 21.36589 203 ARG B O 1
ATOM 5144 N N . ASN B 1 196 ? -22.79680 -35.42937 -23.82219 1.000 15.51111 204 ASN B N 1
ATOM 5145 C CA . ASN B 1 196 ? -21.47058 -34.85902 -23.58344 1.000 13.98399 204 ASN B CA 1
ATOM 5146 C C . ASN B 1 196 ? -21.38511 -33.60715 -24.43713 1.000 13.40329 204 ASN B C 1
ATOM 5147 O O . ASN B 1 196 ? -21.20130 -33.70076 -25.66542 1.000 13.67049 204 ASN B O 1
ATOM 5152 N N . PRO B 1 197 ? -21.50934 -32.42241 -23.84599 1.000 13.48286 205 PRO B N 1
ATOM 5153 C CA . PRO B 1 197 ? -21.75691 -31.19864 -24.62754 1.000 12.33120 205 PRO B CA 1
ATOM 5154 C C . PRO B 1 197 ? -20.52001 -30.46115 -25.12589 1.000 13.23235 205 PRO B C 1
ATOM 5155 O O . PRO B 1 197 ? -20.67602 -29.34805 -25.62476 1.000 15.08660 205 PRO B O 1
ATOM 5159 N N . LEU B 1 198 ? -19.31594 -31.02366 -25.01525 1.000 12.59557 206 LEU B N 1
ATOM 5160 C CA . LEU B 1 198 ? -18.09907 -30.37565 -25.49183 1.000 14.37069 206 LEU B CA 1
ATOM 5161 C C . LEU B 1 198 ? -17.21485 -31.40841 -26.16764 1.000 13.40066 206 LEU B C 1
ATOM 5162 O O . LEU B 1 198 ? -17.14476 -32.55104 -25.72000 1.000 14.44823 206 LEU B O 1
ATOM 5167 N N . ARG B 1 199 ? -16.49709 -30.99058 -27.21607 1.000 12.17095 207 ARG B N 1
ATOM 5168 C CA . ARG B 1 199 ? -15.48860 -31.86714 -27.81001 1.000 11.85793 207 ARG B CA 1
ATOM 5169 C C . ARG B 1 199 ? -14.38613 -31.03630 -28.45168 1.000 11.21752 207 ARG B C 1
ATOM 5170 O O . ARG B 1 199 ? -14.67252 -30.10346 -29.19919 1.000 12.65928 207 ARG B O 1
ATOM 5178 N N . LEU B 1 200 ? -13.12943 -31.40109 -28.20164 1.000 12.09995 208 LEU B N 1
ATOM 5179 C CA . LEU B 1 200 ? -11.98751 -30.73006 -28.81037 1.000 13.92899 208 LEU B CA 1
ATOM 5180 C C . LEU B 1 200 ? -11.22130 -31.72278 -29.67228 1.000 13.53183 208 LEU B C 1
ATOM 5181 O O . LEU B 1 200 ? -10.94878 -32.84519 -29.23550 1.000 14.74732 208 LEU B O 1
ATOM 5186 N N . ILE B 1 201 ? -10.88706 -31.30801 -30.89305 1.000 12.88352 209 ILE B N 1
ATOM 5187 C CA . ILE B 1 201 ? -9.98390 -32.03649 -31.77151 1.000 13.20586 209 ILE B CA 1
ATOM 5188 C C . ILE B 1 201 ? -8.76276 -31.13844 -31.92835 1.000 13.32036 209 ILE B C 1
ATOM 5189 O O . ILE B 1 201 ? -8.75818 -30.21466 -32.74534 1.000 13.87086 209 ILE B O 1
ATOM 5194 N N . ALA B 1 202 ? -7.72139 -31.39193 -31.13184 1.000 13.26014 210 ALA B N 1
ATOM 5195 C CA . ALA B 1 202 ? -6.62343 -30.43525 -31.02857 1.000 14.99165 210 ALA B CA 1
ATOM 5196 C C . ALA B 1 202 ? -5.72190 -30.44801 -32.25362 1.000 15.44098 210 ALA B C 1
ATOM 5197 O O . ALA B 1 202 ? -5.10256 -29.42245 -32.57243 1.000 17.46091 210 ALA B O 1
ATOM 5199 N N . ASP B 1 203 ? -5.61095 -31.59258 -32.93330 1.000 17.17495 211 ASP B N 1
ATOM 5200 C CA . ASP B 1 203 ? -4.75596 -31.70423 -34.11518 1.000 18.13500 211 ASP B CA 1
ATOM 5201 C C . ASP B 1 203 ? -5.44378 -32.68006 -35.06753 1.000 18.84891 211 ASP B C 1
ATOM 5202 O O . ASP B 1 203 ? -5.33073 -33.89853 -34.89638 1.000 18.66558 211 ASP B O 1
ATOM 5207 N N . ALA B 1 204 ? -6.13587 -32.13593 -36.07491 1.000 18.58496 212 ALA B N 1
ATOM 5208 C CA . ALA B 1 204 ? -6.90567 -32.96164 -37.00247 1.000 18.97851 212 ALA B CA 1
ATOM 5209 C C . ALA B 1 204 ? -6.03254 -33.88271 -37.85187 1.000 19.33545 212 ALA B C 1
ATOM 5210 O O . ALA B 1 204 ? -6.55038 -34.84032 -38.44826 1.000 22.77692 212 ALA B O 1
ATOM 5212 N N . ARG B 1 205 ? -4.72798 -33.62409 -37.92384 1.000 17.40828 213 ARG B N 1
ATOM 5213 C CA . ARG B 1 205 ? -3.82566 -34.46613 -38.69211 1.000 19.81552 213 ARG B CA 1
ATOM 5214 C C . ARG B 1 205 ? -3.12436 -35.52055 -37.85111 1.000 18.53650 213 ARG B C 1
ATOM 5215 O O . ARG B 1 205 ? -2.46400 -36.39838 -38.41947 1.000 21.91139 213 ARG B O 1
ATOM 5223 N N . ALA B 1 206 ? -3.24315 -35.46536 -36.52280 1.000 18.55273 214 ALA B N 1
ATOM 5224 C CA . ALA B 1 206 ? -2.52908 -36.41034 -35.67298 1.000 20.21735 214 ALA B CA 1
ATOM 5225 C C . ALA B 1 206 ? -3.18852 -37.78089 -35.72926 1.000 19.57422 214 ALA B C 1
ATOM 5226 O O . ALA B 1 206 ? -4.40767 -37.89361 -35.86770 1.000 21.54728 214 ALA B O 1
ATOM 5228 N N . ARG B 1 207 ? -2.36718 -38.83017 -35.64375 1.000 19.77640 215 ARG B N 1
ATOM 5229 C CA . ARG B 1 207 ? -2.85916 -40.20032 -35.58115 1.000 19.13588 215 ARG B CA 1
ATOM 5230 C C . ARG B 1 207 ? -3.39032 -40.52074 -34.18381 1.000 17.65820 215 ARG B C 1
ATOM 5231 O O . ARG B 1 207 ? -2.91240 -39.97484 -33.19016 1.000 18.39321 215 ARG B O 1
ATOM 5239 N N . PRO B 1 208 ? -4.37927 -41.40361 -34.08095 1.000 17.05529 216 PRO B N 1
ATOM 5240 C CA . PRO B 1 208 ? -4.87360 -41.79721 -32.75618 1.000 17.79535 216 PRO B CA 1
ATOM 5241 C C . PRO B 1 208 ? -3.83687 -42.60398 -31.99874 1.000 17.43012 216 PRO B C 1
ATOM 5242 O O . PRO B 1 208 ? -2.98849 -43.28417 -32.58418 1.000 20.53846 216 PRO B O 1
ATOM 5246 N N . VAL B 1 209 ? -3.91243 -42.51354 -30.67704 1.000 14.67105 217 VAL B N 1
ATOM 5247 C CA . VAL B 1 209 ? -3.09170 -43.31769 -29.77626 1.000 14.94916 217 VAL B CA 1
ATOM 5248 C C . VAL B 1 209 ? -3.95218 -44.48233 -29.29944 1.000 13.07712 217 VAL B C 1
ATOM 5249 O O . VAL B 1 209 ? -4.99148 -44.24086 -28.67526 1.000 15.57055 217 VAL B O 1
ATOM 5253 N N . PRO B 1 210 ? -3.56384 -45.73394 -29.54168 1.000 13.55280 218 PRO B N 1
ATOM 5254 C CA . PRO B 1 210 ? -4.43180 -46.84570 -29.14286 1.000 13.53147 218 PRO B CA 1
ATOM 5255 C C . PRO B 1 210 ? -4.37348 -47.08665 -27.65162 1.000 15.93282 218 PRO B C 1
ATOM 5256 O O . PRO B 1 210 ? -3.39912 -46.74190 -26.98475 1.000 15.87565 218 PRO B O 1
ATOM 5260 N N . LEU B 1 211 ? -5.45827 -47.66251 -27.13818 1.000 14.85938 219 LEU B N 1
ATOM 5261 C CA . LEU B 1 211 ? -5.51872 -48.13070 -25.76560 1.000 13.54093 219 LEU B CA 1
ATOM 5262 C C . LEU B 1 211 ? -5.03797 -49.57263 -25.70526 1.000 16.02800 219 LEU B C 1
ATOM 5263 O O . LEU B 1 211 ? -5.21549 -50.34970 -26.65051 1.000 17.44855 219 LEU B O 1
ATOM 5268 N N . LEU B 1 212 ? -4.42258 -49.92120 -24.57687 1.000 15.24640 220 LEU B N 1
ATOM 5269 C CA . LEU B 1 212 ? -3.94722 -51.26001 -24.29949 1.000 16.22005 220 LEU B CA 1
ATOM 5270 C C . LEU B 1 212 ? -4.59889 -51.75337 -23.01512 1.000 17.74065 220 LEU B C 1
ATOM 5271 O O . LEU B 1 212 ? -4.63556 -51.00898 -22.02700 1.000 18.52760 220 LEU B O 1
ATOM 5276 N N . PRO B 1 213 ? -5.14202 -52.97327 -22.98478 1.000 16.45620 221 PRO B N 1
ATOM 5277 C CA . PRO B 1 213 ? -5.36986 -53.87662 -24.11798 1.000 16.17151 221 PRO B CA 1
ATOM 5278 C C . PRO B 1 213 ? -6.44374 -53.29522 -25.04557 1.000 16.67836 221 PRO B C 1
ATOM 5279 O O . PRO B 1 213 ? -7.06243 -52.27475 -24.70835 1.000 16.06483 221 PRO B O 1
ATOM 5283 N N . PRO B 1 214 ? -6.68011 -53.89156 -26.21832 1.000 17.03491 222 PRO B N 1
ATOM 5284 C CA . PRO B 1 214 ? -7.66894 -53.31147 -27.14007 1.000 17.44627 222 PRO B CA 1
ATOM 5285 C C . PRO B 1 214 ? -9.10183 -53.53170 -26.71929 1.000 16.66856 222 PRO B C 1
ATOM 5286 O O . PRO B 1 214 ? -9.99193 -52.94983 -27.33843 1.000 19.72756 222 PRO B O 1
ATOM 5290 N N . VAL B 1 215 ? -9.35806 -54.34873 -25.69803 1.000 14.61495 223 VAL B N 1
ATOM 5291 C CA . VAL B 1 215 ? -10.68371 -54.49063 -25.12219 1.000 17.09011 223 VAL B CA 1
ATOM 5292 C C . VAL B 1 215 ? -10.56120 -54.38736 -23.60936 1.000 12.47625 223 VAL B C 1
ATOM 5293 O O . VAL B 1 215 ? -9.49663 -54.60386 -23.02680 1.000 15.15465 223 VAL B O 1
ATOM 5297 N N . VAL B 1 216 ? -11.66377 -54.01803 -22.97119 1.000 14.02218 224 VAL B N 1
ATOM 5298 C CA . VAL B 1 216 ? -11.78714 -54.23520 -21.53252 1.000 13.87089 224 VAL B CA 1
ATOM 5299 C C . VAL B 1 216 ? -11.98710 -55.73693 -21.35904 1.000 13.56820 224 VAL B C 1
ATOM 5300 O O . VAL B 1 216 ? -12.99318 -56.28361 -21.83771 1.000 15.22993 224 VAL B O 1
ATOM 5304 N N . PRO B 1 217 ? -11.05947 -56.44568 -20.70590 1.000 14.09813 225 PRO B N 1
ATOM 5305 C CA . PRO B 1 217 ? -11.13739 -57.92175 -20.70748 1.000 15.71184 225 PRO B CA 1
ATOM 5306 C C . PRO B 1 217 ? -12.45691 -58.49320 -20.21301 1.000 17.36751 225 PRO B C 1
ATOM 5307 O O . PRO B 1 217 ? -12.93843 -59.48580 -20.77378 1.000 17.48224 225 PRO B O 1
ATOM 5311 N N . ALA B 1 218 ? -13.06896 -57.89068 -19.19550 1.000 18.18187 226 ALA B N 1
ATOM 5312 C CA . ALA B 1 218 ? -14.34150 -58.41457 -18.70472 1.000 15.57251 226 ALA B CA 1
ATOM 5313 C C . ALA B 1 218 ? -15.45419 -58.28863 -19.74731 1.000 15.10598 226 ALA B C 1
ATOM 5314 O O . ALA B 1 218 ? -16.42159 -59.06455 -19.72306 1.000 17.09359 226 ALA B O 1
ATOM 5316 N N . LEU B 1 219 ? -15.34173 -57.33033 -20.66300 1.000 15.07949 227 LEU B N 1
ATOM 5317 C CA . LEU B 1 219 ? -16.43153 -57.01821 -21.58214 1.000 15.23224 227 LEU B CA 1
ATOM 5318 C C . LEU B 1 219 ? -16.20985 -57.54203 -22.98993 1.000 15.19609 227 LEU B C 1
ATOM 5319 O O . LEU B 1 219 ? -17.18279 -57.78518 -23.70401 1.000 15.59535 227 LEU B O 1
ATOM 5324 N N . GLY B 1 220 ? -14.96429 -57.70675 -23.42515 1.000 15.42914 228 GLY B N 1
ATOM 5325 C CA . GLY B 1 220 ? -14.75042 -58.13182 -24.79807 1.000 16.78611 228 GLY B CA 1
ATOM 5326 C C . GLY B 1 220 ? -15.04261 -57.07058 -25.84213 1.000 15.07078 228 GLY B C 1
ATOM 5327 O O . GLY B 1 220 ? -15.30372 -57.40275 -27.00029 1.000 17.17577 228 GLY B O 1
ATOM 5328 N N . ARG B 1 221 ? -15.02637 -55.79976 -25.45944 1.000 15.15265 229 ARG B N 1
ATOM 5329 C CA . ARG B 1 221 ? -15.14583 -54.69199 -26.39537 1.000 14.57561 229 ARG B CA 1
ATOM 5330 C C . ARG B 1 221 ? -14.29551 -53.55587 -25.86060 1.000 12.41476 229 ARG B C 1
ATOM 5331 O O . ARG B 1 221 ? -13.88574 -53.58325 -24.69292 1.000 13.67975 229 ARG B O 1
ATOM 5339 N N . PRO B 1 222 ? -13.99861 -52.55299 -26.68965 1.000 11.88828 230 PRO B N 1
ATOM 5340 C CA . PRO B 1 222 ? -13.18771 -51.42311 -26.21846 1.000 12.57895 230 PRO B CA 1
ATOM 5341 C C . PRO B 1 222 ? -13.87287 -50.66482 -25.08772 1.000 13.23584 230 PRO B C 1
ATOM 5342 O O . PRO B 1 222 ? -15.09115 -50.72731 -24.90823 1.000 14.01997 230 PRO B O 1
ATOM 5346 N N . LEU B 1 223 ? -13.05591 -49.96400 -24.29978 1.000 13.42155 231 LEU B N 1
ATOM 5347 C CA . LEU B 1 223 ? -13.56891 -49.07392 -23.26396 1.000 11.71773 231 LEU B CA 1
ATOM 5348 C C . LEU B 1 223 ? -14.53133 -48.04764 -23.85903 1.000 13.61815 231 LEU B C 1
ATOM 5349 O O . LEU B 1 223 ? -14.26262 -47.45286 -24.90824 1.000 14.82237 231 LEU B O 1
ATOM 5354 N N . ASP B 1 224 ? -15.65470 -47.82480 -23.16984 1.000 12.81476 232 ASP B N 1
ATOM 5355 C CA . ASP B 1 224 ? -16.61188 -46.80942 -23.59212 1.000 12.85841 232 ASP B CA 1
ATOM 5356 C C . ASP B 1 224 ? -16.04267 -45.43231 -23.27591 1.000 12.16152 232 ASP B C 1
ATOM 5357 O O . ASP B 1 224 ? -15.89707 -45.05530 -22.10440 1.000 13.92561 232 ASP B O 1
ATOM 5362 N N . LEU B 1 225 ? -15.72366 -44.67545 -24.32431 1.000 12.12964 233 LEU B N 1
ATOM 5363 C CA . LEU B 1 225 ? -15.11710 -43.35473 -24.20859 1.000 12.84434 233 LEU B CA 1
ATOM 5364 C C . LEU B 1 225 ? -16.13781 -42.22085 -24.36102 1.000 13.27697 233 LEU B C 1
ATOM 5365 O O . LEU B 1 225 ? -15.75374 -41.07403 -24.62273 1.000 13.22020 233 LEU B O 1
ATOM 5370 N N . SER B 1 226 ? -17.43125 -42.51868 -24.19837 1.000 13.21214 234 SER B N 1
ATOM 5371 C CA . SER B 1 226 ? -18.46731 -41.49769 -24.34816 1.000 14.30392 234 SER B CA 1
ATOM 5372 C C . SER B 1 226 ? -18.15811 -40.22262 -23.57143 1.000 14.30984 234 SER B C 1
ATOM 5373 O O . SER B 1 226 ? -18.39173 -39.11540 -24.06402 1.000 15.91982 234 SER B O 1
ATOM 5376 N N . ASN B 1 227 ? -17.63456 -40.35123 -22.35257 1.000 15.27276 235 ASN B N 1
ATOM 5377 C CA . ASN B 1 227 ? -17.43398 -39.18708 -21.50008 1.000 16.73669 235 ASN B CA 1
ATOM 5378 C C . ASN B 1 227 ? -15.97232 -38.78337 -21.38875 1.000 14.05261 235 ASN B C 1
ATOM 5379 O O . ASN B 1 227 ? -15.61381 -38.00051 -20.50003 1.000 18.52552 235 ASN B O 1
ATOM 5384 N N . SER B 1 228 ? -15.13128 -39.29488 -22.28208 1.000 12.99860 236 SER B N 1
ATOM 5385 C CA . SER B 1 228 ? -13.70294 -39.00770 -22.27690 1.000 14.65350 236 SER B CA 1
ATOM 5386 C C . SER B 1 228 ? -13.39453 -37.70814 -23.01951 1.000 14.08193 236 SER B C 1
ATOM 5387 O O . SER B 1 228 ? -13.84483 -37.50646 -24.15577 1.000 15.44872 236 SER B O 1
ATOM 5390 N N . ALA B 1 229 ? -12.58855 -36.84425 -22.39026 1.000 14.60703 237 ALA B N 1
ATOM 5391 C CA . ALA B 1 229 ? -12.15757 -35.59518 -23.02034 1.000 13.55706 237 ALA B CA 1
ATOM 5392 C C . ALA B 1 229 ? -11.14409 -35.83899 -24.13271 1.000 14.76264 237 ALA B C 1
ATOM 5393 O O . ALA B 1 229 ? -11.00637 -35.01074 -25.04343 1.000 17.80057 237 ALA B O 1
ATOM 5395 N N . LEU B 1 230 ? -10.40295 -36.93999 -24.05440 1.000 13.33739 238 LEU B N 1
ATOM 5396 C CA . LEU B 1 230 ? -9.31397 -37.22536 -24.97331 1.000 14.92784 238 LEU B CA 1
ATOM 5397 C C . LEU B 1 230 ? -9.73713 -38.09616 -26.14765 1.000 15.08631 238 LEU B C 1
ATOM 5398 O O . LEU B 1 230 ? -8.90521 -38.38448 -27.00527 1.000 15.19518 238 LEU B O 1
ATOM 5403 N N . ARG B 1 231 ? -11.00126 -38.51471 -26.20921 1.000 14.74278 239 ARG B N 1
ATOM 5404 C CA . ARG B 1 231 ? -11.44190 -39.48722 -27.20024 1.000 14.10799 239 ARG B CA 1
ATOM 5405 C C . ARG B 1 231 ? -11.08487 -39.03550 -28.60578 1.000 13.33525 239 ARG B C 1
ATOM 5406 O O . ARG B 1 231 ? -11.35638 -37.89463 -28.98911 1.000 15.03443 239 ARG B O 1
ATOM 5414 N N . SER B 1 232 ? -10.44157 -39.93327 -29.35469 1.000 13.65155 240 SER B N 1
ATOM 5415 C CA . SER B 1 232 ? -10.17115 -39.68199 -30.75700 1.000 15.41104 240 SER B CA 1
ATOM 5416 C C . SER B 1 232 ? -11.45887 -39.86774 -31.54997 1.000 14.51066 240 SER B C 1
ATOM 5417 O O . SER B 1 232 ? -12.18802 -40.84518 -31.34719 1.000 15.02971 240 SER B O 1
ATOM 5420 N N . VAL B 1 233 ? -11.73806 -38.93430 -32.45790 1.000 13.44111 241 VAL B N 1
ATOM 5421 C CA . VAL B 1 233 ? -13.03069 -38.90986 -33.14046 1.000 13.52559 241 VAL B CA 1
ATOM 5422 C C . VAL B 1 233 ? -13.04190 -39.76142 -34.40674 1.000 12.83301 241 VAL B C 1
ATOM 5423 O O . VAL B 1 233 ? -12.01313 -40.30674 -34.82516 1.000 14.26902 241 VAL B O 1
ATOM 5427 N N . SER B 1 234 ? -14.21502 -39.86759 -35.01932 1.000 14.00174 242 SER B N 1
ATOM 5428 C CA . SER B 1 234 ? -14.39263 -40.70776 -36.19154 1.000 13.68727 242 SER B CA 1
ATOM 5429 C C . SER B 1 234 ? -13.39607 -40.33574 -37.28103 1.000 14.26619 242 SER B C 1
ATOM 5430 O O . SER B 1 234 ? -13.27544 -39.15529 -37.62670 1.000 14.56273 242 SER B O 1
ATOM 5433 N N . PRO B 1 235 ? -12.69684 -41.30543 -37.86953 1.000 15.02444 243 PRO B N 1
ATOM 5434 C CA . PRO B 1 235 ? -11.79429 -40.97761 -38.98557 1.000 15.30141 243 PRO B CA 1
ATOM 5435 C C . PRO B 1 235 ? -12.47939 -40.29030 -40.16154 1.000 13.51200 243 PRO B C 1
ATOM 5436 O O . PRO B 1 235 ? -11.83441 -39.48352 -40.84201 1.000 16.29959 243 PRO B O 1
ATOM 5440 N N . VAL B 1 236 ? -13.76096 -40.57279 -40.42896 1.000 14.01276 244 VAL B N 1
ATOM 5441 C CA . VAL B 1 236 ? -14.41534 -39.87557 -41.53555 1.000 14.81531 244 VAL B CA 1
ATOM 5442 C C . VAL B 1 236 ? -14.54166 -38.38922 -41.22533 1.000 14.13090 244 VAL B C 1
ATOM 5443 O O . VAL B 1 236 ? -14.38395 -37.53977 -42.11118 1.000 14.34403 244 VAL B O 1
ATOM 5447 N N . HIS B 1 237 ? -14.76283 -38.04230 -39.96026 1.000 14.19808 245 HIS B N 1
ATOM 5448 C CA . HIS B 1 237 ? -14.82611 -36.63001 -39.62816 1.000 12.04917 245 HIS B CA 1
ATOM 5449 C C . HIS B 1 237 ? -13.45748 -35.96716 -39.72699 1.000 12.60649 245 HIS B C 1
ATOM 5450 O O . HIS B 1 237 ? -13.35365 -34.81273 -40.15894 1.000 15.27224 245 HIS B O 1
ATOM 5457 N N . LEU B 1 238 ? -12.39398 -36.66564 -39.31673 1.000 13.49582 246 LEU B N 1
ATOM 5458 C CA . LEU B 1 238 ? -11.05982 -36.09445 -39.47529 1.000 12.61590 246 LEU B CA 1
ATOM 5459 C C . LEU B 1 238 ? -10.76616 -35.79898 -40.94309 1.000 14.81342 246 LEU B C 1
ATOM 5460 O O . LEU B 1 238 ? -10.18376 -34.75546 -41.27040 1.000 16.18428 246 LEU B O 1
ATOM 5465 N N . GLU B 1 239 ? -11.20710 -36.68443 -41.84612 1.000 13.28910 247 GLU B N 1
ATOM 5466 C CA . GLU B 1 239 ? -11.05087 -36.42156 -43.27475 1.000 16.04119 247 GLU B CA 1
ATOM 5467 C C . GLU B 1 239 ? -11.88243 -35.22030 -43.70499 1.000 14.28315 247 GLU B C 1
ATOM 5468 O O . GLU B 1 239 ? -11.45045 -34.41737 -44.54279 1.000 16.40642 247 GLU B O 1
ATOM 5474 N N . TYR B 1 240 ? -13.08280 -35.09281 -43.14816 1.000 13.21163 248 TYR B N 1
ATOM 5475 C CA . TYR B 1 240 ? -13.93862 -33.94062 -43.42812 1.000 14.19557 248 TYR B CA 1
ATOM 5476 C C . TYR B 1 240 ? -13.23996 -32.63887 -43.05243 1.000 12.35375 248 TYR B C 1
ATOM 5477 O O . TYR B 1 240 ? -13.22328 -31.68179 -43.83439 1.000 13.92013 248 TYR B O 1
ATOM 5486 N N . LEU B 1 241 ? -12.65371 -32.58280 -41.85109 1.000 13.76807 249 LEU B N 1
ATOM 5487 C CA . LEU B 1 241 ? -11.92306 -31.38440 -41.44660 1.000 13.72494 249 LEU B CA 1
ATOM 5488 C C . LEU B 1 241 ? -10.74878 -31.11225 -42.38014 1.000 14.76132 249 LEU B C 1
ATOM 5489 O O . LEU B 1 241 ? -10.48430 -29.95610 -42.73678 1.000 15.52510 249 LEU B O 1
ATOM 5494 N N . ARG B 1 242 ? -10.02566 -32.16749 -42.76990 1.000 16.82205 250 ARG B N 1
ATOM 5495 C CA . ARG B 1 242 ? -8.93315 -32.02134 -43.72636 1.000 16.64884 250 ARG B CA 1
ATOM 5496 C C . ARG B 1 242 ? -9.42517 -31.40410 -45.02396 1.000 16.87983 250 ARG B C 1
ATOM 5497 O O . ARG B 1 242 ? -8.79531 -30.49090 -45.56276 1.000 18.20176 250 ARG B O 1
ATOM 5505 N N . ASN B 1 243 ? -10.55552 -31.89638 -45.54088 1.000 15.97778 251 ASN B N 1
ATOM 5506 C CA . ASN B 1 243 ? -11.08456 -31.37375 -46.79814 1.000 17.01538 251 ASN B CA 1
ATOM 5507 C C . ASN B 1 243 ? -11.56083 -29.93207 -46.64907 1.000 18.57705 251 ASN B C 1
ATOM 5508 O O . ASN B 1 243 ? -11.58237 -29.17732 -47.63052 1.000 18.95322 251 ASN B O 1
ATOM 5513 N N . MET B 1 244 ? -11.94269 -29.53247 -45.44009 1.000 18.47496 252 MET B N 1
ATOM 5514 C CA . MET B 1 244 ? -12.30329 -28.14836 -45.15905 1.000 20.36767 252 MET B CA 1
ATOM 5515 C C . MET B 1 244 ? -11.08239 -27.25524 -45.00406 1.000 20.08432 252 MET B C 1
ATOM 5516 O O . MET B 1 244 ? -11.22553 -26.02398 -44.99036 1.000 23.75330 252 MET B O 1
ATOM 5521 N N . GLY B 1 245 ? -9.89660 -27.84715 -44.88452 1.000 20.53798 253 GLY B N 1
ATOM 5522 C CA . GLY B 1 245 ? -8.69944 -27.09386 -44.57532 1.000 20.34104 253 GLY B CA 1
ATOM 5523 C C . GLY B 1 245 ? -8.56142 -26.71938 -43.11845 1.000 19.15527 253 GLY B C 1
ATOM 5524 O O . GLY B 1 245 ? -7.90032 -25.72323 -42.80502 1.000 22.25886 253 GLY B O 1
ATOM 5525 N N . VAL B 1 246 ? -9.15824 -27.49400 -42.21029 1.000 16.22185 254 VAL B N 1
ATOM 5526 C CA . VAL B 1 246 ? -9.19251 -27.16887 -40.78562 1.000 16.18292 254 VAL B CA 1
ATOM 5527 C C . VAL B 1 246 ? -8.17535 -28.03177 -40.05102 1.000 16.96685 254 VAL B C 1
ATOM 5528 O O . VAL B 1 246 ? -8.14951 -29.25896 -40.22143 1.000 19.35261 254 VAL B O 1
ATOM 5532 N N . GLY B 1 247 ? -7.34921 -27.39071 -39.22114 1.000 15.72570 255 GLY B N 1
ATOM 5533 C CA . GLY B 1 247 ? -6.30251 -28.06130 -38.47339 1.000 16.51984 255 GLY B CA 1
ATOM 5534 C C . GLY B 1 247 ? -6.66329 -28.43247 -37.04636 1.000 14.53739 255 GLY B C 1
ATOM 5535 O O . GLY B 1 247 ? -6.04353 -29.32096 -36.45709 1.000 16.03863 255 GLY B O 1
ATOM 5536 N N . ALA B 1 248 ? -7.67080 -27.77431 -36.48205 1.000 14.43280 256 ALA B N 1
ATOM 5537 C CA . ALA B 1 248 ? -8.13866 -28.07711 -35.13343 1.000 12.15622 256 ALA B CA 1
ATOM 5538 C C . ALA B 1 248 ? -9.58874 -27.62834 -35.03947 1.000 11.52783 256 ALA B C 1
ATOM 5539 O O . ALA B 1 248 ? -10.00324 -26.69639 -35.73312 1.000 13.41724 256 ALA B O 1
ATOM 5541 N N . SER B 1 249 ? -10.36181 -28.29058 -34.18129 1.000 11.25076 257 SER B N 1
ATOM 5542 C CA . SER B 1 249 ? -11.79810 -28.03791 -34.13303 1.000 12.28585 257 SER B CA 1
ATOM 5543 C C . SER B 1 249 ? -12.28908 -28.18225 -32.69815 1.000 12.72307 257 SER B C 1
ATOM 5544 O O . SER B 1 249 ? -11.81118 -29.04218 -31.95584 1.000 15.52976 257 SER B O 1
ATOM 5547 N N . PHE B 1 250 ? -13.23897 -27.32983 -32.31033 1.000 10.77984 258 PHE B N 1
ATOM 5548 C CA . PHE B 1 250 ? -13.80886 -27.35731 -30.95701 1.000 11.30524 258 PHE B CA 1
ATOM 5549 C C . PHE B 1 250 ? -15.27757 -26.99106 -31.08363 1.000 12.38747 258 PHE B C 1
ATOM 5550 O O . PHE B 1 250 ? -15.60071 -25.94018 -31.63898 1.000 13.95870 258 PHE B O 1
ATOM 5558 N N . SER B 1 251 ? -16.17457 -27.86061 -30.62888 1.000 10.10987 259 SER B N 1
ATOM 5559 C CA . SER B 1 251 ? -17.59171 -27.52845 -30.68958 1.000 10.30600 259 SER B CA 1
ATOM 5560 C C . SER B 1 251 ? -18.26367 -27.73905 -29.33861 1.000 10.45466 259 SER B C 1
ATOM 5561 O O . SER B 1 251 ? -17.83821 -28.56798 -28.52298 1.000 11.15731 259 SER B O 1
ATOM 5564 N N . LEU B 1 252 ? -19.32468 -26.96548 -29.11848 1.000 13.27080 260 LEU B N 1
ATOM 5565 C CA . LEU B 1 252 ? -20.11342 -26.99839 -27.89303 1.000 12.14323 260 LEU B CA 1
ATOM 5566 C C . LEU B 1 252 ? -21.57349 -27.16079 -28.28026 1.000 12.81607 260 LEU B C 1
ATOM 5567 O O . LEU B 1 252 ? -22.06761 -26.43593 -29.15075 1.000 13.43679 260 LEU B O 1
ATOM 5572 N N . SER B 1 253 ? -22.25861 -28.08989 -27.61996 1.000 12.13565 261 SER B N 1
ATOM 5573 C CA . SER B 1 253 ? -23.68353 -28.31346 -27.85681 1.000 12.55732 261 SER B CA 1
ATOM 5574 C C . SER B 1 253 ? -24.51997 -27.18588 -27.26924 1.000 12.91773 261 SER B C 1
ATOM 5575 O O . SER B 1 253 ? -24.31573 -26.77118 -26.12090 1.000 15.74924 261 SER B O 1
ATOM 5578 N N . LEU B 1 254 ? -25.47725 -26.70142 -28.05213 1.000 12.07153 262 LEU B N 1
ATOM 5579 C CA . LEU B 1 254 ? -26.46995 -25.74398 -27.58422 1.000 14.58062 262 LEU B CA 1
ATOM 5580 C C . LEU B 1 254 ? -27.71948 -26.53633 -27.23298 1.000 16.08571 262 LEU B C 1
ATOM 5581 O O . LEU B 1 254 ? -28.41474 -27.02712 -28.12735 1.000 15.45789 262 LEU B O 1
ATOM 5586 N N . LEU B 1 255 ? -27.98246 -26.67900 -25.93132 1.000 17.78118 263 LEU B N 1
ATOM 5587 C CA . LEU B 1 255 ? -29.12619 -27.41865 -25.40099 1.000 20.45346 263 LEU B CA 1
ATOM 5588 C C . LEU B 1 255 ? -30.10285 -26.40427 -24.81818 1.000 23.83352 263 LEU B C 1
ATOM 5589 O O . LEU B 1 255 ? -29.82211 -25.78258 -23.78638 1.000 23.63199 263 LEU B O 1
ATOM 5594 N N . LYS B 1 256 ? -31.24507 -26.23041 -25.47053 1.000 25.25305 264 LYS B N 1
ATOM 5595 C CA . LYS B 1 256 ? -32.09157 -25.08397 -25.14601 1.000 34.88045 264 LYS B CA 1
ATOM 5596 C C . LYS B 1 256 ? -33.20485 -25.39910 -24.15691 1.000 45.68148 264 LYS B C 1
ATOM 5597 O O . LYS B 1 256 ? -33.47712 -24.59110 -23.26052 1.000 50.49446 264 LYS B O 1
ATOM 5603 N N . GLU B 1 257 ? -33.86020 -26.54326 -24.29608 1.000 47.55531 265 GLU B N 1
ATOM 5604 C CA . GLU B 1 257 ? -34.84205 -26.98193 -23.31234 1.000 48.14018 265 GLU B CA 1
ATOM 5605 C C . GLU B 1 257 ? -34.79366 -28.50301 -23.21675 1.000 43.19482 265 GLU B C 1
ATOM 5606 O O . GLU B 1 257 ? -35.81475 -29.18736 -23.26948 1.000 42.12611 265 GLU B O 1
ATOM 5612 N N . GLY B 1 258 ? -33.58388 -29.04422 -23.07959 1.000 39.72939 266 GLY B N 1
ATOM 5613 C CA . GLY B 1 258 ? -33.36021 -30.46876 -23.11878 1.000 37.58872 266 GLY B CA 1
ATOM 5614 C C . GLY B 1 258 ? -33.03397 -31.01947 -24.48885 1.000 36.36244 266 GLY B C 1
ATOM 5615 O O . GLY B 1 258 ? -32.57834 -32.16761 -24.58558 1.000 36.50427 266 GLY B O 1
ATOM 5616 N N . VAL B 1 259 ? -33.22835 -30.23562 -25.54673 1.000 31.91841 267 VAL B N 1
ATOM 5617 C CA . VAL B 1 259 ? -33.09373 -30.71973 -26.91537 1.000 30.21640 267 VAL B CA 1
ATOM 5618 C C . VAL B 1 259 ? -31.87244 -30.07384 -27.55305 1.000 22.13262 267 VAL B C 1
ATOM 5619 O O . VAL B 1 259 ? -31.51180 -28.93070 -27.24469 1.000 20.57154 267 VAL B O 1
ATOM 5623 N N . LEU B 1 260 ? -31.22089 -30.82371 -28.43546 1.000 19.66178 268 LEU B N 1
ATOM 5624 C CA . LEU B 1 260 ? -30.05340 -30.31808 -29.15590 1.000 17.45283 268 LEU B CA 1
ATOM 5625 C C . LEU B 1 260 ? -30.53105 -29.34553 -30.22970 1.000 17.02219 268 LEU B C 1
ATOM 5626 O O . LEU B 1 260 ? -31.07388 -29.75042 -31.26243 1.000 18.59756 268 LEU B O 1
ATOM 5631 N N . TRP B 1 261 ? -30.34360 -28.05350 -29.97899 1.000 17.17054 269 TRP B N 1
ATOM 5632 C CA . TRP B 1 261 ? -30.79834 -26.98472 -30.85975 1.000 16.45922 269 TRP B CA 1
ATOM 5633 C C . TRP B 1 261 ? -29.76815 -26.65645 -31.92768 1.000 14.95792 269 TRP B C 1
ATOM 5634 O O . TRP B 1 261 ? -30.11978 -26.27297 -33.04525 1.000 15.24447 269 TRP B O 1
ATOM 5645 N N . GLY B 1 262 ? -28.49673 -26.79652 -31.59849 1.000 13.90105 270 GLY B N 1
ATOM 5646 C CA . GLY B 1 262 ? -27.45236 -26.40824 -32.51349 1.000 14.20385 270 GLY B CA 1
ATOM 5647 C C . GLY B 1 262 ? -26.11529 -26.62195 -31.85433 1.000 11.87416 270 GLY B C 1
ATOM 5648 O O . GLY B 1 262 ? -26.01720 -27.27498 -30.81139 1.000 12.75648 270 GLY B O 1
ATOM 5649 N N . LEU B 1 263 ? -25.09146 -26.04550 -32.46913 1.000 13.34824 271 LEU B N 1
ATOM 5650 C CA . LEU B 1 263 ? -23.73499 -26.09468 -31.95553 1.000 13.06267 271 LEU B CA 1
ATOM 5651 C C . LEU B 1 263 ? -23.10372 -24.72637 -32.12516 1.000 15.06346 271 LEU B C 1
ATOM 5652 O O . LEU B 1 263 ? -23.47381 -23.96097 -33.02070 1.000 16.71337 271 LEU B O 1
ATOM 5657 N N . ILE B 1 264 ? -22.13906 -24.42784 -31.26142 1.000 12.84534 272 ILE B N 1
ATOM 5658 C CA . ILE B 1 264 ? -21.10973 -23.44310 -31.56099 1.000 12.58434 272 ILE B CA 1
ATOM 5659 C C . ILE B 1 264 ? -19.89706 -24.22866 -32.03096 1.000 14.09978 272 ILE B C 1
ATOM 5660 O O . ILE B 1 264 ? -19.35737 -25.05169 -31.28567 1.000 13.91028 272 ILE B O 1
ATOM 5665 N N . ALA B 1 265 ? -19.50066 -24.01594 -33.28008 1.000 13.98694 273 ALA B N 1
ATOM 5666 C CA . ALA B 1 265 ? -18.41352 -24.75606 -33.90519 1.000 15.29442 273 ALA B CA 1
ATOM 5667 C C . ALA B 1 265 ? -17.24268 -23.80778 -34.13510 1.000 15.46056 273 ALA B C 1
ATOM 5668 O O . ALA B 1 265 ? -17.43270 -22.69454 -34.63570 1.000 14.92723 273 ALA B O 1
ATOM 5670 N N . CYS B 1 266 ? -16.03770 -24.24847 -33.77596 1.000 18.99966 274 CYS B N 1
ATOM 5671 C CA . CYS B 1 266 ? -14.83424 -23.43401 -33.89117 1.000 31.49482 274 CYS B CA 1
ATOM 5672 C C . CYS B 1 266 ? -13.81502 -24.17591 -34.73642 1.000 17.94835 274 CYS B C 1
ATOM 5673 O O . CYS B 1 266 ? -13.58171 -25.36865 -34.52079 1.000 13.09043 274 CYS B O 1
ATOM 5676 N N . HIS B 1 267 ? -13.20643 -23.46416 -35.68427 1.000 14.91181 275 HIS B N 1
ATOM 5677 C CA . HIS B 1 267 ? -12.15911 -24.01090 -36.53903 1.000 13.63706 275 HIS B CA 1
ATOM 5678 C C . HIS B 1 267 ? -10.90171 -23.16359 -36.42854 1.000 12.56580 275 HIS B C 1
ATOM 5679 O O . HIS B 1 267 ? -10.97150 -21.92866 -36.36815 1.000 14.34954 275 HIS B O 1
ATOM 5686 N N . HIS B 1 268 ? -9.75905 -23.83570 -36.45994 1.000 14.36196 276 HIS B N 1
ATOM 5687 C CA . HIS B 1 268 ? -8.45430 -23.19802 -36.50506 1.000 15.22906 276 HIS B CA 1
ATOM 5688 C C . HIS B 1 268 ? -7.69469 -23.76263 -37.69546 1.000 16.62912 276 HIS B C 1
ATOM 5689 O O . HIS B 1 268 ? -7.88043 -24.92045 -38.06868 1.000 16.73606 276 HIS B O 1
ATOM 5696 N N . LEU B 1 269 ? -6.85622 -22.92871 -38.31262 1.000 17.65950 277 LEU B N 1
ATOM 5697 C CA . LEU B 1 269 ? -6.11104 -23.37483 -39.48251 1.000 18.53910 277 LEU B CA 1
ATOM 5698 C C . LEU B 1 269 ? -4.93893 -24.27773 -39.12843 1.000 19.68795 277 LEU B C 1
ATOM 5699 O O . LEU B 1 269 ? -4.49742 -25.05204 -39.98441 1.000 22.53759 277 LEU B O 1
ATOM 5704 N N . GLU B 1 270 ? -4.43505 -24.20889 -37.90156 1.000 18.56598 278 GLU B N 1
ATOM 5705 C CA . GLU B 1 270 ? -3.33794 -25.04102 -37.42771 1.000 19.00249 278 GLU B CA 1
ATOM 5706 C C . GLU B 1 270 ? -3.77516 -25.72943 -36.14814 1.000 17.28577 278 GLU B C 1
ATOM 5707 O O . GLU B 1 270 ? -4.81598 -25.38253 -35.58167 1.000 15.03994 278 GLU B O 1
ATOM 5713 N N . PRO B 1 271 ? -3.01094 -26.73213 -35.67730 1.000 19.31940 279 PRO B N 1
ATOM 5714 C CA . PRO B 1 271 ? -3.34068 -27.37256 -34.39500 1.000 17.79712 279 PRO B CA 1
ATOM 5715 C C . PRO B 1 271 ? -3.40962 -26.36103 -33.26556 1.000 18.13906 279 PRO B C 1
ATOM 5716 O O . PRO B 1 271 ? -2.65143 -25.38802 -33.22777 1.000 19.70125 279 PRO B O 1
ATOM 5720 N N . LEU B 1 272 ? -4.32779 -26.60570 -32.33481 1.000 16.70326 280 LEU B N 1
ATOM 5721 C CA . LEU B 1 272 ? -4.51140 -25.70751 -31.19339 1.000 16.53478 280 LEU B CA 1
ATOM 5722 C C . LEU B 1 272 ? -5.15281 -26.48613 -30.05732 1.000 17.12203 280 LEU B C 1
ATOM 5723 O O . LEU B 1 272 ? -6.21580 -27.09461 -30.24511 1.000 18.58447 280 LEU B O 1
ATOM 5728 N N . HIS B 1 273 ? -4.52459 -26.46116 -28.88539 1.000 17.04744 281 HIS B N 1
ATOM 5729 C CA . HIS B 1 273 ? -5.08629 -27.05374 -27.67624 1.000 15.48664 281 HIS B CA 1
ATOM 5730 C C . HIS B 1 273 ? -5.70944 -25.96043 -26.81253 1.000 18.49625 281 HIS B C 1
ATOM 5731 O O . HIS B 1 273 ? -5.08795 -24.91726 -26.57257 1.000 23.33572 281 HIS B O 1
ATOM 5738 N N . ILE B 1 274 ? -6.94438 -26.19515 -26.37699 1.000 16.82182 282 ILE B N 1
ATOM 5739 C CA . ILE B 1 274 ? -7.65925 -25.35461 -25.41829 1.000 17.37218 282 ILE B CA 1
ATOM 5740 C C . ILE B 1 274 ? -7.73714 -26.15717 -24.12897 1.000 15.29418 282 ILE B C 1
ATOM 5741 O O . ILE B 1 274 ? -8.17950 -27.30918 -24.14769 1.000 17.65041 282 ILE B O 1
ATOM 5746 N N . SER B 1 275 ? -7.30676 -25.56340 -23.01383 1.000 14.47962 283 SER B N 1
ATOM 5747 C CA . SER B 1 275 ? -7.32324 -26.28477 -21.74731 1.000 13.14874 283 SER B CA 1
ATOM 5748 C C . SER B 1 275 ? -8.75551 -26.66785 -21.35810 1.000 13.18924 283 SER B C 1
ATOM 5749 O O . SER B 1 275 ? -9.73780 -26.06622 -21.80723 1.000 13.68475 283 SER B O 1
ATOM 5752 N N . HIS B 1 276 ? -8.86068 -27.68917 -20.50034 1.000 14.58292 284 HIS B N 1
ATOM 5753 C CA . HIS B 1 276 ? -10.16574 -28.11033 -19.98929 1.000 17.39991 284 HIS B CA 1
ATOM 5754 C C . HIS B 1 276 ? -10.87548 -26.95588 -19.29278 1.000 16.39843 284 HIS B C 1
ATOM 5755 O O . HIS B 1 276 ? -12.08202 -26.73743 -19.47859 1.000 15.24332 284 HIS B O 1
ATOM 5762 N N . GLU B 1 277 ? -10.13339 -26.20274 -18.48966 1.000 16.08154 285 GLU B N 1
ATOM 5763 C CA . GLU B 1 277 ? -10.70181 -25.06009 -17.79000 1.000 15.80674 285 GLU B CA 1
ATOM 5764 C C . GLU B 1 277 ? -11.22656 -24.01119 -18.77071 1.000 14.41971 285 GLU B C 1
ATOM 5765 O O . GLU B 1 277 ? -12.30102 -23.42663 -18.56199 1.000 14.14348 285 GLU B O 1
ATOM 5771 N N . ARG B 1 278 ? -10.50638 -23.78546 -19.86947 1.000 14.78367 286 ARG B N 1
ATOM 5772 C CA . ARG B 1 278 ? -10.95726 -22.79381 -20.83984 1.000 13.62096 286 ARG B CA 1
ATOM 5773 C C . ARG B 1 278 ? -12.15976 -23.30798 -21.63578 1.000 13.10100 286 ARG B C 1
ATOM 5774 O O . ARG B 1 278 ? -13.09798 -22.55019 -21.89002 1.000 13.15786 286 ARG B O 1
ATOM 5782 N N . ARG B 1 279 ? -12.17861 -24.60227 -21.98577 1.000 12.66481 287 ARG B N 1
ATOM 5783 C CA . ARG B 1 279 ? -13.37248 -25.20009 -22.59192 1.000 13.59563 287 ARG B CA 1
ATOM 5784 C C . ARG B 1 279 ? -14.60594 -25.05588 -21.69747 1.000 12.30490 287 ARG B C 1
ATOM 5785 O O . ARG B 1 279 ? -15.69340 -24.72032 -22.17784 1.000 13.43783 287 ARG B O 1
ATOM 5793 N N . ARG B 1 280 ? -14.46150 -25.29489 -20.39064 1.000 13.11694 288 ARG B N 1
ATOM 5794 C CA . ARG B 1 280 ? -15.61325 -25.17627 -19.49810 1.000 13.94491 288 ARG B CA 1
ATOM 5795 C C . ARG B 1 280 ? -16.04944 -23.72948 -19.32835 1.000 12.41793 288 ARG B C 1
ATOM 5796 O O . ARG B 1 280 ? -17.22923 -23.46515 -19.07086 1.000 14.26179 288 ARG B O 1
ATOM 5804 N N . ALA B 1 281 ? -15.12822 -22.77706 -19.46587 1.000 14.81638 289 ALA B N 1
ATOM 5805 C CA . ALA B 1 281 ? -15.54200 -21.37719 -19.49115 1.000 14.72538 289 ALA B CA 1
ATOM 5806 C C . ALA B 1 281 ? -16.35693 -21.07755 -20.74239 1.000 14.33825 289 ALA B C 1
ATOM 5807 O O . ALA B 1 281 ? -17.36111 -20.36139 -20.68010 1.000 16.46132 289 ALA B O 1
ATOM 5809 N N . CYS B 1 282 ? -15.95454 -21.63306 -21.88550 1.000 14.69666 290 CYS B N 1
ATOM 5810 C CA . CYS B 1 282 ? -16.76845 -21.49552 -23.08926 1.000 14.91243 290 CYS B CA 1
ATOM 5811 C C . CYS B 1 282 ? -18.11893 -22.17215 -22.92534 1.000 12.88142 290 CYS B C 1
ATOM 5812 O O . CYS B 1 282 ? -19.11919 -21.69655 -23.47626 1.000 15.06931 290 CYS B O 1
ATOM 5815 N N . GLU B 1 283 ? -18.16815 -23.28222 -22.18274 1.000 13.64711 291 GLU B N 1
ATOM 5816 C CA . GLU B 1 283 ? -19.44512 -23.92589 -21.89632 1.000 12.59088 291 GLU B CA 1
ATOM 5817 C C . GLU B 1 283 ? -20.40555 -22.98936 -21.17099 1.000 12.51048 291 GLU B C 1
ATOM 5818 O O . GLU B 1 283 ? -21.61082 -23.01514 -21.43273 1.000 13.84667 291 GLU B O 1
ATOM 5824 N N . VAL B 1 284 ? -19.89827 -22.16670 -20.24980 1.000 13.75210 292 VAL B N 1
ATOM 5825 C CA . VAL B 1 284 ? -20.74723 -21.16911 -19.59112 1.000 13.01037 292 VAL B CA 1
ATOM 5826 C C . VAL B 1 284 ? -21.35868 -20.21837 -20.61161 1.000 12.35124 292 VAL B C 1
ATOM 5827 O O . VAL B 1 284 ? -22.55557 -19.90223 -20.54669 1.000 13.33058 292 VAL B O 1
ATOM 5831 N N . LEU B 1 285 ? -20.55278 -19.73876 -21.56283 1.000 13.47896 293 LEU B N 1
ATOM 5832 C CA . LEU B 1 285 ? -21.07825 -18.85738 -22.60045 1.000 13.77089 293 LEU B CA 1
ATOM 5833 C C . LEU B 1 285 ? -22.17724 -19.53883 -23.40571 1.000 13.87876 293 LEU B C 1
ATOM 5834 O O . LEU B 1 285 ? -23.19615 -18.91586 -23.72688 1.000 15.00579 293 LEU B O 1
ATOM 5839 N N . THR B 1 286 ? -21.98789 -20.81371 -23.75597 1.000 14.62125 294 THR B N 1
ATOM 5840 C CA . THR B 1 286 ? -23.00787 -21.50753 -24.53132 1.000 14.75642 294 THR B CA 1
ATOM 5841 C C . THR B 1 286 ? -24.27114 -21.73226 -23.71228 1.000 13.51847 294 THR B C 1
ATOM 5842 O O . THR B 1 286 ? -25.38388 -21.62489 -24.23617 1.000 16.07350 294 THR B O 1
ATOM 5846 N N . GLN B 1 287 ? -24.13294 -22.01531 -22.41954 1.000 12.91230 295 GLN B N 1
ATOM 5847 C CA . GLN B 1 287 ? -25.33580 -22.15377 -21.60785 1.000 14.48824 295 GLN B CA 1
ATOM 5848 C C . GLN B 1 287 ? -26.03824 -20.81836 -21.44576 1.000 13.53267 295 GLN B C 1
ATOM 5849 O O . GLN B 1 287 ? -27.27604 -20.76525 -21.43197 1.000 14.96671 295 GLN B O 1
ATOM 5855 N N . LEU B 1 288 ? -25.26965 -19.73132 -21.37418 1.000 13.96967 296 LEU B N 1
ATOM 5856 C CA . LEU B 1 288 ? -25.87384 -18.40735 -21.28549 1.000 14.85678 296 LEU B CA 1
ATOM 5857 C C . LEU B 1 288 ? -26.59208 -18.04299 -22.57856 1.000 15.55146 296 LEU B C 1
ATOM 5858 O O . LEU B 1 288 ? -27.70007 -17.48299 -22.54430 1.000 16.00310 296 LEU B O 1
ATOM 5863 N N . LEU B 1 289 ? -26.00128 -18.37795 -23.73179 1.000 14.61682 297 LEU B N 1
ATOM 5864 C CA . LEU B 1 289 ? -26.71285 -18.14624 -24.98451 1.000 13.79658 297 LEU B CA 1
ATOM 5865 C C . LEU B 1 289 ? -28.03715 -18.89579 -25.00086 1.000 12.46797 297 LEU B C 1
ATOM 5866 O O . LEU B 1 289 ? -29.07990 -18.32905 -25.35315 1.000 14.24167 297 LEU B O 1
ATOM 5871 N N . ALA B 1 290 ? -28.01613 -20.17946 -24.62447 1.000 13.11879 298 ALA B N 1
ATOM 5872 C CA . ALA B 1 290 ? -29.24824 -20.96277 -24.61169 1.000 13.19968 298 ALA B CA 1
ATOM 5873 C C . ALA B 1 290 ? -30.29362 -20.32380 -23.70833 1.000 14.78696 298 ALA B C 1
ATOM 5874 O O . ALA B 1 290 ? -31.47226 -20.23529 -24.06832 1.000 14.93552 298 ALA B O 1
ATOM 5876 N N . LEU B 1 291 ? -29.88162 -19.86028 -22.53094 1.000 14.90479 299 LEU B N 1
ATOM 5877 C CA . LEU B 1 291 ? -30.81464 -19.19670 -21.62512 1.000 14.78153 299 LEU B CA 1
ATOM 5878 C C . LEU B 1 291 ? -31.36273 -17.89390 -22.22041 1.000 13.77615 299 LEU B C 1
ATOM 5879 O O . LEU B 1 291 ? -32.56625 -17.61484 -22.12128 1.000 14.74228 299 LEU B O 1
ATOM 5884 N N . GLN B 1 292 ? -30.50147 -17.08618 -22.84284 1.000 14.31222 300 GLN B N 1
ATOM 5885 C CA . GLN B 1 292 ? -30.97688 -15.85060 -23.47014 1.000 13.68326 300 GLN B CA 1
ATOM 5886 C C . GLN B 1 292 ? -31.94232 -16.14166 -24.61372 1.000 13.47553 300 GLN B C 1
ATOM 5887 O O . GLN B 1 292 ? -32.96361 -15.45495 -24.76510 1.000 15.32750 300 GLN B O 1
ATOM 5893 N N . LEU B 1 293 ? -31.64358 -17.16228 -25.42597 1.000 14.26677 301 LEU B N 1
ATOM 5894 C CA . LEU B 1 293 ? -32.54292 -17.50738 -26.52285 1.000 13.53471 301 LEU B CA 1
ATOM 5895 C C . LEU B 1 293 ? -33.89718 -17.96140 -25.99872 1.000 14.06048 301 LEU B C 1
ATOM 5896 O O . LEU B 1 293 ? -34.93734 -17.59413 -26.55543 1.000 15.49162 301 LEU B O 1
ATOM 5901 N N . SER B 1 294 ? -33.90287 -18.75884 -24.92882 1.000 15.73983 302 SER B N 1
ATOM 5902 C CA . SER B 1 294 ? -35.16159 -19.21126 -24.34559 1.000 16.20042 302 SER B CA 1
ATOM 5903 C C . SER B 1 294 ? -35.96411 -18.03940 -23.80699 1.000 15.87808 302 SER B C 1
ATOM 5904 O O . SER B 1 294 ? -37.18329 -17.96710 -24.00090 1.000 17.15356 302 SER B O 1
ATOM 5907 N N . ALA B 1 295 ? -35.30059 -17.12324 -23.10417 1.000 15.58442 303 ALA B N 1
ATOM 5908 C CA . ALA B 1 295 ? -36.00466 -15.98092 -22.53583 1.000 15.27136 303 ALA B CA 1
ATOM 5909 C C . ALA B 1 295 ? -36.63306 -15.13441 -23.63318 1.000 15.53679 303 ALA B C 1
ATOM 5910 O O . ALA B 1 295 ? -37.79099 -14.70462 -23.52330 1.000 16.61406 303 ALA B O 1
ATOM 5912 N N . GLU B 1 296 ? -35.88826 -14.89101 -24.70768 1.000 15.45885 304 GLU B N 1
ATOM 5913 C CA . GLU B 1 296 ? -36.42192 -14.08075 -25.79465 1.000 16.22749 304 GLU B CA 1
ATOM 5914 C C . GLU B 1 296 ? -37.54859 -14.79242 -26.53133 1.000 14.42803 304 GLU B C 1
ATOM 5915 O O . GLU B 1 296 ? -38.54893 -14.16353 -26.89055 1.000 16.09981 304 GLU B O 1
ATOM 5921 N N . GLU B 1 297 ? -37.40638 -16.09734 -26.77035 1.000 14.56300 305 GLU B N 1
ATOM 5922 C CA . GLU B 1 297 ? -38.43004 -16.82212 -27.50974 1.000 15.03577 305 GLU B CA 1
ATOM 5923 C C . GLU B 1 297 ? -39.72028 -16.88632 -26.71156 1.000 14.00645 305 GLU B C 1
ATOM 5924 O O . GLU B 1 297 ? -40.81087 -16.72690 -27.26966 1.000 16.20318 305 GLU B O 1
ATOM 5930 N N . ARG B 1 298 ? -39.61856 -17.08653 -25.39747 1.000 13.98461 306 ARG B N 1
ATOM 5931 C CA . ARG B 1 298 ? -40.82854 -17.14059 -24.58557 1.000 15.04728 306 ARG B CA 1
ATOM 5932 C C . ARG B 1 298 ? -41.47851 -15.76731 -24.48497 1.000 14.80734 306 ARG B C 1
ATOM 5933 O O . ARG B 1 298 ? -42.70828 -15.65012 -24.52756 1.000 14.54026 306 ARG B O 1
ATOM 5941 N N . ALA B 1 299 ? -40.67359 -14.71361 -24.35586 1.000 15.61996 307 ALA B N 1
ATOM 5942 C CA . ALA B 1 299 ? -41.23970 -13.36963 -24.36180 1.000 14.75304 307 ALA B CA 1
ATOM 5943 C C . ALA B 1 299 ? -41.95001 -13.07374 -25.67759 1.000 13.29318 307 ALA B C 1
ATOM 5944 O O . ALA B 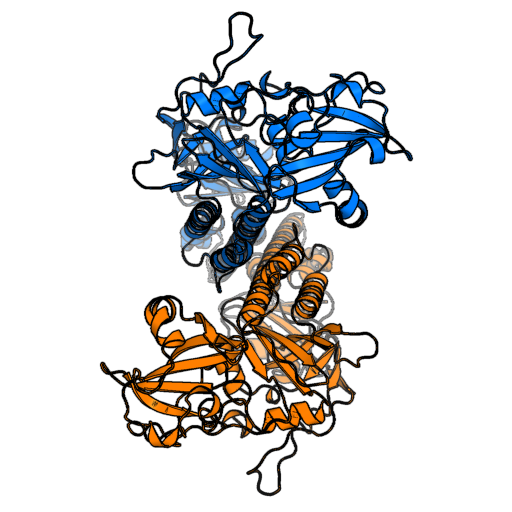1 299 ? -43.04091 -12.48687 -25.68216 1.000 14.02122 307 ALA B O 1
ATOM 5946 N N . ALA B 1 300 ? -41.35853 -13.48671 -26.80325 1.000 14.54141 308 ALA B N 1
ATOM 5947 C CA . ALA B 1 300 ? -41.99699 -13.26437 -28.09432 1.000 14.19019 308 ALA B CA 1
ATOM 5948 C C . ALA B 1 300 ? -43.31872 -14.00761 -28.18776 1.000 14.44215 308 ALA B C 1
ATOM 5949 O O . ALA B 1 300 ? -44.30317 -13.48079 -28.72803 1.000 16.45843 308 ALA B O 1
ATOM 5951 N N . GLU B 1 301 ? -43.35792 -15.24391 -27.68778 1.000 13.85016 309 GLU B N 1
ATOM 5952 C CA . GLU B 1 301 ? -44.61274 -15.99005 -27.68456 1.000 15.68174 309 GLU B CA 1
ATOM 5953 C C . GLU B 1 301 ? -45.66653 -15.25672 -26.87259 1.000 13.51483 309 GLU B C 1
ATOM 5954 O O . GLU B 1 301 ? -46.81249 -15.11519 -27.31406 1.000 14.85196 309 GLU B O 1
ATOM 5960 N N . ALA B 1 302 ? -45.28683 -14.73671 -25.70382 1.000 14.35532 310 ALA B N 1
ATOM 5961 C CA . ALA B 1 302 ? -46.24991 -14.00869 -24.88706 1.000 14.61899 310 ALA B CA 1
ATOM 5962 C C . ALA B 1 302 ? -46.75987 -12.76778 -25.60794 1.000 13.85250 310 ALA B C 1
ATOM 5963 O O . ALA B 1 302 ? -47.96375 -12.47702 -25.58166 1.000 14.50008 310 ALA B O 1
ATOM 5965 N N . SER B 1 303 ? -45.85849 -12.01536 -26.25159 1.000 12.00936 311 SER B N 1
ATOM 5966 C CA . SER B 1 303 ? -46.27758 -10.82726 -26.99141 1.000 13.67928 311 SER B CA 1
ATOM 5967 C C . SER B 1 303 ? -47.19805 -11.19205 -28.15436 1.000 13.81411 311 SER B C 1
ATOM 5968 O O . SER B 1 303 ? -48.23531 -10.54984 -28.36043 1.000 14.37757 311 SER B O 1
ATOM 5971 N N . GLU B 1 304 ? -46.85665 -12.24046 -28.90407 1.000 14.27587 312 GLU B N 1
ATOM 5972 C CA . GLU B 1 304 ? -47.71171 -12.64691 -30.01693 1.000 14.72619 312 GLU B CA 1
ATOM 5973 C C . GLU B 1 304 ? -49.07455 -13.10004 -29.51551 1.000 14.83611 312 GLU B C 1
ATOM 5974 O O . GLU B 1 304 ? -50.10308 -12.79266 -30.12981 1.000 16.23915 312 GLU B O 1
ATOM 5980 N N . ASP B 1 305 ? -49.10431 -13.80417 -28.38254 1.000 14.51098 313 ASP B N 1
ATOM 5981 C CA . ASP B 1 305 ? -50.37208 -14.24293 -27.80444 1.000 14.91118 313 ASP B CA 1
ATOM 5982 C C . ASP B 1 305 ? -51.27144 -13.05773 -27.47889 1.000 15.27415 313 ASP B C 1
ATOM 5983 O O . ASP B 1 305 ? -52.48301 -13.09796 -27.73843 1.000 16.34427 313 ASP B O 1
ATOM 5988 N N . ALA B 1 306 ? -50.69701 -12.00077 -26.89458 1.000 13.24352 314 ALA B N 1
ATOM 5989 C CA . ALA B 1 306 ? -51.46139 -10.79774 -26.57185 1.000 13.86979 314 ALA B CA 1
ATOM 5990 C C . ALA B 1 306 ? -52.04771 -10.16926 -27.82883 1.000 11.97938 314 ALA B C 1
ATOM 5991 O O . ALA B 1 306 ? -53.19389 -9.69795 -27.82846 1.000 14.26149 314 ALA B O 1
ATOM 5993 N N . HIS B 1 307 ? -51.28690 -10.16673 -28.92141 1.000 15.92051 315 HIS B N 1
ATOM 5994 C CA . HIS B 1 307 ? -51.81396 -9.62615 -30.16711 1.000 15.29915 315 HIS B CA 1
ATOM 5995 C C . HIS B 1 307 ? -52.98751 -10.44777 -30.67944 1.000 14.71771 315 HIS B C 1
ATOM 5996 O O . HIS B 1 307 ? -53.98324 -9.88430 -31.15181 1.000 16.14671 315 HIS B O 1
ATOM 6003 N N . ARG B 1 308 ? -52.90675 -11.77725 -30.57531 1.000 13.45504 316 ARG B N 1
ATOM 6004 C CA . ARG B 1 308 ? -54.01239 -12.61129 -31.03368 1.000 13.82324 316 ARG B CA 1
ATOM 6005 C C . ARG B 1 308 ? -55.25849 -12.38419 -30.19248 1.000 14.34389 316 ARG B C 1
ATOM 6006 O O . ARG B 1 308 ? -56.37193 -12.31589 -30.72799 1.000 15.85285 316 ARG B O 1
ATOM 6014 N N . ALA B 1 309 ? -55.10003 -12.27854 -28.87206 1.000 14.58524 317 ALA B N 1
ATOM 6015 C CA . ALA B 1 309 ? -56.25434 -12.01698 -28.02087 1.000 16.27612 317 ALA B CA 1
ATOM 6016 C C . ALA B 1 309 ? -56.87879 -10.66999 -28.35929 1.000 15.43730 317 ALA B C 1
ATOM 6017 O O . ALA B 1 309 ? -58.10989 -10.55051 -28.45029 1.000 16.51589 317 ALA B O 1
ATOM 6019 N N . ALA B 1 310 ? -56.04361 -9.65610 -28.59896 1.000 14.95259 318 ALA B N 1
ATOM 6020 C CA . ALA B 1 310 ? -56.54838 -8.34608 -29.00097 1.000 16.57210 318 ALA B CA 1
ATOM 6021 C C . ALA B 1 310 ? -57.33571 -8.43210 -30.30443 1.000 16.44737 318 ALA B C 1
ATOM 6022 O O . ALA B 1 310 ? -58.40814 -7.82829 -30.43085 1.000 18.05000 318 ALA B O 1
ATOM 6024 N N . LEU B 1 311 ? -56.82634 -9.19003 -31.28058 1.000 15.35635 319 LEU B N 1
ATOM 6025 C CA . LEU B 1 311 ? -57.54746 -9.35179 -32.54035 1.000 15.26122 319 LEU B CA 1
ATOM 6026 C C . LEU B 1 311 ? -58.88832 -10.04835 -32.32664 1.000 14.71596 319 LEU B C 1
ATOM 6027 O O . LEU B 1 311 ? -59.90253 -9.65089 -32.91331 1.000 15.72900 319 LEU B O 1
ATOM 6032 N N . LEU B 1 312 ? -58.92211 -11.09495 -31.49032 1.000 15.13941 320 LEU B N 1
ATOM 6033 C CA . LEU B 1 312 ? -60.19882 -11.74287 -31.19262 1.000 16.78461 320 LEU B CA 1
ATOM 6034 C C . LEU B 1 312 ? -61.17432 -10.76802 -30.53741 1.000 17.31648 320 LEU B C 1
ATOM 6035 O O . LEU B 1 312 ? -62.36767 -10.76429 -30.85898 1.000 17.83161 320 LEU B O 1
ATOM 6040 N N . GLY B 1 313 ? -60.69233 -9.93913 -29.60833 1.000 17.80748 321 GLY B N 1
ATOM 6041 C CA . GLY B 1 313 ? -61.56168 -8.93880 -29.00453 1.000 19.33869 321 GLY B CA 1
ATOM 6042 C C . GLY B 1 313 ? -62.05594 -7.91376 -30.00749 1.000 19.64761 321 GLY B C 1
ATOM 6043 O O . GLY B 1 313 ? -63.22747 -7.51951 -29.98321 1.000 18.78141 321 GLY B O 1
ATOM 6044 N N . GLN B 1 314 ? -61.17770 -7.48203 -30.91963 1.000 16.88707 322 GLN B N 1
ATOM 6045 C CA . GLN B 1 314 ? -61.58579 -6.49966 -31.92193 1.000 18.31181 322 GLN B CA 1
ATOM 6046 C C . GLN B 1 314 ? -62.63896 -7.07654 -32.86303 1.000 18.44597 322 GLN B C 1
ATOM 6047 O O . GLN B 1 314 ? -63.58235 -6.37617 -33.25945 1.000 19.87437 322 GLN B O 1
ATOM 6053 N N . LEU B 1 315 ? -62.49567 -8.35510 -33.22644 1.000 18.14780 323 LEU B N 1
ATOM 6054 C CA . LEU B 1 315 ? -63.47721 -9.01422 -34.08212 1.000 19.89745 323 LEU B CA 1
ATOM 6055 C C . LEU B 1 315 ? -64.81918 -9.15572 -33.37938 1.000 19.34708 323 LEU B C 1
ATOM 6056 O O . LEU B 1 315 ? -65.87525 -9.01093 -34.00911 1.000 20.23093 323 LEU B O 1
ATOM 6061 N N . ALA B 1 316 ? -64.79899 -9.43645 -32.07614 1.000 18.62901 324 ALA B N 1
ATOM 6062 C CA . ALA B 1 316 ? -66.04473 -9.55793 -31.32639 1.000 20.27489 324 ALA B CA 1
ATOM 6063 C C . ALA B 1 316 ? -66.79146 -8.23236 -31.28917 1.000 22.72713 324 ALA B C 1
ATOM 6064 O O . ALA B 1 316 ? -68.00765 -8.19064 -31.49257 1.000 21.70078 324 ALA B O 1
ATOM 6066 N N . THR B 1 317 ? -66.07495 -7.13293 -31.05001 1.000 25.50483 325 THR B N 1
ATOM 6067 C CA . THR B 1 317 ? -66.69222 -5.81279 -31.13250 1.000 25.23858 325 THR B CA 1
ATOM 6068 C C . THR B 1 317 ? -67.28772 -5.57407 -32.51756 1.000 25.37508 325 THR B C 1
ATOM 6069 O O . THR B 1 317 ? -68.43494 -5.11704 -32.64534 1.000 24.50621 325 THR B O 1
ATOM 6073 N N . ALA B 1 318 ? -66.54150 -5.91883 -33.56929 1.000 25.52693 326 ALA B N 1
ATOM 6074 C CA . ALA B 1 318 ? -67.03661 -5.68972 -34.92407 1.000 27.00414 326 ALA B CA 1
ATOM 6075 C C . ALA B 1 318 ? -68.29227 -6.50597 -35.19506 1.000 29.61916 326 ALA B C 1
ATOM 6076 O O . ALA B 1 318 ? -69.21642 -6.03906 -35.88011 1.000 31.48880 326 ALA B O 1
ATOM 6078 N N . MET B 1 319 ? -68.34932 -7.72096 -34.64687 1.000 29.73501 327 MET B N 1
ATOM 6079 C CA . MET B 1 319 ? -69.51588 -8.57570 -34.81301 1.000 35.02104 327 MET B CA 1
ATOM 6080 C C . MET B 1 319 ? -70.74460 -7.98066 -34.14041 1.000 36.67994 327 MET B C 1
ATOM 6081 O O . MET B 1 319 ? -71.86999 -8.16322 -34.62808 1.000 35.43346 327 MET B O 1
ATOM 6086 N N . GLY B 1 320 ? -70.55266 -7.25582 -33.03518 1.000 37.84463 328 GLY B N 1
ATOM 6087 C CA . GLY B 1 320 ? -71.67890 -6.69880 -32.31420 1.000 43.15298 328 GLY B CA 1
ATOM 6088 C C . GLY B 1 320 ? -72.15066 -5.35517 -32.81478 1.000 48.31593 328 GLY B C 1
ATOM 6089 O O . GLY B 1 320 ? -73.25984 -4.93430 -32.46900 1.000 48.45976 328 GLY B O 1
ATOM 6090 N N . GLU B 1 321 ? -71.34279 -4.67262 -33.62266 1.000 52.62695 329 GLU B N 1
ATOM 6091 C CA . GLU B 1 321 ? -71.69415 -3.34772 -34.12276 1.000 58.81555 329 GLU B CA 1
ATOM 6092 C C . GLU B 1 321 ? -72.62847 -3.38345 -35.32875 1.000 63.82894 329 GLU B C 1
ATOM 6093 O O . GLU B 1 321 ? -72.67170 -2.41464 -36.09699 1.000 64.27986 329 GLU B O 1
ATOM 6099 N N . GLY B 1 322 ? -73.36544 -4.47575 -35.51328 1.000 68.29228 330 GLY B N 1
ATOM 6100 C CA . GLY B 1 322 ? -74.40287 -4.53121 -36.52297 1.000 72.04630 330 GLY B CA 1
ATOM 6101 C C . GLY B 1 322 ? -73.96266 -5.07488 -37.86418 1.000 75.48203 330 GLY B C 1
ATOM 6102 O O . GLY B 1 322 ? -72.91973 -4.68159 -38.39609 1.000 76.55416 330 GLY B O 1
ATOM 6103 N N . GLY B 1 323 ? -74.75535 -5.98394 -38.42189 1.000 76.76306 331 GLY B N 1
ATOM 6104 C CA . GLY B 1 323 ? -74.50471 -6.46624 -39.76349 1.000 77.74947 331 GLY B CA 1
ATOM 6105 C C . GLY B 1 323 ? -74.51670 -7.97331 -39.87425 1.000 78.24254 331 GLY B C 1
ATOM 6106 O O . GLY B 1 323 ? -74.42898 -8.68392 -38.86866 1.000 78.81073 331 GLY B O 1
ATOM 6107 N N . THR B 1 324 ? -74.63872 -8.47207 -41.09919 1.000 77.82717 332 THR B N 1
ATOM 6108 C CA . THR B 1 324 ? -74.52666 -9.90102 -41.32327 1.000 77.95610 332 THR B CA 1
ATOM 6109 C C . THR B 1 324 ? -73.06694 -10.32436 -41.18966 1.000 71.52363 332 THR B C 1
ATOM 6110 O O . THR B 1 324 ? -72.14325 -9.51508 -41.32020 1.000 69.87948 332 THR B O 1
ATOM 6114 N N . LEU B 1 325 ? -72.86701 -11.61154 -40.90533 1.000 66.72767 333 LEU B N 1
ATOM 6115 C CA . LEU B 1 325 ? -71.51277 -12.13629 -40.77390 1.000 63.10690 333 LEU B CA 1
ATOM 6116 C C . LEU B 1 325 ? -70.70784 -11.87447 -42.04015 1.000 61.04148 333 LEU B C 1
ATOM 6117 O O . LEU B 1 325 ? -69.60769 -11.31761 -41.98529 1.000 60.45164 333 LEU B O 1
ATOM 6122 N N . GLU B 1 326 ? -71.26707 -12.23449 -43.19770 1.000 60.06838 334 GLU B N 1
ATOM 6123 C CA . GLU B 1 326 ? -70.58102 -12.04304 -44.47258 1.000 60.48865 334 GLU B CA 1
ATOM 6124 C C . GLU B 1 326 ? -70.09978 -10.60758 -44.65434 1.000 57.08762 334 GLU B C 1
ATOM 6125 O O . GLU B 1 326 ? -69.03802 -10.37608 -45.24524 1.000 57.58331 334 GLU B O 1
ATOM 6131 N N . GLU B 1 327 ? -70.85351 -9.63405 -44.14103 1.000 52.33859 335 GLU B N 1
ATOM 6132 C CA . GLU B 1 327 ? -70.44982 -8.23687 -44.25393 1.000 50.44709 335 GLU B CA 1
ATOM 6133 C C . GLU B 1 327 ? -69.33774 -7.88973 -43.26877 1.000 46.67148 335 GLU B C 1
ATOM 6134 O O . GLU B 1 327 ? -68.35920 -7.22968 -43.63625 1.000 47.46117 335 GLU B O 1
ATOM 6140 N N . VAL B 1 328 ? -69.47210 -8.32457 -42.01411 1.000 42.99355 336 VAL B N 1
ATOM 6141 C CA . VAL B 1 328 ? -68.47951 -7.98347 -40.99791 1.000 39.65184 336 VAL B CA 1
ATOM 6142 C C . VAL B 1 328 ? -67.13385 -8.62680 -41.31693 1.000 38.05795 336 VAL B C 1
ATOM 6143 O O . VAL B 1 328 ? -66.08472 -7.97991 -41.23373 1.000 34.74656 336 VAL B O 1
ATOM 6147 N N . LEU B 1 329 ? -67.14234 -9.90646 -41.69647 1.000 38.47688 337 LEU B N 1
ATOM 6148 C CA . LEU B 1 329 ? -65.88098 -10.60264 -41.93116 1.000 40.21453 337 LEU B CA 1
ATOM 6149 C C . LEU B 1 329 ? -65.18418 -10.09734 -43.18712 1.000 38.73003 337 LEU B C 1
ATOM 6150 O O . LEU B 1 329 ? -63.95013 -10.07012 -43.24148 1.000 36.28318 337 LEU B O 1
ATOM 6155 N N . GLU B 1 330 ? -65.94748 -9.68835 -44.19898 1.000 38.80489 338 GLU B N 1
ATOM 6156 C CA . GLU B 1 330 ? -65.34147 -9.04165 -45.35766 1.000 40.62608 338 GLU B CA 1
ATOM 6157 C C . GLU B 1 330 ? -64.75741 -7.68680 -44.97700 1.000 37.33171 338 GLU B C 1
ATOM 6158 O O . GLU B 1 330 ? -63.60773 -7.37838 -45.31048 1.000 37.15552 338 GLU B O 1
ATOM 6164 N N . LYS B 1 331 ? -65.53066 -6.87150 -44.25624 1.000 34.55133 339 LYS B N 1
ATOM 6165 C CA . LYS B 1 331 ? -65.03175 -5.57008 -43.82783 1.000 31.66559 339 LYS B CA 1
ATOM 6166 C C . LYS B 1 331 ? -63.80805 -5.71910 -42.93753 1.000 27.72534 339 LYS B C 1
ATOM 6167 O O . LYS B 1 331 ? -62.85214 -4.94331 -43.04432 1.000 27.76932 339 LYS B O 1
ATOM 6173 N N . GLU B 1 332 ? -63.82208 -6.70860 -42.04662 1.000 25.38618 340 GLU B N 1
ATOM 6174 C CA . GLU B 1 332 ? -62.71270 -6.95284 -41.13418 1.000 23.67232 340 GLU B CA 1
ATOM 6175 C C . GLU B 1 332 ? -61.73224 -7.97646 -41.67368 1.000 20.16629 340 GLU B C 1
ATOM 6176 O O . GLU B 1 332 ? -61.08090 -8.67411 -40.88403 1.000 19.65726 340 GLU B O 1
ATOM 6182 N N . SER B 1 333 ? -61.60293 -8.07464 -42.99940 1.000 19.27077 341 SER B N 1
ATOM 6183 C CA . SER B 1 333 ? -60.75420 -9.10100 -43.59948 1.000 21.71170 341 SER B CA 1
ATOM 6184 C C . SER B 1 333 ? -59.33081 -9.04476 -43.05943 1.000 19.89824 341 SER B C 1
ATOM 6185 O O . SER B 1 333 ? -58.73121 -10.08664 -42.77047 1.000 19.07600 341 SER B O 1
ATOM 6188 N N . GLU B 1 334 ? -58.77023 -7.84136 -42.92520 1.000 17.27728 342 GLU B N 1
ATOM 6189 C CA . GLU B 1 334 ? -57.40195 -7.71337 -42.42972 1.000 16.93358 342 GLU B CA 1
ATOM 6190 C C . GLU B 1 334 ? -57.23683 -8.38345 -41.07207 1.000 17.37183 342 GLU B C 1
ATOM 6191 O O . GLU B 1 334 ? -56.28819 -9.14150 -40.85788 1.000 17.49116 342 GLU B O 1
ATOM 6197 N N . ARG B 1 335 ? -58.15625 -8.11541 -40.13805 1.000 16.66506 343 ARG B N 1
ATOM 6198 C CA . ARG B 1 335 ? -58.04518 -8.69591 -38.80429 1.000 16.31771 343 ARG B CA 1
ATOM 6199 C C . ARG B 1 335 ? -58.26576 -10.20747 -38.81900 1.000 14.62033 343 ARG B C 1
ATOM 6200 O O . ARG B 1 335 ? -57.54573 -10.94741 -38.13614 1.000 16.45295 343 ARG B O 1
ATOM 6208 N N . VAL B 1 336 ? -59.26968 -10.68727 -39.55955 1.000 18.31576 344 VAL B N 1
ATOM 6209 C CA . VAL B 1 336 ? -59.53914 -12.12599 -39.59747 1.000 17.03064 344 VAL B CA 1
ATOM 6210 C C . VAL B 1 336 ? -58.33810 -12.87927 -40.15305 1.000 16.60670 344 VAL B C 1
ATOM 6211 O O . VAL B 1 336 ? -57.99196 -13.96828 -39.67969 1.000 17.07584 344 VAL B O 1
ATOM 6215 N N . LEU B 1 337 ? -57.67089 -12.30243 -41.14973 1.000 15.75866 345 LEU B N 1
ATOM 6216 C CA . LEU B 1 337 ? -56.51345 -12.95696 -41.73616 1.000 15.28911 345 LEU B CA 1
ATOM 6217 C C . LEU B 1 337 ? -55.30783 -12.84996 -40.82075 1.000 16.17669 345 LEU B C 1
ATOM 6218 O O . LEU B 1 337 ? -54.49821 -13.77750 -40.75844 1.000 17.65629 345 LEU B O 1
ATOM 6223 N N . ALA B 1 338 ? -55.18970 -11.73942 -40.09284 1.000 18.07844 346 ALA B N 1
ATOM 6224 C CA . ALA B 1 338 ? -54.07029 -11.54571 -39.17651 1.000 17.61766 346 ALA B CA 1
ATOM 6225 C C . ALA B 1 338 ? -54.11747 -12.48973 -37.98420 1.000 16.10304 346 ALA B C 1
ATOM 6226 O O . ALA B 1 338 ? -53.08374 -12.68964 -37.33817 1.000 17.41143 346 ALA B O 1
ATOM 6228 N N . LEU B 1 339 ? -55.28540 -13.07036 -37.67575 1.000 15.85310 347 LEU B N 1
ATOM 6229 C CA . LEU B 1 339 ? -55.36619 -14.04301 -36.58513 1.000 17.60501 347 LEU B CA 1
ATOM 6230 C C . LEU B 1 339 ? -54.31460 -15.12755 -36.73714 1.000 16.99539 347 LEU B C 1
ATOM 6231 O O . LEU B 1 339 ? -53.69509 -15.55839 -35.75561 1.000 16.14565 347 LEU B O 1
ATOM 6236 N N . THR B 1 340 ? -54.08972 -15.57809 -37.96747 1.000 16.98693 348 THR B N 1
ATOM 6237 C CA . THR B 1 340 ? -53.17817 -16.67969 -38.22817 1.000 17.71968 348 THR B CA 1
ATOM 6238 C C . THR B 1 340 ? -52.08199 -16.28341 -39.20189 1.000 17.99552 348 THR B C 1
ATOM 6239 O O . THR B 1 340 ? -51.41749 -17.16028 -39.77123 1.000 19.35658 348 THR B O 1
ATOM 6243 N N . GLY B 1 341 ? -51.88152 -14.98239 -39.39799 1.000 15.52457 349 GLY B N 1
ATOM 6244 C CA . GLY B 1 341 ? -50.89828 -14.49308 -40.35426 1.000 16.46148 349 GLY B CA 1
ATOM 6245 C C . GLY B 1 341 ? -51.13905 -15.04045 -41.74252 1.000 15.64073 349 GLY B C 1
ATOM 6246 O O . GLY B 1 341 ? -50.19095 -15.44872 -42.42339 1.000 17.59688 349 GLY B O 1
ATOM 6247 N N . ALA B 1 342 ? -52.39742 -15.07014 -42.16903 1.000 16.07689 350 ALA B N 1
ATOM 6248 C CA . ALA B 1 342 ? -52.82538 -15.69279 -43.41507 1.000 16.60700 350 ALA B CA 1
ATOM 6249 C C . ALA B 1 342 ? -53.06234 -14.63956 -44.49242 1.000 15.38985 350 ALA B C 1
ATOM 6250 O O . ALA B 1 342 ? -53.13123 -13.43499 -44.22878 1.000 17.51208 350 ALA B O 1
ATOM 6252 N N . ALA B 1 343 ? -53.19006 -15.11970 -45.73170 1.000 14.37963 351 ALA B N 1
ATOM 6253 C CA . ALA B 1 343 ? -53.51714 -14.27352 -46.86722 1.000 16.61457 351 ALA B CA 1
ATOM 6254 C C . ALA B 1 343 ? -54.93064 -14.49245 -47.39273 1.000 15.65486 351 ALA B C 1
ATOM 6255 O O . ALA B 1 343 ? -55.37307 -13.73729 -48.26457 1.000 16.45528 351 ALA B O 1
ATOM 6257 N N . GLY B 1 344 ? -55.64025 -15.50420 -46.90021 1.000 15.73383 352 GLY B N 1
ATOM 6258 C CA . GLY B 1 344 ? -57.04686 -15.69009 -47.22856 1.000 16.31770 352 GLY B CA 1
ATOM 6259 C C . GLY B 1 344 ? -57.68898 -16.66433 -46.26372 1.000 17.92078 352 GLY B C 1
ATOM 6260 O O . GLY B 1 344 ? -57.00799 -17.33909 -45.48777 1.000 19.13947 352 GLY B O 1
ATOM 6261 N N . VAL B 1 345 ? -59.02065 -16.73363 -46.31195 1.000 18.83654 353 VAL B N 1
ATOM 6262 C CA . VAL B 1 345 ? -59.75727 -17.64409 -45.44027 1.000 19.60586 353 VAL B CA 1
ATOM 6263 C C . VAL B 1 345 ? -61.03758 -18.07830 -46.14261 1.000 19.77510 353 VAL B C 1
ATOM 6264 O O . VAL B 1 345 ? -61.70283 -17.27782 -46.80821 1.000 20.74713 353 VAL B O 1
ATOM 6268 N N . ALA B 1 346 ? -61.37575 -19.35758 -46.00337 1.000 18.13464 354 ALA B N 1
ATOM 6269 C CA . ALA B 1 346 ? -62.64473 -19.88501 -46.49340 1.000 20.07001 354 ALA B CA 1
ATOM 6270 C C . ALA B 1 346 ? -63.45383 -20.33669 -45.29137 1.000 22.34179 354 ALA B C 1
ATOM 6271 O O . ALA B 1 346 ? -62.92698 -21.02081 -44.40590 1.000 23.26328 354 ALA B O 1
ATOM 6273 N N . LEU B 1 347 ? -64.71695 -19.94265 -45.24817 1.000 25.25593 355 LEU B N 1
ATOM 6274 C CA . LEU B 1 347 ? -65.61683 -20.34634 -44.17981 1.000 27.97658 355 LEU B CA 1
ATOM 6275 C C . LEU B 1 347 ? -66.68076 -21.26297 -44.76203 1.000 31.70543 355 LEU B C 1
ATOM 6276 O O . LEU B 1 347 ? -67.38306 -20.88512 -45.70629 1.000 32.09233 355 LEU B O 1
ATOM 6281 N N . LEU B 1 348 ? -66.77185 -22.47224 -44.21741 1.000 34.40920 356 LEU B N 1
ATOM 6282 C CA . LEU B 1 348 ? -67.77708 -23.45344 -44.61504 1.000 37.64981 356 LEU B CA 1
ATOM 6283 C C . LEU B 1 348 ? -68.80412 -23.45647 -43.49069 1.000 43.25484 356 LEU B C 1
ATOM 6284 O O . LEU B 1 348 ? -68.67941 -24.19069 -42.50993 1.000 42.50994 356 LEU B O 1
ATOM 6289 N N . LEU B 1 349 ? -69.82276 -22.59980 -43.63127 1.000 49.85515 357 LEU B N 1
ATOM 6290 C CA . LEU B 1 349 ? -70.79943 -22.37864 -42.57825 1.000 55.74317 357 LEU B CA 1
ATOM 6291 C C . LEU B 1 349 ? -72.09237 -23.05933 -42.99154 1.000 62.51490 357 LEU B C 1
ATOM 6292 O O . LEU B 1 349 ? -72.23389 -24.27980 -42.79725 1.000 62.92687 357 LEU B O 1
ATOM 6297 N N . GLY B 1 350 ? -73.05965 -22.34465 -43.55626 1.000 68.21113 358 GLY B N 1
ATOM 6298 C CA . GLY B 1 350 ? -74.28996 -22.97465 -43.99016 1.000 72.19133 358 GLY B CA 1
ATOM 6299 C C . GLY B 1 350 ? -74.34375 -23.22065 -45.48400 1.000 75.56101 358 GLY B C 1
ATOM 6300 O O . GLY B 1 350 ? -74.44609 -24.36808 -45.93052 1.000 76.72851 358 GLY B O 1
ATOM 6301 N N . GLU B 1 351 ? -74.26429 -22.14543 -46.26752 1.000 76.76848 359 GLU B N 1
ATOM 6302 C CA . GLU B 1 351 ? -74.44039 -22.23187 -47.71149 1.000 77.21386 359 GLU B CA 1
ATOM 6303 C C . GLU B 1 351 ? -73.11809 -22.48952 -48.42243 1.000 71.98905 359 GLU B C 1
ATOM 6304 O O . GLU B 1 351 ? -72.29765 -23.28876 -47.95811 1.000 72.06622 359 GLU B O 1
ATOM 6310 N N . GLU B 1 352 ? -72.91474 -21.81984 -49.55969 1.000 65.89202 360 GLU B N 1
ATOM 6311 C CA . GLU B 1 352 ? -71.67266 -21.93777 -50.30095 1.000 59.77318 360 GLU B CA 1
ATOM 6312 C C . GLU B 1 352 ? -70.51423 -21.41715 -49.45236 1.000 50.93772 360 GLU B C 1
ATOM 6313 O O . GLU B 1 352 ? -70.71969 -20.62951 -48.52515 1.000 48.30329 360 GLU B O 1
ATOM 6319 N N . PRO B 1 353 ? -69.28729 -21.85420 -49.74331 1.000 45.66199 361 PRO B N 1
ATOM 6320 C CA . PRO B 1 353 ? -68.13418 -21.34012 -48.99506 1.000 42.26321 361 PRO B CA 1
ATOM 6321 C C . PRO B 1 353 ? -68.06071 -19.82751 -49.10556 1.000 37.44482 361 PRO B C 1
ATOM 6322 O O . PRO B 1 353 ? -68.30806 -19.25217 -50.16736 1.000 36.66828 361 PRO B O 1
ATOM 6326 N N . LEU B 1 354 ? -67.74662 -19.18377 -47.98671 1.000 33.90494 362 LEU B N 1
ATOM 6327 C CA . LEU B 1 354 ? -67.51086 -17.74706 -47.94992 1.000 31.81488 362 LEU B CA 1
ATOM 6328 C C . LEU B 1 354 ? -66.00498 -17.51528 -48.02829 1.000 26.66148 362 LEU B C 1
ATOM 6329 O O . LEU B 1 354 ? -65.26042 -17.94413 -47.14163 1.000 26.13198 362 LEU B O 1
ATOM 6334 N N . LEU B 1 355 ? -65.55676 -16.84683 -49.08706 1.000 27.41343 363 LEU B N 1
ATOM 6335 C CA . LEU B 1 355 ? -64.13427 -16.69553 -49.36472 1.000 27.23941 363 LEU B CA 1
ATOM 6336 C C . LEU B 1 355 ? -63.73253 -15.24756 -49.10864 1.000 26.21161 363 LEU B C 1
ATOM 6337 O O . LEU B 1 355 ? -64.31847 -14.32752 -49.68840 1.000 29.62778 363 LEU B O 1
ATOM 6342 N N . VAL B 1 356 ? -62.74359 -15.04673 -48.23539 1.000 23.01177 364 VAL B N 1
ATOM 6343 C CA . VAL B 1 356 ? -62.23673 -13.72277 -47.89642 1.000 24.43312 364 VAL B CA 1
ATOM 6344 C C . VAL B 1 356 ? -60.73790 -13.69545 -48.16380 1.000 24.48723 364 VAL B C 1
ATOM 6345 O O . VAL B 1 356 ? -60.01569 -14.62417 -47.78909 1.000 26.32328 364 VAL B O 1
ATOM 6349 N N . GLY B 1 357 ? -60.26756 -12.62227 -48.80028 1.000 24.56864 365 GLY B N 1
ATOM 6350 C CA . GLY B 1 357 ? -58.86610 -12.57913 -49.16618 1.000 22.52897 365 GLY B CA 1
ATOM 6351 C C . GLY B 1 357 ? -58.56728 -13.48585 -50.35161 1.000 21.82118 365 GLY B C 1
ATOM 6352 O O . GLY B 1 357 ? -59.41051 -13.72593 -51.21896 1.000 24.51771 365 GLY B O 1
ATOM 6353 N N . CYS B 1 358 ? -57.34669 -14.01141 -50.37358 1.000 19.87223 366 CYS B N 1
ATOM 6354 C CA . CYS B 1 358 ? -56.84765 -14.82377 -51.47998 1.000 20.91073 366 CYS B CA 1
ATOM 6355 C C . CYS B 1 358 ? -57.01360 -16.29768 -51.13578 1.000 22.39983 366 CYS B C 1
ATOM 6356 O O . CYS B 1 358 ? -56.38909 -16.79548 -50.19499 1.000 23.85644 366 CYS B O 1
ATOM 6359 N N . THR B 1 359 ? -57.85678 -16.99345 -51.90084 1.000 23.53048 367 THR B N 1
ATOM 6360 C CA . THR B 1 359 ? -58.14244 -18.40408 -51.66608 1.000 23.50979 367 THR B CA 1
ATOM 6361 C C . THR B 1 359 ? -58.18585 -19.11816 -53.01105 1.000 24.25445 367 THR B C 1
ATOM 6362 O O . THR B 1 359 ? -58.19606 -18.46046 -54.06044 1.000 26.26561 367 THR B O 1
ATOM 6366 N N . PRO B 1 360 ? -58.19884 -20.44772 -53.03484 1.000 23.51627 368 PRO B N 1
ATOM 6367 C CA . PRO B 1 360 ? -58.54224 -21.14761 -54.27451 1.000 25.60775 368 PRO B CA 1
ATOM 6368 C C . PRO B 1 360 ? -59.98373 -20.84428 -54.65081 1.000 28.50747 368 PRO B C 1
ATOM 6369 O O . PRO B 1 360 ? -60.74715 -20.24268 -53.89020 1.000 29.64026 368 PRO B O 1
ATOM 6373 N N . ALA B 1 361 ? -60.35088 -21.25934 -55.85822 1.000 29.91225 369 ALA B N 1
ATOM 6374 C CA . ALA B 1 361 ? -61.71091 -21.04788 -56.31733 1.000 34.73053 369 ALA B CA 1
ATOM 6375 C C . ALA B 1 361 ? -62.67838 -21.92738 -55.52763 1.000 35.18322 369 ALA B C 1
ATOM 6376 O O . ALA B 1 361 ? -62.28545 -22.89101 -54.86512 1.000 34.51165 369 ALA B O 1
ATOM 6378 N N . GLN B 1 362 ? -63.96755 -21.57836 -55.61657 1.000 37.17178 370 GLN B N 1
ATOM 6379 C CA . GLN B 1 362 ? -65.00568 -22.28470 -54.86484 1.000 40.16213 370 GLN B CA 1
ATOM 6380 C C . GLN B 1 362 ? -64.94455 -23.79112 -55.08594 1.000 40.58931 370 GLN B C 1
ATOM 6381 O O . GLN B 1 362 ? -65.05132 -24.57122 -54.13244 1.000 40.77469 370 GLN B O 1
ATOM 6387 N N . ASP B 1 363 ? -64.77399 -24.21928 -56.33928 1.000 39.97558 371 ASP B N 1
ATOM 6388 C CA . ASP B 1 363 ? -64.73600 -25.64963 -56.63148 1.000 41.69998 371 ASP B CA 1
ATOM 6389 C C . ASP B 1 363 ? -63.50315 -26.31028 -56.02742 1.000 38.19059 371 ASP B C 1
ATOM 6390 O O . ASP B 1 363 ? -63.57170 -27.45166 -55.55504 1.000 36.49657 371 ASP B O 1
ATOM 6395 N N . GLU B 1 364 ? -62.36652 -25.61165 -56.03660 1.000 34.85179 372 GLU B N 1
ATOM 6396 C CA . GLU B 1 364 ? -61.15634 -26.17112 -55.44733 1.000 33.18373 372 GLU B CA 1
ATOM 6397 C C . GLU B 1 364 ? -61.26325 -26.23040 -53.92611 1.000 31.59827 372 GLU B C 1
ATOM 6398 O O . GLU B 1 364 ? -60.75963 -27.17237 -53.29851 1.000 31.00113 372 GLU B O 1
ATOM 6404 N N . VAL B 1 365 ? -61.92482 -25.23808 -53.32065 1.000 31.07903 373 VAL B N 1
ATOM 6405 C CA . VAL B 1 365 ? -62.16902 -25.26075 -51.87844 1.000 29.99172 373 VAL B CA 1
ATOM 6406 C C . VAL B 1 365 ? -63.08950 -26.41896 -51.51497 1.000 29.98543 373 VAL B C 1
ATOM 6407 O O . VAL B 1 365 ? -62.84110 -27.15834 -50.55216 1.000 29.39805 373 VAL B O 1
ATOM 6411 N N . GLU B 1 366 ? -64.17630 -26.58946 -52.27300 1.000 30.40308 374 GLU B N 1
ATOM 6412 C CA . GLU B 1 366 ? -65.06346 -27.71121 -51.99486 1.000 32.16872 374 GLU B CA 1
ATOM 6413 C C . GLU B 1 366 ? -64.41382 -29.05086 -52.30867 1.000 32.34208 374 GLU B C 1
ATOM 6414 O O . GLU B 1 366 ? -64.77415 -30.04193 -51.68072 1.000 34.35975 374 GLU B O 1
ATOM 6420 N N . ALA B 1 367 ? -63.44108 -29.10693 -53.22441 1.000 33.39126 375 ALA B N 1
ATOM 6421 C CA . ALA B 1 367 ? -62.65535 -30.33164 -53.37691 1.000 34.46340 375 ALA B CA 1
ATOM 6422 C C . ALA B 1 367 ? -61.76172 -30.56933 -52.16200 1.000 34.80833 375 ALA B C 1
ATOM 6423 O O . ALA B 1 367 ? -61.62265 -31.70993 -51.69792 1.000 34.85563 375 ALA B O 1
ATOM 6425 N N . LEU B 1 368 ? -61.20955 -29.49695 -51.59139 1.000 33.78673 376 LEU B N 1
ATOM 6426 C CA . LEU B 1 368 ? -60.31200 -29.62202 -50.44418 1.000 33.23490 376 LEU B CA 1
ATOM 6427 C C . LEU B 1 368 ? -61.05296 -30.05233 -49.17715 1.000 35.73876 376 LEU B C 1
ATOM 6428 O O . LEU B 1 368 ? -60.51758 -30.82374 -48.36851 1.000 35.64841 376 LEU B O 1
ATOM 6433 N N . VAL B 1 369 ? -62.28106 -29.56507 -48.98541 1.000 35.90396 377 VAL B N 1
ATOM 6434 C CA . VAL B 1 369 ? -63.01239 -29.82422 -47.74555 1.000 35.06779 377 VAL B CA 1
ATOM 6435 C C . VAL B 1 369 ? -63.35729 -31.30875 -47.60109 1.000 36.35041 377 VAL B C 1
ATOM 6436 O O . VAL B 1 369 ? -63.20422 -31.89330 -46.52293 1.000 36.62145 377 VAL B O 1
ATOM 6440 N N . ALA B 1 370 ? -63.83537 -31.93840 -48.67846 1.000 36.38310 378 ALA B N 1
ATOM 6441 C CA . ALA B 1 370 ? -64.15965 -33.36368 -48.64036 1.000 37.28884 378 ALA B CA 1
ATOM 6442 C C . ALA B 1 370 ? -62.92978 -34.20199 -48.34275 1.000 39.02128 378 ALA B C 1
ATOM 6443 O O . ALA B 1 370 ? -63.03373 -35.24853 -47.69167 1.000 40.57903 378 ALA B O 1
ATOM 6445 N N . TRP B 1 371 ? -61.75739 -33.76332 -48.80784 1.000 37.88499 379 TRP B N 1
ATOM 6446 C CA . TRP B 1 371 ? -60.53000 -34.45493 -48.43479 1.000 38.62491 379 TRP B CA 1
ATOM 6447 C C . TRP B 1 371 ? -60.23864 -34.26679 -46.95363 1.000 41.09286 379 TRP B C 1
ATOM 6448 O O . TRP B 1 371 ? -59.88462 -35.22596 -46.25799 1.000 42.94500 379 TRP B O 1
ATOM 6459 N N . LEU B 1 372 ? -60.41405 -33.04020 -46.45169 1.000 41.56295 380 LEU B N 1
ATOM 6460 C CA . LEU B 1 372 ? -60.23516 -32.77540 -45.02790 1.000 41.62332 380 LEU B CA 1
ATOM 6461 C C . LEU B 1 372 ? -61.22655 -33.56395 -44.18341 1.000 42.06626 380 LEU B C 1
ATOM 6462 O O . LEU B 1 372 ? -60.89005 -34.01973 -43.08358 1.000 42.93971 380 LEU B O 1
ATOM 6467 N N . ALA B 1 373 ? -62.45708 -33.73113 -44.67694 1.000 42.04808 381 ALA B N 1
ATOM 6468 C CA . ALA B 1 373 ? -63.49263 -34.38178 -43.88399 1.000 42.58546 381 ALA B CA 1
ATOM 6469 C C . ALA B 1 373 ? -63.16032 -35.83620 -43.57920 1.000 43.93937 381 ALA B C 1
ATOM 6470 O O . ALA B 1 373 ? -63.73806 -36.41169 -42.64976 1.000 42.81979 381 ALA B O 1
ATOM 6472 N N . THR B 1 374 ? -62.23971 -36.43827 -44.33213 1.000 45.23643 382 THR B N 1
ATOM 6473 C CA . THR B 1 374 ? -61.82378 -37.81787 -44.11816 1.000 46.52235 382 THR B CA 1
ATOM 6474 C C . THR B 1 374 ? -60.44811 -37.92193 -43.47199 1.000 47.86408 382 THR B C 1
ATOM 6475 O O . THR B 1 374 ? -59.91892 -39.03021 -43.33706 1.000 47.75461 382 THR B O 1
ATOM 6479 N N . GLN B 1 375 ? -59.85015 -36.78671 -43.06539 1.000 48.36578 383 GLN B N 1
ATOM 6480 C CA . GLN B 1 375 ? -58.53704 -36.86989 -42.44830 1.000 50.17870 383 GLN B CA 1
ATOM 6481 C C . GLN B 1 375 ? -58.66898 -36.97876 -40.93283 1.000 49.29496 383 GLN B C 1
ATOM 6482 O O . GLN B 1 375 ? -59.60321 -36.42766 -40.34101 1.000 48.23976 383 GLN B O 1
ATOM 6488 N N . PRO B 1 376 ? -57.74448 -37.68123 -40.27902 1.000 49.76298 384 PRO B N 1
ATOM 6489 C CA . PRO B 1 376 ? -57.86037 -37.87110 -38.82970 1.000 49.29480 384 PRO B CA 1
ATOM 6490 C C . PRO B 1 376 ? -57.25923 -36.71683 -38.04628 1.000 47.24849 384 PRO B C 1
ATOM 6491 O O . PRO B 1 376 ? -56.03628 -36.62916 -37.89229 1.000 48.51263 384 PRO B O 1
ATOM 6495 N N . PHE B 1 377 ? -58.10828 -35.82325 -37.54885 1.000 42.75196 385 PHE B N 1
ATOM 6496 C CA . PHE B 1 377 ? -57.64665 -34.76710 -36.66230 1.000 39.40457 385 PHE B CA 1
ATOM 6497 C C . PHE B 1 377 ? -58.81520 -34.32790 -35.79219 1.000 39.30283 385 PHE B C 1
ATOM 6498 O O . PHE B 1 377 ? -59.96116 -34.31061 -36.25057 1.000 38.39096 385 PHE B O 1
ATOM 6506 N N . GLN B 1 378 ? -58.51318 -33.99312 -34.53382 1.000 39.59866 386 GLN B N 1
ATOM 6507 C CA . GLN B 1 378 ? -59.52914 -33.66767 -33.53706 1.000 41.47840 386 GLN B CA 1
ATOM 6508 C C . GLN B 1 378 ? -60.29530 -32.40231 -33.89488 1.000 39.93827 386 GLN B C 1
ATOM 6509 O O . GLN B 1 378 ? -61.48724 -32.46137 -34.21148 1.000 40.29243 386 GLN B O 1
ATOM 6515 N N . THR B 1 379 ? -59.62791 -31.25030 -33.81890 1.000 35.83085 387 THR B N 1
ATOM 6516 C CA . THR B 1 379 ? -60.26041 -29.97501 -34.12462 1.000 33.35451 387 THR B CA 1
ATOM 6517 C C . THR B 1 379 ? -59.45724 -29.08277 -35.05379 1.000 31.51616 387 THR B C 1
ATOM 6518 O O . THR B 1 379 ? -60.01896 -28.10503 -35.55203 1.000 31.23731 387 THR B O 1
ATOM 6522 N N . SER B 1 380 ? -58.17575 -29.36558 -35.29465 1.000 29.10714 388 SER B N 1
ATOM 6523 C CA . SER B 1 380 ? -57.36488 -28.52661 -36.16718 1.000 27.43427 388 SER B CA 1
ATOM 6524 C C . SER B 1 380 ? -56.41358 -29.37905 -36.99236 1.000 25.86552 388 SER B C 1
ATOM 6525 O O . SER B 1 380 ? -55.88281 -30.38606 -36.51230 1.000 25.50835 388 SER B O 1
ATOM 6528 N N . PHE B 1 381 ? -56.21223 -28.96258 -38.23904 1.000 23.90499 389 PHE B N 1
ATOM 6529 C CA . PHE B 1 381 ? -55.26743 -29.56637 -39.16438 1.000 26.24378 389 PHE B CA 1
ATOM 6530 C C . PHE B 1 381 ? -54.42947 -28.44450 -39.76277 1.000 26.57609 389 PHE B C 1
ATOM 6531 O O . PHE B 1 381 ? -54.96073 -27.37651 -40.07137 1.000 27.90716 389 PHE B O 1
ATOM 6539 N N . HIS B 1 382 ? -53.12666 -28.67928 -39.93718 1.000 24.66843 390 HIS B N 1
ATOM 6540 C CA . HIS B 1 382 ? -52.27925 -27.66603 -40.55805 1.000 23.48221 390 HIS B CA 1
ATOM 6541 C C . HIS B 1 382 ? -51.09541 -28.30591 -41.26723 1.000 23.89621 390 HIS B C 1
ATOM 6542 O O . HIS B 1 382 ? -50.61200 -29.37178 -40.87426 1.000 25.95017 390 HIS B O 1
ATOM 6549 N N . THR B 1 383 ? -50.63503 -27.63320 -42.31949 1.000 19.98607 391 THR B N 1
ATOM 6550 C CA . THR B 1 383 ? -49.44940 -28.04956 -43.05176 1.000 21.12782 391 THR B CA 1
ATOM 6551 C C . THR B 1 383 ? -48.86871 -26.82047 -43.72600 1.000 21.14641 391 THR B C 1
ATOM 6552 O O . THR B 1 383 ? -49.58785 -25.86270 -44.02219 1.000 20.66128 391 THR B O 1
ATOM 6556 N N . ASP B 1 384 ? -47.55596 -26.84229 -43.93555 1.000 21.09032 392 ASP B N 1
ATOM 6557 C CA . ASP B 1 384 ? -46.87605 -25.79559 -44.68056 1.000 23.06616 392 ASP B CA 1
ATOM 6558 C C . ASP B 1 384 ? -46.52286 -26.22474 -46.09604 1.000 22.57953 392 ASP B C 1
ATOM 6559 O O . ASP B 1 384 ? -45.88395 -25.45423 -46.81767 1.000 22.68500 392 ASP B O 1
ATOM 6564 N N . ARG B 1 385 ? -46.90925 -27.44917 -46.50491 1.000 22.73754 393 ARG B N 1
ATOM 6565 C CA . ARG B 1 385 ? -46.66923 -27.94437 -47.85501 1.000 25.73489 393 ARG B CA 1
ATOM 6566 C C . ARG B 1 385 ? -47.87407 -28.78434 -48.29830 1.000 28.41106 393 ARG B C 1
ATOM 6567 O O . ARG B 1 385 ? -47.80960 -30.00643 -48.43662 1.000 30.20928 393 ARG B O 1
ATOM 6575 N N . LEU B 1 386 ? -48.99631 -28.10270 -48.54176 1.000 26.51433 394 LEU B N 1
ATOM 6576 C CA . LEU B 1 386 ? -50.23454 -28.78602 -48.89598 1.000 28.21170 394 LEU B CA 1
ATOM 6577 C C . LEU B 1 386 ? -50.06458 -29.65179 -50.13371 1.000 29.69199 394 LEU B C 1
ATOM 6578 O O . LEU B 1 386 ? -50.67994 -30.72199 -50.23404 1.000 31.49782 394 LEU B O 1
ATOM 6583 N N . GLY B 1 387 ? -49.22307 -29.21465 -51.07411 1.000 32.90167 395 GLY B N 1
ATOM 6584 C CA . GLY B 1 387 ? -49.12751 -29.89045 -52.35860 1.000 35.26709 395 GLY B CA 1
ATOM 6585 C C . GLY B 1 387 ? -48.63019 -31.31850 -52.27255 1.000 38.01002 395 GLY B C 1
ATOM 6586 O O . GLY B 1 387 ? -49.02800 -32.16230 -53.07901 1.000 38.94982 395 GLY B O 1
ATOM 6587 N N . THR B 1 388 ? -47.74955 -31.61159 -51.31226 1.000 40.38249 396 THR B N 1
ATOM 6588 C CA . THR B 1 388 ? -47.27704 -32.98420 -51.15309 1.000 42.54700 396 THR B CA 1
ATOM 6589 C C . THR B 1 388 ? -48.39186 -33.88835 -50.64800 1.000 41.66737 396 THR B C 1
ATOM 6590 O O . THR B 1 388 ? -48.61195 -34.98145 -51.18509 1.000 43.68882 396 THR B O 1
ATOM 6594 N N . VAL B 1 389 ? -49.10914 -33.44751 -49.61336 1.000 37.60982 397 VAL B N 1
ATOM 6595 C CA . VAL B 1 389 ? -50.15318 -34.28353 -49.03135 1.000 36.01056 397 VAL B CA 1
ATOM 6596 C C . VAL B 1 389 ? -51.46389 -34.20791 -49.80452 1.000 34.71009 397 VAL B C 1
ATOM 6597 O O . VAL B 1 389 ? -52.32572 -35.07461 -49.62224 1.000 35.96319 397 VAL B O 1
ATOM 6601 N N . TYR B 1 390 ? -51.64144 -33.20471 -50.66409 1.000 33.00077 398 TYR B N 1
ATOM 6602 C CA . TYR B 1 390 ? -52.89652 -33.02920 -51.39687 1.000 33.57475 398 TYR B CA 1
ATOM 6603 C C . TYR B 1 390 ? -52.58943 -32.47658 -52.78293 1.000 34.93537 398 TYR B C 1
ATOM 6604 O O . TYR B 1 390 ? -52.61087 -31.25835 -53.00710 1.000 33.90961 398 TYR B O 1
ATOM 6613 N N . PRO B 1 391 ? -52.31633 -33.35516 -53.74661 1.000 35.82764 399 PRO B N 1
ATOM 6614 C CA . PRO B 1 391 ? -51.81852 -32.92426 -55.07383 1.000 36.95010 399 PRO B CA 1
ATOM 6615 C C . PRO B 1 391 ? -52.76019 -31.99524 -55.82743 1.000 37.26899 399 PRO B C 1
ATOM 6616 O O . PRO B 1 391 ? -52.27623 -31.16485 -56.61101 1.000 38.70366 399 PRO B O 1
ATOM 6620 N N . PRO B 1 392 ? -54.11512 -32.11301 -55.68084 1.000 37.54334 400 PRO B N 1
ATOM 6621 C CA . PRO B 1 392 ? -54.99156 -31.20458 -56.44116 1.000 37.46725 400 PRO B CA 1
ATOM 6622 C C . PRO B 1 392 ? -54.69807 -29.71956 -56.28078 1.000 35.57925 400 PRO B C 1
ATOM 6623 O O . PRO B 1 392 ? -55.04010 -28.92979 -57.16682 1.000 33.83002 400 PRO B O 1
ATOM 6627 N N . LEU B 1 393 ? -54.07657 -29.32159 -55.16908 1.000 34.29329 401 LEU B N 1
ATOM 6628 C CA . LEU B 1 393 ? -53.70365 -27.92959 -54.95189 1.000 32.80441 401 LEU B CA 1
ATOM 6629 C C . LEU B 1 393 ? -52.20337 -27.68552 -55.05459 1.000 34.99660 401 LEU B C 1
ATOM 6630 O O . LEU B 1 393 ? -51.73695 -26.60548 -54.68125 1.000 36.10874 401 LEU B O 1
ATOM 6635 N N . ALA B 1 394 ? -51.43702 -28.65410 -55.55990 1.000 36.81576 402 ALA B N 1
ATOM 6636 C CA . ALA B 1 394 ? -50.01089 -28.43402 -55.76441 1.000 37.16842 402 ALA B CA 1
ATOM 6637 C C . ALA B 1 394 ? -49.73334 -27.33363 -56.78070 1.000 37.02713 402 ALA B C 1
ATOM 6638 O O . ALA B 1 394 ? -48.65625 -26.72715 -56.73664 1.000 40.79287 402 ALA B O 1
ATOM 6640 N N . ALA B 1 395 ? -50.67499 -27.05425 -57.68651 1.000 32.51459 403 ALA B N 1
ATOM 6641 C CA . ALA B 1 395 ? -50.52689 -25.94437 -58.62050 1.000 30.40083 403 ALA B CA 1
ATOM 6642 C C . ALA B 1 395 ? -50.92534 -24.59648 -58.03042 1.000 27.97988 403 ALA B C 1
ATOM 6643 O O . ALA B 1 395 ? -50.59851 -23.56352 -58.62380 1.000 29.34833 403 ALA B O 1
ATOM 6645 N N . ARG B 1 396 ? -51.62355 -24.57384 -56.89565 1.000 25.89425 404 ARG B N 1
ATOM 6646 C CA . ARG B 1 396 ? -52.08033 -23.33327 -56.26795 1.000 26.18299 404 ARG B CA 1
ATOM 6647 C C . ARG B 1 396 ? -51.16339 -22.87675 -55.13908 1.000 23.82084 404 ARG B C 1
ATOM 6648 O O . ARG B 1 396 ? -51.63762 -22.37085 -54.11563 1.000 21.23045 404 ARG B O 1
ATOM 6656 N N . ALA B 1 397 ? -49.84797 -23.02833 -55.29782 1.000 20.80275 405 ALA B N 1
ATOM 6657 C CA . ALA B 1 397 ? -48.91944 -22.50783 -54.30041 1.000 23.13131 405 ALA B CA 1
ATOM 6658 C C . ALA B 1 397 ? -48.96230 -20.98925 -54.20123 1.000 20.48832 405 ALA B C 1
ATOM 6659 O O . ALA B 1 397 ? -48.42520 -20.43579 -53.23693 1.000 21.73537 405 ALA B O 1
ATOM 6661 N N . ASP B 1 398 ? -49.58927 -20.30956 -55.16862 1.000 18.45398 406 ASP B N 1
ATOM 6662 C CA . ASP B 1 398 ? -49.74892 -18.86523 -55.09118 1.000 18.38294 406 ASP B CA 1
ATOM 6663 C C . ASP B 1 398 ? -50.68017 -18.45689 -53.95777 1.000 15.45695 406 ASP B C 1
ATOM 6664 O O . ASP B 1 398 ? -50.57650 -17.32791 -53.46045 1.000 17.28481 406 ASP B O 1
ATOM 6669 N N . VAL B 1 399 ? -51.59571 -19.33806 -53.53883 1.000 16.07822 407 VAL B N 1
ATOM 6670 C CA . VAL B 1 399 ? -52.55449 -18.98207 -52.49406 1.000 18.51648 407 VAL B CA 1
ATOM 6671 C C . VAL B 1 399 ? -52.67184 -20.03490 -51.39264 1.000 21.24269 407 VAL B C 1
ATOM 6672 O O . VAL B 1 399 ? -53.27041 -19.76995 -50.34908 1.000 22.19143 407 VAL B O 1
ATOM 6676 N N . ALA B 1 400 ? -52.14540 -21.23946 -51.61573 1.000 22.12574 408 ALA B N 1
ATOM 6677 C CA . ALA B 1 400 ? -52.47206 -22.36576 -50.74649 1.000 21.69311 408 ALA B CA 1
ATOM 6678 C C . ALA B 1 400 ? -51.29397 -23.32515 -50.63199 1.000 22.01690 408 ALA B C 1
ATOM 6679 O O . ALA B 1 400 ? -51.45994 -24.54895 -50.69988 1.000 22.93617 408 ALA B O 1
ATOM 6681 N N . ALA B 1 401 ? -50.09171 -22.77767 -50.41506 1.000 20.54658 409 ALA B N 1
ATOM 6682 C CA . ALA B 1 401 ? -48.96891 -23.63207 -50.04783 1.000 20.38866 409 ALA B CA 1
ATOM 6683 C C . ALA B 1 401 ? -49.15118 -24.18130 -48.64565 1.000 20.82126 409 ALA B C 1
ATOM 6684 O O . ALA B 1 401 ? -48.69534 -25.28875 -48.34959 1.000 21.18406 409 ALA B O 1
ATOM 6686 N N . GLY B 1 402 ? -49.78308 -23.41646 -47.76678 1.000 20.25271 410 GLY B N 1
ATOM 6687 C CA . GLY B 1 402 ? -50.08303 -23.88780 -46.43157 1.000 20.39697 410 GLY B CA 1
ATOM 6688 C C . GLY B 1 402 ? -51.53457 -23.61835 -46.10455 1.000 20.80071 410 GLY B C 1
ATOM 6689 O O . GLY B 1 402 ? -52.14625 -22.68473 -46.62258 1.000 20.44880 410 GLY B O 1
ATOM 6690 N N . ILE B 1 403 ? -52.09209 -24.46793 -45.24388 1.000 20.46070 411 ILE B N 1
ATOM 6691 C CA . ILE B 1 403 ? -53.43086 -24.24018 -44.71512 1.000 18.64235 411 ILE B CA 1
ATOM 6692 C C . ILE B 1 403 ? -53.44615 -24.51750 -43.22215 1.000 19.99787 411 ILE B C 1
ATOM 6693 O O . ILE B 1 403 ? -52.64356 -25.29860 -42.69918 1.000 19.13218 411 ILE B O 1
ATOM 6698 N N . LEU B 1 404 ? -54.38920 -23.87074 -42.54580 1.000 18.35534 412 LEU B N 1
ATOM 6699 C CA . LEU B 1 404 ? -54.72194 -24.14647 -41.15506 1.000 17.91843 412 LEU B CA 1
ATOM 6700 C C . LEU B 1 404 ? -56.23585 -24.27858 -41.12634 1.000 19.81496 412 LEU B C 1
ATOM 6701 O O . LEU B 1 404 ? -56.95499 -23.30786 -41.39476 1.000 20.09780 412 LEU B O 1
ATOM 6706 N N . ALA B 1 405 ? -56.72246 -25.48681 -40.85586 1.000 18.11331 413 ALA B N 1
ATOM 6707 C CA . ALA B 1 405 ? -58.15224 -25.74853 -40.85814 1.000 19.19766 413 ALA B CA 1
ATOM 6708 C C . ALA B 1 405 ? -58.60254 -26.12257 -39.45937 1.000 20.92162 413 ALA B C 1
ATOM 6709 O O . ALA B 1 405 ? -57.88364 -26.81776 -38.73822 1.000 21.95239 413 ALA B O 1
ATOM 6711 N N . VAL B 1 406 ? -59.78065 -25.62997 -39.07568 1.000 20.48630 414 VAL B N 1
ATOM 6712 C CA . VAL B 1 406 ? -60.39845 -25.95161 -37.79678 1.000 21.71524 414 VAL B CA 1
ATOM 6713 C C . VAL B 1 406 ? -61.82100 -26.42850 -38.04975 1.000 22.63410 414 VAL B C 1
ATOM 6714 O O . VAL B 1 406 ? -62.50008 -25.93322 -38.95487 1.000 23.56865 414 VAL B O 1
ATOM 6718 N N . ARG B 1 407 ? -62.26869 -27.39164 -37.25125 1.000 22.32197 415 ARG B N 1
ATOM 6719 C CA . ARG B 1 407 ? -63.63767 -27.88637 -37.34617 1.000 25.04679 415 ARG B CA 1
ATOM 6720 C C . ARG B 1 407 ? -64.59836 -26.93434 -36.65140 1.000 26.87448 415 ARG B C 1
ATOM 6721 O O . ARG B 1 407 ? -64.31260 -26.42242 -35.56488 1.000 28.60893 415 ARG B O 1
ATOM 6729 N N . LEU B 1 408 ? -65.76834 -26.74345 -37.25662 1.000 28.23139 416 LEU B N 1
ATOM 6730 C CA . LEU B 1 408 ? -66.83446 -25.96035 -36.64734 1.000 31.06722 416 LEU B CA 1
ATOM 6731 C C . LEU B 1 408 ? -68.03834 -26.81077 -36.24568 1.000 32.89756 416 LEU B C 1
ATOM 6732 O O . LEU B 1 408 ? -69.04766 -26.26550 -35.79418 1.000 31.75611 416 LEU B O 1
ATOM 6737 N N . ALA B 1 409 ? -67.94891 -28.13131 -36.37918 1.000 35.27662 417 ALA B N 1
ATOM 6738 C CA . ALA B 1 409 ? -69.06075 -29.00772 -36.04033 1.000 40.46989 417 ALA B CA 1
ATOM 6739 C C . ALA B 1 409 ? -68.51582 -30.40645 -35.80690 1.000 45.62913 417 ALA B C 1
ATOM 6740 O O . ALA B 1 409 ? -67.54136 -30.80228 -36.45788 1.000 45.31381 417 ALA B O 1
ATOM 6742 N N . PRO B 1 410 ? -69.10968 -31.17520 -34.88429 1.000 50.40541 418 PRO B N 1
ATOM 6743 C CA . PRO B 1 410 ? -68.65082 -32.55502 -34.66597 1.000 54.51744 418 PRO B CA 1
ATOM 6744 C C . PRO B 1 410 ? -68.90988 -33.42147 -35.88777 1.000 59.11161 418 PRO B C 1
ATOM 6745 O O . PRO B 1 410 ? -67.97906 -33.98649 -36.47155 1.000 59.55404 418 PRO B O 1
ATOM 6749 N N . ALA B 1 411 ? -70.17720 -33.53463 -36.27589 1.000 62.06239 419 ALA B N 1
ATOM 6750 C CA . ALA B 1 411 ? -70.53111 -34.06591 -37.57931 1.000 63.80494 419 ALA B CA 1
ATOM 6751 C C . ALA B 1 411 ? -70.44093 -32.94432 -38.61128 1.000 64.45604 419 ALA B C 1
ATOM 6752 O O . ALA B 1 411 ? -70.03106 -31.82296 -38.30456 1.000 65.85400 419 ALA B O 1
ATOM 6754 N N . ALA B 1 412 ? -70.81264 -33.25533 -39.85515 1.000 62.38284 420 ALA B N 1
ATOM 6755 C CA . ALA B 1 412 ? -70.93542 -32.26989 -40.92872 1.000 59.29792 420 ALA B CA 1
ATOM 6756 C C . ALA B 1 412 ? -69.60798 -31.64588 -41.35372 1.000 55.46818 420 ALA B C 1
ATOM 6757 O O . ALA B 1 412 ? -68.71911 -31.40632 -40.52904 1.000 54.41924 420 ALA B O 1
ATOM 6759 N N . ALA B 1 413 ? -69.47055 -31.37044 -42.65029 1.000 51.32884 421 ALA B N 1
ATOM 6760 C CA . ALA B 1 413 ? -68.26593 -30.73924 -43.18524 1.000 47.69464 421 ALA B CA 1
ATOM 6761 C C . ALA B 1 413 ? -68.39662 -29.22965 -42.99604 1.000 42.70246 421 ALA B C 1
ATOM 6762 O O . ALA B 1 413 ? -68.83040 -28.48561 -43.88192 1.000 43.41603 421 ALA B O 1
ATOM 6764 N N . ARG B 1 414 ? -68.02463 -28.77516 -41.79916 1.000 38.30665 422 ARG B N 1
ATOM 6765 C CA . ARG B 1 414 ? -68.04363 -27.36086 -41.44597 1.000 34.41554 422 ARG B CA 1
ATOM 6766 C C . ARG B 1 414 ? -66.66007 -26.99978 -40.93165 1.000 30.09705 422 ARG B C 1
ATOM 6767 O O . ARG B 1 414 ? -66.20131 -27.57307 -39.93983 1.000 28.20912 422 ARG B O 1
ATOM 6775 N N . PHE B 1 415 ? -65.99702 -26.06358 -41.60787 1.000 30.13307 423 PHE B N 1
ATOM 6776 C CA . PHE B 1 415 ? -64.62334 -25.71867 -41.27771 1.000 28.95719 423 PHE B CA 1
ATOM 6777 C C . PHE B 1 415 ? -64.39174 -24.23637 -41.52283 1.000 25.77045 423 PHE B C 1
ATOM 6778 O O . PHE B 1 415 ? -65.11958 -23.58330 -42.27674 1.000 27.57163 423 PHE B O 1
ATOM 6786 N N . ALA B 1 416 ? -63.34861 -23.71817 -40.87899 1.000 24.08821 424 ALA B N 1
ATOM 6787 C CA . ALA B 1 416 ? -62.69333 -22.48429 -41.28173 1.000 23.24159 424 ALA B CA 1
ATOM 6788 C C . ALA B 1 416 ? -61.29381 -22.87475 -41.72954 1.000 22.20636 424 ALA B C 1
ATOM 6789 O O . ALA B 1 416 ? -60.60205 -23.60739 -41.01530 1.000 22.08832 424 ALA B O 1
ATOM 6791 N N . ILE B 1 417 ? -60.88967 -22.42202 -42.91774 1.000 19.71205 425 ILE B N 1
ATOM 6792 C CA . ILE B 1 417 ? -59.59400 -22.77426 -43.49481 1.000 19.80606 425 ILE B CA 1
ATOM 6793 C C . ILE B 1 417 ? -58.87144 -21.48814 -43.86785 1.000 20.57305 425 ILE B C 1
ATOM 6794 O O . ILE B 1 417 ? -59.28864 -20.78642 -44.80155 1.000 20.71420 425 ILE B O 1
ATOM 6799 N N . TRP B 1 418 ? -57.77001 -21.20296 -43.17111 1.000 18.16116 426 TRP B N 1
ATOM 6800 C CA . TRP B 1 418 ? -56.87384 -20.10752 -43.51378 1.000 15.72438 426 TRP B CA 1
ATOM 6801 C C . TRP B 1 418 ? -55.81658 -20.59521 -44.49254 1.000 17.02214 426 TRP B C 1
ATOM 6802 O O . TRP B 1 418 ? -55.34570 -21.73411 -44.39912 1.000 19.09542 426 TRP B O 1
ATOM 6813 N N . PHE B 1 419 ? -55.43292 -19.71374 -45.41552 1.000 15.65856 427 PHE B N 1
ATOM 6814 C CA . PHE B 1 419 ? -54.56682 -20.05563 -46.53847 1.000 15.92385 427 PHE B CA 1
ATOM 6815 C C . PHE B 1 419 ? -53.32831 -19.17660 -46.49523 1.000 16.39848 427 PHE B C 1
ATOM 6816 O O . PHE B 1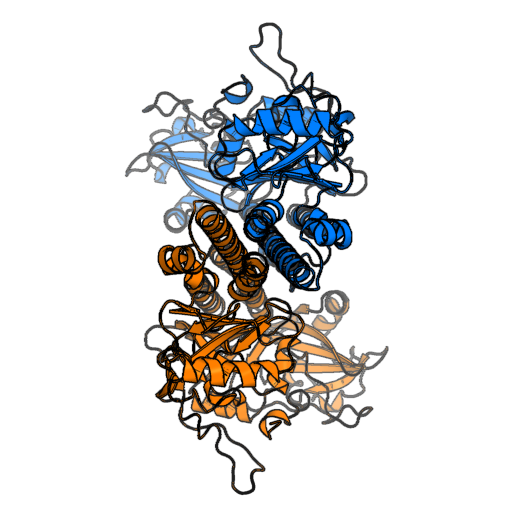 419 ? -53.39795 -18.00153 -46.12339 1.000 17.79647 427 PHE B O 1
ATOM 6824 N N . ARG B 1 420 ? -52.19786 -19.75612 -46.88982 1.000 15.97483 428 ARG B N 1
ATOM 6825 C CA . ARG B 1 420 ? -50.95753 -19.01350 -47.01068 1.000 15.25982 428 ARG B CA 1
ATOM 6826 C C . ARG B 1 420 ? -50.30796 -19.31992 -48.35372 1.000 16.18223 428 ARG B C 1
ATOM 6827 O O . ARG B 1 420 ? -50.33672 -20.46723 -48.82127 1.000 17.28983 428 ARG B O 1
ATOM 6835 N N . PRO B 1 421 ? -49.70780 -18.32300 -48.98846 1.000 16.79290 429 PRO B N 1
ATOM 6836 C CA . PRO B 1 421 ? -48.93124 -18.57432 -50.20550 1.000 17.54222 429 PRO B CA 1
ATOM 6837 C C . PRO B 1 421 ? -47.58574 -19.19490 -49.85156 1.000 16.24407 429 PRO B C 1
ATOM 6838 O O . PRO B 1 421 ? -47.14978 -19.18950 -48.69847 1.000 17.32668 429 PRO B O 1
ATOM 6842 N N . GLU B 1 422 ? -46.91533 -19.71878 -50.87604 1.000 17.31530 430 GLU B N 1
ATOM 6843 C CA . GLU B 1 422 ? -45.53401 -20.14114 -50.69665 1.000 18.83951 430 GLU B CA 1
ATOM 6844 C C . GLU B 1 422 ? -44.64785 -18.94168 -50.36936 1.000 17.77475 430 GLU B C 1
ATOM 6845 O O . GLU B 1 422 ? -44.96679 -17.78706 -50.67500 1.000 16.95083 430 GLU B O 1
ATOM 6851 N N . VAL B 1 423 ? -43.53002 -19.22852 -49.70754 1.000 16.98552 431 VAL B N 1
ATOM 6852 C CA . VAL B 1 423 ? -42.45008 -18.26402 -49.51443 1.000 16.80853 431 VAL B CA 1
ATOM 6853 C C . VAL B 1 423 ? -41.21662 -18.90219 -50.14528 1.000 16.40681 431 VAL B C 1
ATOM 6854 O O . VAL B 1 423 ? -40.60444 -19.80148 -49.55931 1.000 19.25772 431 VAL B O 1
ATOM 6858 N N . ALA B 1 424 ? -40.87263 -18.48512 -51.36568 1.000 15.87038 432 ALA B N 1
ATOM 6859 C CA . ALA B 1 424 ? -39.69527 -19.04135 -52.02252 1.000 19.14799 432 ALA B CA 1
ATOM 6860 C C . ALA B 1 424 ? -38.43673 -18.67728 -51.24473 1.000 20.61735 432 ALA B C 1
ATOM 6861 O O . ALA B 1 424 ? -38.29810 -17.56085 -50.74074 1.000 22.49832 432 ALA B O 1
ATOM 6863 N N . ARG B 1 425 ? -37.52120 -19.63594 -51.13701 1.000 20.94573 433 ARG B N 1
ATOM 6864 C CA . ARG B 1 425 ? -36.33410 -19.50208 -50.29741 1.000 26.33023 433 ARG B CA 1
ATOM 6865 C C . ARG B 1 425 ? -35.13470 -19.97748 -51.10201 1.000 26.66678 433 ARG B C 1
ATOM 6866 O O . ARG B 1 425 ? -35.05910 -21.15678 -51.45914 1.000 28.88789 433 ARG B O 1
ATOM 6874 N N . THR B 1 426 ? -34.21065 -19.06615 -51.39822 1.000 25.37722 434 THR B N 1
ATOM 6875 C CA . THR B 1 426 ? -32.99273 -19.40258 -52.12703 1.000 28.54022 434 THR B CA 1
ATOM 6876 C C . THR B 1 426 ? -31.91623 -19.67243 -51.08871 1.000 29.29979 434 THR B C 1
ATOM 6877 O O . THR B 1 426 ? -31.52783 -18.77022 -50.34000 1.000 32.30816 434 THR B O 1
ATOM 6881 N N . ILE B 1 427 ? -31.44726 -20.91604 -51.02806 1.000 26.62352 435 ILE B N 1
ATOM 6882 C CA . ILE B 1 427 ? -30.48595 -21.31743 -50.01061 1.000 25.84803 435 ILE B CA 1
ATOM 6883 C C . ILE B 1 427 ? -29.21723 -21.83677 -50.67048 1.000 23.15498 435 ILE B C 1
ATOM 6884 O O . ILE B 1 427 ? -29.24204 -22.43303 -51.75232 1.000 24.16075 435 ILE B O 1
ATOM 6889 N N . SER B 1 428 ? -28.09833 -21.60499 -50.00113 1.000 22.74600 436 SER B N 1
ATOM 6890 C CA . SER B 1 428 ? -26.78773 -22.01008 -50.48359 1.000 20.98270 436 SER B CA 1
ATOM 6891 C C . SER B 1 428 ? -26.30039 -23.17030 -49.63005 1.000 17.56834 436 SER B C 1
ATOM 6892 O O . SER B 1 428 ? -26.15757 -23.02883 -48.41091 1.000 18.34702 436 SER B O 1
ATOM 6895 N N . TRP B 1 429 ? -26.04620 -24.31005 -50.26826 1.000 14.78391 437 TRP B N 1
ATOM 6896 C CA . TRP B 1 429 ? -25.46831 -25.45911 -49.58702 1.000 16.20596 437 TRP B CA 1
ATOM 6897 C C . TRP B 1 429 ? -23.94757 -25.43016 -49.69843 1.000 15.17755 437 TRP B C 1
ATOM 6898 O O . TRP B 1 429 ? -23.37703 -25.01593 -50.71044 1.000 17.28286 437 TRP B O 1
ATOM 6909 N N . ALA B 1 430 ? -23.29014 -25.89552 -48.64207 1.000 13.04042 438 ALA B N 1
ATOM 6910 C CA . ALA B 1 430 ? -21.83517 -26.03905 -48.64825 1.000 15.66154 438 ALA B CA 1
ATOM 6911 C C . ALA B 1 430 ? -21.51570 -27.36955 -49.32272 1.000 16.53759 438 ALA B C 1
ATOM 6912 O O . ALA B 1 430 ? -21.35724 -28.41910 -48.68702 1.000 17.24435 438 ALA B O 1
ATOM 6914 N N . GLY B 1 431 ? -21.46547 -27.32264 -50.65077 1.000 16.90898 439 GLY B N 1
ATOM 6915 C CA . GLY B 1 431 ? -21.29719 -28.50552 -51.46290 1.000 17.75590 439 GLY B CA 1
ATOM 6916 C C . GLY B 1 431 ? -22.62907 -29.01792 -51.98193 1.000 20.48310 439 GLY B C 1
ATOM 6917 O O . GLY B 1 431 ? -23.70508 -28.66466 -51.49024 1.000 21.24161 439 GLY B O 1
ATOM 6918 N N . ASN B 1 432 ? -22.54873 -29.85915 -53.00123 1.000 21.78538 440 ASN B N 1
ATOM 6919 C CA . ASN B 1 432 ? -23.72751 -30.43349 -53.63828 1.000 21.80838 440 ASN B CA 1
ATOM 6920 C C . ASN B 1 432 ? -24.41225 -31.39224 -52.67790 1.000 19.69184 440 ASN B C 1
ATOM 6921 O O . ASN B 1 432 ? -23.86327 -32.46830 -52.40016 1.000 21.62202 440 ASN B O 1
ATOM 6926 N N . PRO B 1 433 ? -25.61790 -31.08403 -52.19338 1.000 19.48741 441 PRO B N 1
ATOM 6927 C CA . PRO B 1 433 ? -26.27423 -31.98377 -51.23322 1.000 21.51677 441 PRO B CA 1
ATOM 6928 C C . PRO B 1 433 ? -26.76230 -33.27639 -51.85413 1.000 20.99374 441 PRO B C 1
ATOM 6929 O O . PRO B 1 433 ? -27.11018 -34.20526 -51.11592 1.000 22.52252 441 PRO B O 1
ATOM 6933 N N . ARG B 1 434 ? -26.81306 -33.37235 -53.17974 1.000 21.65786 442 ARG B N 1
ATOM 6934 C CA . ARG B 1 434 ? -27.12921 -34.64990 -53.79581 1.000 23.42002 442 ARG B CA 1
ATOM 6935 C C . ARG B 1 434 ? -25.95098 -35.60982 -53.75957 1.000 22.80134 442 ARG B C 1
ATOM 6936 O O . ARG B 1 434 ? -26.13185 -36.79728 -54.04164 1.000 24.79528 442 ARG B O 1
ATOM 6944 N N . LYS B 1 435 ? -24.76418 -35.12985 -53.38455 1.000 19.99724 443 LYS B N 1
ATOM 6945 C CA . LYS B 1 435 ? -23.56781 -35.96041 -53.25578 1.000 21.40354 443 LYS B CA 1
ATOM 6946 C C . LYS B 1 435 ? -22.95937 -35.70431 -51.87695 1.000 19.92340 443 LYS B C 1
ATOM 6947 O O . LYS B 1 435 ? -21.88407 -35.10271 -51.74730 1.000 19.79101 443 LYS B O 1
ATOM 6953 N N . PRO B 1 436 ? -23.63292 -36.15391 -50.81502 1.000 20.29599 444 PRO B N 1
ATOM 6954 C CA . PRO B 1 436 ? -23.21822 -35.79825 -49.45175 1.000 20.21320 444 PRO B CA 1
ATOM 6955 C C . PRO B 1 436 ? -22.03068 -36.58770 -48.92312 1.000 19.55196 444 PRO B C 1
ATOM 6956 O O . PRO B 1 436 ? -21.58339 -36.31970 -47.79893 1.000 22.81967 444 PRO B O 1
ATOM 6960 N N . ALA B 1 437 ? -21.51999 -37.55234 -49.68377 1.000 18.91760 445 ALA B N 1
ATOM 6961 C CA . ALA B 1 437 ? -20.37948 -38.35696 -49.26823 1.000 19.39871 445 ALA B CA 1
ATOM 6962 C C . ALA B 1 437 ? -19.82112 -39.04225 -50.50306 1.000 20.62510 445 ALA B C 1
ATOM 6963 O O . ALA B 1 437 ? -20.46527 -39.08910 -51.55230 1.000 22.62001 445 ALA B O 1
ATOM 6965 N N . GLU B 1 438 ? -18.61273 -39.58987 -50.36152 1.000 20.03432 446 GLU B N 1
ATOM 6966 C CA . GLU B 1 438 ? -17.91347 -40.27397 -51.44955 1.000 18.79933 446 GLU B CA 1
ATOM 6967 C C . GLU B 1 438 ? -17.58620 -41.69613 -51.00872 1.000 19.41406 446 GLU B C 1
ATOM 6968 O O . GLU B 1 438 ? -16.46351 -41.97188 -50.55930 1.000 20.06420 446 GLU B O 1
ATOM 6974 N N . PRO B 1 439 ? -18.53736 -42.62289 -51.11002 1.000 21.27016 447 PRO B N 1
ATOM 6975 C CA . PRO B 1 439 ? -18.24564 -44.01351 -50.73812 1.000 21.49003 447 PRO B CA 1
ATOM 6976 C C . PRO B 1 439 ? -17.31435 -44.67315 -51.74071 1.000 19.99859 447 PRO B C 1
ATOM 6977 O O . PRO B 1 439 ? -17.30775 -44.34917 -52.92896 1.000 22.03585 447 PRO B O 1
ATOM 6981 N N . GLU B 1 440 ? -16.50463 -45.59704 -51.24410 1.000 16.83310 448 GLU B N 1
ATOM 6982 C CA . GLU B 1 440 ? -15.73190 -46.43800 -52.14107 1.000 17.53117 448 GLU B CA 1
ATOM 6983 C C . GLU B 1 440 ? -16.64015 -47.49244 -52.76564 1.000 16.56490 448 GLU B C 1
ATOM 6984 O O . GLU B 1 440 ? -17.70480 -47.80584 -52.22464 1.000 17.19763 448 GLU B O 1
ATOM 6990 N N . PRO B 1 441 ? -16.26360 -48.02314 -53.93250 1.000 17.25568 449 PRO B N 1
ATOM 6991 C CA . PRO B 1 441 ? -17.01578 -49.14417 -54.50642 1.000 17.12487 449 PRO B CA 1
ATOM 6992 C C . PRO B 1 441 ? -17.20603 -50.24359 -53.47331 1.000 15.40673 449 PRO B C 1
ATOM 6993 O O . PRO B 1 441 ? -16.27755 -50.61864 -52.75733 1.000 14.29928 449 PRO B O 1
ATOM 6997 N N . GLY B 1 442 ? -18.42546 -50.77150 -53.40508 1.000 17.98109 450 GLY B N 1
ATOM 6998 C CA . GLY B 1 442 ? -18.78656 -51.72984 -52.38983 1.000 19.03973 450 GLY B CA 1
ATOM 6999 C C . GLY B 1 442 ? -19.51123 -51.11770 -51.21750 1.000 22.19848 450 GLY B C 1
ATOM 7000 O O . GLY B 1 442 ? -20.12405 -51.85102 -50.43345 1.000 23.95748 450 GLY B O 1
ATOM 7001 N N . HIS B 1 443 ? -19.45506 -49.79372 -51.09439 1.000 23.75808 451 HIS B N 1
ATOM 7002 C CA . HIS B 1 443 ? -20.16946 -49.03414 -50.06663 1.000 23.90911 451 HIS B CA 1
ATOM 7003 C C . HIS B 1 443 ? -19.84300 -49.52378 -48.66214 1.000 26.20285 451 HIS B C 1
ATOM 7004 O O . HIS B 1 443 ? -20.71057 -49.57915 -47.79193 1.000 29.61286 451 HIS B O 1
ATOM 7011 N N . GLN B 1 444 ? -18.57809 -49.88540 -48.44725 1.000 25.74494 452 GLN B N 1
ATOM 7012 C CA . GLN B 1 444 ? -18.10399 -50.36034 -47.15600 1.000 30.80207 452 GLN B CA 1
ATOM 7013 C C . GLN B 1 444 ? -17.21925 -49.36099 -46.43069 1.000 31.53820 452 GLN B C 1
ATOM 7014 O O . GLN B 1 444 ? -17.24631 -49.31660 -45.19961 1.000 35.09549 452 GLN B O 1
ATOM 7020 N N . ARG B 1 445 ? -16.44027 -48.56362 -47.15557 1.000 28.49721 453 ARG B N 1
ATOM 7021 C CA . ARG B 1 445 ? -15.66602 -47.47428 -46.58338 1.000 28.61951 453 ARG B CA 1
ATOM 7022 C C . ARG B 1 445 ? -16.22357 -46.17938 -47.14065 1.000 25.92673 453 ARG B C 1
ATOM 7023 O O . ARG B 1 445 ? -16.37009 -46.03632 -48.35703 1.000 25.32632 453 ARG B O 1
ATOM 7031 N N . LEU B 1 446 ? -16.52941 -45.24227 -46.26146 1.000 23.87501 454 LEU B N 1
ATOM 7032 C CA . LEU B 1 446 ? -17.08215 -43.96954 -46.68144 1.000 24.52672 454 LEU B CA 1
ATOM 7033 C C . LEU B 1 446 ? -16.05279 -42.86770 -46.49208 1.000 21.95552 454 LEU B C 1
ATOM 7034 O O . LEU B 1 446 ? -15.18213 -42.93712 -45.61870 1.000 26.06044 454 LEU B O 1
ATOM 7039 N N . HIS B 1 447 ? -16.13482 -41.87601 -47.35902 1.000 19.11226 455 HIS B N 1
ATOM 7040 C CA . HIS B 1 447 ? -15.32790 -40.67598 -47.26268 1.000 17.87122 455 HIS B CA 1
ATOM 7041 C C . HIS B 1 447 ? -16.25614 -39.47679 -47.32908 1.000 17.81628 455 HIS B C 1
ATOM 7042 O O . HIS B 1 447 ? -17.35068 -39.56345 -47.89534 1.000 18.67159 455 HIS B O 1
ATOM 7049 N N . PRO B 1 448 ? -15.86581 -38.36093 -46.72790 1.000 17.80488 456 PRO B N 1
ATOM 7050 C CA . PRO B 1 448 ? -16.66422 -37.14197 -46.85537 1.000 17.02967 456 PRO B CA 1
ATOM 7051 C C . PRO B 1 448 ? -16.54397 -36.57845 -48.26365 1.000 17.90145 456 PRO B C 1
ATOM 7052 O O . PRO B 1 448 ? -15.70013 -36.98934 -49.06295 1.000 18.67746 456 PRO B O 1
ATOM 7056 N N . ARG B 1 449 ? -17.42663 -35.63515 -48.57025 1.000 17.66986 457 ARG B N 1
ATOM 7057 C CA . ARG B 1 449 ? -17.35510 -34.96479 -49.85839 1.000 16.28460 457 ARG B CA 1
ATOM 7058 C C . ARG B 1 449 ? -16.07909 -34.13336 -49.95695 1.000 17.52866 457 ARG B C 1
ATOM 7059 O O . ARG B 1 449 ? -15.47985 -33.74000 -48.95228 1.000 19.28793 457 ARG B O 1
ATOM 7067 N N . GLY B 1 450 ? -15.66630 -33.86672 -51.19158 1.000 20.94995 458 GLY B N 1
ATOM 7068 C CA . GLY B 1 450 ? -14.41739 -33.17348 -51.42552 1.000 22.38586 458 GLY B CA 1
ATOM 7069 C C . GLY B 1 450 ? -14.54510 -31.67146 -51.55952 1.000 24.33417 458 GLY B C 1
ATOM 7070 O O . GLY B 1 450 ? -13.54413 -30.95397 -51.47457 1.000 26.48147 458 GLY B O 1
ATOM 7071 N N . SER B 1 451 ? -15.76369 -31.17514 -51.75433 1.000 22.54676 459 SER B N 1
ATOM 7072 C CA . SER B 1 451 ? -15.97583 -29.76096 -52.01740 1.000 23.02350 459 SER B CA 1
ATOM 7073 C C . SER B 1 451 ? -17.09838 -29.21491 -51.15461 1.000 22.16670 459 SER B C 1
ATOM 7074 O O . SER B 1 451 ? -18.15260 -29.84436 -51.00074 1.000 20.65995 459 SER B O 1
ATOM 7077 N N . PHE B 1 452 ? -16.85542 -28.02582 -50.60635 1.000 19.61538 460 PHE B N 1
ATOM 7078 C CA . PHE B 1 452 ? -17.82904 -27.28479 -49.81782 1.000 19.19059 460 PHE B CA 1
ATOM 7079 C C . PHE B 1 452 ? -18.25229 -26.00195 -50.51799 1.000 20.81026 460 PHE B C 1
ATOM 7080 O O . PHE B 1 452 ? -18.80305 -25.09966 -49.87839 1.000 21.12408 460 PHE B O 1
ATOM 7088 N N . GLN B 1 453 ? -18.01149 -25.91265 -51.82589 1.000 22.37609 461 GLN B N 1
ATOM 7089 C CA . GLN B 1 453 ? -18.34684 -24.71284 -52.58185 1.000 25.89898 461 GLN B CA 1
ATOM 7090 C C . GLN B 1 453 ? -19.85762 -24.54302 -52.69094 1.000 26.18970 461 GLN B C 1
ATOM 7091 O O . GLN B 1 453 ? -20.61088 -25.51593 -52.79109 1.000 25.33158 461 GLN B O 1
ATOM 7097 N N . ALA B 1 454 ? -20.28828 -23.28084 -52.69423 1.000 25.61526 462 ALA B N 1
ATOM 7098 C CA . ALA B 1 454 ? -21.70554 -22.95044 -52.65221 1.000 26.35790 462 ALA B CA 1
ATOM 7099 C C . ALA B 1 454 ? -22.45927 -23.58795 -53.81053 1.000 24.59135 462 ALA B C 1
ATOM 7100 O O . ALA B 1 454 ? -22.03871 -23.51505 -54.97035 1.000 25.32158 462 ALA B O 1
ATOM 7102 N N . TRP B 1 455 ? -23.58042 -24.21578 -53.47941 1.000 21.50093 463 TRP B N 1
ATOM 7103 C CA . TRP B 1 455 ? -24.43652 -24.90349 -54.43660 1.000 21.46062 463 TRP B CA 1
ATOM 7104 C C . TRP B 1 455 ? -25.85130 -24.42618 -54.13604 1.000 19.36215 463 TRP B C 1
ATOM 7105 O O . TRP B 1 455 ? -26.39257 -24.73707 -53.07596 1.000 18.96297 463 TRP B O 1
ATOM 7116 N N . GLU B 1 456 ? -26.45408 -23.66820 -55.05330 1.000 20.70773 464 GLU B N 1
ATOM 7117 C CA . GLU B 1 456 ? -27.66877 -22.91316 -54.75605 1.000 24.91148 464 GLU B CA 1
ATOM 7118 C C . GLU B 1 456 ? -28.92442 -23.66520 -55.18189 1.000 24.93970 464 GLU B C 1
ATOM 7119 O O . GLU B 1 456 ? -28.96668 -24.27283 -56.25436 1.000 26.11353 464 GLU B O 1
ATOM 7125 N N . GLU B 1 457 ? -29.95308 -23.61501 -54.33686 1.000 24.83307 465 GLU B N 1
ATOM 7126 C CA . GLU B 1 457 ? -31.25928 -24.13248 -54.71011 1.000 27.37614 465 GLU B CA 1
ATOM 7127 C C . GLU B 1 457 ? -32.33932 -23.18965 -54.20646 1.000 24.52436 465 GLU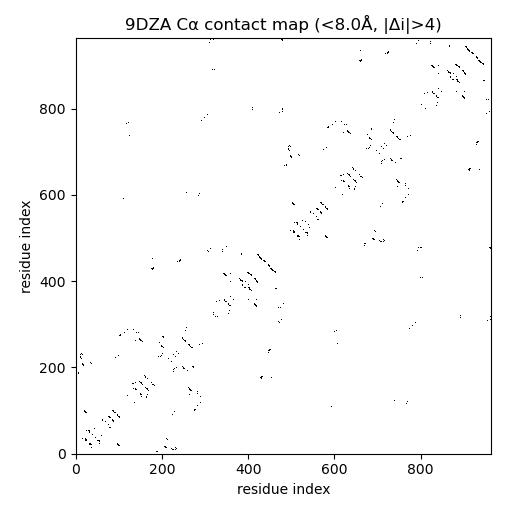 B C 1
ATOM 7128 O O . GLU B 1 457 ? -32.15638 -22.48304 -53.21269 1.000 24.84096 465 GLU B O 1
ATOM 7134 N N . THR B 1 458 ? -33.46705 -23.17608 -54.90564 1.000 24.14063 466 THR B N 1
ATOM 7135 C CA . THR B 1 458 ? -34.62522 -22.39820 -54.48692 1.000 24.42199 466 THR B CA 1
ATOM 7136 C C . THR B 1 458 ? -35.72875 -23.35207 -54.05968 1.000 22.08344 466 THR B C 1
ATOM 7137 O O . THR B 1 458 ? -36.20638 -24.16082 -54.86260 1.000 24.83925 466 THR B O 1
ATOM 7141 N N . VAL B 1 459 ? -36.12662 -23.25138 -52.80568 1.000 22.31040 467 VAL B N 1
ATOM 7142 C CA . VAL B 1 459 ? -37.16299 -24.10339 -52.24294 1.000 24.36054 467 VAL B CA 1
ATOM 7143 C C . VAL B 1 459 ? -38.50765 -23.44810 -52.51263 1.000 21.73913 467 VAL B C 1
ATOM 7144 O O . VAL B 1 459 ? -38.71960 -22.28385 -52.15943 1.000 22.04028 467 VAL B O 1
ATOM 7148 N N . ARG B 1 460 ? -39.41454 -24.19152 -53.14149 1.000 19.69739 468 ARG B N 1
ATOM 7149 C CA . ARG B 1 460 ? -40.71543 -23.68607 -53.54833 1.000 20.84697 468 ARG B CA 1
ATOM 7150 C C . ARG B 1 460 ? -41.82215 -24.47206 -52.85516 1.000 21.95719 468 ARG B C 1
ATOM 7151 O O . ARG B 1 460 ? -41.58993 -25.51796 -52.23750 1.000 23.57016 468 ARG B O 1
ATOM 7159 N N . ASP B 1 461 ? -43.03745 -23.93222 -52.95592 1.000 23.70831 469 ASP B N 1
ATOM 7160 C CA . ASP B 1 461 ? -44.27557 -24.60759 -52.57469 1.000 24.81538 469 ASP B CA 1
ATOM 7161 C C . ASP B 1 461 ? -44.41404 -24.82992 -51.07769 1.000 25.89237 469 ASP B C 1
ATOM 7162 O O . ASP B 1 461 ? -45.23364 -25.65042 -50.64666 1.000 27.06374 469 ASP B O 1
ATOM 7167 N N . THR B 1 462 ? -43.63333 -24.12954 -50.26683 1.000 24.53724 470 THR B N 1
ATOM 7168 C CA . THR B 1 462 ? -43.74047 -24.22233 -48.81814 1.000 23.88653 470 THR B CA 1
ATOM 7169 C C . THR B 1 462 ? -44.03847 -22.84245 -48.24872 1.000 21.37471 470 THR B C 1
ATOM 7170 O O . THR B 1 462 ? -43.35881 -21.86713 -48.58488 1.000 20.73693 470 THR B O 1
ATOM 7174 N N . SER B 1 463 ? -45.05050 -22.76885 -47.38833 1.000 18.90889 471 SER B N 1
ATOM 7175 C CA . SER B 1 463 ? -45.38197 -21.52322 -46.71623 1.000 17.29743 471 SER B CA 1
ATOM 7176 C C . SER B 1 463 ? -44.49686 -21.31697 -45.48842 1.000 17.55246 471 SER B C 1
ATOM 7177 O O . SER B 1 463 ? -43.71560 -22.18601 -45.09251 1.000 19.54241 471 SER B O 1
ATOM 7180 N N . LEU B 1 464 ? -44.65012 -20.14925 -44.86978 1.000 16.44854 472 LEU B N 1
ATOM 7181 C CA . LEU B 1 464 ? -44.11117 -19.95809 -43.53231 1.000 19.28787 472 LEU B CA 1
ATOM 7182 C C . LEU B 1 464 ? -44.73573 -20.99749 -42.60289 1.000 18.41313 472 LEU B C 1
ATOM 7183 O O . LEU B 1 464 ? -45.88819 -21.39944 -42.79434 1.000 19.17849 472 LEU B O 1
ATOM 7188 N N . PRO B 1 465 ? -44.00283 -21.45488 -41.59131 1.000 20.23917 473 PRO B N 1
ATOM 7189 C CA . PRO B 1 465 ? -44.57087 -22.44446 -40.67318 1.000 22.47285 473 PRO B CA 1
ATOM 7190 C C . PRO B 1 465 ? -45.66502 -21.81986 -39.82317 1.000 22.21454 473 PRO B C 1
ATOM 7191 O O . PRO B 1 465 ? -45.63324 -20.63008 -39.49504 1.000 23.83736 473 PRO B O 1
ATOM 7195 N N . TRP B 1 466 ? -46.64834 -22.63782 -39.47228 1.000 22.19357 474 TRP B N 1
ATOM 7196 C CA . TRP B 1 466 ? -47.72694 -22.17539 -38.61479 1.000 20.98262 474 TRP B CA 1
ATOM 7197 C C . TRP B 1 466 ? -47.24794 -22.13420 -37.16823 1.000 24.55703 474 TRP B C 1
ATOM 7198 O O . TRP B 1 466 ? -46.73137 -23.12665 -36.64163 1.000 27.46135 474 TRP B O 1
ATOM 7209 N N . LYS B 1 467 ? -47.40565 -20.98037 -36.53400 1.000 22.09022 475 LYS B N 1
ATOM 7210 C CA . LYS B 1 467 ? -46.86842 -20.76142 -35.20195 1.000 23.54775 475 LYS B CA 1
ATOM 7211 C C . LYS B 1 467 ? -47.87742 -21.18692 -34.14258 1.000 19.11294 475 LYS B C 1
ATOM 7212 O O . LYS B 1 467 ? -49.07943 -21.27752 -34.39082 1.000 18.29503 475 LYS B O 1
ATOM 7218 N N . ARG B 1 468 ? -47.35656 -21.45458 -32.94670 1.000 20.81171 476 ARG B N 1
ATOM 7219 C CA . ARG B 1 468 ? -48.19656 -21.74993 -31.79333 1.000 20.27199 476 ARG B CA 1
ATOM 7220 C C . ARG B 1 468 ? -49.29564 -20.70455 -31.62944 1.000 15.12804 476 ARG B C 1
ATOM 7221 O O . ARG B 1 468 ? -50.46418 -21.04954 -31.40608 1.000 13.94519 476 ARG B O 1
ATOM 7229 N N . ALA B 1 469 ? -48.95035 -19.41955 -31.78626 1.000 16.29508 477 ALA B N 1
ATOM 7230 C CA . ALA B 1 469 ? -49.95042 -18.36106 -31.64720 1.000 15.46562 477 ALA B CA 1
ATOM 7231 C C . ALA B 1 469 ? -51.00772 -18.42216 -32.74258 1.000 14.03348 477 ALA B C 1
ATOM 7232 O O . ALA B 1 469 ? -52.15702 -18.03039 -32.50171 1.000 15.21466 477 ALA B O 1
ATOM 7234 N N . ASP B 1 470 ? -50.63962 -18.87218 -33.95184 1.000 15.57559 478 ASP B N 1
ATOM 7235 C CA . ASP B 1 470 ? -51.63521 -19.00464 -35.01331 1.000 15.59861 478 ASP B CA 1
ATOM 7236 C C . ASP B 1 470 ? -52.63877 -20.09490 -34.66786 1.000 16.19738 478 ASP B C 1
ATOM 7237 O O . ASP B 1 470 ? -53.84528 -19.92718 -34.88088 1.000 18.26840 478 ASP B O 1
ATOM 7242 N N . LEU B 1 471 ? -52.15233 -21.22009 -34.13369 1.000 15.26646 479 LEU B N 1
ATOM 7243 C CA . LEU B 1 471 ? -53.03325 -22.31968 -33.76143 1.000 18.29199 479 LEU B CA 1
ATOM 7244 C C . LEU B 1 471 ? -53.94871 -21.91901 -32.61253 1.000 14.89124 479 LEU B C 1
ATOM 7245 O O . LEU B 1 471 ? -55.13222 -22.27581 -32.59953 1.000 16.85891 479 LEU B O 1
ATOM 7250 N N . GLY B 1 472 ? -53.42114 -21.17639 -31.63769 1.000 14.95812 480 GLY B N 1
ATOM 7251 C CA . GLY B 1 472 ? -54.25491 -20.71585 -30.54372 1.000 14.51320 480 GLY B CA 1
ATOM 7252 C C . GLY B 1 472 ? -55.30285 -19.71245 -30.97918 1.000 15.33073 480 GLY B C 1
ATOM 7253 O O . GLY B 1 472 ? -56.44538 -19.75508 -30.51502 1.000 15.96176 480 GLY B O 1
ATOM 7254 N N . ALA B 1 473 ? -54.93582 -18.80303 -31.88185 1.000 15.27457 481 ALA B N 1
ATOM 7255 C CA . ALA B 1 473 ? -55.91389 -17.84314 -32.38671 1.000 15.14053 481 ALA B CA 1
ATOM 7256 C C . ALA B 1 473 ? -57.01949 -18.53489 -33.18054 1.000 14.09450 481 ALA B C 1
ATOM 7257 O O . ALA B 1 473 ? -58.19801 -18.17692 -33.05845 1.000 15.22916 481 ALA B O 1
ATOM 7259 N N . ALA B 1 474 ? -56.66116 -19.52527 -33.99692 1.000 15.31496 482 ALA B N 1
ATOM 7260 C CA . ALA B 1 474 ? -57.66724 -20.27901 -34.73241 1.000 13.17415 482 ALA B CA 1
ATOM 7261 C C . ALA B 1 474 ? -58.62019 -20.98550 -33.77755 1.000 16.81695 482 ALA B C 1
ATOM 7262 O O . ALA B 1 474 ? -59.84249 -20.93091 -33.95788 1.000 19.25076 482 ALA B O 1
ATOM 7264 N N . GLU B 1 475 ? -58.08622 -21.61491 -32.72552 1.000 17.86331 483 GLU B N 1
ATOM 7265 C CA . GLU B 1 475 ? -58.95607 -22.26353 -31.73951 1.000 21.36253 483 GLU B CA 1
ATOM 7266 C C . GLU B 1 475 ? -59.87945 -21.25272 -31.07189 1.000 19.57745 483 GLU B C 1
ATOM 7267 O O . GLU B 1 475 ? -61.07694 -21.51940 -30.88021 1.000 20.22840 483 GLU B O 1
ATOM 7273 N N . GLY B 1 476 ? -59.34514 -20.07655 -30.73777 1.000 20.46632 484 GLY B N 1
ATOM 7274 C CA . GLY B 1 476 ? -60.14244 -19.05124 -30.08806 1.000 20.31727 484 GLY B CA 1
ATOM 7275 C C . GLY B 1 476 ? -61.21998 -18.46182 -30.97977 1.000 20.52154 484 GLY B C 1
ATOM 7276 O O . GLY B 1 476 ? -62.26667 -18.03374 -30.48649 1.000 23.99267 484 GLY B O 1
ATOM 7277 N N . PHE B 1 477 ? -60.99122 -18.43260 -32.29979 1.000 20.54748 485 PHE B N 1
ATOM 7278 C CA . PHE B 1 477 ? -62.00406 -17.92718 -33.22613 1.000 20.71039 485 PHE B CA 1
ATOM 7279 C C . PHE B 1 477 ? -63.11473 -18.93930 -33.49579 1.000 20.39916 485 PHE B C 1
ATOM 7280 O O . PHE B 1 477 ? -64.18404 -18.55360 -33.98542 1.000 21.84516 485 PHE B O 1
ATOM 7288 N N . ARG B 1 478 ? -62.87939 -20.22329 -33.20685 1.000 20.96498 486 ARG B N 1
ATOM 7289 C CA . ARG B 1 478 ? -63.90277 -21.23184 -33.45661 1.000 20.20836 486 ARG B CA 1
ATOM 7290 C C . ARG B 1 478 ? -65.19562 -20.89599 -32.73143 1.000 19.53991 486 ARG B C 1
ATOM 7291 O O . ARG B 1 478 ? -66.28120 -21.05310 -33.29485 1.000 21.20485 486 ARG B O 1
ATOM 7299 N N . GLY B 1 479 ? -65.09666 -20.40329 -31.49439 1.000 20.23307 487 GLY B N 1
ATOM 7300 C CA . GLY B 1 479 ? -66.29361 -20.06696 -30.73753 1.000 23.20334 487 GLY B CA 1
ATOM 7301 C C . GLY B 1 479 ? -67.15345 -19.01342 -31.41372 1.000 25.30793 487 GLY B C 1
ATOM 7302 O O . GLY B 1 479 ? -68.38521 -19.06144 -31.34292 1.000 25.09544 487 GLY B O 1
ATOM 7303 N N . ALA B 1 480 ? -66.51924 -18.04668 -32.07481 1.000 25.72807 488 ALA B N 1
ATOM 7304 C CA . ALA B 1 480 ? -67.25466 -16.99153 -32.76203 1.000 27.76437 488 ALA B CA 1
ATOM 7305 C C . ALA B 1 480 ? -68.02956 -17.51109 -33.96817 1.000 29.72394 488 ALA B C 1
ATOM 7306 O O . ALA B 1 480 ? -69.05189 -16.92099 -34.34109 1.000 29.01093 488 ALA B O 1
ATOM 7308 N N . LEU B 1 481 ? -67.57674 -18.60733 -34.57360 1.000 31.02202 489 LEU B N 1
ATOM 7309 C CA . LEU B 1 481 ? -68.19289 -19.14542 -35.77891 1.000 33.24129 489 LEU B CA 1
ATOM 7310 C C . LEU B 1 481 ? -69.22988 -20.22270 -35.50164 1.000 35.34046 489 LEU B C 1
ATOM 7311 O O . LEU B 1 481 ? -70.15167 -20.39629 -36.30515 1.000 36.89179 489 LEU B O 1
ATOM 7316 N N . VAL B 1 482 ? -69.11013 -20.94681 -34.39652 1.000 37.00753 490 VAL B N 1
ATOM 7317 C CA . VAL B 1 482 ? -70.12135 -21.92880 -34.02365 1.000 39.61309 490 VAL B CA 1
ATOM 7318 C C . VAL B 1 482 ? -71.39242 -21.21382 -33.57679 1.000 40.49255 490 VAL B C 1
ATOM 7319 O O . VAL B 1 482 ? -72.45787 -21.39073 -34.16826 1.000 41.43139 490 VAL B O 1
#

Organism: Stigmatella aurantiaca (strain DW4/3-1) (NCBI:txid378806)

Nearest PDB structures (foldseek):
  6pu2-assembly2_B  TM=1.001E+00  e=6.642E-95  Stigmatella aurantiaca DW4/3-1
  7jr5-assembly1_B  TM=9.838E-01  e=1.388E-79  Stigmatella aurantiaca DW4/3-1
  8upk-assembly1_A  TM=9.588E-01  e=7.800E-77  Stigmatella aurantiaca
  8uph-assembly1_A  TM=9.708E-01  e=3.798E-76  Stigmatella aurantiaca
  4r70-assembly1_A  TM=9.033E-01  e=1.491E-52  Rhodopseudomonas palustris CGA009

Secondary structure (DSSP, 8-state):
--SSGGG--TT-S-EE-TT-EEEEEETTTTEEEEEETTTHHHHSS-GGGGTT-BGGGTS-HHHHTTHHHHHHHSEEEEEETTEEEEEEEEEETTEEEEEEEEPP--TTHHHHHHHHHHHHS-TTTTTT-HHHHHHHHHHHHHHHH--SEEEEEEE-TTS-EEEEEEEE-TT----TTEEE-GGGS-HHHHHHHHHS-EEEES-TTSPPEEEESSSBTTTTB----TT-TTBPPPHHHHHHHHHHT-SEEEEEEEEETTEEEEEEEEEESS-----HHHHHHHHHHHHHHHHHHHHHHHHHHHHHHHHHHHHHHHHHHHTTSSS-HHHHHHHTHHHHHHTTT-SEEEE-SSSSPEEEES---HHHHHHHHHHHTTS--TTEEEES-HHHH-GGGTT-HHHHSEEEEEESSSSS--EEEEEE----EEEEEES-TTS-B-PPTTSSS--B-S---EEEEEE-S-PPPPPHHHHHHHHHHHHHH-/---GGGG--TT-S-EE-TT-EEEEEETTTTEEEEEETTTHHHHSS-GGGGTT-BGGGTS-HHHHTTHHHHHHHSEEEEEETTEEEEEEEEEETTEEEEEEEEPP--TTHHHHHHHHHHHHTSTTSSTT-HHHHHHHHHHHHHHHH--SEEEEEEE-TTS-EEEEEEEE-TT----TTEEE-GGGS-HHHHHHHHHS-EEEES-TTSPPEEEESSSBTTTTB----TT-TTB---HHHHHHHHHHT-SEEEEEEEESSSSEEEEEEEEESS-----HHHHHHHHHHHHHHHHHHHHHHHHHHHHHHHHHHHHHHHHHHHHHTSS-HHHHHHHTHHHHHHTTT-SEEEE-SSSSPEEEES---HHHHHHHHHHHHTS--SSEEEES-HHHH-GGGTT-HHHHSEEEEEES-SSSS-EEEEEE----EEEEEES-TT--B-PPTTSSS--B-S---EEEEEE-S--PPPPHHHHHHHHHHHHHH-

B-factor: mean 27.73, std 13.96, range [10.11, 96.72]

Solvent-accessible surface area: 41268 Å² total; per-residue (Å²): 98,185,28,93,34,17,159,46,64,12,60,37,64,13,5,0,18,61,46,2,1,0,0,0,2,68,36,141,98,61,70,3,35,2,0,0,40,35,0,101,64,23,26,60,143,61,9,101,81,10,59,43,70,33,18,29,152,10,10,25,78,70,0,55,81,64,44,145,34,0,69,90,170,22,29,10,103,1,108,8,126,66,29,23,26,27,0,18,30,37,133,15,36,56,1,18,0,0,3,1,3,42,6,21,148,110,132,32,2,28,85,68,0,2,69,16,1,42,121,1,4,35,89,91,11,16,116,179,34,61,99,27,4,10,62,25,1,0,44,0,0,63,71,2,10,32,0,15,11,0,6,0,19,76,20,33,111,100,97,22,0,29,6,33,0,19,5,74,78,79,84,22,119,29,23,108,42,26,9,9,15,31,49,24,29,24,45,37,7,32,57,11,28,58,149,30,35,32,25,8,10,7,53,0,185,28,170,62,18,76,7,45,38,100,54,0,84,83,84,56,79,33,2,34,1,5,79,7,34,0,17,10,12,13,83,49,59,15,46,26,2,88,58,30,46,4,10,0,10,1,14,1,7,2,60,17,104,66,93,9,43,0,9,0,20,0,13,28,98,115,81,43,54,5,8,30,16,37,8,59,1,0,38,0,1,3,38,0,0,10,22,7,7,15,9,56,69,66,30,53,34,6,64,61,20,49,116,26,19,46,28,15,4,78,2,1,50,4,16,48,99,48,58,78,48,76,104,7,0,84,124,20,33,134,92,0,11,45,0,0,45,16,37,0,0,0,1,14,56,37,144,121,14,41,55,2,53,74,24,1,62,81,116,60,0,67,53,0,9,64,56,0,46,99,53,124,11,158,40,34,39,86,20,28,116,0,24,104,75,8,99,90,3,47,99,72,5,87,21,1,2,0,0,0,0,0,38,14,21,77,99,45,32,87,0,0,0,0,0,17,49,36,60,54,113,85,18,40,24,1,4,47,34,181,138,51,27,94,53,57,126,64,114,125,173,22,53,10,9,47,61,24,145,70,64,123,62,60,42,137,76,27,6,99,96,21,65,70,3,4,46,20,3,0,26,4,1,6,9,23,23,66,183,121,38,80,34,20,154,46,64,12,59,39,64,16,6,0,20,60,47,3,9,0,0,0,3,111,41,139,93,82,45,2,25,2,0,0,41,47,0,78,98,31,16,60,146,52,5,94,87,15,58,48,66,44,4,52,176,8,10,37,77,69,0,48,87,67,35,140,44,0,92,79,159,24,15,3,95,1,105,15,133,72,28,19,36,16,0,14,23,40,147,15,45,73,6,44,0,0,3,4,2,46,6,20,136,81,131,20,1,25,77,52,1,3,74,18,0,38,113,0,4,36,116,96,9,16,111,189,41,64,96,41,0,10,62,22,0,0,38,0,0,70,69,2,10,31,0,12,11,0,6,0,18,78,20,31,111,98,87,23,0,27,5,35,1,21,6,77,108,84,87,27,120,27,23,107,42,24,16,11,15,29,58,24,30,25,64,38,7,28,56,10,30,54,145,28,38,29,24,8,10,7,50,1,163,29,174,60,17,74,9,41,37,105,54,5,81,95,86,56,81,34,3,33,2,4,76,7,33,1,17,9,15,10,87,57,56,14,44,25,2,90,57,32,45,6,10,0,10,1,13,0,7,2,50,31,96,44,87,8,42,0,8,0,18,0,14,16,106,109,76,47,55,6,7,26,15,36,11,66,1,0,30,1,0,3,35,0,0,8,20,3,15,12,8,51,69,29,27,54,38,1,64,79,19,49,117,30,18,45,29,14,4,76,1,0,45,6,29,30,113,56,54,67,58,93,106,4,0,96,138,19,31,146,90,0,23,42,0,0,46,17,36,0,0,0,0,9,47,65,152,133,19,38,45,1,51,72,20,1,51,80,104,50,0,87,52,0,0,57,60,0,48,106,45,132,24,161,35,38,39,81,22,58,90,0,16,87,76,12,93,86,3,50,95,58,10,87,14,1,2,0,0,0,0,0,44,14,24,89,76,59,39,90,2,0,0,0,0,18,46,35,55,58,109,92,24,34,21,0,3,53,13,143,126,53,27,89,58,56,127,64,121,123,160,48,56,11,9,58,59,20,144,75,84,122,44,61,26,126,48,11,2,97,79,21,128,83,8,2,49,20,3,0,28,4,2,6,8,21,16,66

Radius of gyration: 34.22 Å; Cα contacts (8 Å, |Δi|>4): 2034; chains: 2; bounding box: 91×84×78 Å

InterPro domains:
  IPR001294 Phytochrome [PR01033] (152-171)
  IPR001294 Phytochrome [PR01033] (239-260)
  IPR001294 Phytochrome [PR01033] (337-357)
  IPR001294 Phytochrome [PR01033] (422-441)
  IPR001294 Phytochrome [PR01033] (456-474)
  IPR003018 GAF domain [PF01590] (139-302)
  IPR003018 GAF domain [SM00065] (137-315)
  IPR003594 Histidine kinase/HSP90-like ATPase domain [PF02518] (624-742)
  IPR003594 Histidine kinase/HSP90-like ATPase domain [SM00387] (623-746)
  IPR003661 Signal transduction histidine kinase, dimerisation/phosphoacceptor domain [cd00082] (511-577)
  IPR005467 Histidine kinase domain [PS50109] (520-746)
  IPR013515 Phytochrome, central region [PF00360] (320-497)
  IPR013654 PAS fold-2 [PF08446] (13-111)
  IPR016132 Phytochrome chromophore attachment domain [PS50046] (137-295)
  IPR029016 GAF-like domain superfamily [G3DSA:3.30.450.40] (12-469)
  IPR035965 PAS domain superfamily [SSF55785] (3-111)
  IPR036097 Signal transduction histidine kinase, dimerisation/phosphoacceptor domain superfamily [SSF47384] (498-579)
  IPR036890 Histidine kinase/HSP90-like ATPase superfamily [G3DSA:3.30.565.10] (579-744)
  IPR036890 Histidine kinase/HSP90-like ATPase superfamily [SSF55874] (572-742)
  IPR043150 Phytochrome, PHY domain superfamily [G3DSA:3.30.450.270] (310-486)